Protein AF-0000000076442609 (afdb_homodimer)

pLDDT: mean 80.7, std 19.87, range [17.97, 98.06]

Solvent-accessible surface area (backbone atoms only — not comparable to full-atom values): 60441 Å² total; per-residue (Å²): 126,84,71,72,67,62,61,36,45,34,57,37,45,46,62,43,42,41,55,43,63,84,84,41,71,43,62,28,36,29,29,40,38,42,53,43,73,61,51,76,53,79,68,56,67,40,39,35,32,39,33,22,69,48,81,76,56,69,68,57,41,53,60,49,30,73,36,70,34,61,45,47,63,36,40,37,35,34,33,55,40,86,48,75,62,46,78,38,47,57,67,54,48,35,31,44,32,47,31,43,36,40,53,46,40,51,53,55,66,61,44,71,90,69,52,76,51,92,79,59,75,47,71,65,49,82,57,42,30,59,40,58,44,69,41,51,33,41,52,82,93,65,42,58,95,83,46,66,58,42,56,62,44,32,69,26,47,73,53,56,70,83,55,86,70,94,53,89,81,77,46,63,76,37,55,31,56,88,46,49,28,37,66,76,56,59,39,23,16,30,31,35,29,75,91,76,66,43,55,34,40,23,43,76,64,92,83,64,78,82,41,32,26,76,35,80,35,79,54,69,90,79,39,82,44,30,44,42,54,46,37,33,72,77,69,67,41,79,72,86,60,42,82,45,60,40,41,43,25,24,68,66,69,80,56,58,64,40,55,47,49,71,77,59,75,63,56,82,68,54,78,72,78,69,45,76,37,58,43,49,58,29,42,76,55,41,38,49,44,51,62,27,51,56,54,34,55,43,50,39,63,41,52,50,51,49,51,51,45,49,44,39,19,41,45,48,49,49,47,53,48,72,73,41,88,45,80,89,70,59,50,69,44,46,33,22,16,33,20,34,69,62,31,45,36,50,62,36,17,62,54,29,21,48,37,12,45,23,42,52,48,22,56,49,34,50,41,47,48,52,74,42,69,83,56,73,71,78,55,56,60,58,58,43,45,72,67,66,26,58,69,48,37,25,54,34,33,64,76,41,81,52,59,24,66,49,42,52,66,52,76,50,56,76,72,54,82,58,40,50,42,64,91,71,61,62,70,42,43,82,43,83,48,99,37,95,85,39,59,34,26,29,61,47,71,37,72,63,60,58,67,55,44,20,41,30,54,24,2,47,36,12,40,32,43,73,70,70,31,60,66,38,24,50,48,48,41,43,70,52,65,49,85,75,64,85,76,63,69,67,66,72,70,78,71,73,72,60,79,73,52,75,62,58,56,49,49,50,52,51,45,40,67,69,44,84,61,82,62,85,60,60,71,61,50,57,58,59,58,64,67,51,64,70,69,70,70,78,73,79,77,78,73,78,76,90,119,126,83,71,72,66,62,61,36,46,33,57,38,44,46,63,45,42,40,55,44,64,86,83,41,71,44,62,26,36,30,30,39,39,42,54,43,74,62,51,76,52,79,67,55,67,41,39,34,31,41,32,22,68,46,83,76,55,67,68,56,42,53,60,51,32,73,39,69,34,60,46,48,62,35,40,38,35,34,35,55,40,87,48,76,63,44,78,39,47,56,67,54,48,35,30,45,33,49,30,43,36,39,53,46,39,52,52,55,64,63,42,72,90,68,54,75,52,92,78,58,75,47,72,64,49,82,58,43,30,59,40,57,43,67,42,52,32,41,53,80,93,66,42,57,95,85,46,67,58,39,56,64,44,32,69,27,47,74,51,55,69,81,55,87,70,93,53,89,79,76,46,62,74,35,54,31,56,87,48,50,28,38,66,75,54,59,39,24,14,32,33,36,29,74,92,76,68,42,55,35,40,23,44,76,64,91,83,62,76,83,41,30,26,75,34,80,36,79,52,71,91,82,40,79,43,29,45,41,54,45,38,33,71,76,68,65,40,80,71,85,62,43,82,46,60,38,42,42,25,25,67,67,70,80,55,58,63,40,54,46,49,71,77,58,75,64,56,82,68,56,78,74,78,68,44,75,38,58,43,49,58,30,42,76,55,40,38,50,44,51,63,27,50,55,56,34,55,44,50,39,63,42,52,49,51,50,50,50,46,48,45,40,21,43,44,48,50,50,46,54,48,73,73,40,87,46,80,89,71,57,48,68,45,46,33,21,16,33,21,35,69,62,31,45,37,49,64,35,17,61,54,31,20,48,35,12,45,24,42,52,49,24,57,49,34,51,40,47,49,53,74,42,68,82,56,73,71,78,55,54,60,58,58,45,43,72,66,65,26,58,69,48,38,24,53,33,34,64,74,40,81,50,58,26,65,50,42,52,66,54,76,48,57,76,70,55,84,57,42,50,42,64,91,71,60,63,69,43,41,83,43,83,48,99,36,93,83,39,58,35,26,30,62,46,70,38,73,66,61,58,66,56,44,17,42,30,55,24,2,47,35,12,41,32,43,73,70,72,30,61,67,36,25,48,50,47,41,42,70,52,65,49,85,75,61,85,78,64,70,65,67,72,70,78,70,71,69,59,79,72,51,74,63,56,56,49,46,49,51,50,44,40,66,70,42,83,61,82,63,86,61,60,71,59,51,58,59,61,59,64,67,53,65,70,72,72,70,80,76,78,79,78,75,77,75,88,120

Radius of gyration: 46.26 Å; Cα contacts (8 Å, |Δi|>4): 1933; chains: 2; bounding box: 93×148×93 Å

InterPro domains:
  IPR000999 Ribonuclease III domain [PF00636] (352-465)
  IPR000999 Ribonuclease III domain [PS50142] (336-469)
  IPR000999 Ribonuclease III domain [SM00535] (332-489)
  IPR000999 Ribonuclease III domain [cd00593] (332-479)
  IPR003100 PAZ domain [PF02170] (178-303)
  IPR003100 PAZ domain [PS50821] (170-286)
  IPR036085 PAZ domain superfamily [SSF101690] (185-284)
  IPR036389 Ribonuclease III, endonuclease domain superfamily [G3DSA:1.10.1520.10] (327-478)
  IPR036389 Ribonuclease III, endonuclease domain superfamily [G3DSA:1.10.1520.10] (505-547)
  IPR036389 Ribonuclease III, endonuclease domain superfamily [SSF69065] (320-488)
  IPR036389 Ribonuclease III, endonuclease domain superfamily [SSF69065] (504-546)

Structure (mmCIF, N/CA/C/O backbone):
data_AF-0000000076442609-model_v1
#
loop_
_entity.id
_entity.type
_entity.pdbx_description
1 polymer 'Endoribonuclease Dicer-like 2 isoform E'
#
loop_
_atom_site.group_PDB
_atom_site.id
_atom_site.type_symbol
_atom_site.label_atom_id
_atom_site.label_alt_id
_atom_site.label_comp_id
_atom_site.label_asym_id
_atom_site.label_entity_id
_atom_site.label_seq_id
_atom_site.pdbx_PDB_ins_code
_atom_site.Cartn_x
_atom_site.Cartn_y
_atom_site.Cartn_z
_atom_site.occupancy
_atom_site.B_iso_or_equiv
_atom_site.auth_seq_id
_atom_site.auth_comp_id
_atom_site.auth_asym_id
_atom_site.auth_atom_id
_atom_site.pdbx_PDB_model_num
ATOM 1 N N . MET A 1 1 ? 16.062 6.75 -22.609 1 30.36 1 MET A N 1
ATOM 2 C CA . MET A 1 1 ? 15.664 5.52 -21.938 1 30.36 1 MET A CA 1
ATOM 3 C C . MET A 1 1 ? 16.047 4.293 -22.766 1 30.36 1 MET A C 1
ATOM 5 O O . MET A 1 1 ? 15.562 4.125 -23.875 1 30.36 1 MET A O 1
ATOM 9 N N . GLU A 1 2 ? 17.141 3.941 -22.844 1 38.81 2 GLU A N 1
ATOM 10 C CA . GLU A 1 2 ? 17.625 2.877 -23.703 1 38.81 2 GLU A CA 1
ATOM 11 C C . GLU A 1 2 ? 16.688 1.681 -23.703 1 38.81 2 GLU A C 1
ATOM 13 O O . GLU A 1 2 ? 16.219 1.244 -22.656 1 38.81 2 GLU A O 1
ATOM 18 N N . GLY A 1 3 ? 15.969 1.468 -24.672 1 44.34 3 GLY A N 1
ATOM 19 C CA . GLY A 1 3 ? 14.891 0.564 -25.031 1 44.34 3 GLY A CA 1
ATOM 20 C C . GLY A 1 3 ? 15.164 -0.876 -24.656 1 44.34 3 GLY A C 1
ATOM 21 O O . GLY A 1 3 ? 16.047 -1.521 -25.219 1 44.34 3 GLY A O 1
ATOM 22 N N . PHE A 1 4 ? 15.188 -1.155 -23.359 1 52.94 4 PHE A N 1
ATOM 23 C CA . PHE A 1 4 ? 15.258 -2.592 -23.125 1 52.94 4 PHE A CA 1
ATOM 24 C C . PHE A 1 4 ? 14.438 -3.352 -24.156 1 52.94 4 PHE A C 1
ATOM 26 O O . PHE A 1 4 ? 13.328 -2.93 -24.516 1 52.94 4 PHE A O 1
ATOM 33 N N . GLY A 1 5 ? 15.023 -3.725 -25.141 1 58.72 5 GLY A N 1
ATOM 34 C CA . GLY A 1 5 ? 14.367 -4.574 -26.109 1 58.72 5 GLY A CA 1
ATOM 35 C C . GLY A 1 5 ? 13.336 -5.5 -25.5 1 58.72 5 GLY A C 1
ATOM 36 O O . GLY A 1 5 ? 13.344 -5.738 -24.297 1 58.72 5 GLY A O 1
ATOM 37 N N . ASN A 1 6 ? 12.156 -5.684 -26.109 1 68.94 6 ASN A N 1
ATOM 38 C CA . ASN A 1 6 ? 10.969 -6.41 -25.672 1 68.94 6 ASN A CA 1
ATOM 39 C C . ASN A 1 6 ? 11.195 -7.922 -25.703 1 68.94 6 ASN A C 1
ATOM 41 O O . ASN A 1 6 ? 10.266 -8.695 -25.469 1 68.94 6 ASN A O 1
ATOM 45 N N . ALA A 1 7 ? 12.531 -8.312 -25.906 1 86.75 7 ALA A N 1
ATOM 46 C CA . ALA A 1 7 ? 12.711 -9.758 -25.969 1 86.75 7 ALA A CA 1
ATOM 47 C C . ALA A 1 7 ? 13.625 -10.25 -24.844 1 86.75 7 ALA A C 1
ATOM 49 O O . ALA A 1 7 ? 14.727 -9.727 -24.672 1 86.75 7 ALA A O 1
ATOM 50 N N . TYR A 1 8 ? 13.195 -11.133 -24.047 1 90.56 8 TYR A N 1
ATOM 51 C CA . TYR A 1 8 ? 13.93 -11.688 -22.906 1 90.56 8 TYR A CA 1
ATOM 52 C C . TYR A 1 8 ? 14.102 -13.188 -23.062 1 90.56 8 TYR A C 1
ATOM 54 O O . TYR A 1 8 ? 13.273 -13.859 -23.672 1 90.56 8 TYR A O 1
ATOM 62 N N . PRO A 1 9 ? 15.195 -13.688 -22.562 1 91.25 9 PRO A N 1
ATOM 63 C CA . PRO A 1 9 ? 15.445 -15.125 -22.672 1 91.25 9 PRO A CA 1
ATOM 64 C C . PRO A 1 9 ? 14.492 -15.953 -21.812 1 91.25 9 PRO A C 1
ATOM 66 O O . PRO A 1 9 ? 13.922 -15.438 -20.844 1 91.25 9 PRO A O 1
ATOM 69 N N . SER A 1 10 ? 14.258 -17.172 -22.25 1 92.31 10 SER A N 1
ATOM 70 C CA . SER A 1 10 ? 13.625 -18.203 -21.438 1 92.31 10 SER A CA 1
ATOM 71 C C . SER A 1 10 ? 14.633 -19.266 -21.016 1 92.31 10 SER A C 1
ATOM 73 O O . SER A 1 10 ? 15.148 -20.016 -21.844 1 92.31 10 SER A O 1
ATOM 75 N N . TYR A 1 11 ? 14.859 -19.359 -19.734 1 92.75 11 TYR A N 1
ATOM 76 C CA . TYR A 1 11 ? 15.945 -20.203 -19.234 1 92.75 11 TYR A CA 1
ATOM 77 C C . TYR A 1 11 ? 15.5 -21.656 -19.094 1 92.75 11 TYR A C 1
ATOM 79 O O . TYR A 1 11 ? 14.367 -21.922 -18.688 1 92.75 11 TYR A O 1
ATOM 87 N N . VAL A 1 12 ? 16.406 -22.531 -19.422 1 92.88 12 VAL A N 1
ATOM 88 C CA . VAL A 1 12 ? 16.297 -23.969 -19.188 1 92.88 12 VAL A CA 1
ATOM 89 C C . VAL A 1 12 ? 17.359 -24.406 -18.188 1 92.88 12 VAL A C 1
ATOM 91 O O . VAL A 1 12 ? 18.531 -24.031 -18.297 1 92.88 12 VAL A O 1
ATOM 94 N N . PRO A 1 13 ? 16.922 -25.141 -17.172 1 93.44 13 PRO A N 1
ATOM 95 C CA . PRO A 1 13 ? 17.906 -25.578 -16.172 1 93.44 13 PRO A CA 1
ATOM 96 C C . PRO A 1 13 ? 18.984 -26.484 -16.766 1 93.44 13 PRO A C 1
ATOM 98 O O . PRO A 1 13 ? 18.688 -27.328 -17.609 1 93.44 13 PRO A O 1
ATOM 101 N N . SER A 1 14 ? 20.141 -26.422 -16.344 1 90.94 14 SER A N 1
ATOM 102 C CA . SER A 1 14 ? 21.281 -27.172 -16.859 1 90.94 14 SER A CA 1
ATOM 103 C C . SER A 1 14 ? 21.156 -28.656 -16.516 1 90.94 14 SER A C 1
ATOM 105 O O . SER A 1 14 ? 21.719 -29.5 -17.203 1 90.94 14 SER A O 1
ATOM 107 N N . GLU A 1 15 ? 20.406 -28.953 -15.461 1 92.38 15 GLU A N 1
ATOM 108 C CA . GLU A 1 15 ? 20.234 -30.328 -15.023 1 92.38 15 GLU A CA 1
ATOM 109 C C . GLU A 1 15 ? 19.547 -31.172 -16.094 1 92.38 15 GLU A C 1
ATOM 111 O O . GLU A 1 15 ? 19.703 -32.406 -16.125 1 92.38 15 GLU A O 1
ATOM 116 N N . LEU A 1 16 ? 18.812 -30.5 -17.016 1 93.38 16 LEU A N 1
ATOM 117 C CA . LEU A 1 16 ? 18.047 -31.234 -18.016 1 93.38 16 LEU A CA 1
ATOM 118 C C . LEU A 1 16 ? 18.688 -31.094 -19.391 1 93.38 16 LEU A C 1
ATOM 120 O O . LEU A 1 16 ? 18.062 -31.422 -20.406 1 93.38 16 LEU A O 1
ATOM 124 N N . VAL A 1 17 ? 19.859 -30.578 -19.438 1 90.56 17 VAL A N 1
ATOM 125 C CA . VAL A 1 17 ? 20.516 -30.344 -20.719 1 90.56 17 VAL A CA 1
ATOM 126 C C . VAL A 1 17 ? 21.844 -31.109 -20.75 1 90.56 17 VAL A C 1
ATOM 128 O O . VAL A 1 17 ? 22.562 -31.172 -19.75 1 90.56 17 VAL A O 1
ATOM 131 N N . SER A 1 18 ? 22.078 -31.734 -21.844 1 88 18 SER A N 1
ATOM 132 C CA . SER A 1 18 ? 23.359 -32.406 -22.047 1 88 18 SER A CA 1
ATOM 133 C C . SER A 1 18 ? 23.812 -32.312 -23.5 1 88 18 SER A C 1
ATOM 135 O O . SER A 1 18 ? 23.109 -31.781 -24.344 1 88 18 SER A O 1
ATOM 137 N N . CYS A 1 19 ? 25.062 -32.75 -23.703 1 84.31 19 CYS A N 1
ATOM 138 C CA . CYS A 1 19 ? 25.656 -32.812 -25.031 1 84.31 19 CYS A CA 1
ATOM 139 C C . CYS A 1 19 ? 26.125 -34.25 -25.359 1 84.31 19 CYS A C 1
ATOM 141 O O . CYS A 1 19 ? 25.969 -35.156 -24.531 1 84.31 19 CYS A O 1
ATOM 143 N N . SER A 1 20 ? 26.594 -34.375 -26.578 1 81.69 20 SER A N 1
ATOM 144 C CA . SER A 1 20 ? 27.016 -35.688 -27.062 1 81.69 20 SER A CA 1
ATOM 145 C C . SER A 1 20 ? 28.109 -36.281 -26.188 1 81.69 20 SER A C 1
ATOM 147 O O . SER A 1 20 ? 28.953 -35.531 -25.656 1 81.69 20 SER A O 1
ATOM 149 N N . SER A 1 21 ? 28.031 -37.562 -25.969 1 76.06 21 SER A N 1
ATOM 150 C CA . SER A 1 21 ? 29.047 -38.281 -25.188 1 76.06 21 SER A CA 1
ATOM 151 C C . SER A 1 21 ? 30.172 -38.781 -26.078 1 76.06 21 SER A C 1
ATOM 153 O O . SER A 1 21 ? 31.094 -39.469 -25.609 1 76.06 21 SER A O 1
ATOM 155 N N . LYS A 1 22 ? 30.219 -38.5 -27.25 1 79 22 LYS A N 1
ATOM 156 C CA . LYS A 1 22 ? 31.25 -38.906 -28.203 1 79 22 LYS A CA 1
ATOM 157 C C . LYS A 1 22 ? 31.484 -40.438 -28.141 1 79 22 LYS A C 1
ATOM 159 O O . LYS A 1 22 ? 32.625 -40.875 -28.078 1 79 22 LYS A O 1
ATOM 164 N N . GLY A 1 23 ? 30.422 -41.219 -28.016 1 75.62 23 GLY A N 1
ATOM 165 C CA . GLY A 1 23 ? 30.484 -42.656 -28.156 1 75.62 23 GLY A CA 1
ATOM 166 C C . GLY A 1 23 ? 30.875 -43.375 -26.875 1 75.62 23 GLY A C 1
ATOM 167 O O . GLY A 1 23 ? 31.094 -44.594 -26.859 1 75.62 23 GLY A O 1
ATOM 168 N N . ARG A 1 24 ? 30.922 -42.719 -25.781 1 85.44 24 ARG A N 1
ATOM 169 C CA . ARG A 1 24 ? 31.312 -43.312 -24.5 1 85.44 24 ARG A CA 1
ATOM 170 C C . ARG A 1 24 ? 30.094 -43.656 -23.672 1 85.44 24 ARG A C 1
ATOM 172 O O . ARG A 1 24 ? 29 -43.156 -23.938 1 85.44 24 ARG A O 1
ATOM 179 N N . ASN A 1 25 ? 30.359 -44.625 -22.844 1 90.62 25 ASN A N 1
ATOM 180 C CA . ASN A 1 25 ? 29.328 -44.938 -21.875 1 90.62 25 ASN A CA 1
ATOM 181 C C . ASN A 1 25 ? 28.969 -43.719 -21.016 1 90.62 25 ASN A C 1
ATOM 183 O O . ASN A 1 25 ? 29.844 -42.938 -20.641 1 90.62 25 ASN A O 1
ATOM 187 N N . VAL A 1 26 ? 27.734 -43.594 -20.828 1 91.75 26 VAL A N 1
ATOM 188 C CA . VAL A 1 26 ? 27.25 -42.438 -20.078 1 91.75 26 VAL A CA 1
ATOM 189 C C . VAL A 1 26 ? 26.672 -42.906 -18.734 1 91.75 26 VAL A C 1
ATOM 191 O O . VAL A 1 26 ? 25.984 -43.906 -18.672 1 91.75 26 VAL A O 1
ATOM 194 N N . THR A 1 27 ? 26.969 -42.219 -17.719 1 94.38 27 THR A N 1
ATOM 195 C CA . THR A 1 27 ? 26.391 -42.469 -16.391 1 94.38 27 THR A CA 1
ATOM 196 C C . THR A 1 27 ? 25.125 -41.656 -16.188 1 94.38 27 THR A C 1
ATOM 198 O O . THR A 1 27 ? 25.125 -40.438 -16.375 1 94.38 27 THR A O 1
ATOM 201 N N . TYR A 1 28 ? 24.078 -42.344 -15.844 1 96.12 28 TYR A N 1
ATOM 202 C CA . TYR A 1 28 ? 22.797 -41.719 -15.539 1 96.12 28 TYR A CA 1
ATOM 203 C C . TYR A 1 28 ? 22.453 -41.844 -14.062 1 96.12 28 TYR A C 1
ATOM 205 O O . TYR A 1 28 ? 22.562 -42.938 -13.492 1 96.12 28 TYR A O 1
ATOM 213 N N . HIS A 1 29 ? 22.125 -40.719 -13.469 1 96.69 29 HIS A N 1
ATOM 214 C CA . HIS A 1 29 ? 21.5 -40.75 -12.148 1 96.69 29 HIS A CA 1
ATOM 215 C C . HIS A 1 29 ? 20.016 -41.031 -12.242 1 96.69 29 HIS A C 1
ATOM 217 O O . HIS A 1 29 ? 19.297 -40.375 -12.992 1 96.69 29 HIS A O 1
ATOM 223 N N . CYS A 1 30 ? 19.562 -42.062 -11.453 1 96.56 30 CYS A N 1
ATOM 224 C CA . CYS A 1 30 ? 18.203 -42.531 -11.633 1 96.56 30 CYS A CA 1
ATOM 225 C C . CYS A 1 30 ? 17.328 -42.188 -10.43 1 96.56 30 CYS A C 1
ATOM 227 O O . CYS A 1 30 ? 17.812 -42.156 -9.297 1 96.56 30 CYS A O 1
ATOM 229 N N . TYR A 1 31 ? 16.125 -41.844 -10.719 1 96.94 31 TYR A N 1
ATOM 230 C CA . TYR A 1 31 ? 15.102 -41.531 -9.727 1 96.94 31 TYR A CA 1
ATOM 231 C C . TYR A 1 31 ? 13.812 -42.281 -10.031 1 96.94 31 TYR A C 1
ATOM 233 O O . TYR A 1 31 ? 13.344 -42.281 -11.172 1 96.94 31 TYR A O 1
ATOM 241 N N . LEU A 1 32 ? 13.289 -42.969 -9.039 1 96.06 32 LEU A N 1
ATOM 242 C CA . LEU A 1 32 ? 12 -43.656 -9.195 1 96.06 32 LEU A CA 1
ATOM 243 C C . LEU A 1 32 ? 10.852 -42.688 -8.914 1 96.06 32 LEU A C 1
ATOM 245 O O . LEU A 1 32 ? 10.734 -42.156 -7.805 1 96.06 32 LEU A O 1
ATOM 249 N N . MET A 1 33 ? 10.094 -42.406 -9.93 1 96.75 33 MET A N 1
ATOM 250 C CA . MET A 1 33 ? 8.859 -41.625 -9.766 1 96.75 33 MET A CA 1
ATOM 251 C C . MET A 1 33 ? 7.703 -42.531 -9.367 1 96.75 33 MET A C 1
ATOM 253 O O . MET A 1 33 ? 7.074 -43.156 -10.227 1 96.75 33 MET A O 1
ATOM 257 N N . GLU A 1 34 ? 7.387 -42.531 -8.133 1 96.06 34 GLU A N 1
ATOM 258 C CA . GLU A 1 34 ? 6.281 -43.344 -7.621 1 96.06 34 GLU A CA 1
ATOM 259 C C . GLU A 1 34 ? 4.949 -42.594 -7.773 1 96.06 34 GLU A C 1
ATOM 261 O O . GLU A 1 34 ? 4.742 -41.531 -7.176 1 96.06 34 GLU A O 1
ATOM 266 N N . LEU A 1 35 ? 4.094 -43.188 -8.586 1 96.38 35 LEU A N 1
ATOM 267 C CA . LEU A 1 35 ? 2.783 -42.594 -8.82 1 96.38 35 LEU A CA 1
ATOM 268 C C . LEU A 1 35 ? 1.712 -43.281 -7.988 1 96.38 35 LEU A C 1
ATOM 270 O O . LEU A 1 35 ? 1.674 -44.5 -7.922 1 96.38 35 LEU A O 1
ATOM 274 N N . GLU A 1 36 ? 0.977 -42.5 -7.32 1 94.5 36 GLU A N 1
ATOM 275 C CA . GLU A 1 36 ? -0.134 -43.031 -6.523 1 94.5 36 GLU A CA 1
ATOM 276 C C . GLU A 1 36 ? -1.449 -42.344 -6.914 1 94.5 36 GLU A C 1
ATOM 278 O O . GLU A 1 36 ? -1.566 -41.125 -6.859 1 94.5 36 GLU A O 1
ATOM 283 N N . GLN A 1 37 ? -2.365 -43.188 -7.312 1 92.94 37 GLN A N 1
ATOM 284 C CA . GLN A 1 37 ? -3.652 -42.625 -7.707 1 92.94 37 GLN A CA 1
ATOM 285 C C . GLN A 1 37 ? -4.637 -42.625 -6.539 1 92.94 37 GLN A C 1
ATOM 287 O O . GLN A 1 37 ? -4.801 -43.656 -5.871 1 92.94 37 GLN A O 1
ATOM 292 N N . HIS A 1 38 ? -5.203 -41.531 -6.227 1 90.62 38 HIS A N 1
ATOM 293 C CA . HIS A 1 38 ? -6.246 -41.375 -5.219 1 90.62 38 HIS A CA 1
ATOM 294 C C . HIS A 1 38 ? -7.617 -41.219 -5.871 1 90.62 38 HIS A C 1
ATOM 296 O O . HIS A 1 38 ? -8.297 -40.219 -5.648 1 90.62 38 HIS A O 1
ATOM 302 N N . TYR A 1 39 ? -7.957 -42.156 -6.66 1 89 39 TYR A N 1
ATOM 303 C CA . TYR A 1 39 ? -9.234 -42.281 -7.352 1 89 39 TYR A CA 1
ATOM 304 C C . TYR A 1 39 ? -9.406 -43.719 -7.875 1 89 39 TYR A C 1
ATOM 306 O O . TYR A 1 39 ? -8.438 -44.469 -7.992 1 89 39 TYR A O 1
ATOM 314 N N . GLU A 1 40 ? -10.602 -44.094 -8.148 1 87.31 40 GLU A N 1
ATOM 315 C CA . GLU A 1 40 ? -10.891 -45.406 -8.664 1 87.31 40 GLU A CA 1
ATOM 316 C C . GLU A 1 40 ? -10.938 -45.438 -10.188 1 87.31 40 GLU A C 1
ATOM 318 O O . GLU A 1 40 ? -11.555 -44.562 -10.797 1 87.31 40 GLU A O 1
ATOM 323 N N . TYR A 1 41 ? -10.172 -46.312 -10.695 1 88.69 41 TYR A N 1
ATOM 324 C CA . TYR A 1 41 ? -10.117 -46.5 -12.141 1 88.69 41 TYR A CA 1
ATOM 325 C C . TYR A 1 41 ? -9.711 -47.906 -12.5 1 88.69 41 TYR A C 1
ATOM 327 O O . TYR A 1 41 ? -9.031 -48.594 -11.719 1 88.69 41 TYR A O 1
ATOM 335 N N . GLN A 1 42 ? -10.148 -48.344 -13.594 1 87.56 42 GLN A N 1
ATOM 336 C CA . GLN A 1 42 ? -9.852 -49.719 -14.039 1 87.56 42 GLN A CA 1
ATOM 337 C C . GLN A 1 42 ? -8.359 -49.875 -14.328 1 87.56 42 GLN A C 1
ATOM 339 O O . GLN A 1 42 ? -7.836 -51 -14.258 1 87.56 42 GLN A O 1
ATOM 344 N N . VAL A 1 43 ? -7.793 -48.812 -14.688 1 91.31 43 VAL A N 1
ATOM 345 C CA . VAL A 1 43 ? -6.371 -48.844 -15.008 1 91.31 43 VAL A CA 1
ATOM 346 C C . VAL A 1 43 ? -5.559 -48.281 -13.844 1 91.31 43 VAL A C 1
ATOM 348 O O . VAL A 1 43 ? -5.895 -47.25 -13.289 1 91.31 43 VAL A O 1
ATOM 351 N N . SER A 1 44 ? -4.547 -49 -13.461 1 91.94 44 SER A N 1
ATOM 352 C CA . SER A 1 44 ? -3.66 -48.531 -12.398 1 91.94 44 SER A CA 1
ATOM 353 C C . SER A 1 44 ? -2.381 -47.938 -12.969 1 91.94 44 SER A C 1
ATOM 355 O O . SER A 1 44 ? -1.871 -48.406 -13.992 1 91.94 44 SER A O 1
ATOM 357 N N . VAL A 1 45 ? -1.918 -47 -12.281 1 95.19 45 VAL A N 1
ATOM 358 C CA . VAL A 1 45 ? -0.681 -46.344 -12.703 1 95.19 45 VAL A CA 1
ATOM 359 C C . VAL A 1 45 ? 0.516 -47.219 -12.32 1 95.19 45 VAL A C 1
ATOM 361 O O . VAL A 1 45 ? 0.452 -47.969 -11.352 1 95.19 45 VAL A O 1
ATOM 364 N N . ASN A 1 46 ? 1.557 -47.125 -13.164 1 95.31 46 ASN A N 1
ATOM 365 C CA . ASN A 1 46 ? 2.844 -47.75 -12.891 1 95.31 46 ASN A CA 1
ATOM 366 C C . ASN A 1 46 ? 3.938 -46.719 -12.656 1 95.31 46 ASN A C 1
ATOM 368 O O . ASN A 1 46 ? 3.857 -45.594 -13.156 1 95.31 46 ASN A O 1
ATOM 372 N N . ASP A 1 47 ? 4.887 -47.125 -11.898 1 96.5 47 ASP A N 1
ATOM 373 C CA . ASP A 1 47 ? 5.988 -46.219 -11.609 1 96.5 47 ASP A CA 1
ATOM 374 C C . ASP A 1 47 ? 6.863 -46 -12.844 1 96.5 47 ASP A C 1
ATOM 376 O O . ASP A 1 47 ? 6.824 -46.812 -13.781 1 96.5 47 ASP A O 1
ATOM 380 N N . ILE A 1 48 ? 7.551 -44.906 -12.828 1 97.44 48 ILE A N 1
ATOM 381 C CA . ILE A 1 48 ? 8.414 -44.531 -13.938 1 97.44 48 ILE A CA 1
ATOM 382 C C . ILE A 1 48 ? 9.805 -44.188 -13.414 1 97.44 48 ILE A C 1
ATOM 384 O O . ILE A 1 48 ? 9.953 -43.656 -12.32 1 97.44 48 ILE A O 1
ATOM 388 N N . VAL A 1 49 ? 10.828 -44.5 -14.172 1 97.56 49 VAL A N 1
ATOM 389 C CA . VAL A 1 49 ? 12.203 -44.188 -13.797 1 97.56 49 VAL A CA 1
ATOM 390 C C . VAL A 1 49 ? 12.688 -43 -14.609 1 97.56 49 VAL A C 1
ATOM 392 O O . VAL A 1 49 ? 12.648 -43 -15.836 1 97.56 49 VAL A O 1
ATOM 395 N N . LEU A 1 50 ? 13.062 -42 -13.875 1 97.94 50 LEU A N 1
ATOM 396 C CA . LEU A 1 50 ? 13.703 -40.812 -14.469 1 97.94 50 LEU A CA 1
ATOM 397 C C . LEU A 1 50 ? 15.227 -40.938 -14.406 1 97.94 50 LEU A C 1
ATOM 399 O O . LEU A 1 50 ? 15.789 -41.125 -13.328 1 97.94 50 LEU A O 1
ATOM 403 N N . ALA A 1 51 ? 15.883 -40.906 -15.547 1 97.31 51 ALA A N 1
ATOM 404 C CA . ALA A 1 51 ? 17.344 -40.969 -15.617 1 97.31 51 ALA A CA 1
ATOM 405 C C . ALA A 1 51 ? 17.922 -39.688 -16.172 1 97.31 51 ALA A C 1
ATOM 407 O O . ALA A 1 51 ? 17.609 -39.281 -17.297 1 97.31 51 ALA A O 1
ATOM 408 N N . ILE A 1 52 ? 18.719 -39 -15.383 1 96.06 52 ILE A N 1
ATOM 409 C CA . ILE A 1 52 ? 19.328 -37.75 -15.758 1 96.06 52 ILE A CA 1
ATOM 410 C C . ILE A 1 52 ? 20.844 -37.812 -15.555 1 96.06 52 ILE A C 1
ATOM 412 O O . ILE A 1 52 ? 21.328 -38.656 -14.781 1 96.06 52 ILE A O 1
ATOM 416 N N . ARG A 1 53 ? 21.562 -37 -16.266 1 93 53 ARG A N 1
ATOM 417 C CA . ARG A 1 53 ? 23.016 -37.094 -16.234 1 93 53 ARG A CA 1
ATOM 418 C C . ARG A 1 53 ? 23.594 -36.344 -15.031 1 93 53 ARG A C 1
ATOM 420 O O . ARG A 1 53 ? 24.734 -36.594 -14.648 1 93 53 ARG A O 1
ATOM 427 N N . SER A 1 54 ? 22.812 -35.438 -14.453 1 91.62 54 SER A N 1
ATOM 428 C CA . SER A 1 54 ? 23.25 -34.688 -13.266 1 91.62 54 SER A CA 1
ATOM 429 C C . SER A 1 54 ? 22.422 -35.094 -12.047 1 91.62 54 SER A C 1
ATOM 431 O O . SER A 1 54 ? 21.219 -35.344 -12.164 1 91.62 54 SER A O 1
ATOM 433 N N . GLU A 1 55 ? 23.094 -35.094 -10.945 1 94.12 55 GLU A N 1
ATOM 434 C CA . GLU A 1 55 ? 22.391 -35.438 -9.703 1 94.12 55 GLU A CA 1
ATOM 435 C C . GLU A 1 55 ? 21.5 -34.281 -9.242 1 94.12 55 GLU A C 1
ATOM 437 O O . GLU A 1 55 ? 21.938 -33.125 -9.219 1 94.12 55 GLU A O 1
ATOM 442 N N . LEU A 1 56 ? 20.312 -34.594 -8.891 1 94.88 56 LEU A N 1
ATOM 443 C CA . LEU A 1 56 ? 19.391 -33.594 -8.398 1 94.88 56 LEU A CA 1
ATOM 444 C C . LEU A 1 56 ? 19.672 -33.25 -6.938 1 94.88 56 LEU A C 1
ATOM 446 O O . LEU A 1 56 ? 19.984 -34.156 -6.148 1 94.88 56 LEU A O 1
ATOM 450 N N . ASP A 1 57 ? 19.562 -31.953 -6.609 1 93.06 57 ASP A N 1
ATOM 451 C CA . ASP A 1 57 ? 19.688 -31.547 -5.215 1 93.06 57 ASP A CA 1
ATOM 452 C C . ASP A 1 57 ? 18.578 -32.156 -4.359 1 93.06 57 ASP A C 1
ATOM 454 O O . ASP A 1 57 ? 17.469 -32.375 -4.828 1 93.06 57 ASP A O 1
ATOM 458 N N . SER A 1 58 ? 18.891 -32.438 -3.088 1 93.5 58 SER A N 1
ATOM 459 C CA . SER A 1 58 ? 17.938 -33.062 -2.176 1 93.5 58 SER A CA 1
ATOM 460 C C . SER A 1 58 ? 16.688 -32.188 -1.99 1 93.5 58 SER A C 1
ATOM 462 O O . SER A 1 58 ? 15.594 -32.719 -1.805 1 93.5 58 SER A O 1
ATOM 464 N N . GLU A 1 59 ? 16.859 -30.938 -2.064 1 91.81 59 GLU A N 1
ATOM 465 C CA . GLU A 1 59 ? 15.727 -30.031 -1.889 1 91.81 59 GLU A CA 1
ATOM 466 C C . GLU A 1 59 ? 14.703 -30.219 -3.01 1 91.81 59 GLU A C 1
ATOM 468 O O . GLU A 1 59 ? 13.5 -30.094 -2.783 1 91.81 59 GLU A O 1
ATOM 473 N N . ILE A 1 60 ? 15.234 -30.469 -4.211 1 94.25 60 ILE A N 1
ATOM 474 C CA . ILE A 1 60 ? 14.359 -30.672 -5.359 1 94.25 60 ILE A CA 1
ATOM 475 C C . ILE A 1 60 ? 13.57 -31.969 -5.18 1 94.25 60 ILE A C 1
ATOM 477 O O . ILE A 1 60 ? 12.359 -32 -5.398 1 94.25 60 ILE A O 1
ATOM 481 N N . VAL A 1 61 ? 14.266 -33 -4.746 1 94.88 61 VAL A N 1
ATOM 482 C CA . VAL A 1 61 ? 13.648 -34.312 -4.547 1 94.88 61 VAL A CA 1
ATOM 483 C C . VAL A 1 61 ? 12.578 -34.219 -3.463 1 94.88 61 VAL A C 1
ATOM 485 O O . VAL A 1 61 ? 11.477 -34.75 -3.631 1 94.88 61 VAL A O 1
ATOM 488 N N . ASP A 1 62 ? 12.898 -33.531 -2.445 1 92.38 62 ASP A N 1
ATOM 489 C CA . ASP A 1 62 ? 11.977 -33.375 -1.323 1 92.38 62 ASP A CA 1
ATOM 490 C C . ASP A 1 62 ? 10.742 -32.562 -1.727 1 92.38 62 ASP A C 1
ATOM 492 O O . ASP A 1 62 ? 9.625 -32.875 -1.32 1 92.38 62 ASP A O 1
ATOM 496 N N . THR A 1 63 ? 10.961 -31.547 -2.492 1 90.69 63 THR A N 1
ATOM 497 C CA . THR A 1 63 ? 9.859 -30.672 -2.883 1 90.69 63 THR A CA 1
ATOM 498 C C . THR A 1 63 ? 8.922 -31.391 -3.848 1 90.69 63 THR A C 1
ATOM 500 O O . THR A 1 63 ? 7.699 -31.234 -3.77 1 90.69 63 THR A O 1
ATOM 503 N N . LEU A 1 64 ? 9.469 -32.125 -4.758 1 90.5 64 LEU A N 1
ATOM 504 C CA . LEU A 1 64 ? 8.641 -32.844 -5.707 1 90.5 64 LEU A CA 1
ATOM 505 C C . LEU A 1 64 ? 7.902 -34 -5.016 1 90.5 64 LEU A C 1
ATOM 507 O O . LEU A 1 64 ? 6.773 -34.312 -5.383 1 90.5 64 LEU A O 1
ATOM 511 N N . SER A 1 65 ? 8.641 -34.5 -3.982 1 89.5 65 SER A N 1
ATOM 512 C CA . SER A 1 65 ? 8.016 -35.594 -3.252 1 89.5 65 SER A CA 1
ATOM 513 C C . SER A 1 65 ? 6.812 -35.125 -2.449 1 89.5 65 SER A C 1
ATOM 515 O O . SER A 1 65 ? 6.934 -34.219 -1.623 1 89.5 65 SER A O 1
ATOM 517 N N . GLY A 1 66 ? 5.73 -35.531 -2.732 1 83.44 66 GLY A N 1
ATOM 518 C CA . GLY A 1 66 ? 4.512 -35.156 -2.033 1 83.44 66 GLY A CA 1
ATOM 519 C C . GLY A 1 66 ? 3.629 -34.188 -2.832 1 83.44 66 GLY A C 1
ATOM 520 O O . GLY A 1 66 ? 2.582 -33.75 -2.35 1 83.44 66 GLY A O 1
ATOM 521 N N . THR A 1 67 ? 4.078 -33.938 -4.02 1 89.31 67 THR A N 1
ATOM 522 C CA . THR A 1 67 ? 3.26 -33.062 -4.883 1 89.31 67 THR A CA 1
ATOM 523 C C . THR A 1 67 ? 2.039 -33.844 -5.391 1 89.31 67 THR A C 1
ATOM 525 O O . THR A 1 67 ? 2.133 -35.031 -5.715 1 89.31 67 THR A O 1
ATOM 528 N N . SER A 1 68 ? 0.928 -33.156 -5.422 1 90.12 68 SER A N 1
ATOM 529 C CA . SER A 1 68 ? -0.323 -33.719 -5.895 1 90.12 68 SER A CA 1
ATOM 530 C C . SER A 1 68 ? -0.845 -33 -7.125 1 90.12 68 SER A C 1
ATOM 532 O O . SER A 1 68 ? -0.853 -31.766 -7.156 1 90.12 68 SER A O 1
ATOM 534 N N . PHE A 1 69 ? -1.197 -33.75 -8.133 1 90.94 69 PHE A N 1
ATOM 535 C CA . PHE A 1 69 ? -1.79 -33.188 -9.344 1 90.94 69 PHE A CA 1
ATOM 536 C C . PHE A 1 69 ? -3.283 -33.469 -9.398 1 90.94 69 PHE A C 1
ATOM 538 O O . PHE A 1 69 ? -3.717 -34.594 -9.086 1 90.94 69 PHE A O 1
ATOM 545 N N . ASP A 1 70 ? -4.047 -32.5 -9.711 1 88.44 70 ASP A N 1
ATOM 546 C CA . ASP A 1 70 ? -5.477 -32.688 -9.93 1 88.44 70 ASP A CA 1
ATOM 547 C C . ASP A 1 70 ? -5.746 -33.25 -11.328 1 88.44 70 ASP A C 1
ATOM 549 O O . ASP A 1 70 ? -5.637 -32.5 -12.32 1 88.44 70 ASP A O 1
ATOM 553 N N . VAL A 1 71 ? -6.121 -34.438 -11.383 1 90 71 VAL A N 1
ATOM 554 C CA . VAL A 1 71 ? -6.418 -35.062 -12.664 1 90 71 VAL A CA 1
ATOM 555 C C . VAL A 1 71 ? -7.926 -35.25 -12.805 1 90 71 VAL A C 1
ATOM 557 O O . VAL A 1 71 ? -8.688 -34.906 -11.906 1 90 71 VAL A O 1
ATOM 560 N N . LYS A 1 72 ? -8.383 -35.688 -13.922 1 83 72 LYS A N 1
ATOM 561 C CA . LYS A 1 72 ? -9.805 -35.75 -14.242 1 83 72 LYS A CA 1
ATOM 562 C C . LYS A 1 72 ? -10.555 -36.625 -13.234 1 83 72 LYS A C 1
ATOM 564 O O . LYS A 1 72 ? -11.727 -36.375 -12.945 1 83 72 LYS A O 1
ATOM 569 N N . ARG A 1 73 ? -9.914 -37.594 -12.625 1 85 73 ARG A N 1
ATOM 570 C CA . ARG A 1 73 ? -10.617 -38.562 -11.789 1 85 73 ARG A CA 1
ATOM 571 C C . ARG A 1 73 ? -10.297 -38.344 -10.312 1 85 73 ARG A C 1
ATOM 573 O O . ARG A 1 73 ? -10.922 -38.969 -9.445 1 85 73 ARG A O 1
ATOM 580 N N . GLY A 1 74 ? -9.398 -37.531 -10.055 1 89 74 GLY A N 1
ATOM 581 C CA . GLY A 1 74 ? -8.992 -37.312 -8.68 1 89 74 GLY A CA 1
ATOM 582 C C . GLY A 1 74 ? -7.621 -36.688 -8.562 1 89 74 GLY A C 1
ATOM 583 O O . GLY A 1 74 ? -7.266 -35.781 -9.344 1 89 74 GLY A O 1
ATOM 584 N N . LYS A 1 75 ? -6.949 -37.25 -7.477 1 91.06 75 LYS A N 1
ATOM 585 C CA . LYS A 1 75 ? -5.613 -36.719 -7.215 1 91.06 75 LYS A CA 1
ATOM 586 C C . LYS A 1 75 ? -4.539 -37.75 -7.504 1 91.06 75 LYS A C 1
ATOM 588 O O . LYS A 1 75 ? -4.723 -38.938 -7.215 1 91.06 75 LYS A O 1
ATOM 593 N N . LEU A 1 76 ? -3.537 -37.281 -8.188 1 94.06 76 LEU A N 1
ATOM 594 C CA . LEU A 1 76 ? -2.373 -38.094 -8.445 1 94.06 76 LEU A CA 1
ATOM 595 C C . LEU A 1 76 ? -1.168 -37.625 -7.645 1 94.06 76 LEU A C 1
ATOM 597 O O . LEU A 1 76 ? -0.697 -36.5 -7.828 1 94.06 76 LEU A O 1
ATOM 601 N N . LEU A 1 77 ? -0.697 -38.469 -6.805 1 95.56 77 LEU A N 1
ATOM 602 C CA . LEU A 1 77 ? 0.462 -38.156 -5.984 1 95.56 77 LEU A CA 1
ATOM 603 C C . LEU A 1 77 ? 1.748 -38.656 -6.629 1 95.56 77 LEU A C 1
ATOM 605 O O . LEU A 1 77 ? 1.778 -39.75 -7.188 1 95.56 77 LEU A O 1
ATOM 609 N N . VAL A 1 78 ? 2.77 -37.844 -6.523 1 96.38 78 VAL A N 1
ATOM 610 C CA . VAL A 1 78 ? 4.066 -38.188 -7.086 1 96.38 78 VAL A CA 1
ATOM 611 C C . VAL A 1 78 ? 5.137 -38.125 -5.996 1 96.38 78 VAL A C 1
ATOM 613 O O . VAL A 1 78 ? 5.234 -37.156 -5.266 1 96.38 78 VAL A O 1
ATOM 616 N N . ASN A 1 79 ? 5.883 -39.188 -5.852 1 95.62 79 ASN A N 1
ATOM 617 C CA . ASN A 1 79 ? 7.043 -39.25 -4.973 1 95.62 79 ASN A CA 1
ATOM 618 C C . ASN A 1 79 ? 8.305 -39.625 -5.738 1 95.62 79 ASN A C 1
ATOM 620 O O . ASN A 1 79 ? 8.258 -40.469 -6.637 1 95.62 79 ASN A O 1
ATOM 624 N N . LEU A 1 80 ? 9.375 -38.969 -5.438 1 95.81 80 LEU A N 1
ATOM 625 C CA . LEU A 1 80 ? 10.648 -39.25 -6.098 1 95.81 80 LEU A CA 1
ATOM 626 C C . LEU A 1 80 ? 11.625 -39.906 -5.133 1 95.81 80 LEU A C 1
ATOM 628 O O . LEU A 1 80 ? 11.891 -39.375 -4.047 1 95.81 80 LEU A O 1
ATOM 632 N N . ARG A 1 81 ? 12.109 -41.031 -5.527 1 94.38 81 ARG A N 1
ATOM 633 C CA . ARG A 1 81 ? 13.078 -41.75 -4.707 1 94.38 81 ARG A CA 1
ATOM 634 C C . ARG A 1 81 ? 14.383 -41.969 -5.465 1 94.38 81 ARG A C 1
ATOM 636 O O . ARG A 1 81 ? 14.375 -42.344 -6.641 1 94.38 81 ARG A O 1
ATOM 643 N N . HIS A 1 82 ? 15.453 -41.844 -4.773 1 94.62 82 HIS A N 1
ATOM 644 C CA . HIS A 1 82 ? 16.766 -42.031 -5.367 1 94.62 82 HIS A CA 1
ATOM 645 C C . HIS A 1 82 ? 17.062 -43.5 -5.617 1 94.62 82 HIS A C 1
ATOM 647 O O . HIS A 1 82 ? 16.734 -44.344 -4.785 1 94.62 82 HIS A O 1
ATOM 653 N N . LEU A 1 83 ? 17.625 -43.719 -6.859 1 94.31 83 LEU A N 1
ATOM 654 C CA . LEU A 1 83 ? 18.109 -45.062 -7.223 1 94.31 83 LEU A CA 1
ATOM 655 C C . LEU A 1 83 ? 19.609 -45.031 -7.5 1 94.31 83 LEU A C 1
ATOM 657 O O . LEU A 1 83 ? 20.219 -43.938 -7.598 1 94.31 83 LEU A O 1
ATOM 661 N N . GLU A 1 84 ? 20.172 -46.156 -7.566 1 93.12 84 GLU A N 1
ATOM 662 C CA . GLU A 1 84 ? 21.578 -46.25 -7.949 1 93.12 84 GLU A CA 1
ATOM 663 C C . GLU A 1 84 ? 21.781 -45.844 -9.406 1 93.12 84 GLU A C 1
ATOM 665 O O . GLU A 1 84 ? 20.953 -46.156 -10.266 1 93.12 84 GLU A O 1
ATOM 670 N N . PRO A 1 85 ? 22.828 -45.094 -9.594 1 95.38 85 PRO A N 1
ATOM 671 C CA . PRO A 1 85 ? 23.125 -44.719 -10.984 1 95.38 85 PRO A CA 1
ATOM 672 C C . PRO A 1 85 ? 23.375 -45.938 -11.875 1 95.38 85 PRO A C 1
ATOM 674 O O . PRO A 1 85 ? 23.797 -47 -11.391 1 95.38 85 PRO A O 1
ATOM 677 N N . ILE A 1 86 ? 23.109 -45.75 -13.094 1 94.62 86 ILE A N 1
ATOM 678 C CA . ILE A 1 86 ? 23.328 -46.812 -14.062 1 94.62 86 ILE A CA 1
ATOM 679 C C . ILE A 1 86 ? 24.234 -46.312 -15.18 1 94.62 86 ILE A C 1
ATOM 681 O O . ILE A 1 86 ? 24.25 -45.125 -15.508 1 94.62 86 ILE A O 1
ATOM 685 N N . GLN A 1 87 ? 24.938 -47.219 -15.695 1 95.12 87 GLN A N 1
ATOM 686 C CA . GLN A 1 87 ? 25.766 -46.938 -16.875 1 95.12 87 GLN A CA 1
ATOM 687 C C . GLN A 1 87 ? 25.141 -47.562 -18.125 1 95.12 87 GLN A C 1
ATOM 689 O O . GLN A 1 87 ? 24.812 -48.75 -18.172 1 95.12 87 GLN A O 1
ATOM 694 N N . LEU A 1 88 ? 24.953 -46.719 -19.094 1 94.38 88 LEU A N 1
ATOM 695 C CA . LEU A 1 88 ? 24.328 -47.188 -20.328 1 94.38 88 LEU A CA 1
ATOM 696 C C . LEU A 1 88 ? 25.281 -47.031 -21.516 1 94.38 88 LEU A C 1
ATOM 698 O O . LEU A 1 88 ? 26 -46.031 -21.594 1 94.38 88 LEU A O 1
ATOM 702 N N . SER A 1 89 ? 25.281 -48 -22.359 1 93.62 89 SER A N 1
ATOM 703 C CA . SER A 1 89 ? 26.016 -47.875 -23.625 1 93.62 89 SER A CA 1
ATOM 704 C C . SER A 1 89 ? 25.297 -46.969 -24.594 1 93.62 89 SER A C 1
ATOM 706 O O . SER A 1 89 ? 24.094 -46.719 -24.453 1 93.62 89 SER A O 1
ATOM 708 N N . PRO A 1 90 ? 25.969 -46.469 -25.547 1 91 90 PRO A N 1
ATOM 709 C CA . PRO A 1 90 ? 25.328 -45.594 -26.547 1 91 90 PRO A CA 1
ATOM 710 C C . PRO A 1 90 ? 24.172 -46.281 -27.25 1 91 90 PRO A C 1
ATOM 712 O O . PRO A 1 90 ? 23.172 -45.625 -27.578 1 91 90 PRO A O 1
ATOM 715 N N . GLU A 1 91 ? 24.266 -47.562 -27.469 1 89.88 91 GLU A N 1
ATOM 716 C CA . GLU A 1 91 ? 23.188 -48.281 -28.125 1 89.88 91 GLU A CA 1
ATOM 717 C C . GLU A 1 91 ? 21.953 -48.344 -27.25 1 89.88 91 GLU A C 1
ATOM 719 O O . GLU A 1 91 ? 20.828 -48.219 -27.734 1 89.88 91 GLU A O 1
ATOM 724 N N . LYS A 1 92 ? 22.203 -48.594 -26.016 1 92.75 92 LYS A N 1
ATOM 725 C CA . LYS A 1 92 ? 21.078 -48.656 -25.078 1 92.75 92 LYS A CA 1
ATOM 726 C C . LYS A 1 92 ? 20.406 -47.281 -24.922 1 92.75 92 LYS A C 1
ATOM 728 O O . LYS A 1 92 ? 19.188 -47.188 -24.797 1 92.75 92 LYS A O 1
ATOM 733 N N . VAL A 1 93 ? 21.266 -46.281 -24.953 1 93.31 93 VAL A N 1
ATOM 734 C CA . VAL A 1 93 ? 20.719 -44.938 -24.859 1 93.31 93 VAL A CA 1
ATOM 735 C C . VAL A 1 93 ? 19.828 -44.656 -26.062 1 93.31 93 VAL A C 1
ATOM 737 O O . VAL A 1 93 ? 18.766 -44.062 -25.922 1 93.31 93 VAL A O 1
ATOM 740 N N . GLN A 1 94 ? 20.234 -45.062 -27.172 1 90.62 94 GLN A N 1
ATOM 741 C CA . GLN A 1 94 ? 19.453 -44.875 -28.391 1 90.62 94 GLN A CA 1
ATOM 742 C C . GLN A 1 94 ? 18.125 -45.625 -28.297 1 90.62 94 GLN A C 1
ATOM 744 O O . GLN A 1 94 ? 17.094 -45.125 -28.75 1 90.62 94 GLN A O 1
ATOM 749 N N . SER A 1 95 ? 18.203 -46.812 -27.75 1 92.31 95 SER A N 1
ATOM 750 C CA . SER A 1 95 ? 16.984 -47.594 -27.578 1 92.31 95 SER A CA 1
ATOM 751 C C . SER A 1 95 ? 16 -46.906 -26.625 1 92.31 95 SER A C 1
ATOM 753 O O . SER A 1 95 ? 14.797 -46.906 -26.859 1 92.31 95 SER A O 1
ATOM 755 N N . CYS A 1 96 ? 16.594 -46.344 -25.609 1 95 96 CYS A N 1
ATOM 756 C CA . CYS A 1 96 ? 15.766 -45.625 -24.656 1 95 96 CYS A CA 1
ATOM 757 C C . CYS A 1 96 ? 15.102 -44.438 -25.297 1 95 96 CYS A C 1
ATOM 759 O O . CYS A 1 96 ? 13.898 -44.188 -25.109 1 95 96 CYS A O 1
ATOM 761 N N . ARG A 1 97 ? 15.828 -43.656 -26.031 1 92.94 97 ARG A N 1
ATOM 762 C CA . ARG A 1 97 ? 15.305 -42.469 -26.688 1 92.94 97 ARG A CA 1
ATOM 763 C C . ARG A 1 97 ? 14.25 -42.844 -27.734 1 92.94 97 ARG A C 1
ATOM 765 O O . ARG A 1 97 ? 13.25 -42.156 -27.891 1 92.94 97 ARG A O 1
ATOM 772 N N . ARG A 1 98 ? 14.477 -43.906 -28.406 1 91.31 98 ARG A N 1
ATOM 773 C CA . ARG A 1 98 ? 13.508 -44.375 -29.391 1 91.31 98 ARG A CA 1
ATOM 774 C C . ARG A 1 98 ? 12.188 -44.75 -28.719 1 91.31 98 ARG A C 1
ATOM 776 O O . ARG A 1 98 ? 11.117 -44.438 -29.234 1 91.31 98 ARG A O 1
ATOM 783 N N . PHE A 1 99 ? 12.328 -45.438 -27.656 1 93.62 99 PHE A N 1
ATOM 784 C CA . PHE A 1 99 ? 11.148 -45.844 -26.906 1 93.62 99 PHE A CA 1
ATOM 785 C C . PHE A 1 99 ? 10.312 -44.625 -26.5 1 93.62 99 PHE A C 1
ATOM 787 O O . PHE A 1 99 ? 9.117 -44.562 -26.797 1 93.62 99 PHE A O 1
ATOM 794 N N . GLN A 1 100 ? 10.969 -43.719 -25.75 1 93.94 100 GLN A N 1
ATOM 795 C CA . GLN A 1 100 ? 10.211 -42.625 -25.203 1 93.94 100 GLN A CA 1
ATOM 796 C C . GLN A 1 100 ? 9.68 -41.719 -26.312 1 93.94 100 GLN A C 1
ATOM 798 O O . GLN A 1 100 ? 8.578 -41.156 -26.203 1 93.94 100 GLN A O 1
ATOM 803 N N . THR A 1 101 ? 10.453 -41.438 -27.406 1 90.56 101 THR A N 1
ATOM 804 C CA . THR A 1 101 ? 10 -40.625 -28.5 1 90.56 101 THR A CA 1
ATOM 805 C C . THR A 1 101 ? 8.781 -41.219 -29.188 1 90.56 101 THR A C 1
ATOM 807 O O . THR A 1 101 ? 7.812 -40.531 -29.484 1 90.56 101 THR A O 1
ATOM 810 N N . THR A 1 102 ? 8.836 -42.5 -29.422 1 90.44 102 THR A N 1
ATOM 811 C CA . THR A 1 102 ? 7.715 -43.188 -30.047 1 90.44 102 THR A CA 1
ATOM 812 C C . THR A 1 102 ? 6.465 -43.094 -29.172 1 90.44 102 THR A C 1
ATOM 814 O O . THR A 1 102 ? 5.383 -42.781 -29.672 1 90.44 102 THR A O 1
ATOM 817 N N . LEU A 1 103 ? 6.66 -43.406 -27.969 1 93.12 103 LEU A N 1
ATOM 818 C CA . LEU A 1 103 ? 5.531 -43.406 -27.047 1 93.12 103 LEU A CA 1
ATOM 819 C C . LEU A 1 103 ? 4.898 -42 -26.969 1 93.12 103 LEU A C 1
ATOM 821 O O . LEU A 1 103 ? 3.678 -41.875 -27.047 1 93.12 103 LEU A O 1
ATOM 825 N N . PHE A 1 104 ? 5.699 -40.969 -26.844 1 92.94 104 PHE A N 1
ATOM 826 C CA . PHE A 1 104 ? 5.164 -39.625 -26.688 1 92.94 104 PHE A CA 1
ATOM 827 C C . PHE A 1 104 ? 4.605 -39.125 -28 1 92.94 104 PHE A C 1
ATOM 829 O O . PHE A 1 104 ? 3.654 -38.312 -28 1 92.94 104 PHE A O 1
ATOM 836 N N . ARG A 1 105 ? 5.176 -39.531 -29.062 1 88.31 105 ARG A N 1
ATOM 837 C CA . ARG A 1 105 ? 4.578 -39.125 -30.344 1 88.31 105 ARG A CA 1
ATOM 838 C C . ARG A 1 105 ? 3.164 -39.688 -30.484 1 88.31 105 ARG A C 1
ATOM 840 O O . ARG A 1 105 ? 2.275 -39 -31 1 88.31 105 ARG A O 1
ATOM 847 N N . ILE A 1 106 ? 3.002 -40.875 -30 1 89.38 106 ILE A N 1
ATOM 848 C CA . ILE A 1 106 ? 1.689 -41.531 -30.031 1 89.38 106 ILE A CA 1
ATOM 849 C C . ILE A 1 106 ? 0.739 -40.781 -29.078 1 89.38 106 ILE A C 1
ATOM 851 O O . ILE A 1 106 ? -0.414 -40.531 -29.438 1 89.38 106 ILE A O 1
ATOM 855 N N . LEU A 1 107 ? 1.212 -40.469 -27.984 1 92.44 107 LEU A N 1
ATOM 856 C CA . LEU A 1 107 ? 0.371 -39.875 -26.938 1 92.44 107 LEU A CA 1
ATOM 857 C C . LEU A 1 107 ? 0.054 -38.406 -27.266 1 92.44 107 LEU A C 1
ATOM 859 O O . LEU A 1 107 ? -1.06 -37.938 -27.016 1 92.44 107 LEU A O 1
ATOM 863 N N . LEU A 1 108 ? 1.003 -37.656 -27.812 1 90.12 108 LEU A N 1
ATOM 864 C CA . LEU A 1 108 ? 0.849 -36.219 -27.969 1 90.12 108 LEU A CA 1
ATOM 865 C C . LEU A 1 108 ? 0.312 -35.875 -29.359 1 90.12 108 LEU A C 1
ATOM 867 O O . LEU A 1 108 ? -0.54 -35 -29.5 1 90.12 108 LEU A O 1
ATOM 871 N N . ASN A 1 109 ? 0.784 -36.344 -30.484 1 78.69 109 ASN A N 1
ATOM 872 C CA . ASN A 1 109 ? 0.425 -35.938 -31.844 1 78.69 109 ASN A CA 1
ATOM 873 C C . ASN A 1 109 ? -0.552 -36.938 -32.469 1 78.69 109 ASN A C 1
ATOM 875 O O . ASN A 1 109 ? -1.345 -36.562 -33.344 1 78.69 109 ASN A O 1
ATOM 879 N N . ARG A 1 110 ? -0.726 -38 -31.969 1 72.56 110 ARG A N 1
ATOM 880 C CA . ARG A 1 110 ? -1.594 -39.062 -32.469 1 72.56 110 ARG A CA 1
ATOM 881 C C . ARG A 1 110 ? -1.396 -39.25 -33.969 1 72.56 110 ARG A C 1
ATOM 883 O O . ARG A 1 110 ? -2.352 -39.531 -34.688 1 72.56 110 ARG A O 1
ATOM 890 N N . ASP A 1 111 ? -0.242 -38.781 -34.438 1 69 111 ASP A N 1
ATOM 891 C CA . ASP A 1 111 ? 0.012 -38.906 -35.875 1 69 111 ASP A CA 1
ATOM 892 C C . ASP A 1 111 ? 0.944 -40.062 -36.156 1 69 111 ASP A C 1
ATOM 894 O O . ASP A 1 111 ? 2.123 -40.031 -35.812 1 69 111 ASP A O 1
ATOM 898 N N . VAL A 1 112 ? 0.406 -41 -36.844 1 67.38 112 VAL A N 1
ATOM 899 C CA . VAL A 1 112 ? 1.093 -42.25 -37.188 1 67.38 112 VAL A CA 1
ATOM 900 C C . VAL A 1 112 ? 2.154 -41.969 -38.25 1 67.38 112 VAL A C 1
ATOM 902 O O . VAL A 1 112 ? 3.156 -42.688 -38.312 1 67.38 112 VAL A O 1
ATOM 905 N N . THR A 1 113 ? 1.864 -40.938 -39 1 63.41 113 THR A N 1
ATOM 906 C CA . THR A 1 113 ? 2.807 -40.688 -40.094 1 63.41 113 THR A CA 1
ATOM 907 C C . THR A 1 113 ? 4.156 -40.219 -39.531 1 63.41 113 THR A C 1
ATOM 909 O O . THR A 1 113 ? 5.176 -40.312 -40.219 1 63.41 113 THR A O 1
ATOM 912 N N . LYS A 1 114 ? 4.145 -39.938 -38.312 1 64.38 114 LYS A N 1
ATOM 913 C CA . LYS A 1 114 ? 5.359 -39.406 -37.688 1 64.38 114 LYS A CA 1
ATOM 914 C C . LYS A 1 114 ? 6.016 -40.469 -36.781 1 64.38 114 LYS A C 1
ATOM 916 O O . LYS A 1 114 ? 6.844 -40.125 -35.938 1 64.38 114 LYS A O 1
ATOM 921 N N . LEU A 1 115 ? 5.527 -41.625 -36.938 1 65.38 115 LEU A N 1
ATOM 922 C CA . LEU A 1 115 ? 6.094 -42.656 -36.094 1 65.38 115 LEU A CA 1
ATOM 923 C C . LEU A 1 115 ? 7.547 -42.938 -36.438 1 65.38 115 LEU A C 1
ATOM 925 O O . LEU A 1 115 ? 7.961 -42.688 -37.594 1 65.38 115 LEU A O 1
ATOM 929 N N . THR A 1 116 ? 8.367 -43.25 -35.438 1 61.47 116 THR A N 1
ATOM 930 C CA . THR A 1 116 ? 9.805 -43.406 -35.562 1 61.47 116 THR A CA 1
ATOM 931 C C . THR A 1 116 ? 10.133 -44.625 -36.438 1 61.47 116 THR A C 1
ATOM 933 O O . THR A 1 116 ? 9.406 -45.625 -36.438 1 61.47 116 THR A O 1
ATOM 936 N N . SER A 1 117 ? 10.914 -44.25 -37.406 1 61.78 117 SER A N 1
ATOM 937 C CA . SER A 1 117 ? 11.461 -45.312 -38.219 1 61.78 117 SER A CA 1
ATOM 938 C C . SER A 1 117 ? 12.797 -45.812 -37.688 1 61.78 117 SER A C 1
ATOM 940 O O . SER A 1 117 ? 13.422 -45.125 -36.844 1 61.78 117 SER A O 1
ATOM 942 N N . VAL A 1 118 ? 13.086 -46.969 -37.969 1 56.31 118 VAL A N 1
ATOM 943 C CA . VAL A 1 118 ? 14.352 -47.562 -37.562 1 56.31 118 VAL A CA 1
ATOM 944 C C . VAL A 1 118 ? 15.508 -46.656 -38 1 56.31 118 VAL A C 1
ATOM 946 O O . VAL A 1 118 ? 16.547 -46.625 -37.312 1 56.31 118 VAL A O 1
ATOM 949 N N . SER A 1 119 ? 15.227 -45.875 -38.875 1 57.94 119 SER A N 1
ATOM 950 C CA . SER A 1 119 ? 16.312 -45.094 -39.438 1 57.94 119 SER A CA 1
ATOM 951 C 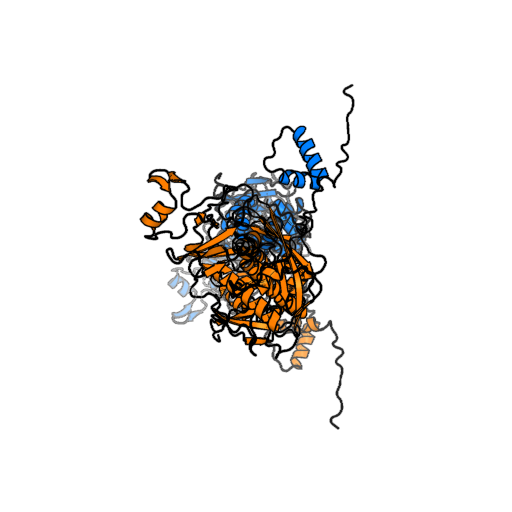C . SER A 1 119 ? 16.469 -43.75 -38.688 1 57.94 119 SER A C 1
ATOM 953 O O . SER A 1 119 ? 17.406 -43 -38.938 1 57.94 119 SER A O 1
ATOM 955 N N . ASP A 1 120 ? 15.68 -43.594 -37.781 1 71.44 120 ASP A N 1
ATOM 956 C CA . ASP A 1 120 ? 15.758 -42.312 -37.094 1 71.44 120 ASP A CA 1
ATOM 957 C C . ASP A 1 120 ? 16.984 -42.25 -36.188 1 71.44 120 ASP A C 1
ATOM 959 O O . ASP A 1 120 ? 17.328 -43.25 -35.531 1 71.44 120 ASP A O 1
ATOM 963 N N . ASP A 1 121 ? 17.719 -41.25 -36.312 1 72.56 121 ASP A N 1
ATOM 964 C CA . ASP A 1 121 ? 18.875 -41 -35.469 1 72.56 121 ASP A CA 1
ATOM 965 C C . ASP A 1 121 ? 18.484 -40.312 -34.156 1 72.56 121 ASP A C 1
ATOM 967 O O . ASP A 1 121 ? 17.938 -39.219 -34.188 1 72.56 121 ASP A O 1
ATOM 971 N N . PHE A 1 122 ? 18.781 -41.031 -33.125 1 78.81 122 PHE A N 1
ATOM 972 C CA . PHE A 1 122 ? 18.422 -40.5 -31.812 1 78.81 122 PHE A CA 1
ATOM 973 C C . PHE A 1 122 ? 19.672 -40.094 -31.031 1 78.81 122 PHE A C 1
ATOM 975 O O . PHE A 1 122 ? 19.609 -39.906 -29.812 1 78.81 122 PHE A O 1
ATOM 982 N N . SER A 1 123 ? 20.75 -39.938 -31.75 1 76.31 123 SER A N 1
ATOM 983 C CA . SER A 1 123 ? 21.969 -39.5 -31.094 1 76.31 123 SER A CA 1
ATOM 984 C C . SER A 1 123 ? 21.984 -38 -30.828 1 76.31 123 SER A C 1
ATOM 986 O O . SER A 1 123 ? 21.422 -37.25 -31.609 1 76.31 123 SER A O 1
ATOM 988 N N . LEU A 1 124 ? 22.594 -37.688 -29.672 1 76.38 124 LEU A N 1
ATOM 989 C CA . LEU A 1 124 ? 22.719 -36.281 -29.359 1 76.38 124 LEU A CA 1
ATOM 990 C C . LEU A 1 124 ? 23.828 -35.625 -30.188 1 76.38 124 LEU A C 1
ATOM 992 O O . LEU A 1 124 ? 24.875 -36.25 -30.422 1 76.38 124 LEU A O 1
ATOM 996 N N . GLY A 1 125 ? 23.562 -34.469 -30.594 1 76.5 125 GLY A N 1
ATOM 997 C CA . GLY A 1 125 ? 24.609 -33.719 -31.266 1 76.5 125 GLY A CA 1
ATOM 998 C C . GLY A 1 125 ? 25.562 -33.031 -30.312 1 76.5 125 GLY A C 1
ATOM 999 O O . GLY A 1 125 ? 25.5 -33.219 -29.109 1 76.5 125 GLY A O 1
ATOM 1000 N N . ASP A 1 126 ? 26.438 -32.219 -30.828 1 79.25 126 ASP A N 1
ATOM 1001 C CA . ASP A 1 126 ? 27.453 -31.5 -30.047 1 79.25 126 ASP A CA 1
ATOM 1002 C C . ASP A 1 126 ? 26.828 -30.281 -29.359 1 79.25 126 ASP A C 1
ATOM 1004 O O . ASP A 1 126 ? 27.375 -29.781 -28.375 1 79.25 126 ASP A O 1
ATOM 1008 N N . ASN A 1 127 ? 25.781 -29.891 -29.875 1 82.5 127 ASN A N 1
ATOM 1009 C CA . ASN A 1 127 ? 25.109 -28.75 -29.266 1 82.5 127 ASN A CA 1
ATOM 1010 C C . ASN A 1 127 ? 24.234 -29.188 -28.094 1 82.5 127 ASN A C 1
ATOM 1012 O O . ASN A 1 127 ? 23.719 -30.297 -28.078 1 82.5 127 ASN A O 1
ATOM 1016 N N . PRO A 1 128 ? 24.156 -28.328 -27.109 1 87.19 128 PRO A N 1
ATOM 1017 C CA . PRO A 1 128 ? 23.328 -28.672 -25.969 1 87.19 128 PRO A CA 1
ATOM 1018 C C . PRO A 1 128 ? 21.859 -28.844 -26.328 1 87.19 128 PRO A C 1
ATOM 1020 O O . PRO A 1 128 ? 21.297 -28.031 -27.078 1 87.19 128 PRO A O 1
ATOM 1023 N N . GLU A 1 129 ? 21.281 -29.938 -25.812 1 87.56 129 GLU A N 1
ATOM 1024 C CA . GLU A 1 129 ? 19.859 -30.266 -26.016 1 87.56 129 GLU A CA 1
ATOM 1025 C C . GLU A 1 129 ? 19.234 -30.828 -24.75 1 87.56 129 GLU A C 1
ATOM 1027 O O . GLU A 1 129 ? 19.953 -31.234 -23.828 1 87.56 129 GLU A O 1
ATOM 1032 N N . ILE A 1 130 ? 18 -30.75 -24.719 1 89.62 130 ILE A N 1
ATOM 1033 C CA . ILE A 1 130 ? 17.297 -31.375 -23.609 1 89.62 130 ILE A CA 1
ATOM 1034 C C . ILE A 1 130 ? 17.531 -32.875 -23.609 1 89.62 130 ILE A C 1
ATOM 1036 O O . ILE A 1 130 ? 17.359 -33.531 -24.656 1 89.62 130 ILE A O 1
ATOM 1040 N N . ASP A 1 131 ? 17.984 -33.375 -22.438 1 90 131 ASP A N 1
ATOM 1041 C CA . ASP A 1 131 ? 18.359 -34.781 -22.391 1 90 131 ASP A CA 1
ATOM 1042 C C . ASP A 1 131 ? 18.016 -35.406 -21.031 1 90 131 ASP A C 1
ATOM 1044 O O . ASP A 1 131 ? 18.625 -35.062 -20.016 1 90 131 ASP A O 1
ATOM 1048 N N . PHE A 1 132 ? 17.125 -36.281 -21.031 1 95.56 132 PHE A N 1
ATOM 1049 C CA . PHE A 1 132 ? 16.797 -37.156 -19.922 1 95.56 132 PHE A CA 1
ATOM 1050 C C . PHE A 1 132 ? 15.984 -38.344 -20.406 1 95.56 132 PHE A C 1
ATOM 1052 O O . PHE A 1 132 ? 15.406 -38.312 -21.5 1 95.56 132 PHE A O 1
ATOM 1059 N N . LEU A 1 133 ? 16 -39.375 -19.672 1 96.94 133 LEU A N 1
ATOM 1060 C CA . LEU A 1 133 ? 15.32 -40.594 -20.078 1 96.94 133 LEU A CA 1
ATOM 1061 C C . LEU A 1 133 ? 14.156 -40.906 -19.141 1 96.94 133 LEU A C 1
ATOM 1063 O O . LEU A 1 133 ? 14.266 -40.719 -17.922 1 96.94 133 LEU A O 1
ATOM 1067 N N . LEU A 1 134 ? 13.094 -41.25 -19.719 1 98 134 LEU A N 1
ATOM 1068 C CA . LEU A 1 134 ? 11.914 -41.719 -19 1 98 134 LEU A CA 1
ATOM 1069 C C . LEU A 1 134 ? 11.617 -43.188 -19.344 1 98 134 LEU A C 1
ATOM 1071 O O . LEU A 1 134 ? 11.234 -43.5 -20.469 1 98 134 LEU A O 1
ATOM 1075 N N . LEU A 1 135 ? 11.727 -44.031 -18.344 1 97.62 135 LEU A N 1
ATOM 1076 C CA . LEU A 1 135 ? 11.648 -45.469 -18.594 1 97.62 135 LEU A CA 1
ATOM 1077 C C . LEU A 1 135 ? 10.617 -46.125 -17.672 1 97.62 135 LEU A C 1
ATOM 1079 O O . LEU A 1 135 ? 10.43 -45.688 -16.531 1 97.62 135 LEU A O 1
ATOM 1083 N N . PRO A 1 136 ? 9.922 -47.156 -18.172 1 97 136 PRO A N 1
ATOM 1084 C CA . PRO A 1 136 ? 8.953 -47.844 -17.328 1 97 136 PRO A CA 1
ATOM 1085 C C . PRO A 1 136 ? 9.617 -48.656 -16.219 1 97 136 PRO A C 1
ATOM 1087 O O . PRO A 1 136 ? 10.672 -49.281 -16.438 1 97 136 PRO A O 1
ATOM 1090 N N . ALA A 1 137 ? 9.047 -48.625 -15.094 1 95.25 137 ALA A N 1
ATOM 1091 C CA . ALA A 1 137 ? 9.523 -49.438 -13.977 1 95.25 137 ALA A CA 1
ATOM 1092 C C . ALA A 1 137 ? 8.805 -50.781 -13.906 1 95.25 137 ALA A C 1
ATOM 1094 O O . ALA A 1 137 ? 7.672 -50.906 -14.383 1 95.25 137 ALA A O 1
ATOM 1095 N N . THR A 1 138 ? 9.492 -51.688 -13.32 1 89.75 138 THR A N 1
ATOM 1096 C CA . THR A 1 138 ? 8.859 -52.969 -13.102 1 89.75 138 THR A CA 1
ATOM 1097 C C . THR A 1 138 ? 7.867 -52.906 -11.945 1 89.75 138 THR A C 1
ATOM 1099 O O . THR A 1 138 ? 8.031 -52.094 -11.031 1 89.75 138 THR A O 1
ATOM 1102 N N . VAL A 1 139 ? 6.762 -53.656 -12.18 1 73.38 139 VAL A N 1
ATOM 1103 C CA . VAL A 1 139 ? 5.742 -53.688 -11.133 1 73.38 139 VAL A CA 1
ATOM 1104 C C . VAL A 1 139 ? 6.32 -54.281 -9.852 1 73.38 139 VAL A C 1
ATOM 1106 O O . VAL A 1 139 ? 7.145 -55.188 -9.906 1 73.38 139 VAL A O 1
ATOM 1109 N N . LYS A 1 140 ? 6.051 -53.594 -8.68 1 66.31 140 LYS A N 1
ATOM 1110 C CA . LYS A 1 140 ? 6.629 -53.906 -7.383 1 66.31 140 LYS A CA 1
ATOM 1111 C C . LYS A 1 140 ? 6.609 -55.438 -7.145 1 66.31 140 LYS A C 1
ATOM 1113 O O . LYS A 1 140 ? 7.605 -56 -6.707 1 66.31 140 LYS A O 1
ATOM 1118 N N . HIS A 1 141 ? 5.398 -56.094 -7.426 1 57.69 141 HIS A N 1
ATOM 1119 C CA . HIS A 1 141 ? 5.27 -57.5 -7.078 1 57.69 141 HIS A CA 1
ATOM 1120 C C . HIS A 1 141 ? 5.988 -58.375 -8.094 1 57.69 141 HIS A C 1
ATOM 1122 O O . HIS A 1 141 ? 6.238 -59.562 -7.824 1 57.69 141 HIS A O 1
ATOM 1128 N N . GLN A 1 142 ? 6.293 -57.844 -9.25 1 57.5 142 GLN A N 1
ATOM 1129 C CA . GLN A 1 142 ? 6.902 -58.656 -10.305 1 57.5 142 GLN A CA 1
ATOM 1130 C C . GLN A 1 142 ? 8.359 -58.281 -10.516 1 57.5 142 GLN A C 1
ATOM 1132 O O . GLN A 1 142 ? 8.953 -58.594 -11.539 1 57.5 142 GLN A O 1
ATOM 1137 N N . ARG A 1 143 ? 8.891 -57.469 -9.609 1 59.03 143 ARG A N 1
ATOM 1138 C CA . ARG A 1 143 ? 10.234 -56.938 -9.805 1 59.03 143 ARG A CA 1
ATOM 1139 C C . ARG A 1 143 ? 11.266 -58.062 -9.836 1 59.03 143 ARG A C 1
ATOM 1141 O O . ARG A 1 143 ? 11.383 -58.844 -8.883 1 59.03 143 ARG A O 1
ATOM 1148 N N . PRO A 1 144 ? 11.539 -58.5 -11.102 1 54.06 144 PRO A N 1
ATOM 1149 C CA . PRO A 1 144 ? 12.672 -59.438 -11.016 1 54.06 144 PRO A CA 1
ATOM 1150 C C . PRO A 1 144 ? 13.812 -58.906 -10.156 1 54.06 144 PRO A C 1
ATOM 1152 O O . PRO A 1 144 ? 13.891 -57.688 -9.922 1 54.06 144 PRO A O 1
ATOM 1155 N N . SER A 1 145 ? 14.508 -59.781 -9.445 1 54.5 145 SER A N 1
ATOM 1156 C CA . SER A 1 145 ? 15.578 -59.531 -8.484 1 54.5 145 SER A CA 1
ATOM 1157 C C . SER A 1 145 ? 16.531 -58.438 -8.984 1 54.5 145 SER A C 1
ATOM 1159 O O . SER A 1 145 ? 17.141 -57.75 -8.18 1 54.5 145 SER A O 1
ATOM 1161 N N . ASN A 1 146 ? 16.672 -58.094 -10.414 1 62.91 146 ASN A N 1
ATOM 1162 C CA . ASN A 1 146 ? 17.922 -57.438 -10.688 1 62.91 146 ASN A CA 1
ATOM 1163 C C . ASN A 1 146 ? 17.703 -56.062 -11.297 1 62.91 146 ASN A C 1
ATOM 1165 O O . ASN A 1 146 ? 18.641 -55.25 -11.406 1 62.91 146 ASN A O 1
ATOM 1169 N N . SER A 1 147 ? 16.375 -55.688 -11.922 1 82.12 147 SER A N 1
ATOM 1170 C CA . SER A 1 147 ? 16.391 -54.344 -12.523 1 82.12 147 SER A CA 1
ATOM 1171 C C . SER A 1 147 ? 15.078 -53.625 -12.25 1 82.12 147 SER A C 1
ATOM 1173 O O . SER A 1 147 ? 14 -54.188 -12.406 1 82.12 147 SER A O 1
ATOM 1175 N N . ILE A 1 148 ? 15.18 -52.531 -11.742 1 90 148 ILE A N 1
ATOM 1176 C CA . ILE A 1 148 ? 14.031 -51.656 -11.469 1 90 148 ILE A CA 1
ATOM 1177 C C . ILE A 1 148 ? 13.414 -51.188 -12.789 1 90 148 ILE A C 1
ATOM 1179 O O . ILE A 1 148 ? 12.219 -50.906 -12.859 1 90 148 ILE A O 1
ATOM 1183 N N . ILE A 1 149 ? 14.156 -51.219 -13.875 1 94.38 149 ILE A N 1
ATOM 1184 C CA . ILE A 1 149 ? 13.695 -50.75 -15.188 1 94.38 149 ILE A CA 1
ATOM 1185 C C . ILE A 1 149 ? 13.133 -51.969 -15.961 1 94.38 149 ILE A C 1
ATOM 1187 O O . ILE A 1 149 ? 13.727 -53.031 -15.984 1 94.38 149 ILE A O 1
ATOM 1191 N N . ASP A 1 150 ? 11.945 -51.812 -16.469 1 93.56 150 ASP A N 1
ATOM 1192 C CA . ASP A 1 150 ? 11.375 -52.812 -17.375 1 93.56 150 ASP A CA 1
ATOM 1193 C C . ASP A 1 150 ? 11.961 -52.656 -18.781 1 93.56 150 ASP A C 1
ATOM 1195 O O . ASP A 1 150 ? 11.422 -51.938 -19.609 1 93.56 150 ASP A O 1
ATOM 1199 N N . TRP A 1 151 ? 12.953 -53.469 -19.109 1 93.44 151 TRP A N 1
ATOM 1200 C CA . TRP A 1 151 ? 13.703 -53.312 -20.344 1 93.44 151 TRP A CA 1
ATOM 1201 C C . TRP A 1 151 ? 12.938 -53.938 -21.516 1 93.44 151 TRP A C 1
ATOM 1203 O O . TRP A 1 151 ? 13.227 -53.625 -22.688 1 93.44 151 TRP A O 1
ATOM 1213 N N . LYS A 1 152 ? 11.984 -54.781 -21.25 1 90.44 152 LYS A N 1
ATOM 1214 C CA . LYS A 1 152 ? 11.297 -55.5 -22.312 1 90.44 152 LYS A CA 1
ATOM 1215 C C . LYS A 1 152 ? 10.602 -54.562 -23.281 1 90.44 152 LYS A C 1
ATOM 1217 O O . LYS A 1 152 ? 10.859 -54.594 -24.484 1 90.44 152 LYS A O 1
ATOM 1222 N N . PRO A 1 153 ? 9.758 -53.719 -22.75 1 93.94 153 PRO A N 1
ATOM 1223 C CA . PRO A 1 153 ? 9.141 -52.781 -23.703 1 93.94 153 PRO A CA 1
ATOM 1224 C C . PRO A 1 153 ? 10.148 -51.812 -24.328 1 93.94 153 PRO A C 1
ATOM 1226 O O . PRO A 1 153 ? 9.969 -51.406 -25.469 1 93.94 153 PRO A O 1
ATOM 1229 N N . VAL A 1 154 ? 11.172 -51.469 -23.672 1 95.25 154 VAL A N 1
ATOM 1230 C CA . VAL A 1 154 ? 12.148 -50.469 -24.125 1 95.25 154 VAL A CA 1
ATOM 1231 C C . VAL A 1 154 ? 12.93 -51.031 -25.312 1 95.25 154 VAL A C 1
ATOM 1233 O O . VAL A 1 154 ? 13.133 -50.344 -26.312 1 95.25 154 VAL A O 1
ATOM 1236 N N . LEU A 1 155 ? 13.289 -52.219 -25.234 1 91.94 155 LEU A N 1
ATOM 1237 C CA . LEU A 1 155 ? 14.156 -52.844 -26.25 1 91.94 155 LEU A CA 1
ATOM 1238 C C . LEU A 1 155 ? 13.336 -53.406 -27.406 1 91.94 155 LEU A C 1
ATOM 1240 O O . LEU A 1 155 ? 13.891 -53.781 -28.422 1 91.94 155 LEU A O 1
ATOM 1244 N N . SER A 1 156 ? 12 -53.344 -27.297 1 91.12 156 SER A N 1
ATOM 1245 C CA . SER A 1 156 ? 11.141 -53.938 -28.312 1 91.12 156 SER A CA 1
ATOM 1246 C C . SER A 1 156 ? 10.719 -52.906 -29.359 1 91.12 156 SER A C 1
ATOM 1248 O O . SER A 1 156 ? 9.984 -53.25 -30.297 1 91.12 156 SER A O 1
ATOM 1250 N N . VAL A 1 157 ? 11.172 -51.719 -29.219 1 89.56 157 VAL A N 1
ATOM 1251 C CA . VAL A 1 157 ? 10.828 -50.656 -30.172 1 89.56 157 VAL A CA 1
ATOM 1252 C C . VAL A 1 157 ? 11.977 -50.469 -31.156 1 89.56 157 VAL A C 1
ATOM 1254 O O . VAL A 1 157 ? 13.125 -50.25 -30.734 1 89.56 157 VAL A O 1
ATOM 1257 N N . PRO A 1 158 ? 11.883 -50.469 -32.375 1 88.12 158 PRO A N 1
ATOM 1258 C CA . PRO A 1 158 ? 10.594 -50.594 -33.062 1 88.12 158 PRO A CA 1
ATOM 1259 C C . PRO A 1 158 ? 10.07 -52 -33.094 1 88.12 158 PRO A C 1
ATOM 1261 O O . PRO A 1 158 ? 10.852 -52.969 -32.969 1 88.12 158 PRO A O 1
ATOM 1264 N N . PHE A 1 159 ? 8.82 -52.125 -33.281 1 89 159 PHE A N 1
ATOM 1265 C CA . PHE A 1 159 ? 8.18 -53.438 -33.281 1 89 159 PHE A CA 1
ATOM 1266 C C . PHE A 1 159 ? 8.641 -54.281 -34.469 1 89 159 PHE A C 1
ATOM 1268 O O . PHE A 1 159 ? 8.766 -53.75 -35.594 1 89 159 PHE A O 1
ATOM 1275 N N . SER A 1 160 ? 8.961 -55.5 -34.156 1 84.31 160 SER A N 1
ATOM 1276 C CA . SER A 1 160 ? 9.273 -56.469 -35.188 1 84.31 160 SER A CA 1
ATOM 1277 C C . SER A 1 160 ? 8.477 -57.75 -35 1 84.31 160 SER A C 1
ATOM 1279 O O . SER A 1 160 ? 8.5 -58.344 -33.938 1 84.31 160 SER A O 1
ATOM 1281 N N . SER A 1 161 ? 7.836 -58.156 -36.062 1 79.75 161 SER A N 1
ATOM 1282 C CA . SER A 1 161 ? 7.039 -59.375 -36.031 1 79.75 161 SER A CA 1
ATOM 1283 C C . SER A 1 161 ? 7.922 -60.594 -35.812 1 79.75 161 SER A C 1
ATOM 1285 O O . SER A 1 161 ? 7.469 -61.625 -35.281 1 79.75 161 SER A O 1
ATOM 1287 N N . GLU A 1 162 ? 9.141 -60.438 -36.25 1 76.31 162 GLU A N 1
ATOM 1288 C CA . GLU A 1 162 ? 10.047 -61.594 -36.25 1 76.31 162 GLU A CA 1
ATOM 1289 C C . GLU A 1 162 ? 10.75 -61.719 -34.906 1 76.31 162 GLU A C 1
ATOM 1291 O O . GLU A 1 162 ? 11.414 -62.75 -34.656 1 76.31 162 GLU A O 1
ATOM 1296 N N . SER A 1 163 ? 10.422 -60.781 -34.094 1 76.44 163 SER A N 1
ATOM 1297 C CA . SER A 1 163 ? 11.141 -60.844 -32.812 1 76.44 163 SER A CA 1
ATOM 1298 C C . SER A 1 163 ? 10.711 -62.031 -31.969 1 76.44 163 SER A C 1
ATOM 1300 O O . SER A 1 163 ? 9.586 -62.5 -32.125 1 76.44 163 SER A O 1
ATOM 1302 N N . THR A 1 164 ? 11.578 -62.5 -31.156 1 69.69 164 THR A N 1
ATOM 1303 C CA . THR A 1 164 ? 11.344 -63.688 -30.344 1 69.69 164 THR A CA 1
ATOM 1304 C C . THR A 1 164 ? 10.422 -63.375 -29.172 1 69.69 164 THR A C 1
ATOM 1306 O O . THR A 1 164 ? 10.391 -62.25 -28.703 1 69.69 164 THR A O 1
ATOM 1309 N N . CYS A 1 165 ? 9.469 -64.312 -28.969 1 76.5 165 CYS A N 1
ATOM 1310 C CA . CYS A 1 165 ? 8.586 -64.125 -27.812 1 76.5 165 CYS A CA 1
ATOM 1311 C C . CYS A 1 165 ? 8.852 -65.25 -26.766 1 76.5 165 CYS A C 1
ATOM 1313 O O . CYS A 1 165 ? 9.453 -66.25 -27.078 1 76.5 165 CYS A O 1
ATOM 1315 N N . ASP A 1 166 ? 8.703 -64.938 -25.484 1 71.12 166 ASP A N 1
ATOM 1316 C CA . ASP A 1 166 ? 8.969 -65.875 -24.375 1 71.12 166 ASP A CA 1
ATOM 1317 C C . ASP A 1 166 ? 7.82 -66.875 -24.188 1 71.12 166 ASP A C 1
ATOM 1319 O O . ASP A 1 166 ? 7.734 -67.5 -23.156 1 71.12 166 ASP A O 1
ATOM 1323 N N . CYS A 1 167 ? 7.055 -67 -25.188 1 75.25 167 CYS A N 1
ATOM 1324 C CA . CYS A 1 167 ? 5.922 -67.875 -24.969 1 75.25 167 CYS A CA 1
ATOM 1325 C C . CYS A 1 167 ? 6.27 -69.312 -25.359 1 75.25 167 CYS A C 1
ATOM 1327 O O . CYS A 1 167 ? 7.195 -69.5 -26.141 1 75.25 167 CYS A O 1
ATOM 1329 N N . LYS A 1 168 ? 5.793 -70.25 -24.594 1 67 168 LYS A N 1
ATOM 1330 C CA . LYS A 1 168 ? 6.082 -71.625 -24.797 1 67 168 LYS A CA 1
ATOM 1331 C C . LYS A 1 168 ? 5.738 -72.062 -26.234 1 67 168 LYS A C 1
ATOM 1333 O O . LYS A 1 168 ? 6.512 -72.812 -26.875 1 67 168 LYS A O 1
ATOM 1338 N N . ASP A 1 169 ? 4.516 -71.812 -26.625 1 65.56 169 ASP A N 1
ATOM 1339 C CA . ASP A 1 169 ? 4.066 -72.188 -27.953 1 65.56 169 ASP A CA 1
ATOM 1340 C C . ASP A 1 169 ? 4.137 -71.062 -28.953 1 65.56 169 ASP A C 1
ATOM 1342 O O . ASP A 1 169 ? 3.117 -70.438 -29.281 1 65.56 169 ASP A O 1
ATOM 1346 N N . HIS A 1 170 ? 5.363 -70.562 -29.312 1 63.56 170 HIS A N 1
ATOM 1347 C CA . HIS A 1 170 ? 5.559 -69.5 -30.234 1 63.56 170 HIS A CA 1
ATOM 1348 C C . HIS A 1 170 ? 5.086 -69.812 -31.641 1 63.56 170 HIS A C 1
ATOM 1350 O O . HIS A 1 170 ? 5.82 -70.438 -32.406 1 63.56 170 HIS A O 1
ATOM 1356 N N . ALA A 1 171 ? 3.705 -69.75 -31.859 1 72.69 171 ALA A N 1
ATOM 1357 C CA . ALA A 1 171 ? 3.191 -69.938 -33.219 1 72.69 171 ALA A CA 1
ATOM 1358 C C . ALA A 1 171 ? 2.637 -68.625 -33.781 1 72.69 171 ALA A C 1
ATOM 1360 O O . ALA A 1 171 ? 1.831 -67.938 -33.125 1 72.69 171 ALA A O 1
ATOM 1361 N N . CYS A 1 172 ? 3.324 -68.125 -34.844 1 76.5 172 CYS A N 1
ATOM 1362 C CA . CYS A 1 172 ? 2.803 -67 -35.562 1 76.5 172 CYS A CA 1
ATOM 1363 C C . CYS A 1 172 ? 1.479 -67.312 -36.25 1 76.5 172 CYS A C 1
ATOM 1365 O O . CYS A 1 172 ? 1.403 -67.312 -37.469 1 76.5 172 CYS A O 1
ATOM 1367 N N . ASN A 1 173 ? 0.407 -67.375 -35.312 1 82.81 173 ASN A N 1
ATOM 1368 C CA . ASN A 1 173 ? -0.847 -67.938 -35.812 1 82.81 173 ASN A CA 1
ATOM 1369 C C . ASN A 1 173 ? -1.913 -66.812 -35.969 1 82.81 173 ASN A C 1
ATOM 1371 O O . ASN A 1 173 ? -3.037 -67.125 -36.375 1 82.81 173 ASN A O 1
ATOM 1375 N N . VAL A 1 174 ? -1.536 -65.625 -35.688 1 91.31 174 VAL A N 1
ATOM 1376 C CA . VAL A 1 174 ? -2.541 -64.625 -35.781 1 91.31 174 VAL A CA 1
ATOM 1377 C C . VAL A 1 174 ? -2.174 -63.656 -36.938 1 91.31 174 VAL A C 1
ATOM 1379 O O . VAL A 1 174 ? -1.063 -63.125 -36.969 1 91.31 174 VAL A O 1
ATOM 1382 N N . ARG A 1 175 ? -3.107 -63.469 -37.875 1 93.12 175 ARG A N 1
ATOM 1383 C CA . ARG A 1 175 ? -2.885 -62.594 -39 1 93.12 175 ARG A CA 1
ATOM 1384 C C . ARG A 1 175 ? -3.236 -61.156 -38.688 1 93.12 175 ARG A C 1
ATOM 1386 O O . ARG A 1 175 ? -4.363 -60.844 -38.281 1 93.12 175 ARG A O 1
ATOM 1393 N N . ILE A 1 176 ? -2.254 -60.344 -38.906 1 93 176 ILE A N 1
ATOM 1394 C CA . ILE A 1 176 ? -2.473 -58.906 -38.781 1 93 176 ILE A CA 1
ATOM 1395 C C . ILE A 1 176 ? -2.381 -58.25 -40.156 1 93 176 ILE A C 1
ATOM 1397 O O . ILE A 1 176 ? -2.312 -58.938 -41.156 1 93 176 ILE A O 1
ATOM 1401 N N . ARG A 1 177 ? -2.689 -56.906 -40.312 1 88.94 177 ARG A N 1
ATOM 1402 C CA . ARG A 1 177 ? -2.801 -56.219 -41.594 1 88.94 177 ARG A CA 1
ATOM 1403 C C . ARG A 1 177 ? -1.629 -56.562 -42.5 1 88.94 177 ARG A C 1
ATOM 1405 O O . ARG A 1 177 ? -1.817 -56.812 -43.688 1 88.94 177 ARG A O 1
ATOM 1412 N N . ASN A 1 178 ? -0.383 -56.875 -42.094 1 78.88 178 ASN A N 1
ATOM 1413 C CA . ASN A 1 178 ? 0.714 -57.125 -43.031 1 78.88 178 ASN A CA 1
ATOM 1414 C C . ASN A 1 178 ? 1.661 -58.188 -42.5 1 78.88 178 ASN A C 1
ATOM 1416 O O . ASN A 1 178 ? 2.816 -58.281 -42.938 1 78.88 178 ASN A O 1
ATOM 1420 N N . ASP A 1 179 ? 1.093 -58.969 -41.75 1 88.56 179 ASP A N 1
ATOM 1421 C CA . ASP A 1 179 ? 2.012 -59.969 -41.188 1 88.56 179 ASP A CA 1
ATOM 1422 C C . ASP A 1 179 ? 1.274 -60.969 -40.312 1 88.56 179 ASP A C 1
ATOM 1424 O O . ASP A 1 179 ? 0.043 -60.969 -40.25 1 88.56 179 ASP A O 1
ATOM 1428 N N . SER A 1 180 ? 2.008 -61.906 -39.812 1 90.19 180 SER A N 1
ATOM 1429 C CA . SER A 1 180 ? 1.52 -62.844 -38.812 1 90.19 180 SER A CA 1
ATOM 1430 C C . SER A 1 180 ? 2.363 -62.781 -37.562 1 90.19 180 SER A C 1
ATOM 1432 O O . SER A 1 180 ? 3.59 -62.656 -37.625 1 90.19 180 SER A O 1
ATOM 1434 N N . VAL A 1 181 ? 1.664 -62.688 -36.5 1 90.94 181 VAL A N 1
ATOM 1435 C CA . VAL A 1 181 ? 2.391 -62.594 -35.25 1 90.94 181 VAL A CA 1
ATOM 1436 C C . VAL A 1 181 ? 1.856 -63.594 -34.219 1 90.94 181 VAL A C 1
ATOM 1438 O O . VAL A 1 181 ? 0.787 -64.188 -34.438 1 90.94 181 VAL A O 1
ATOM 1441 N N . CYS A 1 182 ? 2.754 -63.781 -33.25 1 89.75 182 CYS A N 1
ATOM 1442 C CA . CYS A 1 182 ? 2.312 -64.625 -32.125 1 89.75 182 CYS A CA 1
ATOM 1443 C C . CYS A 1 182 ? 1.221 -63.938 -31.328 1 89.75 182 CYS A C 1
ATOM 1445 O O . CYS A 1 182 ? 1.248 -62.719 -31.156 1 89.75 182 CYS A O 1
ATOM 1447 N N . SER A 1 183 ? 0.238 -64.688 -30.781 1 86.69 183 SER A N 1
ATOM 1448 C CA . SER A 1 183 ? -0.872 -64.188 -30 1 86.69 183 SER A CA 1
ATOM 1449 C C . SER A 1 183 ? -0.372 -63.438 -28.766 1 86.69 183 SER A C 1
ATOM 1451 O O . SER A 1 183 ? -1.009 -62.469 -28.312 1 86.69 183 SER A O 1
ATOM 1453 N N . CYS A 1 184 ? 0.751 -63.75 -28.297 1 87.31 184 CYS A N 1
ATOM 1454 C CA . CYS A 1 184 ? 1.291 -63.125 -27.094 1 87.31 184 CYS A CA 1
ATOM 1455 C C . CYS A 1 184 ? 1.7 -61.688 -27.359 1 87.31 184 CYS A C 1
ATOM 1457 O O . CYS A 1 184 ? 1.716 -60.875 -26.438 1 87.31 184 CYS A O 1
ATOM 1459 N N . LYS A 1 185 ? 2 -61.344 -28.578 1 90.12 185 LYS A N 1
ATOM 1460 C CA . LYS A 1 185 ? 2.428 -60 -28.953 1 90.12 185 LYS A CA 1
ATOM 1461 C C . LYS A 1 185 ? 1.238 -59.062 -29.031 1 90.12 185 LYS A C 1
ATOM 1463 O O . LYS A 1 185 ? 1.414 -57.844 -29.094 1 90.12 185 LYS A O 1
ATOM 1468 N N . LEU A 1 186 ? 0.035 -59.625 -28.938 1 91.19 186 LEU A N 1
ATOM 1469 C CA . LEU A 1 186 ? -1.16 -58.812 -29.094 1 91.19 186 LEU A CA 1
ATOM 1470 C C . LEU A 1 186 ? -1.91 -58.656 -27.781 1 91.19 186 LEU A C 1
ATOM 1472 O O . LEU A 1 186 ? -2.994 -58.094 -27.734 1 91.19 186 LEU A O 1
ATOM 1476 N N . GLU A 1 187 ? -1.399 -59.188 -26.734 1 89.06 187 GLU A N 1
ATOM 1477 C CA . GLU A 1 187 ? -2.051 -59.094 -25.438 1 89.06 187 GLU A CA 1
ATOM 1478 C C . GLU A 1 187 ? -1.914 -57.688 -24.844 1 89.06 187 GLU A C 1
ATOM 1480 O O . GLU A 1 187 ? -2.867 -57.156 -24.266 1 89.06 187 GLU A O 1
ATOM 1485 N N . ASN A 1 188 ? -0.79 -57.094 -24.875 1 93.38 188 ASN A N 1
ATOM 1486 C CA . ASN A 1 188 ? -0.46 -55.75 -24.406 1 93.38 188 ASN A CA 1
ATOM 1487 C C . ASN A 1 188 ? 0.345 -54.969 -25.453 1 93.38 188 ASN A C 1
ATOM 1489 O O . ASN A 1 188 ? 1.574 -55.062 -25.484 1 93.38 188 ASN A O 1
ATOM 1493 N N . CYS A 1 189 ? -0.41 -54.25 -26.25 1 95.06 189 CYS A N 1
ATOM 1494 C CA . CYS A 1 189 ? 0.273 -53.562 -27.328 1 95.06 189 CYS A CA 1
ATOM 1495 C C . CYS A 1 189 ? -0.519 -52.344 -27.781 1 95.06 189 CYS A C 1
ATOM 1497 O O . CYS A 1 189 ? -1.603 -52.062 -27.266 1 95.06 189 CYS A O 1
ATOM 1499 N N . VAL A 1 190 ? 0.105 -51.625 -28.594 1 95.12 190 VAL A N 1
ATOM 1500 C CA . VAL A 1 190 ? -0.521 -50.469 -29.25 1 95.12 190 VAL A CA 1
ATOM 1501 C C . VAL A 1 190 ? -0.641 -50.75 -30.75 1 95.12 190 VAL A C 1
ATOM 1503 O O . VAL A 1 190 ? 0.33 -51.156 -31.391 1 95.12 190 VAL A O 1
ATOM 1506 N N . VAL A 1 191 ? -1.863 -50.469 -31.266 1 94.31 191 VAL A N 1
ATOM 1507 C CA . VAL A 1 191 ? -2.08 -50.781 -32.656 1 94.31 191 VAL A CA 1
ATOM 1508 C C . VAL A 1 191 ? -2.643 -49.562 -33.375 1 94.31 191 VAL A C 1
ATOM 1510 O O . VAL A 1 191 ? -3.205 -48.656 -32.75 1 94.31 191 VAL A O 1
ATOM 1513 N N . TYR A 1 192 ? -2.398 -49.5 -34.625 1 92.56 192 TYR A N 1
ATOM 1514 C CA . TYR A 1 192 ? -2.932 -48.5 -35.531 1 92.56 192 TYR A CA 1
ATOM 1515 C C . TYR A 1 192 ? -3.879 -49.125 -36.562 1 92.56 192 TYR A C 1
ATOM 1517 O O . TYR A 1 192 ? -3.598 -50.219 -37.094 1 92.56 192 TYR A O 1
ATOM 1525 N N . THR A 1 193 ? -5.023 -48.5 -36.688 1 92.75 193 THR A N 1
ATOM 1526 C CA . THR A 1 193 ? -5.977 -48.938 -37.719 1 92.75 193 THR A CA 1
ATOM 1527 C C . THR A 1 193 ? -6.012 -47.969 -38.875 1 92.75 193 THR A C 1
ATOM 1529 O O . THR A 1 193 ? -6.598 -46.875 -38.781 1 92.75 193 THR A O 1
ATOM 1532 N N . PRO A 1 194 ? -5.57 -48.312 -40 1 88.75 194 PRO A N 1
ATOM 1533 C CA . PRO A 1 194 ? -5.477 -47.406 -41.125 1 88.75 194 PRO A CA 1
ATOM 1534 C C . PRO A 1 194 ? -6.848 -46.969 -41.656 1 88.75 194 PRO A C 1
ATOM 1536 O O . PRO A 1 194 ? -6.984 -45.875 -42.188 1 88.75 194 PRO A O 1
ATOM 1539 N N . HIS A 1 195 ? -7.844 -47.875 -41.531 1 89 195 HIS A N 1
ATOM 1540 C CA . HIS A 1 195 ? -9.148 -47.562 -42.125 1 89 195 HIS A CA 1
ATOM 1541 C C . HIS A 1 195 ? -9.812 -46.406 -41.438 1 89 195 HIS A C 1
ATOM 1543 O O . HIS A 1 195 ? -10.609 -45.688 -42.031 1 89 195 HIS A O 1
ATOM 1549 N N . ASN A 1 196 ? -9.555 -46.125 -40.219 1 88.25 196 ASN A N 1
ATOM 1550 C CA . ASN A 1 196 ? -10.141 -45 -39.531 1 88.25 196 ASN A CA 1
ATOM 1551 C C . ASN A 1 196 ? -9.062 -44.062 -38.969 1 88.25 196 ASN A C 1
ATOM 1553 O O . ASN A 1 196 ? -9.375 -43.031 -38.344 1 88.25 196 ASN A O 1
ATOM 1557 N N . GLY A 1 197 ? -7.848 -44.375 -39.125 1 86.81 197 GLY A N 1
ATOM 1558 C CA . GLY A 1 197 ? -6.754 -43.5 -38.75 1 86.81 197 GLY A CA 1
ATOM 1559 C C . GLY A 1 197 ? -6.625 -43.312 -37.25 1 86.81 197 GLY A C 1
ATOM 1560 O O . GLY A 1 197 ? -6.297 -42.219 -36.781 1 86.81 197 GLY A O 1
ATOM 1561 N N . SER A 1 198 ? -6.93 -44.375 -36.5 1 90.19 198 SER A N 1
ATOM 1562 C CA . SER A 1 198 ? -6.945 -44.281 -35.062 1 90.19 198 SER A CA 1
ATOM 1563 C C . SER A 1 198 ? -5.922 -45.219 -34.438 1 90.19 198 SER A C 1
ATOM 1565 O O . SER A 1 198 ? -5.492 -46.188 -35.031 1 90.19 198 SER A O 1
ATOM 1567 N N . ILE A 1 199 ? -5.496 -44.812 -33.281 1 93 199 ILE A N 1
ATOM 1568 C CA . ILE A 1 199 ? -4.586 -45.625 -32.5 1 93 199 ILE A CA 1
ATOM 1569 C C . ILE A 1 199 ? -5.309 -46.156 -31.266 1 93 199 ILE A C 1
ATOM 1571 O O . ILE A 1 199 ? -6.082 -45.406 -30.641 1 93 199 ILE A O 1
ATOM 1575 N N . TYR A 1 200 ? -5.055 -47.469 -30.984 1 93.94 200 TYR A N 1
ATOM 1576 C CA . TYR A 1 200 ? -5.742 -48.094 -29.875 1 93.94 200 TYR A CA 1
ATOM 1577 C C . TYR A 1 200 ? -4.754 -48.812 -28.953 1 93.94 200 TYR A C 1
ATOM 1579 O O . TYR A 1 200 ? -3.699 -49.281 -29.406 1 93.94 200 TYR A O 1
ATOM 1587 N N . ILE A 1 201 ? -5.09 -48.844 -27.688 1 95.88 201 ILE A N 1
ATOM 1588 C CA . ILE A 1 201 ? -4.363 -49.625 -26.703 1 95.88 201 ILE A CA 1
ATOM 1589 C C . ILE A 1 201 ? -5.062 -50.969 -26.5 1 95.88 201 ILE A C 1
ATOM 1591 O O . ILE A 1 201 ? -6.242 -51 -26.125 1 95.88 201 ILE A O 1
ATOM 1595 N N . ILE A 1 202 ? -4.336 -52 -26.766 1 95.5 202 ILE A N 1
ATOM 1596 C CA . ILE A 1 202 ? -4.883 -53.344 -26.578 1 95.5 202 ILE A CA 1
ATOM 1597 C C . ILE A 1 202 ? -4.461 -53.906 -25.219 1 95.5 202 ILE A C 1
ATOM 1599 O O . ILE A 1 202 ? -3.289 -53.812 -24.844 1 95.5 202 ILE A O 1
ATOM 1603 N N . TYR A 1 203 ? -5.375 -54.375 -24.453 1 92.88 203 TYR A N 1
ATOM 1604 C CA . TYR A 1 203 ? -5.074 -54.938 -23.141 1 92.88 203 TYR A CA 1
ATOM 1605 C C . TYR A 1 203 ? -5.926 -56.156 -22.859 1 92.88 203 TYR A C 1
ATOM 1607 O O . TYR A 1 203 ? -6.945 -56.375 -23.516 1 92.88 203 TYR A O 1
ATOM 1615 N N . THR A 1 204 ? -5.445 -56.969 -21.984 1 84.69 204 THR A N 1
ATOM 1616 C CA . THR A 1 204 ? -6.16 -58.188 -21.672 1 84.69 204 THR A CA 1
ATOM 1617 C C . THR A 1 204 ? -6.988 -58.031 -20.406 1 84.69 204 THR A C 1
ATOM 1619 O O . THR A 1 204 ? -6.559 -57.375 -19.453 1 84.69 204 THR A O 1
ATOM 1622 N N . THR A 1 205 ? -8.219 -58.219 -20.547 1 74.88 205 THR A N 1
ATOM 1623 C CA . THR A 1 205 ? -9.078 -58.25 -19.359 1 74.88 205 THR A CA 1
ATOM 1624 C C . THR A 1 205 ? -9.398 -59.688 -18.953 1 74.88 205 THR A C 1
ATOM 1626 O O . THR A 1 205 ? -9.508 -60.562 -19.812 1 74.88 205 THR A O 1
ATOM 1629 N N . ASP A 1 206 ? -9.273 -59.969 -17.625 1 64.75 206 ASP A N 1
ATOM 1630 C CA . ASP A 1 206 ? -9.672 -61.312 -17.125 1 64.75 206 ASP A CA 1
ATOM 1631 C C . ASP A 1 206 ? -11.156 -61.562 -17.391 1 64.75 206 ASP A C 1
ATOM 1633 O O . ASP A 1 206 ? -12.008 -60.719 -17.062 1 64.75 206 ASP A O 1
ATOM 1637 N N . GLY A 1 207 ? -11.594 -62.562 -18.031 1 58.59 207 GLY A N 1
ATOM 1638 C CA . GLY A 1 207 ? -12.969 -63.031 -18.094 1 58.59 207 GLY A CA 1
ATOM 1639 C C . GLY A 1 207 ? -13.656 -62.625 -19.391 1 58.59 207 GLY A C 1
ATOM 1640 O O . GLY A 1 207 ? -14.852 -62.906 -19.578 1 58.59 207 GLY A O 1
ATOM 1641 N N . THR A 1 208 ? -13.047 -61.719 -20.109 1 59.03 208 THR A N 1
ATOM 1642 C CA . THR A 1 208 ? -13.82 -61.281 -21.266 1 59.03 208 THR A CA 1
ATOM 1643 C C . THR A 1 208 ? -13.875 -62.406 -22.312 1 59.03 208 THR A C 1
ATOM 1645 O O . THR A 1 208 ? -12.883 -63.094 -22.547 1 59.03 208 THR A O 1
ATOM 1648 N N . LYS A 1 209 ? -15.102 -62.75 -22.672 1 62.66 209 LYS A N 1
ATOM 1649 C CA . LYS A 1 209 ? -15.43 -63.719 -23.719 1 62.66 209 LYS A CA 1
ATOM 1650 C C . LYS A 1 209 ? -14.664 -63.406 -25 1 62.66 209 LYS A C 1
ATOM 1652 O O . LYS A 1 209 ? -14.586 -62.219 -25.422 1 62.66 209 LYS A O 1
ATOM 1657 N N . LYS A 1 210 ? -13.891 -64.312 -25.484 1 77.94 210 LYS A N 1
ATOM 1658 C CA . LYS A 1 210 ? -13.172 -64.188 -26.75 1 77.94 210 LYS A CA 1
ATOM 1659 C C . LYS A 1 210 ? -14.141 -64 -27.922 1 77.94 210 LYS A C 1
ATOM 1661 O O . LYS A 1 210 ? -14.914 -64.938 -28.234 1 77.94 210 LYS A O 1
ATOM 1666 N N . LEU A 1 211 ? -14.297 -62.844 -28.328 1 88.12 211 LEU A N 1
ATOM 1667 C CA . LEU A 1 211 ? -15.133 -62.531 -29.484 1 88.12 211 LEU A CA 1
ATOM 1668 C C . LEU A 1 211 ? -14.375 -62.75 -30.781 1 88.12 211 LEU A C 1
ATOM 1670 O O . LEU A 1 211 ? -13.141 -62.812 -30.797 1 88.12 211 LEU A O 1
ATOM 1674 N N . ASN A 1 212 ? -15.133 -63.094 -31.766 1 91.56 212 ASN A N 1
ATOM 1675 C CA . ASN A 1 212 ? -14.555 -63.219 -33.094 1 91.56 212 ASN A CA 1
ATOM 1676 C C . ASN A 1 212 ? -15.406 -62.5 -34.125 1 91.56 212 ASN A C 1
ATOM 1678 O O . ASN A 1 212 ? -16.328 -61.75 -33.781 1 91.56 212 ASN A O 1
ATOM 1682 N N . GLY A 1 213 ? -15.07 -62.625 -35.375 1 91.19 213 GLY A N 1
ATOM 1683 C CA . GLY A 1 213 ? -15.75 -61.906 -36.438 1 91.19 213 GL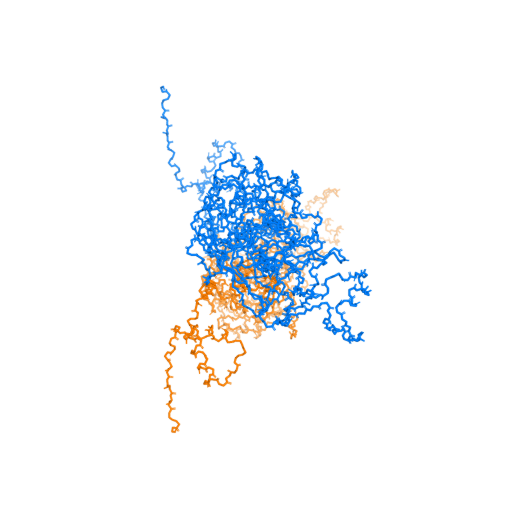Y A CA 1
ATOM 1684 C C . GLY A 1 213 ? -17.219 -62.281 -36.562 1 91.19 213 GLY A C 1
ATOM 1685 O O . GLY A 1 213 ? -18.031 -61.469 -37.062 1 91.19 213 GLY A O 1
ATOM 1686 N N . ASN A 1 214 ? -17.5 -63.469 -36.094 1 92.44 214 ASN A N 1
ATOM 1687 C CA . ASN A 1 214 ? -18.875 -63.969 -36.219 1 92.44 214 ASN A CA 1
ATOM 1688 C C . ASN A 1 214 ? -19.688 -63.688 -34.969 1 92.44 214 ASN A C 1
ATOM 1690 O O . ASN A 1 214 ? -20.906 -63.938 -34.938 1 92.44 214 ASN A O 1
ATOM 1694 N N . SER A 1 215 ? -19.109 -63.125 -34.031 1 92 215 SER A N 1
ATOM 1695 C CA . SER A 1 215 ? -19.828 -62.781 -32.812 1 92 215 SER A CA 1
ATOM 1696 C C . SER A 1 215 ? -20.797 -61.625 -33.031 1 92 215 SER A C 1
ATOM 1698 O O . SER A 1 215 ? -20.625 -60.844 -33.969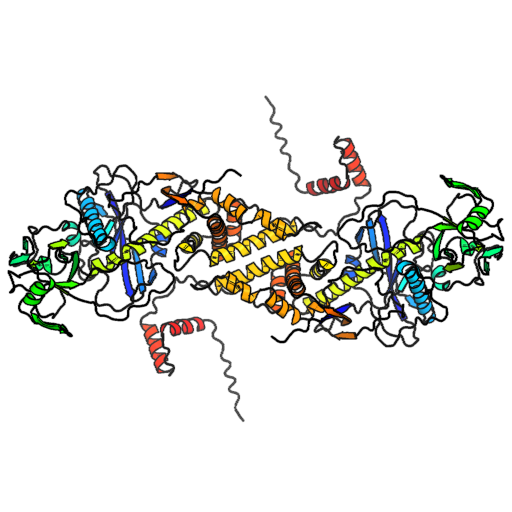 1 92 215 SER A O 1
ATOM 1700 N N . THR A 1 216 ? -21.734 -61.469 -32.156 1 89.31 216 THR A N 1
ATOM 1701 C CA . THR A 1 216 ? -22.797 -60.5 -32.281 1 89.31 216 THR A CA 1
ATOM 1702 C C . THR A 1 216 ? -22.359 -59.156 -31.703 1 89.31 216 THR A C 1
ATOM 1704 O O . THR A 1 216 ? -21.672 -59.094 -30.672 1 89.31 216 THR A O 1
ATOM 1707 N N . LEU A 1 217 ? -22.688 -58.125 -32.469 1 87.25 217 LEU A N 1
ATOM 1708 C CA . LEU A 1 217 ? -22.453 -56.75 -32.062 1 87.25 217 LEU A CA 1
ATOM 1709 C C . LEU A 1 217 ? -23.766 -56 -31.844 1 87.25 217 LEU A C 1
ATOM 1711 O O . LEU A 1 217 ? -24.594 -55.938 -32.75 1 87.25 217 LEU A O 1
ATOM 1715 N N . ASN A 1 218 ? -23.922 -55.562 -30.672 1 82.44 218 ASN A N 1
ATOM 1716 C CA . ASN A 1 218 ? -25.125 -54.812 -30.344 1 82.44 218 ASN A CA 1
ATOM 1717 C C . ASN A 1 218 ? -24.953 -53.312 -30.625 1 82.44 218 ASN A C 1
ATOM 1719 O O . ASN A 1 218 ? -24.141 -52.656 -29.969 1 82.44 218 ASN A O 1
ATOM 1723 N N . GLN A 1 219 ? -25.578 -52.812 -31.656 1 76.56 219 GLN A N 1
ATOM 1724 C CA . GLN A 1 219 ? -25.469 -51.406 -32 1 76.56 219 GLN A CA 1
ATOM 1725 C C . GLN A 1 219 ? -26.672 -50.625 -31.5 1 76.56 219 GLN A C 1
ATOM 1727 O O . GLN A 1 219 ? -27.094 -49.656 -32.156 1 76.56 219 GLN A O 1
ATOM 1732 N N . GLY A 1 220 ? -27.188 -51 -30.469 1 69.94 220 GLY A N 1
ATOM 1733 C CA . GLY A 1 220 ? -28.328 -50.281 -29.922 1 69.94 220 GLY A CA 1
ATOM 1734 C C . GLY A 1 220 ? -29.516 -50.219 -30.859 1 69.94 220 GLY A C 1
ATOM 1735 O O . GLY A 1 220 ? -30.109 -51.25 -31.188 1 69.94 220 GLY A O 1
ATOM 1736 N N . LEU A 1 221 ? -29.719 -48.938 -31.406 1 70.56 221 LEU A N 1
ATOM 1737 C CA . LEU A 1 221 ? -30.891 -48.656 -32.219 1 70.56 221 LEU A CA 1
ATOM 1738 C C . LEU A 1 221 ? -30.766 -49.25 -33.594 1 70.56 221 LEU A C 1
ATOM 1740 O O . LEU A 1 221 ? -31.766 -49.406 -34.312 1 70.56 221 LEU A O 1
ATOM 1744 N N . LYS A 1 222 ? -29.438 -49.594 -33.938 1 67.06 222 LYS A N 1
ATOM 1745 C CA . LYS A 1 222 ? -29.25 -50.031 -35.312 1 67.06 222 LYS A CA 1
ATOM 1746 C C . LYS A 1 222 ? -29.375 -51.562 -35.406 1 67.06 222 LYS A C 1
ATOM 1748 O O . LYS A 1 222 ? -29.203 -52.125 -36.5 1 67.06 222 LYS A O 1
ATOM 1753 N N . GLY A 1 223 ? -29.766 -52.156 -34.312 1 76.06 223 GLY A N 1
ATOM 1754 C CA . GLY A 1 223 ? -30.047 -53.594 -34.312 1 76.06 223 GLY A CA 1
ATOM 1755 C C . GLY A 1 223 ? -28.828 -54.438 -34 1 76.06 223 GLY A C 1
ATOM 1756 O O . GLY A 1 223 ? -27.781 -53.906 -33.625 1 76.06 223 GLY A O 1
ATOM 1757 N N . ILE A 1 224 ? -29 -55.812 -34.125 1 81.5 224 ILE A N 1
ATOM 1758 C CA . ILE A 1 224 ? -27.969 -56.844 -33.812 1 81.5 224 ILE A CA 1
ATOM 1759 C C . ILE A 1 224 ? -27.312 -57.281 -35.125 1 81.5 224 ILE A C 1
ATOM 1761 O O . ILE A 1 224 ? -28 -57.625 -36.094 1 81.5 224 ILE A O 1
ATOM 1765 N N . THR A 1 225 ? -26.078 -57.031 -35.25 1 89.62 225 THR A N 1
ATOM 1766 C CA . THR A 1 225 ? -25.297 -57.5 -36.375 1 89.62 225 THR A CA 1
ATOM 1767 C C . THR A 1 225 ? -24.062 -58.25 -35.906 1 89.62 225 THR A C 1
ATOM 1769 O O . THR A 1 225 ? -23.891 -58.5 -34.719 1 89.62 225 THR A O 1
ATOM 1772 N N . THR A 1 226 ? -23.297 -58.781 -36.875 1 91.19 226 THR A N 1
ATOM 1773 C CA . THR A 1 226 ? -22.031 -59.406 -36.531 1 91.19 226 THR A CA 1
ATOM 1774 C C . THR A 1 226 ? -20.859 -58.438 -36.75 1 91.19 226 THR A C 1
ATOM 1776 O O . THR A 1 226 ? -21 -57.438 -37.438 1 91.19 226 THR A O 1
ATOM 1779 N N . TYR A 1 227 ? -19.766 -58.75 -36.156 1 92.31 227 TYR A N 1
ATOM 1780 C CA . TYR A 1 227 ? -18.594 -57.906 -36.344 1 92.31 227 TYR A CA 1
ATOM 1781 C C . TYR A 1 227 ? -18.156 -57.906 -37.781 1 92.31 227 TYR A C 1
ATOM 1783 O O . TYR A 1 227 ? -17.766 -56.844 -38.312 1 92.31 227 TYR A O 1
ATOM 1791 N N . LYS A 1 228 ? -18.281 -59 -38.406 1 92.69 228 LYS A N 1
ATOM 1792 C CA . LYS A 1 228 ? -17.938 -59.125 -39.812 1 92.69 228 LYS A CA 1
ATOM 1793 C C . LYS A 1 228 ? -18.812 -58.188 -40.688 1 92.69 228 LYS A C 1
ATOM 1795 O O . LYS A 1 228 ? -18.312 -57.469 -41.531 1 92.69 228 LYS A O 1
ATOM 1800 N N . GLU A 1 229 ? -20.062 -58.188 -40.438 1 92.19 229 GLU A N 1
ATOM 1801 C CA . GLU A 1 229 ? -21.016 -57.375 -41.188 1 92.19 229 GLU A CA 1
ATOM 1802 C C . GLU A 1 229 ? -20.812 -55.875 -40.875 1 92.19 229 GLU A C 1
ATOM 1804 O O . GLU A 1 229 ? -20.953 -55.031 -41.75 1 92.19 229 GLU A O 1
ATOM 1809 N N . HIS A 1 230 ? -20.547 -55.719 -39.719 1 90.81 230 HIS A N 1
ATOM 1810 C CA . HIS A 1 230 ? -20.328 -54.344 -39.312 1 90.81 230 HIS A CA 1
ATOM 1811 C C . HIS A 1 230 ? -19.125 -53.719 -40.031 1 90.81 230 HIS A C 1
ATOM 1813 O O . HIS A 1 230 ? -19.203 -52.594 -40.531 1 90.81 230 HIS A O 1
ATOM 1819 N N . PHE A 1 231 ? -18 -54.375 -40.062 1 92.62 231 PHE A N 1
ATOM 1820 C CA . PHE A 1 231 ? -16.797 -53.844 -40.719 1 92.62 231 PHE A CA 1
ATOM 1821 C C . PHE A 1 231 ? -16.984 -53.75 -42.219 1 92.62 231 PHE A C 1
ATOM 1823 O O . PHE A 1 231 ? -16.438 -52.844 -42.844 1 92.62 231 PHE A O 1
ATOM 1830 N N . LYS A 1 232 ? -17.797 -54.562 -42.719 1 93.38 232 LYS A N 1
ATOM 1831 C CA . LYS A 1 232 ? -18.141 -54.469 -44.156 1 93.38 232 LYS A CA 1
ATOM 1832 C C . LYS A 1 232 ? -18.984 -53.25 -44.438 1 93.38 232 LYS A C 1
ATOM 1834 O O . LYS A 1 232 ? -18.703 -52.469 -45.375 1 93.38 232 LYS A O 1
ATOM 1839 N N . LYS A 1 233 ? -19.922 -53.062 -43.656 1 91.06 233 LYS A N 1
ATOM 1840 C CA . LYS A 1 233 ? -20.875 -51.969 -43.875 1 91.06 233 LYS A CA 1
ATOM 1841 C C . LYS A 1 233 ? -20.25 -50.625 -43.562 1 91.06 233 LYS A C 1
ATOM 1843 O O . LYS A 1 233 ? -20.406 -49.656 -44.312 1 91.06 233 LYS A O 1
ATOM 1848 N N . ARG A 1 234 ? -19.578 -50.531 -42.469 1 89.62 234 ARG A N 1
ATOM 1849 C CA . ARG A 1 234 ? -19.109 -49.25 -41.969 1 89.62 234 ARG A CA 1
ATOM 1850 C C . ARG A 1 234 ? -17.797 -48.844 -42.625 1 89.62 234 ARG A C 1
ATOM 1852 O O . ARG A 1 234 ? -17.547 -47.656 -42.844 1 89.62 234 ARG A O 1
ATOM 1859 N N . HIS A 1 235 ? -16.953 -49.875 -42.844 1 91.5 235 HIS A N 1
ATOM 1860 C CA . HIS A 1 235 ? -15.609 -49.531 -43.312 1 91.5 235 HIS A CA 1
ATOM 1861 C C . HIS A 1 235 ? -15.32 -50.125 -44.688 1 91.5 235 HIS A C 1
ATOM 1863 O O . HIS A 1 235 ? -14.266 -49.844 -45.25 1 91.5 235 HIS A O 1
ATOM 1869 N N . GLY A 1 236 ? -16.172 -50.906 -45.188 1 91.31 236 GLY A N 1
ATOM 1870 C CA . GLY A 1 236 ? -15.969 -51.531 -46.469 1 91.31 236 GLY A CA 1
ATOM 1871 C C . GLY A 1 236 ? -14.898 -52.594 -46.469 1 91.31 236 GLY A C 1
ATOM 1872 O O . GLY A 1 236 ? -14.258 -52.875 -47.469 1 91.31 236 GLY A O 1
ATOM 1873 N N . ILE A 1 237 ? -14.688 -53.156 -45.281 1 92.88 237 ILE A N 1
ATOM 1874 C CA . ILE A 1 237 ? -13.633 -54.156 -45.125 1 92.88 237 ILE A CA 1
ATOM 1875 C C . ILE A 1 237 ? -14.242 -55.531 -45.031 1 92.88 237 ILE A C 1
ATOM 1877 O O . ILE A 1 237 ? -15.07 -55.781 -44.125 1 92.88 237 ILE A O 1
ATOM 1881 N N . GLU A 1 238 ? -13.867 -56.469 -45.938 1 93.06 238 GLU A N 1
ATOM 1882 C CA . GLU A 1 238 ? -14.25 -57.875 -45.844 1 93.06 238 GLU A CA 1
ATOM 1883 C C . GLU A 1 238 ? -13.219 -58.656 -45.062 1 93.06 238 GLU A C 1
ATOM 1885 O O . GLU A 1 238 ? -12.078 -58.812 -45.5 1 93.06 238 GLU A O 1
ATOM 1890 N N . LEU A 1 239 ? -13.617 -59.219 -44 1 92.94 239 LEU A N 1
ATOM 1891 C CA . LEU A 1 239 ? -12.688 -59.938 -43.125 1 92.94 239 LEU A CA 1
ATOM 1892 C C . LEU A 1 239 ? -12.289 -61.281 -43.75 1 92.94 239 LEU A C 1
ATOM 1894 O O . LEU A 1 239 ? -13.148 -62.031 -44.219 1 92.94 239 LEU A O 1
ATOM 1898 N N . GLY A 1 240 ? -11.047 -61.5 -43.812 1 91.94 240 GLY A N 1
ATOM 1899 C CA . GLY A 1 240 ? -10.539 -62.75 -44.344 1 91.94 240 GLY A CA 1
ATOM 1900 C C . GLY A 1 240 ? -10.336 -63.812 -43.281 1 91.94 240 GLY A C 1
ATOM 1901 O O . GLY A 1 240 ? -10.289 -65 -43.562 1 91.94 240 GLY A O 1
ATOM 1902 N N . PHE A 1 241 ? -10.234 -63.406 -42.125 1 93 241 PHE A N 1
ATOM 1903 C CA . PHE A 1 241 ? -9.969 -64.312 -41 1 93 241 PHE A CA 1
ATOM 1904 C C . PHE A 1 241 ? -10.992 -64.125 -39.906 1 93 241 PHE A C 1
ATOM 1906 O O . PHE A 1 241 ? -10.625 -63.75 -38.781 1 93 241 PHE A O 1
ATOM 1913 N N . GLU A 1 242 ? -12.203 -64.438 -40.125 1 89.94 242 GLU A N 1
ATOM 1914 C CA . GLU A 1 242 ? -13.328 -64.188 -39.219 1 89.94 242 GLU A CA 1
ATOM 1915 C C . GLU A 1 242 ? -13.297 -65 -37.969 1 89.94 242 GLU A C 1
ATOM 1917 O O . GLU A 1 242 ? -13.953 -64.688 -36.969 1 89.94 242 GLU A O 1
ATOM 1922 N N . HIS A 1 243 ? -12.477 -66.062 -37.906 1 90.25 243 HIS A N 1
ATOM 1923 C CA . HIS A 1 243 ? -12.469 -67 -36.781 1 90.25 243 HIS A CA 1
ATOM 1924 C C . HIS A 1 243 ? -11.453 -66.562 -35.75 1 90.25 243 HIS A C 1
ATOM 1926 O O . HIS A 1 243 ? -11.445 -67.125 -34.625 1 90.25 243 HIS A O 1
ATOM 1932 N N . GLN A 1 244 ? -10.688 -65.562 -36.156 1 91.19 244 GLN A N 1
ATOM 1933 C CA . GLN A 1 244 ? -9.695 -65.062 -35.188 1 91.19 244 GLN A CA 1
ATOM 1934 C C . GLN A 1 244 ? -10.359 -64.25 -34.062 1 91.19 244 GLN A C 1
ATOM 1936 O O . GLN A 1 244 ? -11.352 -63.562 -34.281 1 91.19 244 GLN A O 1
ATOM 1941 N N . SER A 1 245 ? -9.75 -64.438 -32.875 1 91 245 SER A N 1
ATOM 1942 C CA . SER A 1 245 ? -10.25 -63.656 -31.734 1 91 245 SER A CA 1
ATOM 1943 C C . SER A 1 245 ? -10.031 -62.156 -31.922 1 91 245 SER A C 1
ATOM 1945 O O . SER A 1 245 ? -8.977 -61.75 -32.406 1 91 245 SER A O 1
ATOM 1947 N N . LEU A 1 246 ? -11.016 -61.375 -31.562 1 93 246 LEU A N 1
ATOM 1948 C CA . LEU A 1 246 ? -10.906 -59.938 -31.641 1 93 246 LEU A CA 1
ATOM 1949 C C . LEU A 1 246 ? -10 -59.375 -30.547 1 93 246 LEU A C 1
ATOM 1951 O O . LEU A 1 246 ? -9.844 -60 -29.5 1 93 246 LEU A O 1
ATOM 1955 N N . LEU A 1 247 ? -9.422 -58.281 -30.859 1 92.94 247 LEU A N 1
ATOM 1956 C CA . LEU A 1 247 ? -8.586 -57.594 -29.875 1 92.94 247 LEU A CA 1
ATOM 1957 C C . LEU A 1 247 ? -9.398 -56.594 -29.078 1 92.94 247 LEU A C 1
ATOM 1959 O O . LEU A 1 247 ? -10.031 -55.688 -29.641 1 92.94 247 LEU A O 1
ATOM 1963 N N . HIS A 1 248 ? -9.352 -56.781 -27.812 1 92.81 248 HIS A N 1
ATOM 1964 C CA . HIS A 1 248 ? -10.023 -55.844 -26.922 1 92.81 248 HIS A CA 1
ATOM 1965 C C . HIS A 1 248 ? -9.117 -54.656 -26.547 1 92.81 248 HIS A C 1
ATOM 1967 O O . HIS A 1 248 ? -7.988 -54.875 -26.109 1 92.81 248 HIS A O 1
ATOM 1973 N N . GLY A 1 249 ? -9.633 -53.469 -26.75 1 93.25 249 GLY A N 1
ATOM 1974 C CA . GLY A 1 249 ? -8.781 -52.312 -26.484 1 93.25 249 GLY A CA 1
ATOM 1975 C C . GLY A 1 249 ? -9.555 -51.031 -26.25 1 93.25 249 GLY A C 1
ATOM 1976 O O . GLY A 1 249 ? -10.758 -51.062 -25.969 1 93.25 249 GLY A O 1
ATOM 1977 N N . ARG A 1 250 ? -8.812 -49.938 -26.203 1 93.44 250 ARG A N 1
ATOM 1978 C CA . ARG A 1 250 ? -9.398 -48.625 -26.031 1 93.44 250 ARG A CA 1
ATOM 1979 C C . ARG A 1 250 ? -8.602 -47.562 -26.781 1 93.44 250 ARG A C 1
ATOM 1981 O O . ARG A 1 250 ? -7.473 -47.812 -27.219 1 93.44 250 ARG A O 1
ATOM 1988 N N . ASN A 1 251 ? -9.273 -46.375 -26.891 1 92.75 251 ASN A N 1
ATOM 1989 C CA . ASN A 1 251 ? -8.562 -45.219 -27.453 1 92.75 251 ASN A CA 1
ATOM 1990 C C . ASN A 1 251 ? -7.453 -44.75 -26.531 1 92.75 251 ASN A C 1
ATOM 1992 O O . ASN A 1 251 ? -7.441 -45.062 -25.344 1 92.75 251 ASN A O 1
ATOM 1996 N N . LEU A 1 252 ? -6.594 -43.969 -27.125 1 92.31 252 LEU A N 1
ATOM 1997 C CA . LEU A 1 252 ? -5.461 -43.438 -26.375 1 92.31 252 LEU A CA 1
ATOM 1998 C C . LEU A 1 252 ? -5.934 -42.5 -25.281 1 92.31 252 LEU A C 1
ATOM 2000 O O . LEU A 1 252 ? -6.961 -41.812 -25.438 1 92.31 252 LEU A O 1
ATOM 2004 N N . PHE A 1 253 ? -5.164 -42.469 -24.234 1 92.5 253 PHE A N 1
ATOM 2005 C CA . PHE A 1 253 ? -5.434 -41.531 -23.172 1 92.5 253 PHE A CA 1
ATOM 2006 C C . PHE A 1 253 ? -5.172 -40.094 -23.641 1 92.5 253 PHE A C 1
ATOM 2008 O O . PHE A 1 253 ? -4.223 -39.844 -24.391 1 92.5 253 PHE A O 1
ATOM 2015 N N . LYS A 1 254 ? -5.973 -39.188 -23.188 1 89.31 254 LYS A N 1
ATOM 2016 C CA . LYS A 1 254 ? -5.738 -37.781 -23.484 1 89.31 254 LYS A CA 1
ATOM 2017 C C . LYS A 1 254 ? -4.695 -37.156 -22.547 1 89.31 254 LYS A C 1
ATOM 2019 O O . LYS A 1 254 ? -4.758 -37.375 -21.344 1 89.31 254 LYS A O 1
ATOM 2024 N N . VAL A 1 255 ? -3.707 -36.562 -23.141 1 93.5 255 VAL A N 1
ATOM 2025 C CA . VAL A 1 255 ? -2.697 -35.875 -22.359 1 93.5 255 VAL A CA 1
ATOM 2026 C C . VAL A 1 255 ? -3.148 -34.438 -22.109 1 93.5 255 VAL A C 1
ATOM 2028 O O . VAL A 1 255 ? -3.389 -33.656 -23.062 1 93.5 255 VAL A O 1
ATOM 2031 N N . GLU A 1 256 ? -3.24 -34.062 -20.844 1 92.44 256 GLU A N 1
ATOM 2032 C CA . GLU A 1 256 ? -3.732 -32.719 -20.5 1 92.44 256 GLU A CA 1
ATOM 2033 C C . GLU A 1 256 ? -2.77 -32 -19.562 1 92.44 256 GLU A C 1
ATOM 2035 O O . GLU A 1 256 ? -1.767 -32.594 -19.125 1 92.44 256 GLU A O 1
ATOM 2040 N N . ASN A 1 257 ? -3.031 -30.703 -19.422 1 93.44 257 ASN A N 1
ATOM 2041 C CA . ASN A 1 257 ? -2.311 -29.906 -18.453 1 93.44 257 ASN A CA 1
ATOM 2042 C C . ASN A 1 257 ? -2.904 -30.047 -17.047 1 93.44 257 ASN A C 1
ATOM 2044 O O . ASN A 1 257 ? -3.973 -29.516 -16.766 1 93.44 257 ASN A O 1
ATOM 2048 N N . TYR A 1 258 ? -2.17 -30.703 -16.172 1 92.44 258 TYR A N 1
ATOM 2049 C CA . TYR A 1 258 ? -2.705 -31.031 -14.859 1 92.44 258 TYR A CA 1
ATOM 2050 C C . TYR A 1 258 ? -2.213 -30.047 -13.812 1 92.44 258 TYR A C 1
ATOM 2052 O O . TYR A 1 258 ? -2.324 -30.297 -12.609 1 92.44 258 TYR A O 1
ATOM 2060 N N . LEU A 1 259 ? -1.655 -28.953 -14.289 1 91.06 259 LEU A N 1
ATOM 2061 C CA . LEU A 1 259 ? -1.151 -27.938 -13.367 1 91.06 259 LEU A CA 1
ATOM 2062 C C . LEU A 1 259 ? -2.174 -26.828 -13.172 1 91.06 259 LEU A C 1
ATOM 2064 O O . LEU A 1 259 ? -1.974 -25.922 -12.352 1 91.06 259 LEU A O 1
ATOM 2068 N N . LEU A 1 260 ? -3.295 -26.859 -13.805 1 87.12 260 LEU A N 1
ATOM 2069 C CA . LEU A 1 260 ? -4.258 -25.766 -13.859 1 87.12 260 LEU A CA 1
ATOM 2070 C C . LEU A 1 260 ? -4.973 -25.594 -12.523 1 87.12 260 LEU A C 1
ATOM 2072 O O . LEU A 1 260 ? -5.117 -26.562 -11.766 1 87.12 260 LEU A O 1
ATOM 2076 N N . LYS A 1 261 ? -5.355 -24.344 -12.281 1 77.12 261 LYS A N 1
ATOM 2077 C CA . LYS A 1 261 ? -6.074 -23.938 -11.078 1 77.12 261 LYS A CA 1
ATOM 2078 C C . LYS A 1 261 ? -7.48 -24.531 -11.055 1 77.12 261 LYS A C 1
ATOM 2080 O O . LYS A 1 261 ? -7.938 -25.016 -10.016 1 77.12 261 LYS A O 1
ATOM 2085 N N . THR A 1 262 ? -8.195 -24.312 -12.109 1 67.88 262 THR A N 1
ATOM 2086 C CA . THR A 1 262 ? -9.594 -24.734 -12.188 1 67.88 262 THR A CA 1
ATOM 2087 C C . THR A 1 262 ? -9.695 -26.25 -12.32 1 67.88 262 THR A C 1
ATOM 2089 O O . THR A 1 262 ? -8.969 -26.859 -13.109 1 67.88 262 THR A O 1
ATOM 2092 N N . ARG A 1 263 ? -10.375 -26.766 -11.242 1 60.56 263 ARG A N 1
ATOM 2093 C CA . ARG A 1 263 ? -10.602 -28.203 -11.195 1 60.56 263 ARG A CA 1
ATOM 2094 C C . ARG A 1 263 ? -11.305 -28.688 -12.461 1 60.56 263 ARG A C 1
ATOM 2096 O O . ARG A 1 263 ? -12.258 -28.062 -12.922 1 60.56 263 ARG A O 1
ATOM 2103 N N . GLN A 1 264 ? -10.57 -29.453 -13.148 1 60.69 264 GLN A N 1
ATOM 2104 C CA . GLN A 1 264 ? -11.203 -30.125 -14.289 1 60.69 264 GLN A CA 1
ATOM 2105 C C . GLN A 1 264 ? -12.43 -30.922 -13.852 1 60.69 264 GLN A C 1
ATOM 2107 O O . GLN A 1 264 ? -12.484 -31.406 -12.719 1 60.69 264 GLN A O 1
ATOM 2112 N N . LYS A 1 265 ? -13.609 -30.656 -14.508 1 60.66 265 LYS A N 1
ATOM 2113 C CA . LYS A 1 265 ? -14.805 -31.438 -14.227 1 60.66 265 LYS A CA 1
ATOM 2114 C C . LYS A 1 265 ? -14.461 -32.906 -14.047 1 60.66 265 LYS A C 1
ATOM 2116 O O . LYS A 1 265 ? -13.734 -33.5 -14.852 1 60.66 265 LYS A O 1
ATOM 2121 N N . THR A 1 266 ? -14.594 -33.344 -12.805 1 63.56 266 THR A N 1
ATOM 2122 C CA . THR A 1 266 ? -14.289 -34.719 -12.453 1 63.56 266 THR A CA 1
ATOM 2123 C C . THR A 1 266 ? -15.141 -35.688 -13.266 1 63.56 266 THR A C 1
ATOM 2125 O O . THR A 1 266 ? -16.359 -35.531 -13.352 1 63.56 266 THR A O 1
ATOM 2128 N N . GLU A 1 267 ? -14.602 -36.344 -14.234 1 67.38 267 GLU A N 1
ATOM 2129 C CA . GLU A 1 267 ? -15.289 -37.469 -14.859 1 67.38 267 GLU A CA 1
ATOM 2130 C C . GLU A 1 267 ? -15.555 -38.594 -13.844 1 67.38 267 GLU A C 1
ATOM 2132 O O . GLU A 1 267 ? -14.648 -39.031 -13.133 1 67.38 267 GLU A O 1
ATOM 2137 N N . LYS A 1 268 ? -16.781 -38.688 -13.672 1 61 268 LYS A N 1
ATOM 2138 C CA . LYS A 1 268 ? -17.234 -39.719 -12.75 1 61 268 LYS A CA 1
ATOM 2139 C C . LYS A 1 268 ? -17.328 -41.062 -13.453 1 61 268 LYS A C 1
ATOM 2141 O O . LYS A 1 268 ? -17.578 -41.125 -14.664 1 61 268 LYS A O 1
ATOM 2146 N N . GLY A 1 269 ? -16.75 -42.219 -12.883 1 64.12 269 GLY A N 1
ATOM 2147 C CA . GLY A 1 269 ? -17 -43.594 -13.312 1 64.12 269 GLY A CA 1
ATOM 2148 C C . GLY A 1 269 ? -15.742 -44.406 -13.5 1 64.12 269 GLY A C 1
ATOM 2149 O O . GLY A 1 269 ? -14.68 -43.844 -13.797 1 64.12 269 GLY A O 1
ATOM 2150 N N . LYS A 1 270 ? -15.883 -45.719 -13.211 1 63.06 270 LYS A N 1
ATOM 2151 C CA . LYS A 1 270 ? -14.805 -46.688 -13.227 1 63.06 270 LYS A CA 1
ATOM 2152 C C . LYS A 1 270 ? -14.547 -47.188 -14.648 1 63.06 270 LYS A C 1
ATOM 2154 O O . LYS A 1 270 ? -13.422 -47.594 -14.977 1 63.06 270 LYS A O 1
ATOM 2159 N N . ASN A 1 271 ? -15.594 -47 -15.523 1 65.06 271 ASN A N 1
ATOM 2160 C CA . ASN A 1 271 ? -15.508 -47.781 -16.75 1 65.06 271 ASN A CA 1
ATOM 2161 C C . ASN A 1 271 ? -14.977 -46.969 -17.922 1 65.06 271 ASN A C 1
ATOM 2163 O O . ASN A 1 271 ? -15.172 -45.75 -17.969 1 65.06 271 ASN A O 1
ATOM 2167 N N . MET A 1 272 ? -14.109 -47.719 -18.734 1 67.25 272 MET A N 1
ATOM 2168 C CA . MET A 1 272 ? -13.539 -47.156 -19.953 1 67.25 272 MET A CA 1
ATOM 2169 C C . MET A 1 272 ? -14.336 -47.562 -21.172 1 67.25 272 MET A C 1
ATOM 2171 O O . MET A 1 272 ? -14.914 -48.656 -21.203 1 67.25 272 MET A O 1
ATOM 2175 N N . SER A 1 273 ? -14.516 -46.656 -22.078 1 79.81 273 SER A N 1
ATOM 2176 C CA . SER A 1 273 ? -15.039 -47.094 -23.391 1 79.81 273 SER A CA 1
ATOM 2177 C C . SER A 1 273 ? -14.07 -48.031 -24.094 1 79.81 273 SER A C 1
ATOM 2179 O O . SER A 1 273 ? -12.859 -47.812 -24.078 1 79.81 273 SER A O 1
ATOM 2181 N N . SER A 1 274 ? -14.562 -49.219 -24.391 1 87.31 274 SER A N 1
ATOM 2182 C CA . SER A 1 274 ? -13.695 -50.219 -25.016 1 87.31 274 SER A CA 1
ATOM 2183 C C . SER A 1 274 ? -14.125 -50.5 -26.453 1 87.31 274 SER A C 1
ATOM 2185 O O . SER A 1 274 ? -15.219 -50.125 -26.859 1 87.31 274 SER A O 1
ATOM 2187 N N . VAL A 1 275 ? -13.164 -51 -27.188 1 90.25 275 VAL A N 1
ATOM 2188 C CA . VAL A 1 275 ? -13.398 -51.406 -28.578 1 90.25 275 VAL A CA 1
ATOM 2189 C C . VAL A 1 275 ? -12.883 -52.812 -28.797 1 90.25 275 VAL A C 1
ATOM 2191 O O . VAL A 1 275 ? -12.008 -53.281 -28.062 1 90.25 275 VAL A O 1
ATOM 2194 N N . ASP A 1 276 ? -13.523 -53.5 -29.75 1 92.38 276 ASP A N 1
ATOM 2195 C CA . ASP A 1 276 ? -13.062 -54.812 -30.188 1 92.38 276 ASP A CA 1
ATOM 2196 C C . ASP A 1 276 ? -12.68 -54.781 -31.672 1 92.38 276 ASP A C 1
ATOM 2198 O O . ASP A 1 276 ? -13.516 -54.5 -32.531 1 92.38 276 ASP A O 1
ATOM 2202 N N . LEU A 1 277 ? -11.422 -55.188 -31.922 1 93.81 277 LEU A N 1
ATOM 2203 C CA . LEU A 1 277 ? -10.891 -55 -33.25 1 93.81 277 LEU A CA 1
ATOM 2204 C C . LEU A 1 277 ? -10.422 -56.344 -33.844 1 93.81 277 LEU A C 1
ATOM 2206 O O . LEU A 1 277 ? -9.789 -57.156 -33.125 1 93.81 277 LEU A O 1
ATOM 2210 N N . PRO A 1 278 ? -10.781 -56.562 -35.094 1 94.56 278 PRO A N 1
ATOM 2211 C CA . PRO A 1 278 ? -10.141 -57.688 -35.75 1 94.56 278 PRO A CA 1
ATOM 2212 C C . PRO A 1 278 ? -8.641 -57.5 -35.938 1 94.56 278 PRO A C 1
ATOM 2214 O O . PRO A 1 278 ? -8.211 -56.469 -36.438 1 94.56 278 PRO A O 1
ATOM 2217 N N . PRO A 1 279 ? -7.84 -58.438 -35.594 1 94.94 279 PRO A N 1
ATOM 2218 C CA . PRO A 1 279 ? -6.387 -58.312 -35.719 1 94.94 279 PRO A CA 1
ATOM 2219 C C . PRO A 1 279 ? -5.957 -58.031 -37.156 1 94.94 279 PRO A C 1
ATOM 2221 O O . PRO A 1 279 ? -4.977 -57.312 -37.406 1 94.94 279 PRO A O 1
ATOM 2224 N N . GLU A 1 280 ? -6.66 -58.469 -38.156 1 94.69 280 GLU A N 1
ATOM 2225 C CA . GLU A 1 280 ? -6.262 -58.375 -39.531 1 94.69 280 GLU A CA 1
ATOM 2226 C C . GLU A 1 280 ? -6.324 -56.906 -40.031 1 94.69 280 GLU A C 1
ATOM 2228 O O . GLU A 1 280 ? -5.773 -56.594 -41.094 1 94.69 280 GLU A O 1
ATOM 2233 N N . VAL A 1 281 ? -6.977 -56.062 -39.281 1 94.62 281 VAL A N 1
ATOM 2234 C CA . VAL A 1 281 ? -7.078 -54.656 -39.719 1 94.62 281 VAL A CA 1
ATOM 2235 C C . VAL A 1 281 ? -6.121 -53.812 -38.875 1 94.62 281 VAL A C 1
ATOM 2237 O O . VAL A 1 281 ? -6.07 -52.594 -39.062 1 94.62 281 VAL A O 1
ATOM 2240 N N . CYS A 1 282 ? -5.348 -54.438 -38.031 1 94.56 282 CYS A N 1
ATOM 2241 C CA . CYS A 1 282 ? -4.508 -53.719 -37.094 1 94.56 282 CYS A CA 1
ATOM 2242 C C . CYS A 1 282 ? -3.037 -53.812 -37.5 1 94.56 282 CYS A C 1
ATOM 2244 O O . CYS A 1 282 ? -2.58 -54.875 -37.938 1 94.56 282 CYS A O 1
ATOM 2246 N N . SER A 1 283 ? -2.367 -52.688 -37.406 1 92 283 SER A N 1
ATOM 2247 C CA . SER A 1 283 ? -0.91 -52.656 -37.469 1 92 283 SER A CA 1
ATOM 2248 C C . SER A 1 283 ? -0.293 -52.375 -36.125 1 92 283 SER A C 1
ATOM 2250 O O . SER A 1 283 ? -0.617 -51.375 -35.469 1 92 283 SER A O 1
ATOM 2252 N N . VAL A 1 284 ? 0.636 -53.25 -35.719 1 92.56 284 VAL A N 1
ATOM 2253 C CA . VAL A 1 284 ? 1.206 -53.125 -34.375 1 92.56 284 VAL A CA 1
ATOM 2254 C C . VAL A 1 284 ? 2.293 -52.062 -34.375 1 92.56 284 VAL A C 1
ATOM 2256 O O . VAL A 1 284 ? 3.168 -52.031 -35.25 1 92.56 284 VAL A O 1
ATOM 2259 N N . ILE A 1 285 ? 2.227 -51.156 -33.438 1 91.5 285 ILE A N 1
ATOM 2260 C CA . ILE A 1 285 ? 3.207 -50.094 -33.312 1 91.5 285 ILE A CA 1
ATOM 2261 C C . ILE A 1 285 ? 4.215 -50.438 -32.219 1 91.5 285 ILE A C 1
ATOM 2263 O O . ILE A 1 285 ? 5.426 -50.344 -32.438 1 91.5 285 ILE A O 1
ATOM 2267 N N . MET A 1 286 ? 3.686 -50.719 -31.031 1 93.19 286 MET A N 1
ATOM 2268 C CA . MET A 1 286 ? 4.523 -51.062 -29.891 1 93.19 286 MET A CA 1
ATOM 2269 C C . MET A 1 286 ? 4.023 -52.344 -29.219 1 93.19 286 MET A C 1
ATOM 2271 O O . MET A 1 286 ? 2.828 -52.469 -28.938 1 93.19 286 MET A O 1
ATOM 2275 N N . SER A 1 287 ? 4.828 -53.312 -28.938 1 93.5 287 SER A N 1
ATOM 2276 C CA . SER A 1 287 ? 4.539 -54.531 -28.219 1 93.5 287 SER A CA 1
ATOM 2277 C C . SER A 1 287 ? 5.812 -55.188 -27.672 1 93.5 287 SER A C 1
ATOM 2279 O O . SER A 1 287 ? 6.816 -55.281 -28.375 1 93.5 287 SER A O 1
ATOM 2281 N N . PRO A 1 288 ? 5.859 -55.469 -26.391 1 93.38 288 PRO A N 1
ATOM 2282 C CA . PRO A 1 288 ? 4.797 -55.375 -25.391 1 93.38 288 PRO A CA 1
ATOM 2283 C C . PRO A 1 288 ? 4.812 -54.062 -24.625 1 93.38 288 PRO A C 1
ATOM 2285 O O . PRO A 1 288 ? 5.883 -53.5 -24.406 1 93.38 288 PRO A O 1
ATOM 2288 N N . ILE A 1 289 ? 3.746 -53.562 -24.25 1 94.81 289 ILE A N 1
ATOM 2289 C CA . ILE A 1 289 ? 3.607 -52.406 -23.359 1 94.81 289 ILE A CA 1
ATOM 2290 C C . ILE A 1 289 ? 2.252 -52.438 -22.656 1 94.81 289 ILE A C 1
ATOM 2292 O O . ILE A 1 289 ? 1.216 -52.625 -23.312 1 94.81 289 ILE A O 1
ATOM 2296 N N . SER A 1 290 ? 2.246 -52.375 -21.406 1 93.81 290 SER A N 1
ATOM 2297 C CA . SER A 1 290 ? 1.011 -52.469 -20.641 1 93.81 290 SER A CA 1
ATOM 2298 C C . SER A 1 290 ? 0.203 -51.188 -20.703 1 93.81 290 SER A C 1
ATOM 2300 O O . SER A 1 290 ? 0.763 -50.094 -20.891 1 93.81 290 SER A O 1
ATOM 2302 N N . ILE A 1 291 ? -1.108 -51.312 -20.516 1 94.88 291 ILE A N 1
ATOM 2303 C CA . ILE A 1 291 ? -2.002 -50.156 -20.5 1 94.88 291 ILE A CA 1
ATOM 2304 C C . ILE A 1 291 ? -1.657 -49.25 -19.312 1 94.88 291 ILE A C 1
ATOM 2306 O O . ILE A 1 291 ? -1.769 -48.031 -19.422 1 94.88 291 ILE A O 1
ATOM 2310 N N . GLY A 1 292 ? -1.208 -49.844 -18.219 1 94.5 292 GLY A N 1
ATOM 2311 C CA . GLY A 1 292 ? -0.81 -49.062 -17.062 1 94.5 292 GLY A CA 1
ATOM 2312 C C . GLY A 1 292 ? 0.38 -48.156 -17.328 1 94.5 292 GLY A C 1
ATOM 2313 O O . GLY A 1 292 ? 0.43 -47.031 -16.844 1 94.5 292 GLY A O 1
ATOM 2314 N N . THR A 1 293 ? 1.328 -48.688 -18.062 1 95.94 293 THR A N 1
ATOM 2315 C CA . THR A 1 293 ? 2.5 -47.906 -18.422 1 95.94 293 THR A CA 1
ATOM 2316 C C . THR A 1 293 ? 2.107 -46.719 -19.312 1 95.94 293 THR A C 1
ATOM 2318 O O . THR A 1 293 ? 2.555 -45.594 -19.078 1 95.94 293 THR A O 1
ATOM 2321 N N . ILE A 1 294 ? 1.318 -46.969 -20.281 1 96.75 294 ILE A N 1
ATOM 2322 C CA . ILE A 1 294 ? 0.881 -45.906 -21.188 1 96.75 294 ILE A CA 1
ATOM 2323 C C . ILE A 1 294 ? 0.088 -44.875 -20.406 1 96.75 294 ILE A C 1
ATOM 2325 O O . ILE A 1 294 ? 0.258 -43.656 -20.625 1 96.75 294 ILE A O 1
ATOM 2329 N N . TYR A 1 295 ? -0.74 -45.344 -19.516 1 96.25 295 TYR A N 1
ATOM 2330 C CA . TYR A 1 295 ? -1.528 -44.469 -18.656 1 96.25 295 TYR A CA 1
ATOM 2331 C C . TYR A 1 295 ? -0.625 -43.562 -17.812 1 96.25 295 TYR A C 1
ATOM 2333 O O . TYR A 1 295 ? -0.838 -42.375 -17.734 1 96.25 295 TYR A O 1
ATOM 2341 N N . SER A 1 296 ? 0.341 -44.125 -17.234 1 97.31 296 SER A N 1
ATOM 2342 C CA . SER A 1 296 ? 1.284 -43.375 -16.406 1 97.31 296 SER A CA 1
ATOM 2343 C C . SER A 1 296 ? 2.02 -42.312 -17.234 1 97.31 296 SER A C 1
ATOM 2345 O O . SER A 1 296 ? 2.203 -41.188 -16.781 1 97.31 296 SER A O 1
ATOM 2347 N N . PHE A 1 297 ? 2.42 -42.688 -18.391 1 97.62 297 PHE A N 1
ATOM 2348 C CA . PHE A 1 297 ? 3.203 -41.781 -19.234 1 97.62 297 PHE A CA 1
ATOM 2349 C C . PHE A 1 297 ? 2.354 -40.625 -19.719 1 97.62 297 PHE A C 1
ATOM 2351 O O . PHE A 1 297 ? 2.885 -39.594 -20.156 1 97.62 297 PHE A O 1
ATOM 2358 N N . SER A 1 298 ? 1.057 -40.75 -19.703 1 96.44 298 SER A N 1
ATOM 2359 C CA . SER A 1 298 ? 0.172 -39.656 -20.109 1 96.44 298 SER A CA 1
ATOM 2360 C C . SER A 1 298 ? 0.259 -38.469 -19.125 1 96.44 298 SER A C 1
ATOM 2362 O O . SER A 1 298 ? -0.142 -37.375 -19.469 1 96.44 298 SER A O 1
ATOM 2364 N N . PHE A 1 299 ? 0.805 -38.656 -17.938 1 96.62 299 PHE A N 1
ATOM 2365 C CA . PHE A 1 299 ? 0.91 -37.594 -16.922 1 96.62 299 PHE A CA 1
ATOM 2366 C C . PHE A 1 299 ? 2.285 -36.938 -16.969 1 96.62 299 PHE A C 1
ATOM 2368 O O . PHE A 1 299 ? 2.492 -35.906 -16.375 1 96.62 299 PHE A O 1
ATOM 2375 N N . ILE A 1 300 ? 3.193 -37.5 -17.688 1 97.19 300 ILE A N 1
ATOM 2376 C CA . ILE A 1 300 ? 4.613 -37.188 -17.578 1 97.19 300 ILE A CA 1
ATOM 2377 C C . ILE A 1 300 ? 4.867 -35.75 -18.078 1 97.19 300 ILE A C 1
ATOM 2379 O O . ILE A 1 300 ? 5.637 -35 -17.484 1 97.19 300 ILE A O 1
ATOM 2383 N N . PRO A 1 301 ? 4.258 -35.375 -19.203 1 96.44 301 PRO A N 1
ATOM 2384 C CA . PRO A 1 301 ? 4.543 -34 -19.672 1 96.44 301 PRO A CA 1
ATOM 2385 C C . PRO A 1 301 ? 4.254 -32.938 -18.625 1 96.44 301 PRO A C 1
ATOM 2387 O O . PRO A 1 301 ? 5.059 -32.031 -18.422 1 96.44 301 PRO A O 1
ATOM 2390 N N . SER A 1 302 ? 3.191 -33.062 -17.875 1 96.06 302 SER A N 1
ATOM 2391 C CA . SER A 1 302 ? 2.859 -32.125 -16.828 1 96.06 302 SER A CA 1
ATOM 2392 C C . SER A 1 302 ? 3.828 -32.219 -15.648 1 96.06 302 SER A C 1
ATOM 2394 O O . SER A 1 302 ? 4.258 -31.219 -15.094 1 96.06 302 SER A O 1
ATOM 2396 N N . ILE A 1 303 ? 4.176 -33.469 -15.281 1 96.38 303 ILE A N 1
ATOM 2397 C CA . ILE A 1 303 ? 5.074 -33.688 -14.164 1 96.38 303 ILE A CA 1
ATOM 2398 C C . ILE A 1 303 ? 6.457 -33.125 -14.469 1 96.38 303 ILE A C 1
ATOM 2400 O O . ILE A 1 303 ? 7.062 -32.469 -13.633 1 96.38 303 ILE A O 1
ATOM 2404 N N . MET A 1 304 ? 6.895 -33.375 -15.664 1 96.69 304 MET A N 1
ATOM 2405 C CA . MET A 1 304 ? 8.227 -32.906 -16.047 1 96.69 304 MET A CA 1
ATOM 2406 C C . MET A 1 304 ? 8.242 -31.391 -16.203 1 96.69 304 MET A C 1
ATOM 2408 O O . MET A 1 304 ? 9.25 -30.734 -15.93 1 96.69 304 MET A O 1
ATOM 2412 N N . HIS A 1 305 ? 7.133 -30.859 -16.703 1 95.62 305 HIS A N 1
ATOM 2413 C CA . HIS A 1 305 ? 7.02 -29.406 -16.75 1 95.62 305 HIS A CA 1
ATOM 2414 C C . HIS A 1 305 ? 7.141 -28.812 -15.352 1 95.62 305 HIS A C 1
ATOM 2416 O O . HIS A 1 305 ? 7.793 -27.781 -15.164 1 95.62 305 HIS A O 1
ATOM 2422 N N . TRP A 1 306 ? 6.535 -29.406 -14.398 1 95.12 306 TRP A N 1
ATOM 2423 C CA . TRP A 1 306 ? 6.625 -28.984 -13.008 1 95.12 306 TRP A CA 1
ATOM 2424 C C . TRP A 1 306 ? 8.062 -29.094 -12.5 1 95.12 306 TRP A C 1
ATOM 2426 O O . TRP A 1 306 ? 8.57 -28.172 -11.859 1 95.12 306 TRP A O 1
ATOM 2436 N N . LEU A 1 307 ? 8.664 -30.234 -12.766 1 96.12 307 LEU A N 1
ATOM 2437 C CA . LEU A 1 307 ? 10.047 -30.438 -12.344 1 96.12 307 LEU A CA 1
ATOM 2438 C C . LEU A 1 307 ? 10.961 -29.375 -12.953 1 96.12 307 LEU A C 1
ATOM 2440 O O . LEU A 1 307 ? 11.852 -28.859 -12.273 1 96.12 307 LEU A O 1
ATOM 2444 N N . GLU A 1 308 ? 10.773 -29.141 -14.234 1 95.56 308 GLU A N 1
ATOM 2445 C CA . GLU A 1 308 ? 11.562 -28.094 -14.883 1 95.56 308 GLU A CA 1
ATOM 2446 C C . GLU A 1 308 ? 11.391 -26.75 -14.164 1 95.56 308 GLU A C 1
ATOM 2448 O O . GLU A 1 308 ? 12.367 -26.031 -13.945 1 95.56 308 GLU A O 1
ATOM 2453 N N . GLY A 1 309 ? 10.141 -26.422 -13.82 1 95.94 309 GLY A N 1
ATOM 2454 C CA . GLY A 1 309 ? 9.875 -25.203 -13.062 1 95.94 309 GLY A CA 1
ATOM 2455 C C . GLY A 1 309 ? 10.602 -25.156 -11.727 1 95.94 309 GLY A C 1
ATOM 2456 O O . GLY A 1 309 ? 11.148 -24.125 -11.352 1 95.94 309 GLY A O 1
ATOM 2457 N N . LEU A 1 310 ? 10.625 -26.234 -11.016 1 96.31 310 LEU A N 1
ATOM 2458 C CA . LEU A 1 310 ? 11.312 -26.328 -9.727 1 96.31 310 LEU A CA 1
ATOM 2459 C C . LEU A 1 310 ? 12.812 -26.094 -9.891 1 96.31 310 LEU A C 1
ATOM 2461 O O . LEU A 1 310 ? 13.43 -25.406 -9.07 1 96.31 310 LEU A O 1
ATOM 2465 N N . LEU A 1 311 ? 13.336 -26.641 -10.93 1 96.12 311 LEU A N 1
ATOM 2466 C CA . LEU A 1 311 ? 14.766 -26.5 -11.172 1 96.12 311 LEU A CA 1
ATOM 2467 C C . LEU A 1 311 ? 15.117 -25.062 -11.523 1 96.12 311 LEU A C 1
ATOM 2469 O O . LEU A 1 311 ? 16.156 -24.547 -11.102 1 96.12 311 LEU A O 1
ATOM 2473 N N . VAL A 1 312 ? 14.273 -24.438 -12.305 1 95.81 312 VAL A N 1
ATOM 2474 C CA . VAL A 1 312 ? 14.477 -23.031 -12.633 1 95.81 312 VAL A CA 1
ATOM 2475 C C . VAL A 1 312 ? 14.438 -22.203 -11.352 1 95.81 312 VAL A C 1
ATOM 2477 O O . VAL A 1 312 ? 15.297 -21.344 -11.133 1 95.81 312 VAL A O 1
ATOM 2480 N N . ALA A 1 313 ? 13.453 -22.406 -10.523 1 96.19 313 ALA A N 1
ATOM 2481 C CA . ALA A 1 313 ? 13.32 -21.703 -9.25 1 96.19 313 ALA A CA 1
ATOM 2482 C C . ALA A 1 313 ? 14.531 -21.969 -8.352 1 96.19 313 ALA A C 1
ATOM 2484 O O . ALA A 1 313 ? 14.992 -21.062 -7.656 1 96.19 313 ALA A O 1
ATOM 2485 N N . PHE A 1 314 ? 14.984 -23.203 -8.367 1 94.44 314 PHE A N 1
ATOM 2486 C CA . PHE A 1 314 ? 16.141 -23.578 -7.566 1 94.44 314 PHE A CA 1
ATOM 2487 C C . PHE A 1 314 ? 17.375 -22.797 -8.008 1 94.44 314 PHE A C 1
ATOM 2489 O O . PHE A 1 314 ? 18.141 -22.312 -7.176 1 94.44 314 PHE A O 1
ATOM 2496 N N . ASN A 1 315 ? 17.578 -22.719 -9.289 1 92.81 315 ASN A N 1
ATOM 2497 C CA . ASN A 1 315 ? 18.719 -21.969 -9.828 1 92.81 315 ASN A CA 1
ATOM 2498 C C . ASN A 1 315 ? 18.625 -20.484 -9.5 1 92.81 315 ASN A C 1
ATOM 2500 O O . ASN A 1 315 ? 19.641 -19.844 -9.203 1 92.81 315 ASN A O 1
ATOM 2504 N N . LEU A 1 316 ? 17.453 -19.969 -9.562 1 93 316 LEU A N 1
ATOM 2505 C CA . LEU A 1 316 ? 17.25 -18.578 -9.164 1 93 316 LEU A CA 1
ATOM 2506 C C . LEU A 1 316 ? 17.562 -18.375 -7.684 1 93 316 LEU A C 1
ATOM 2508 O O . LEU A 1 316 ? 18.25 -17.438 -7.305 1 93 316 LEU A O 1
ATOM 2512 N N . LYS A 1 317 ? 16.969 -19.266 -6.852 1 91.75 317 LYS A N 1
ATOM 2513 C CA . LYS A 1 317 ? 17.234 -19.219 -5.414 1 91.75 317 LYS A CA 1
ATOM 2514 C C . LYS A 1 317 ? 18.719 -19.219 -5.121 1 91.75 317 LYS A C 1
ATOM 2516 O O . LYS A 1 317 ? 19.203 -18.422 -4.309 1 91.75 317 LYS A O 1
ATOM 2521 N N . ARG A 1 318 ? 19.391 -20.078 -5.816 1 88.81 318 ARG A N 1
ATOM 2522 C CA . ARG A 1 318 ? 20.828 -20.188 -5.617 1 88.81 318 ARG A CA 1
ATOM 2523 C C . ARG A 1 318 ? 21.531 -18.891 -6.027 1 88.81 318 ARG A C 1
ATOM 2525 O O . ARG A 1 318 ? 22.453 -18.438 -5.355 1 88.81 318 ARG A O 1
ATOM 2532 N N . MET A 1 319 ? 21.156 -18.375 -7.105 1 87.44 319 MET A N 1
ATOM 2533 C CA . MET A 1 319 ? 21.734 -17.109 -7.57 1 87.44 319 MET A CA 1
ATOM 2534 C C . MET A 1 319 ? 21.5 -16 -6.547 1 87.44 319 MET A C 1
ATOM 2536 O O . MET A 1 319 ? 22.406 -15.219 -6.266 1 87.44 319 MET A O 1
ATOM 2540 N N . LEU A 1 320 ? 20.297 -15.945 -5.984 1 86.44 320 LEU A N 1
ATOM 2541 C CA . LEU A 1 320 ? 19.938 -14.93 -5 1 86.44 320 LEU A CA 1
ATOM 2542 C C . LEU A 1 320 ? 20.719 -15.125 -3.709 1 86.44 320 LEU A C 1
ATOM 2544 O O . LEU A 1 320 ? 21.203 -14.156 -3.117 1 86.44 320 LEU A O 1
ATOM 2548 N N . LEU A 1 321 ? 20.844 -16.344 -3.277 1 81.12 321 LEU A N 1
ATOM 2549 C CA . LEU A 1 321 ? 21.484 -16.656 -2.006 1 81.12 321 LEU A CA 1
ATOM 2550 C C . LEU A 1 321 ? 23 -16.422 -2.088 1 81.12 321 LEU A C 1
ATOM 2552 O O . LEU A 1 321 ? 23.656 -16.25 -1.063 1 81.12 321 LEU A O 1
ATOM 2556 N N . ASP A 1 322 ? 23.516 -16.531 -3.238 1 81.12 322 ASP A N 1
ATOM 2557 C CA . ASP A 1 322 ? 24.922 -16.25 -3.43 1 81.12 322 ASP A CA 1
ATOM 2558 C C . ASP A 1 322 ? 25.234 -14.781 -3.133 1 81.12 322 ASP A C 1
ATOM 2560 O O . ASP A 1 322 ? 26.375 -14.43 -2.799 1 81.12 322 ASP A O 1
ATOM 2564 N N . HIS A 1 323 ? 24.328 -13.961 -3.209 1 77.31 323 HIS A N 1
ATOM 2565 C CA . HIS A 1 323 ? 24.562 -12.531 -3.055 1 77.31 323 HIS A CA 1
ATOM 2566 C C . HIS A 1 323 ? 24.234 -12.062 -1.643 1 77.31 323 HIS A C 1
ATOM 2568 O O . HIS A 1 323 ? 24.844 -11.117 -1.136 1 77.31 323 HIS A O 1
ATOM 2574 N N . PHE A 1 324 ? 23.266 -12.602 -1.066 1 71.62 324 PHE A N 1
ATOM 2575 C CA . PHE A 1 324 ? 22.969 -12.242 0.316 1 71.62 324 PHE A CA 1
ATOM 2576 C C . PHE A 1 324 ? 22.516 -13.461 1.105 1 71.62 324 PHE A C 1
ATOM 2578 O O . PHE A 1 324 ? 22.156 -14.484 0.521 1 71.62 324 PHE A O 1
ATOM 2585 N N . THR A 1 325 ? 22.906 -13.492 2.426 1 60.78 325 THR A N 1
ATOM 2586 C CA . THR A 1 325 ? 22.734 -14.664 3.268 1 60.78 325 THR A CA 1
ATOM 2587 C C . THR A 1 325 ? 21.375 -14.641 3.955 1 60.78 325 THR A C 1
ATOM 2589 O O . THR A 1 325 ? 21.266 -14.297 5.133 1 60.78 325 THR A O 1
ATOM 2592 N N . PRO A 1 326 ? 20.359 -14.758 3.223 1 62.62 326 PRO A N 1
ATOM 2593 C CA . PRO A 1 326 ? 19.078 -14.781 3.934 1 62.62 326 PRO A CA 1
ATOM 2594 C C . PRO A 1 326 ? 18.781 -16.141 4.566 1 62.62 326 PRO A C 1
ATOM 2596 O O . PRO A 1 326 ? 19.531 -17.094 4.363 1 62.62 326 PRO A O 1
ATOM 2599 N N . ASN A 1 327 ? 17.906 -16.188 5.559 1 65.38 327 ASN A N 1
ATOM 2600 C CA . ASN A 1 327 ? 17.266 -17.453 5.914 1 65.38 327 ASN A CA 1
ATOM 2601 C C . ASN A 1 327 ? 16.75 -18.188 4.684 1 65.38 327 ASN A C 1
ATOM 2603 O O . ASN A 1 327 ? 16.469 -17.578 3.652 1 65.38 327 ASN A O 1
ATOM 2607 N N . ASP A 1 328 ? 16.875 -19.438 4.633 1 76.62 328 ASP A N 1
ATOM 2608 C CA . ASP A 1 328 ? 16.547 -20.312 3.518 1 76.62 328 ASP A CA 1
ATOM 2609 C C . ASP A 1 328 ? 15.094 -20.141 3.096 1 76.62 328 ASP A C 1
ATOM 2611 O O . ASP A 1 328 ? 14.195 -20.125 3.938 1 76.62 328 ASP A O 1
ATOM 2615 N N . ILE A 1 329 ? 14.789 -19.656 1.845 1 87.38 329 ILE A N 1
ATOM 2616 C CA . ILE A 1 329 ? 13.461 -19.562 1.245 1 87.38 329 ILE A CA 1
ATOM 2617 C C . ILE A 1 329 ? 13.141 -20.875 0.513 1 87.38 329 ILE A C 1
ATOM 2619 O O . ILE A 1 329 ? 13.984 -21.406 -0.212 1 87.38 329 ILE A O 1
ATOM 2623 N N . PRO A 1 330 ? 11.984 -21.391 0.765 1 90.12 330 PRO A N 1
ATOM 2624 C CA . PRO A 1 330 ? 11.617 -22.625 0.062 1 90.12 330 PRO A CA 1
ATOM 2625 C C . PRO A 1 330 ? 11.555 -22.438 -1.453 1 90.12 330 PRO A C 1
ATOM 2627 O O . PRO A 1 330 ? 11.109 -21.391 -1.935 1 90.12 330 PRO A O 1
ATOM 2630 N N . ILE A 1 331 ? 11.93 -23.484 -2.154 1 93.44 331 ILE A N 1
ATOM 2631 C CA . ILE A 1 331 ? 11.93 -23.469 -3.613 1 93.44 331 ILE A CA 1
ATOM 2632 C C . ILE A 1 331 ? 10.508 -23.25 -4.125 1 93.44 331 ILE A C 1
ATOM 2634 O O . ILE A 1 331 ? 10.305 -22.594 -5.145 1 93.44 331 ILE A O 1
ATOM 2638 N N . SER A 1 332 ? 9.57 -23.797 -3.412 1 91.44 332 SER A N 1
ATOM 2639 C CA . SER A 1 332 ? 8.172 -23.688 -3.828 1 91.44 332 SER A CA 1
ATOM 2640 C C . SER A 1 332 ? 7.711 -22.234 -3.844 1 91.44 332 SER A C 1
ATOM 2642 O O . SER A 1 332 ? 6.93 -21.844 -4.711 1 91.44 332 SER A O 1
ATOM 2644 N N . LYS A 1 333 ? 8.234 -21.484 -2.928 1 92.31 333 LYS A N 1
ATOM 2645 C CA . LYS A 1 333 ? 7.859 -20.062 -2.863 1 92.31 333 LYS A CA 1
ATOM 2646 C C . LYS A 1 333 ? 8.516 -19.266 -3.99 1 92.31 333 LYS A C 1
ATOM 2648 O O . LYS A 1 333 ? 7.91 -18.344 -4.531 1 92.31 333 LYS A O 1
ATOM 2653 N N . VAL A 1 334 ? 9.727 -19.625 -4.242 1 95.44 334 VAL A N 1
ATOM 2654 C CA . VAL A 1 334 ? 10.414 -18.984 -5.355 1 95.44 334 VAL A CA 1
ATOM 2655 C C . VAL A 1 334 ? 9.695 -19.297 -6.664 1 95.44 334 VAL A C 1
ATOM 2657 O O . VAL A 1 334 ? 9.5 -18.422 -7.504 1 95.44 334 VAL A O 1
ATOM 2660 N N . LEU A 1 335 ? 9.305 -20.578 -6.805 1 96.44 335 LEU A N 1
ATOM 2661 C CA . LEU A 1 335 ? 8.562 -20.984 -7.996 1 96.44 335 LEU A CA 1
ATOM 2662 C C . LEU A 1 335 ? 7.258 -20.203 -8.117 1 96.44 335 LEU A C 1
ATOM 2664 O O . LEU A 1 335 ? 6.91 -19.734 -9.195 1 96.44 335 LEU A O 1
ATOM 2668 N N . GLN A 1 336 ? 6.598 -20.094 -7.039 1 93.62 336 GLN A N 1
ATOM 2669 C CA . GLN A 1 336 ? 5.359 -19.328 -7.016 1 93.62 336 GLN A CA 1
ATOM 2670 C C . GLN A 1 336 ? 5.594 -17.891 -7.441 1 93.62 336 GLN A C 1
ATOM 2672 O O . GLN A 1 336 ? 4.801 -17.312 -8.188 1 93.62 336 GLN A O 1
ATOM 2677 N N . ALA A 1 337 ? 6.641 -17.312 -6.977 1 96.44 337 ALA A N 1
ATOM 2678 C CA . ALA A 1 337 ? 6.949 -15.906 -7.211 1 96.44 337 ALA A CA 1
ATOM 2679 C C . ALA A 1 337 ? 7.246 -15.648 -8.688 1 96.44 337 ALA A C 1
ATOM 2681 O O . ALA A 1 337 ? 6.988 -14.555 -9.195 1 96.44 337 ALA A O 1
ATOM 2682 N N . ILE A 1 338 ? 7.77 -16.625 -9.406 1 98 338 ILE A N 1
ATOM 2683 C CA . ILE A 1 338 ? 8.188 -16.375 -10.781 1 98 338 ILE A CA 1
ATOM 2684 C C . ILE A 1 338 ? 7.117 -16.891 -11.742 1 98 338 ILE A C 1
ATOM 2686 O O . ILE A 1 338 ? 7.297 -16.844 -12.961 1 98 338 ILE A O 1
ATOM 2690 N N . THR A 1 339 ? 6 -17.422 -11.25 1 96.94 339 THR A N 1
ATOM 2691 C CA . THR A 1 339 ? 4.922 -17.953 -12.086 1 96.94 339 THR A CA 1
ATOM 2692 C C . THR A 1 339 ? 3.834 -16.891 -12.289 1 96.94 339 THR A C 1
ATOM 2694 O O . THR A 1 339 ? 3.105 -16.562 -11.352 1 96.94 339 THR A O 1
ATOM 2697 N N . ALA A 1 340 ? 3.711 -16.406 -13.484 1 96.44 340 ALA A N 1
ATOM 2698 C CA . ALA A 1 340 ? 2.738 -15.359 -13.797 1 96.44 340 ALA A CA 1
ATOM 2699 C C . ALA A 1 340 ? 1.318 -15.922 -13.812 1 96.44 340 ALA A C 1
ATOM 2701 O O . ALA A 1 340 ? 1.124 -17.141 -13.891 1 96.44 340 ALA A O 1
ATOM 2702 N N . LYS A 1 341 ? 0.337 -15.047 -13.805 1 91.62 341 LYS A N 1
ATOM 2703 C CA . LYS A 1 341 ? -1.075 -15.414 -13.82 1 91.62 341 LYS A CA 1
ATOM 2704 C C . LYS A 1 341 ? -1.458 -16.062 -15.148 1 91.62 341 LYS A C 1
ATOM 2706 O O . LYS A 1 341 ? -2.338 -16.938 -15.188 1 91.62 341 LYS A O 1
ATOM 2711 N N . GLY A 1 342 ? -0.729 -15.695 -16.172 1 92.38 342 GLY A N 1
ATOM 2712 C CA . GLY A 1 342 ? -1.006 -16.234 -17.484 1 92.38 342 GLY A CA 1
ATOM 2713 C C . GLY A 1 342 ? -0.769 -17.734 -17.578 1 92.38 342 GLY A C 1
ATOM 2714 O O . GLY A 1 342 ? -1.277 -18.391 -18.5 1 92.38 342 GLY A O 1
ATOM 2715 N N . CYS A 1 343 ? -0.016 -18.297 -16.656 1 94 343 CYS A N 1
ATOM 2716 C CA . CYS A 1 343 ? 0.23 -19.734 -16.625 1 94 343 CYS A CA 1
ATOM 2717 C C . CYS A 1 343 ? -1.025 -20.5 -16.219 1 94 343 CYS A C 1
ATOM 2719 O O . CYS A 1 343 ? -1.156 -21.688 -16.516 1 94 343 CYS A O 1
ATOM 2721 N N . GLU A 1 344 ? -1.944 -19.781 -15.445 1 91.5 344 GLU A N 1
ATOM 2722 C CA . GLU A 1 344 ? -3.205 -20.344 -14.969 1 91.5 344 GLU A CA 1
ATOM 2723 C C . GLU A 1 344 ? -2.967 -21.562 -14.07 1 91.5 344 GLU A C 1
ATOM 2725 O O . GLU A 1 344 ? -3.754 -22.5 -14.07 1 91.5 344 GLU A O 1
ATOM 2730 N N . GLU A 1 345 ? -1.796 -21.578 -13.477 1 90.81 345 GLU A N 1
ATOM 2731 C CA . GLU A 1 345 ? -1.477 -22.672 -12.555 1 90.81 345 GLU A CA 1
ATOM 2732 C C . GLU A 1 345 ? -2.094 -22.422 -11.18 1 90.81 345 GLU A C 1
ATOM 2734 O O . GLU A 1 345 ? -2.568 -21.328 -10.898 1 90.81 345 GLU A O 1
ATOM 2739 N N . ALA A 1 346 ? -2.164 -23.453 -10.367 1 81.94 346 ALA A N 1
ATOM 2740 C CA . ALA A 1 346 ? -2.801 -23.391 -9.055 1 81.94 346 ALA A CA 1
ATOM 2741 C C . ALA A 1 346 ? -2.141 -22.328 -8.172 1 81.94 346 ALA A C 1
ATOM 2743 O O . ALA A 1 346 ? -2.811 -21.656 -7.383 1 81.94 346 ALA A O 1
ATOM 2744 N N . TYR A 1 347 ? -0.835 -22.25 -8.328 1 83.5 347 TYR A N 1
ATOM 2745 C CA . TYR A 1 347 ? -0.104 -21.25 -7.547 1 83.5 347 TYR A CA 1
ATOM 2746 C C . TYR A 1 347 ? 0.64 -20.281 -8.453 1 83.5 347 TYR A C 1
ATOM 2748 O O . TYR A 1 347 ? 1.468 -20.703 -9.273 1 83.5 347 TYR A O 1
ATOM 2756 N N . ASP A 1 348 ? 0.241 -19.078 -8.438 1 91.62 348 ASP A N 1
ATOM 2757 C CA . ASP A 1 348 ? 0.931 -18.016 -9.172 1 91.62 348 ASP A CA 1
ATOM 2758 C C . ASP A 1 348 ? 1.422 -16.922 -8.227 1 91.62 348 ASP A C 1
ATOM 2760 O O . ASP A 1 348 ? 1.333 -17.062 -7.004 1 91.62 348 ASP A O 1
ATOM 2764 N N . TYR A 1 349 ? 1.939 -15.906 -8.797 1 93.81 349 TYR A N 1
ATOM 2765 C CA . TYR A 1 349 ? 2.645 -14.953 -7.945 1 93.81 349 TYR A CA 1
ATOM 2766 C C . TYR A 1 349 ? 1.677 -13.945 -7.344 1 93.81 349 TYR A C 1
ATOM 2768 O O . TYR A 1 349 ? 2.088 -13.047 -6.602 1 93.81 349 TYR A O 1
ATOM 2776 N N . ASP A 1 350 ? 0.354 -14.039 -7.469 1 92.12 350 ASP A N 1
ATOM 2777 C CA . ASP A 1 350 ? -0.624 -13.008 -7.117 1 92.12 350 ASP A CA 1
ATOM 2778 C C . ASP A 1 350 ? -0.567 -12.688 -5.629 1 92.12 350 ASP A C 1
ATOM 2780 O O . ASP A 1 350 ? -0.451 -11.516 -5.246 1 92.12 350 ASP A O 1
ATOM 2784 N N . TYR A 1 351 ? -0.593 -13.695 -4.762 1 90.69 351 TYR A N 1
ATOM 2785 C CA . TYR A 1 351 ? -0.59 -13.484 -3.318 1 90.69 351 TYR A CA 1
ATOM 2786 C C . TYR A 1 351 ? 0.749 -12.922 -2.855 1 90.69 351 TYR A C 1
ATOM 2788 O O . TYR A 1 351 ? 0.791 -11.984 -2.047 1 90.69 351 TYR A O 1
ATOM 2796 N N . LEU A 1 352 ? 1.809 -13.469 -3.391 1 93.62 352 LEU A N 1
ATOM 2797 C CA . LEU A 1 352 ? 3.139 -13 -3.018 1 93.62 352 LEU A CA 1
ATOM 2798 C C . LEU A 1 352 ? 3.375 -11.578 -3.512 1 93.62 352 LEU A C 1
ATOM 2800 O O . LEU A 1 352 ? 4.012 -10.773 -2.824 1 93.62 352 LEU A O 1
ATOM 2804 N N . GLU A 1 353 ? 2.889 -11.289 -4.75 1 95.5 353 GLU A N 1
ATOM 2805 C CA . GLU A 1 353 ? 2.984 -9.953 -5.324 1 95.5 353 GLU A CA 1
ATOM 2806 C C . GLU A 1 353 ? 2.322 -8.914 -4.422 1 95.5 353 GLU A C 1
ATOM 2808 O O . GLU A 1 353 ? 2.893 -7.855 -4.164 1 95.5 353 GLU A O 1
ATOM 2813 N N . THR A 1 354 ? 1.105 -9.234 -3.947 1 94.38 354 THR A N 1
ATOM 2814 C CA . THR A 1 354 ? 0.352 -8.328 -3.09 1 94.38 354 THR A CA 1
ATOM 2815 C C . THR A 1 354 ? 1.085 -8.094 -1.772 1 94.38 354 THR A C 1
ATOM 2817 O O . THR A 1 354 ? 1.168 -6.961 -1.295 1 94.38 354 THR A O 1
ATOM 2820 N N . LEU A 1 355 ? 1.568 -9.141 -1.161 1 94.12 355 LEU A N 1
ATOM 2821 C CA . LEU A 1 355 ? 2.32 -9.047 0.085 1 94.12 355 LEU A CA 1
ATOM 2822 C C . LEU A 1 355 ? 3.594 -8.234 -0.109 1 94.12 355 LEU A C 1
ATOM 2824 O O . LEU A 1 355 ? 3.893 -7.34 0.691 1 94.12 355 LEU A O 1
ATOM 2828 N N . GLY A 1 356 ? 4.316 -8.562 -1.18 1 96.38 356 GLY A N 1
ATOM 2829 C CA . GLY A 1 356 ? 5.555 -7.852 -1.465 1 96.38 356 GLY A CA 1
ATOM 2830 C C . GLY A 1 356 ? 5.344 -6.379 -1.761 1 96.38 356 GLY A C 1
ATOM 2831 O O . GLY A 1 356 ? 6.105 -5.531 -1.292 1 96.38 356 GLY A O 1
ATOM 2832 N N . ASP A 1 357 ? 4.34 -6.012 -2.564 1 96.25 357 ASP A N 1
ATOM 2833 C CA . ASP A 1 357 ? 3.992 -4.633 -2.895 1 96.25 357 ASP A CA 1
ATOM 2834 C C . ASP A 1 357 ? 3.689 -3.826 -1.634 1 96.25 357 ASP A C 1
ATOM 2836 O O . ASP A 1 357 ? 4.133 -2.684 -1.501 1 96.25 357 ASP A O 1
ATOM 2840 N N . SER A 1 358 ? 2.863 -4.438 -0.747 1 95.94 358 SER A N 1
ATOM 2841 C CA . SER A 1 358 ? 2.492 -3.748 0.485 1 95.94 358 SER A CA 1
ATOM 2842 C C . SER A 1 358 ? 3.711 -3.496 1.366 1 95.94 358 SER A C 1
ATOM 2844 O O . SER A 1 358 ? 3.846 -2.422 1.955 1 95.94 358 SER A O 1
ATOM 2846 N N . TYR A 1 359 ? 4.594 -4.441 1.49 1 96.19 359 TYR A N 1
ATOM 2847 C CA . TYR A 1 359 ? 5.805 -4.273 2.287 1 96.19 359 TYR A CA 1
ATOM 2848 C C . TYR A 1 359 ? 6.715 -3.217 1.677 1 96.19 359 TYR A C 1
ATOM 2850 O O . TYR A 1 359 ? 7.246 -2.361 2.389 1 96.19 359 TYR A O 1
ATOM 2858 N N . LEU A 1 360 ? 6.918 -3.357 0.376 1 96 360 LEU A N 1
ATOM 2859 C CA . LEU A 1 360 ? 7.781 -2.406 -0.317 1 96 360 LEU A CA 1
ATOM 2860 C C . LEU A 1 360 ? 7.277 -0.979 -0.128 1 96 360 LEU A C 1
ATOM 2862 O O . LEU A 1 360 ? 8.062 -0.072 0.163 1 96 360 LEU A O 1
ATOM 2866 N N . LYS A 1 361 ? 5.992 -0.733 -0.307 1 95.5 361 LYS A N 1
ATOM 2867 C CA . LYS A 1 361 ? 5.391 0.584 -0.115 1 95.5 361 LYS A CA 1
ATOM 2868 C C . LYS A 1 361 ? 5.59 1.075 1.316 1 95.5 361 LYS A C 1
ATOM 2870 O O . LYS A 1 361 ? 5.848 2.258 1.542 1 95.5 361 LYS A O 1
ATOM 2875 N N . TYR A 1 362 ? 5.504 0.209 2.287 1 95 362 TYR A N 1
ATOM 2876 C CA . TYR A 1 362 ? 5.645 0.562 3.695 1 95 362 TYR A CA 1
ATOM 2877 C C . TYR A 1 362 ? 7.074 0.979 4.012 1 95 362 TYR A C 1
ATOM 2879 O O . TYR A 1 362 ? 7.309 2.053 4.574 1 95 362 TYR A O 1
ATOM 2887 N N . ILE A 1 363 ? 7.996 0.148 3.621 1 93.31 363 ILE A N 1
ATOM 2888 C CA . ILE A 1 363 ? 9.383 0.394 4 1 93.31 363 ILE A CA 1
ATOM 2889 C C . ILE A 1 363 ? 9.898 1.647 3.297 1 93.31 363 ILE A C 1
ATOM 2891 O O . ILE A 1 363 ? 10.672 2.418 3.873 1 93.31 363 ILE A O 1
ATOM 2895 N N . VAL A 1 364 ? 9.523 1.854 2.066 1 93.38 364 VAL A N 1
ATOM 2896 C CA . VAL A 1 364 ? 9.938 3.049 1.338 1 93.38 364 VAL A CA 1
ATOM 2897 C C . VAL A 1 364 ? 9.273 4.281 1.947 1 93.38 364 VAL A C 1
ATOM 2899 O O . VAL A 1 364 ? 9.898 5.34 2.061 1 93.38 364 VAL A O 1
ATOM 2902 N N . SER A 1 365 ? 7.949 4.172 2.293 1 92.88 365 SER A N 1
ATOM 2903 C CA . SER A 1 365 ? 7.25 5.27 2.951 1 92.88 365 SER A CA 1
ATOM 2904 C C . SER A 1 365 ? 7.922 5.645 4.266 1 92.88 365 SER A C 1
ATOM 2906 O O . SER A 1 365 ? 8.031 6.824 4.602 1 92.88 365 SER A O 1
ATOM 2908 N N . GLN A 1 366 ? 8.289 4.652 4.996 1 90.75 366 GLN A N 1
ATOM 2909 C CA . GLN A 1 366 ? 8.984 4.883 6.258 1 90.75 366 GLN A CA 1
ATOM 2910 C C . GLN A 1 366 ? 10.289 5.648 6.035 1 90.75 366 GLN A C 1
ATOM 2912 O O . GLN A 1 366 ? 10.594 6.594 6.77 1 90.75 366 GLN A O 1
ATOM 2917 N N . GLN A 1 367 ? 11.023 5.242 5.082 1 89.19 367 GLN A N 1
ATOM 2918 C CA . GLN A 1 367 ? 12.273 5.918 4.758 1 89.19 367 GLN A CA 1
ATOM 2919 C C . GLN A 1 367 ? 12.023 7.359 4.324 1 89.19 367 GLN A C 1
ATOM 2921 O O . GLN A 1 367 ? 12.727 8.273 4.758 1 89.19 367 GLN A O 1
ATOM 2926 N N . LEU A 1 368 ? 11.055 7.512 3.467 1 88.25 368 LEU A N 1
ATOM 2927 C CA . LEU A 1 368 ? 10.727 8.844 2.959 1 88.25 368 LEU A CA 1
ATOM 2928 C C . LEU A 1 368 ? 10.242 9.75 4.086 1 88.25 368 LEU A C 1
ATOM 2930 O O . LEU A 1 368 ? 10.531 10.945 4.09 1 88.25 368 LEU A O 1
ATOM 2934 N N . PHE A 1 369 ? 9.438 9.211 4.965 1 87.94 369 PHE A N 1
ATOM 2935 C CA . PHE A 1 369 ? 8.945 9.984 6.098 1 87.94 369 PHE A CA 1
ATOM 2936 C C . PHE A 1 369 ? 10.102 10.477 6.957 1 87.94 369 PHE A C 1
ATOM 2938 O O . PHE A 1 369 ? 10.102 11.625 7.41 1 87.94 369 PHE A O 1
ATOM 2945 N N . LYS A 1 370 ? 11.047 9.648 7.148 1 83.81 370 LYS A N 1
ATOM 2946 C CA . LYS A 1 370 ? 12.195 9.977 7.98 1 83.81 370 LYS A CA 1
ATOM 2947 C C . LYS A 1 370 ? 13.086 11.023 7.309 1 83.81 370 LYS A C 1
ATOM 2949 O O . LYS A 1 370 ? 13.68 11.859 7.98 1 83.81 370 LYS A O 1
ATOM 2954 N N . THR A 1 371 ? 13.141 10.984 6.059 1 82.38 371 THR A N 1
ATOM 2955 C CA . THR A 1 371 ? 14.047 11.875 5.344 1 82.38 371 THR A CA 1
ATOM 2956 C C . THR A 1 371 ? 13.344 13.164 4.945 1 82.38 371 THR A C 1
ATOM 2958 O O . THR A 1 371 ? 13.992 14.164 4.641 1 82.38 371 THR A O 1
ATOM 2961 N N . ASN A 1 372 ? 11.992 13.18 4.957 1 76.38 372 ASN A N 1
ATOM 2962 C CA . ASN A 1 372 ? 11.258 14.344 4.457 1 76.38 372 ASN A CA 1
ATOM 2963 C C . ASN A 1 372 ? 10.32 14.906 5.52 1 76.38 372 ASN A C 1
ATOM 2965 O O . ASN A 1 372 ? 9.289 15.508 5.191 1 76.38 372 ASN A O 1
ATOM 2969 N N . GLN A 1 373 ? 10.555 14.75 6.672 1 65.38 373 GLN A N 1
ATOM 2970 C CA . GLN A 1 373 ? 9.648 15.148 7.738 1 65.38 373 GLN A CA 1
ATOM 2971 C C . GLN A 1 373 ? 9.352 16.641 7.676 1 65.38 373 GLN A C 1
ATOM 2973 O O . GLN A 1 373 ? 8.258 17.094 8.039 1 65.38 373 GLN A O 1
ATOM 2978 N N . ASN A 1 374 ? 10.266 17.344 7.215 1 60.16 374 ASN A N 1
ATOM 2979 C CA . ASN A 1 374 ? 10.125 18.797 7.254 1 60.16 374 ASN A CA 1
ATOM 2980 C C . ASN A 1 374 ? 9.672 19.359 5.906 1 60.16 374 ASN A C 1
ATOM 2982 O O . ASN A 1 374 ? 9.578 20.562 5.734 1 60.16 374 ASN A O 1
ATOM 2986 N N . ASP A 1 375 ? 9.383 18.375 5.109 1 62.31 375 ASP A N 1
ATOM 2987 C CA . ASP A 1 375 ? 9 18.844 3.777 1 62.31 375 ASP A CA 1
ATOM 2988 C C . ASP A 1 375 ? 7.566 19.359 3.77 1 62.31 375 ASP A C 1
ATOM 2990 O O . ASP A 1 375 ? 6.68 18.75 4.379 1 62.31 375 ASP A O 1
ATOM 2994 N N . ARG A 1 376 ? 7.406 20.562 3.256 1 59.5 376 ARG A N 1
ATOM 2995 C CA . ARG A 1 376 ? 6.105 21.203 3.152 1 59.5 376 ARG A CA 1
ATOM 2996 C C . ARG A 1 376 ? 5.461 20.938 1.796 1 59.5 376 ARG A C 1
ATOM 2998 O O . ARG A 1 376 ? 4.273 21.188 1.603 1 59.5 376 ARG A O 1
ATOM 3005 N N . GLU A 1 377 ? 6.371 20.484 0.839 1 59.47 377 GLU A N 1
ATOM 3006 C CA . GLU A 1 377 ? 5.855 20.375 -0.522 1 59.47 377 GLU A CA 1
ATOM 3007 C C . GLU A 1 377 ? 5.793 18.922 -0.973 1 59.47 377 GLU A C 1
ATOM 3009 O O . GLU A 1 377 ? 6.637 18.109 -0.586 1 59.47 377 GLU A O 1
ATOM 3014 N N . GLY A 1 378 ? 4.676 18.656 -1.603 1 65.12 378 GLY A N 1
ATOM 3015 C CA . GLY A 1 378 ? 4.531 17.406 -2.33 1 65.12 378 GLY A CA 1
ATOM 3016 C C . GLY A 1 378 ? 4.008 16.281 -1.469 1 65.12 378 GLY A C 1
ATOM 3017 O O . GLY A 1 378 ? 4.184 16.281 -0.249 1 65.12 378 GLY A O 1
ATOM 3018 N N . ALA A 1 379 ? 3.391 15.422 -2.107 1 79.06 379 ALA A N 1
ATOM 3019 C CA . ALA A 1 379 ? 2.793 14.289 -1.411 1 79.06 379 ALA A CA 1
ATOM 3020 C C . ALA A 1 379 ? 3.787 13.141 -1.282 1 79.06 379 ALA A C 1
ATOM 3022 O O . ALA A 1 379 ? 4.551 12.859 -2.211 1 79.06 379 ALA A O 1
ATOM 3023 N N . LEU A 1 380 ? 4.062 12.719 -0.066 1 83.75 380 LEU A N 1
ATOM 3024 C CA . LEU A 1 380 ? 4.891 11.539 0.183 1 83.75 380 LEU A CA 1
ATOM 3025 C C . LEU A 1 380 ? 4.578 10.43 -0.816 1 83.75 380 LEU A C 1
ATOM 3027 O O . LEU A 1 380 ? 5.477 9.695 -1.232 1 83.75 380 LEU A O 1
ATOM 3031 N N . SER A 1 381 ? 3.379 10.32 -1.29 1 87.31 381 SER A N 1
ATOM 3032 C CA . SER A 1 381 ? 2.938 9.312 -2.25 1 87.31 381 SER A CA 1
ATOM 3033 C C . SER A 1 381 ? 3.627 9.5 -3.598 1 87.31 381 SER A C 1
ATOM 3035 O O . SER A 1 381 ? 3.98 8.516 -4.258 1 87.31 381 SER A O 1
ATOM 3037 N N . ASP A 1 382 ? 3.814 10.727 -3.998 1 89.25 382 ASP A N 1
ATOM 3038 C CA . ASP A 1 382 ? 4.492 11.016 -5.258 1 89.25 382 ASP A CA 1
ATOM 3039 C C . ASP A 1 382 ? 5.973 10.641 -5.184 1 89.25 382 ASP A C 1
ATOM 3041 O O . ASP A 1 382 ? 6.523 10.078 -6.129 1 89.25 382 ASP A O 1
ATOM 3045 N N . LYS A 1 383 ? 6.527 10.977 -4.07 1 88.5 383 LYS A N 1
ATOM 3046 C CA . LYS A 1 383 ? 7.93 10.617 -3.871 1 88.5 383 LYS A CA 1
ATOM 3047 C C . LYS A 1 383 ? 8.117 9.109 -3.859 1 88.5 383 LYS A C 1
ATOM 3049 O O . LYS A 1 383 ? 9.102 8.594 -4.391 1 88.5 383 LYS A O 1
ATOM 3054 N N . ARG A 1 384 ? 7.219 8.461 -3.244 1 90.69 384 ARG A N 1
ATOM 3055 C CA . ARG A 1 384 ? 7.242 7.004 -3.209 1 90.69 384 ARG A CA 1
ATOM 3056 C C . ARG A 1 384 ? 7.133 6.418 -4.613 1 90.69 384 ARG A C 1
ATOM 3058 O O . ARG A 1 384 ? 7.859 5.484 -4.961 1 90.69 384 ARG A O 1
ATOM 3065 N N . LYS A 1 385 ? 6.203 6.922 -5.434 1 90.56 385 LYS A N 1
ATOM 3066 C CA . LYS A 1 385 ? 5.984 6.449 -6.797 1 90.56 385 LYS A CA 1
ATOM 3067 C C . LYS A 1 385 ? 7.246 6.594 -7.637 1 90.56 385 LYS A C 1
ATOM 3069 O O . LYS A 1 385 ? 7.531 5.754 -8.492 1 90.56 385 LYS A O 1
ATOM 3074 N N . ASN A 1 386 ? 7.977 7.586 -7.359 1 89.38 386 ASN A N 1
ATOM 3075 C CA . ASN A 1 386 ? 9.211 7.824 -8.094 1 89.38 386 ASN A CA 1
ATOM 3076 C C . ASN A 1 386 ? 10.266 6.77 -7.777 1 89.38 386 ASN A C 1
ATOM 3078 O O . ASN A 1 386 ? 11.164 6.52 -8.586 1 89.38 386 ASN A O 1
ATOM 3082 N N . ILE A 1 387 ? 10.086 6.148 -6.66 1 89.12 387 ILE A N 1
ATOM 3083 C CA . ILE A 1 387 ? 11.102 5.207 -6.199 1 89.12 387 ILE A CA 1
ATOM 3084 C C . ILE A 1 387 ? 10.672 3.779 -6.535 1 89.12 387 ILE A C 1
ATOM 3086 O O . ILE A 1 387 ? 11.516 2.924 -6.824 1 89.12 387 ILE A O 1
ATOM 3090 N N . ILE A 1 388 ? 9.32 3.516 -6.504 1 92.75 388 ILE A N 1
ATOM 3091 C CA . ILE A 1 388 ? 8.93 2.113 -6.613 1 92.75 388 ILE A CA 1
ATOM 3092 C C . ILE A 1 388 ? 7.754 1.979 -7.574 1 92.75 388 ILE A C 1
ATOM 3094 O O . ILE A 1 388 ? 6.863 1.151 -7.359 1 92.75 388 ILE A O 1
ATOM 3098 N N . SER A 1 389 ? 7.641 2.754 -8.578 1 93.25 389 SER A N 1
ATOM 3099 C CA . SER A 1 389 ? 6.617 2.561 -9.602 1 93.25 389 SER A CA 1
ATOM 3100 C C . SER A 1 389 ? 6.902 1.318 -10.438 1 93.25 389 SER A C 1
ATOM 3102 O O . SER A 1 389 ? 8.016 0.795 -10.43 1 93.25 389 SER A O 1
ATOM 3104 N N . ASN A 1 390 ? 5.883 0.847 -11.141 1 92.19 390 ASN A N 1
ATOM 3105 C CA . ASN A 1 390 ? 6.051 -0.319 -12 1 92.19 390 ASN A CA 1
ATOM 3106 C C . ASN A 1 390 ? 7.168 -0.106 -13.016 1 92.19 390 ASN A C 1
ATOM 3108 O O . ASN A 1 390 ? 7.922 -1.031 -13.32 1 92.19 390 ASN A O 1
ATOM 3112 N N . ASP A 1 391 ? 7.223 1.069 -13.508 1 93.12 391 ASP A N 1
ATOM 3113 C CA . ASP A 1 391 ? 8.258 1.392 -14.484 1 93.12 391 ASP A CA 1
ATOM 3114 C C . ASP A 1 391 ? 9.648 1.259 -13.867 1 93.12 391 ASP A C 1
ATOM 3116 O O . ASP A 1 391 ? 10.57 0.736 -14.5 1 93.12 391 ASP A O 1
ATOM 3120 N N . VAL A 1 392 ? 9.797 1.754 -12.656 1 93.31 392 VAL A N 1
ATOM 3121 C CA . VAL A 1 392 ? 11.086 1.711 -11.961 1 93.31 392 VAL A CA 1
ATOM 3122 C C . VAL A 1 392 ? 11.43 0.267 -11.609 1 93.31 392 VAL A C 1
ATOM 3124 O O . VAL A 1 392 ? 12.57 -0.17 -11.805 1 93.31 392 VAL A O 1
ATOM 3127 N N . LEU A 1 393 ? 10.484 -0.48 -11.133 1 95.25 393 LEU A N 1
ATOM 3128 C CA . LEU A 1 393 ? 10.711 -1.878 -10.781 1 95.25 393 LEU A CA 1
ATOM 3129 C C . LEU A 1 393 ? 11.078 -2.695 -12.016 1 95.25 393 LEU A C 1
ATOM 3131 O O . LEU A 1 393 ? 11.914 -3.602 -11.938 1 95.25 393 LEU A O 1
ATOM 3135 N N . PHE A 1 394 ? 10.414 -2.379 -13.133 1 94.44 394 PHE A N 1
ATOM 3136 C CA . PHE A 1 394 ? 10.742 -3.008 -14.406 1 94.44 394 PHE A CA 1
ATOM 3137 C C . PHE A 1 394 ? 12.203 -2.777 -14.766 1 94.44 394 PHE A C 1
ATOM 3139 O O . PHE A 1 394 ? 12.914 -3.715 -15.133 1 94.44 394 PHE A O 1
ATOM 3146 N N . LYS A 1 395 ? 12.648 -1.556 -14.625 1 93 395 LYS A N 1
ATOM 3147 C CA . LYS A 1 395 ? 14.031 -1.215 -14.953 1 93 395 LYS A CA 1
ATOM 3148 C C . LYS A 1 395 ? 15.008 -1.984 -14.07 1 93 395 LYS A C 1
ATOM 3150 O O . LYS A 1 395 ? 16 -2.537 -14.57 1 93 395 LYS A O 1
ATOM 3155 N N . TYR A 1 396 ? 14.719 -2.086 -12.789 1 92.69 396 TYR A N 1
ATOM 3156 C CA . TYR A 1 396 ? 15.578 -2.812 -11.867 1 92.69 396 TYR A CA 1
ATOM 3157 C C . TYR A 1 396 ? 15.57 -4.309 -12.164 1 92.69 396 TYR A C 1
ATOM 3159 O O . TYR A 1 396 ? 16.609 -4.965 -12.102 1 92.69 396 TYR A O 1
ATOM 3167 N N . GLY A 1 397 ? 14.367 -4.855 -12.492 1 92.31 397 GLY A N 1
ATOM 3168 C CA . GLY A 1 397 ? 14.266 -6.258 -12.852 1 92.31 397 GLY A CA 1
ATOM 3169 C C . GLY A 1 397 ? 15.078 -6.617 -14.078 1 92.31 397 GLY A C 1
ATOM 3170 O O . GLY A 1 397 ? 15.664 -7.699 -14.148 1 92.31 397 GLY A O 1
ATOM 3171 N N . CYS A 1 398 ? 15.172 -5.691 -14.977 1 91.62 398 CYS A N 1
ATOM 3172 C CA . CYS A 1 398 ? 15.859 -5.926 -16.25 1 91.62 398 CYS A CA 1
ATOM 3173 C C . CYS A 1 398 ? 17.359 -5.754 -16.094 1 91.62 398 CYS A C 1
ATOM 3175 O O . CYS A 1 398 ? 18.141 -6.223 -16.922 1 91.62 398 CYS A O 1
ATOM 3177 N N . THR A 1 399 ? 17.781 -5.035 -15.039 1 89.44 399 THR A N 1
ATOM 3178 C CA . THR A 1 399 ? 19.203 -4.906 -14.781 1 89.44 399 THR A CA 1
ATOM 3179 C C . THR A 1 399 ? 19.781 -6.223 -14.266 1 89.44 399 THR A C 1
ATOM 3181 O O . THR A 1 399 ? 21 -6.43 -14.305 1 89.44 399 THR A O 1
ATOM 3184 N N . ARG A 1 400 ? 18.953 -7.117 -13.805 1 88.12 400 ARG A N 1
ATOM 3185 C CA . ARG A 1 400 ? 19.297 -8.469 -13.383 1 88.12 400 ARG A CA 1
ATOM 3186 C C . ARG A 1 400 ? 18.703 -9.508 -14.32 1 88.12 400 ARG A C 1
ATOM 3188 O O . ARG A 1 400 ? 17.766 -9.203 -15.078 1 88.12 400 ARG A O 1
ATOM 3195 N N . PRO A 1 401 ? 19.25 -10.633 -14.383 1 89.81 401 PRO A N 1
ATOM 3196 C CA . PRO A 1 401 ? 18.734 -11.625 -15.32 1 89.81 401 PRO A CA 1
ATOM 3197 C C . PRO A 1 401 ? 17.406 -12.242 -14.859 1 89.81 401 PRO A C 1
ATOM 3199 O O . PRO A 1 401 ? 17.172 -13.438 -15.07 1 89.81 401 PRO A O 1
ATOM 3202 N N . LEU A 1 402 ? 16.547 -11.5 -14.242 1 92.69 402 LEU A N 1
ATOM 3203 C CA . LEU A 1 402 ? 15.305 -11.992 -13.648 1 92.69 402 LEU A CA 1
ATOM 3204 C C . LEU A 1 402 ? 14.305 -12.398 -14.727 1 92.69 402 LEU A C 1
ATOM 3206 O O . LEU A 1 402 ? 13.602 -13.398 -14.586 1 92.69 402 LEU A O 1
ATOM 3210 N N . PRO A 1 403 ? 14.219 -11.672 -15.867 1 94.56 403 PRO A N 1
ATOM 3211 C CA . PRO A 1 403 ? 13.203 -12.008 -16.875 1 94.56 403 PRO A CA 1
ATOM 3212 C C . PRO A 1 403 ? 13.359 -13.43 -17.422 1 94.56 403 PRO A C 1
ATOM 3214 O O . PRO A 1 403 ? 12.367 -14.078 -17.75 1 94.56 403 PRO A O 1
ATOM 3217 N N . GLY A 1 404 ? 14.586 -13.914 -17.438 1 94.44 404 GLY A N 1
ATOM 3218 C CA . GLY A 1 404 ? 14.836 -15.242 -17.984 1 94.44 404 GLY A CA 1
ATOM 3219 C C . GLY A 1 404 ? 14.242 -16.359 -17.141 1 94.44 404 GLY A C 1
ATOM 3220 O O . GLY A 1 404 ? 13.984 -17.453 -17.641 1 94.44 404 GLY A O 1
ATOM 3221 N N . PHE A 1 405 ? 13.977 -16.094 -15.883 1 96.31 405 PHE A N 1
ATOM 3222 C CA . PHE A 1 405 ? 13.484 -17.094 -14.945 1 96.31 405 PHE A CA 1
ATOM 3223 C C . PHE A 1 405 ? 11.961 -17.094 -14.914 1 96.31 405 PHE A C 1
ATOM 3225 O O . PHE A 1 405 ? 11.352 -18.031 -14.375 1 96.31 405 PHE A O 1
ATOM 3232 N N . ILE A 1 406 ? 11.266 -16.141 -15.531 1 97.19 406 ILE A N 1
ATOM 3233 C CA . ILE A 1 406 ? 9.836 -15.922 -15.383 1 97.19 406 ILE A CA 1
ATOM 3234 C C . ILE A 1 406 ? 9.07 -16.953 -1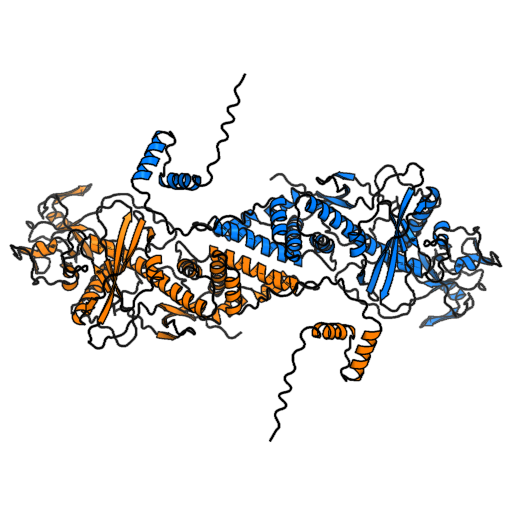6.219 1 97.19 406 ILE A C 1
ATOM 3236 O O . ILE A 1 406 ? 9.422 -17.203 -17.375 1 97.19 406 ILE A O 1
ATOM 3240 N N . ARG A 1 407 ? 8.148 -17.578 -15.578 1 96.38 407 ARG A N 1
ATOM 3241 C CA . ARG A 1 407 ? 7.176 -18.422 -16.266 1 96.38 407 ARG A CA 1
ATOM 3242 C C . ARG A 1 407 ? 5.914 -17.641 -16.625 1 96.38 407 ARG A C 1
ATOM 3244 O O . ARG A 1 407 ? 5.195 -17.188 -15.727 1 96.38 407 ARG A O 1
ATOM 3251 N N . LYS A 1 408 ? 5.633 -17.438 -17.859 1 93.94 408 LYS A N 1
ATOM 3252 C CA . LYS A 1 408 ? 4.535 -16.531 -18.188 1 93.94 408 LYS A CA 1
ATOM 3253 C C . LYS A 1 408 ? 3.467 -17.25 -19.016 1 93.94 408 LYS A C 1
ATOM 3255 O O . LYS A 1 408 ? 2.299 -16.859 -19 1 93.94 408 LYS A O 1
ATOM 3260 N N . ASP A 1 409 ? 3.793 -18.422 -19.656 1 92.81 409 ASP A N 1
ATOM 3261 C CA . ASP A 1 409 ? 2.861 -19.016 -20.609 1 92.81 409 ASP A CA 1
ATOM 3262 C C . ASP A 1 409 ? 2.189 -20.25 -20 1 92.81 409 ASP A C 1
ATOM 3264 O O . ASP A 1 409 ? 2.809 -20.984 -19.234 1 92.81 409 ASP A O 1
ATOM 3268 N N . LYS A 1 410 ? 0.978 -20.406 -20.469 1 94.88 410 LYS A N 1
ATOM 3269 C CA . LYS A 1 410 ? 0.249 -21.625 -20.109 1 94.88 410 LYS A CA 1
ATOM 3270 C C . LYS A 1 410 ? 0.884 -22.844 -20.75 1 94.88 410 LYS A C 1
ATOM 3272 O O . LYS A 1 410 ? 1.199 -22.844 -21.953 1 94.88 410 LYS A O 1
ATOM 3277 N N . PHE A 1 411 ? 1.086 -23.875 -19.953 1 95.44 411 PHE A N 1
ATOM 3278 C CA . PHE A 1 411 ? 1.683 -25.109 -20.469 1 95.44 411 PHE A CA 1
ATOM 3279 C C . PHE A 1 411 ? 0.742 -25.797 -21.453 1 95.44 411 PHE A C 1
ATOM 3281 O O . PHE A 1 411 ? -0.439 -25.984 -21.156 1 95.44 411 PHE A O 1
ATOM 3288 N N . ASP A 1 412 ? 1.228 -26.078 -22.609 1 94.12 412 ASP A N 1
ATOM 3289 C CA . ASP A 1 412 ? 0.521 -26.875 -23.609 1 94.12 412 ASP A CA 1
ATOM 3290 C C . ASP A 1 412 ? 1.228 -28.203 -23.859 1 94.12 412 ASP A C 1
ATOM 3292 O O . ASP A 1 412 ? 2.275 -28.234 -24.516 1 94.12 412 ASP A O 1
ATOM 3296 N N . PRO A 1 413 ? 0.608 -29.266 -23.406 1 92.81 413 PRO A N 1
ATOM 3297 C CA . PRO A 1 413 ? 1.254 -30.562 -23.578 1 92.81 413 PRO A CA 1
ATOM 3298 C C . PRO A 1 413 ? 1.582 -30.875 -25.031 1 92.81 413 PRO A C 1
ATOM 3300 O O . PRO A 1 413 ? 2.568 -31.562 -25.312 1 92.81 413 PRO A O 1
ATOM 3303 N N . LYS A 1 414 ? 0.864 -30.375 -25.969 1 88.19 414 LYS A N 1
ATOM 3304 C CA . LYS A 1 414 ? 1.092 -30.656 -27.391 1 88.19 414 LYS A CA 1
ATOM 3305 C C . LYS A 1 414 ? 2.393 -30.016 -27.859 1 88.19 414 LYS A C 1
ATOM 3307 O O . LYS A 1 414 ? 2.977 -30.453 -28.859 1 88.19 414 LYS A O 1
ATOM 3312 N N . GLN A 1 415 ? 2.789 -29.062 -27.109 1 88 415 GLN A N 1
ATOM 3313 C CA . GLN A 1 415 ? 4.004 -28.344 -27.484 1 88 415 GLN A CA 1
ATOM 3314 C C . GLN A 1 415 ? 5.176 -28.734 -26.594 1 88 415 GLN A C 1
ATOM 3316 O O . GLN A 1 415 ? 6.219 -28.078 -26.609 1 88 415 GLN A O 1
ATOM 3321 N N . TRP A 1 416 ? 4.969 -29.766 -25.828 1 91.31 416 TRP A N 1
ATOM 3322 C CA . TRP A 1 416 ? 6.027 -30.203 -24.938 1 91.31 416 TRP A CA 1
ATOM 3323 C C . TRP A 1 416 ? 7.223 -30.734 -25.719 1 91.31 416 TRP A C 1
ATOM 3325 O O . TRP A 1 416 ? 7.059 -31.469 -26.688 1 91.31 416 TRP A O 1
ATOM 3335 N N . ASP A 1 417 ? 8.398 -30.281 -25.344 1 86.62 417 ASP A N 1
ATOM 3336 C CA . ASP A 1 417 ? 9.625 -30.75 -25.984 1 86.62 417 ASP A CA 1
ATOM 3337 C C . ASP A 1 417 ? 9.992 -32.156 -25.5 1 86.62 417 ASP A C 1
ATOM 3339 O O . ASP A 1 417 ? 10.57 -32.312 -24.438 1 86.62 417 ASP A O 1
ATOM 3343 N N . VAL A 1 418 ? 9.75 -33.156 -26.359 1 88.12 418 VAL A N 1
ATOM 3344 C CA . VAL A 1 418 ? 10.102 -34.531 -26.016 1 88.12 418 VAL A CA 1
ATOM 3345 C C . VAL A 1 418 ? 11.609 -34.719 -26.125 1 88.12 418 VAL A C 1
ATOM 3347 O O . VAL A 1 418 ? 12.195 -34.5 -27.188 1 88.12 418 VAL A O 1
ATOM 3350 N N . PRO A 1 419 ? 12.211 -35.094 -25.016 1 88.38 419 PRO A N 1
ATOM 3351 C CA . PRO A 1 419 ? 13.656 -35.312 -25.109 1 88.38 419 PRO A CA 1
ATOM 3352 C C . PRO A 1 419 ? 14.039 -36.375 -26.141 1 88.38 419 PRO A C 1
ATOM 3354 O O . PRO A 1 419 ? 13.438 -37.438 -26.172 1 88.38 419 PRO A O 1
ATOM 3357 N N . GLY A 1 420 ? 14.938 -36.062 -26.984 1 79.81 420 GLY A N 1
ATOM 3358 C CA . GLY A 1 420 ? 15.422 -37 -27.984 1 79.81 420 GLY A CA 1
ATOM 3359 C C . GLY A 1 420 ? 14.734 -36.844 -29.328 1 79.81 420 GLY A C 1
ATOM 3360 O O . GLY A 1 420 ? 15.195 -37.406 -30.328 1 79.81 420 GLY A O 1
ATOM 3361 N N . ASP A 1 421 ? 13.625 -36.156 -29.281 1 79.44 421 ASP A N 1
ATOM 3362 C CA . ASP A 1 421 ? 12.922 -35.938 -30.547 1 79.44 421 ASP A CA 1
ATOM 3363 C C . ASP A 1 421 ? 13.602 -34.875 -31.375 1 79.44 421 ASP A C 1
ATOM 3365 O O . ASP A 1 421 ? 13.562 -33.688 -31.016 1 79.44 421 ASP A O 1
ATOM 3369 N N . LYS A 1 422 ? 14.172 -35.156 -32.406 1 73.69 422 LYS A N 1
ATOM 3370 C CA . LYS A 1 422 ? 14.953 -34.219 -33.219 1 73.69 422 LYS A CA 1
ATOM 3371 C C . LYS A 1 422 ? 14.055 -33.469 -34.219 1 73.69 422 LYS A C 1
ATOM 3373 O O . LYS A 1 422 ? 14.492 -32.5 -34.844 1 73.69 422 LYS A O 1
ATOM 3378 N N . SER A 1 423 ? 12.891 -33.906 -34.406 1 69 423 SER A N 1
ATOM 3379 C CA . SER A 1 423 ? 12.008 -33.281 -35.375 1 69 423 SER A CA 1
ATOM 3380 C C . SER A 1 423 ? 11.727 -31.812 -34.969 1 69 423 SER A C 1
ATOM 3382 O O . SER A 1 423 ? 11.531 -30.969 -35.844 1 69 423 SER A O 1
ATOM 3384 N N . ASN A 1 424 ? 11.82 -31.547 -33.75 1 64.56 424 ASN A N 1
ATOM 3385 C CA . ASN A 1 424 ? 11.547 -30.203 -33.25 1 64.56 424 ASN A CA 1
ATOM 3386 C C . ASN A 1 424 ? 12.664 -29.703 -32.344 1 64.56 424 ASN A C 1
ATOM 3388 O O . ASN A 1 424 ? 12.414 -28.984 -31.375 1 64.56 424 ASN A O 1
ATOM 3392 N N . SER A 1 425 ? 13.781 -30.125 -32.812 1 63.5 425 SER A N 1
ATOM 3393 C CA . SER A 1 425 ? 14.875 -29.875 -31.875 1 63.5 425 SER A CA 1
ATOM 3394 C C . SER A 1 425 ? 15.172 -28.375 -31.766 1 63.5 425 SER A C 1
ATOM 3396 O O . SER A 1 425 ? 15.234 -27.688 -32.781 1 63.5 425 SER A O 1
ATOM 3398 N N . ILE A 1 426 ? 15.078 -27.859 -30.531 1 66 426 ILE A N 1
ATOM 3399 C CA . ILE A 1 426 ? 15.414 -26.484 -30.219 1 66 426 ILE A CA 1
ATOM 3400 C C . ILE A 1 426 ? 16.859 -26.391 -29.734 1 66 426 ILE A C 1
ATOM 3402 O O . ILE A 1 426 ? 17.281 -27.172 -28.875 1 66 426 ILE A O 1
ATOM 3406 N N . LEU A 1 427 ? 17.625 -25.641 -30.484 1 67.5 427 LEU A N 1
ATOM 3407 C CA . LEU A 1 427 ? 19 -25.391 -30.062 1 67.5 427 LEU A CA 1
ATOM 3408 C C . LEU A 1 427 ? 19.047 -24.438 -28.875 1 67.5 427 LEU A C 1
ATOM 3410 O O . LEU A 1 427 ? 18.391 -23.391 -28.906 1 67.5 427 LEU A O 1
ATOM 3414 N N . LEU A 1 428 ? 19.719 -25.016 -27.859 1 77.88 428 LEU A N 1
ATOM 3415 C CA . LEU A 1 428 ? 19.844 -24.219 -26.656 1 77.88 428 LEU A CA 1
ATOM 3416 C C . LEU A 1 428 ? 21.141 -23.422 -26.656 1 77.88 428 LEU A C 1
ATOM 3418 O O . LEU A 1 428 ? 22.172 -23.906 -27.156 1 77.88 428 LEU A O 1
ATOM 3422 N N . LEU A 1 429 ? 21.094 -22.125 -26.266 1 78.25 429 LEU A N 1
ATOM 3423 C CA . LEU A 1 429 ? 22.297 -21.297 -26.109 1 78.25 429 LEU A CA 1
ATOM 3424 C C . LEU A 1 429 ? 22.688 -21.188 -24.641 1 78.25 429 LEU A C 1
ATOM 3426 O O . LEU A 1 429 ? 21.828 -20.938 -23.797 1 78.25 429 LEU A O 1
ATOM 3430 N N . LYS A 1 430 ? 23.922 -21.469 -24.5 1 74.75 430 LYS A N 1
ATOM 3431 C CA . LYS A 1 430 ? 24.422 -21.391 -23.125 1 74.75 430 LYS A CA 1
ATOM 3432 C C . LYS A 1 430 ? 24.547 -19.938 -22.672 1 74.75 430 LYS A C 1
ATOM 3434 O O . LYS A 1 430 ? 25 -19.078 -23.438 1 74.75 430 LYS A O 1
ATOM 3439 N N . GLN A 1 431 ? 23.984 -19.672 -21.562 1 76.62 431 GLN A N 1
ATOM 3440 C CA . GLN A 1 431 ? 24.141 -18.344 -20.953 1 76.62 431 GLN A CA 1
ATOM 3441 C C . GLN A 1 431 ? 24.656 -18.453 -19.531 1 76.62 431 GLN A C 1
ATOM 3443 O O . GLN A 1 431 ? 24.125 -19.219 -18.719 1 76.62 431 GLN A O 1
ATOM 3448 N N . LYS A 1 432 ? 25.828 -17.828 -19.234 1 71 432 LYS A N 1
ATOM 3449 C CA . LYS A 1 432 ? 26.391 -17.781 -17.891 1 71 432 LYS A CA 1
ATOM 3450 C C . LYS A 1 432 ? 25.766 -16.656 -17.078 1 71 432 LYS A C 1
ATOM 3452 O O . LYS A 1 432 ? 25.594 -15.539 -17.578 1 71 432 LYS A O 1
ATOM 3457 N N . LEU A 1 433 ? 25.281 -17.125 -15.969 1 72.06 433 LEU A N 1
ATOM 3458 C CA . LEU A 1 433 ? 24.75 -16.109 -15.047 1 72.06 433 LEU A CA 1
ATOM 3459 C C . LEU A 1 433 ? 25.812 -15.688 -14.047 1 72.06 433 LEU A C 1
ATOM 3461 O O . LEU A 1 433 ? 26.875 -16.312 -13.953 1 72.06 433 LEU A O 1
ATOM 3465 N N . ASP A 1 434 ? 25.75 -14.469 -13.422 1 59.5 434 ASP A N 1
ATOM 3466 C CA . ASP A 1 434 ? 26.734 -13.859 -12.539 1 59.5 434 ASP A CA 1
ATOM 3467 C C . ASP A 1 434 ? 27.062 -14.766 -11.359 1 59.5 434 ASP A C 1
ATOM 3469 O O . ASP A 1 434 ? 28.047 -14.547 -10.641 1 59.5 434 ASP A O 1
ATOM 3473 N N . SER A 1 435 ? 26.312 -15.805 -11.156 1 62.09 435 SER A N 1
ATOM 3474 C CA . SER A 1 435 ? 26.672 -16.734 -10.086 1 62.09 435 SER A CA 1
ATOM 3475 C C . SER A 1 435 ? 27.5 -17.891 -10.625 1 62.09 435 SER A C 1
ATOM 3477 O O . SER A 1 435 ? 27.297 -18.359 -11.742 1 62.09 435 SER A O 1
ATOM 3479 N N . SER A 1 436 ? 28.75 -18.188 -10.109 1 57.88 436 SER A N 1
ATOM 3480 C CA . SER A 1 436 ? 29.672 -19.234 -10.516 1 57.88 436 SER A CA 1
ATOM 3481 C C . SER A 1 436 ? 29 -20.609 -10.477 1 57.88 436 SER A C 1
ATOM 3483 O O . SER A 1 436 ? 29.453 -21.531 -11.148 1 57.88 436 SER A O 1
ATOM 3485 N N . ARG A 1 437 ? 27.891 -20.594 -9.75 1 62.59 437 ARG A N 1
ATOM 3486 C CA . ARG A 1 437 ? 27.391 -21.938 -9.461 1 62.59 437 ARG A CA 1
ATOM 3487 C C . ARG A 1 437 ? 26.156 -22.25 -10.297 1 62.59 437 ARG A C 1
ATOM 3489 O O . ARG A 1 437 ? 25.656 -23.375 -10.297 1 62.59 437 ARG A O 1
ATOM 3496 N N . THR A 1 438 ? 25.703 -21.156 -11.109 1 71.5 438 THR A N 1
ATOM 3497 C CA . THR A 1 438 ? 24.422 -21.391 -11.773 1 71.5 438 THR A CA 1
ATOM 3498 C C . THR A 1 438 ? 24.562 -21.266 -13.289 1 71.5 438 THR A C 1
ATOM 3500 O O . THR A 1 438 ? 25.016 -20.25 -13.797 1 71.5 438 THR A O 1
ATOM 3503 N N . ARG A 1 439 ? 24.359 -22.375 -13.914 1 80.06 439 ARG A N 1
ATOM 3504 C CA . ARG A 1 439 ? 24.359 -22.406 -15.375 1 80.06 439 ARG A CA 1
ATOM 3505 C C . ARG A 1 439 ? 22.953 -22.625 -15.93 1 80.06 439 ARG A C 1
ATOM 3507 O O . ARG A 1 439 ? 22.188 -23.422 -15.375 1 80.06 439 ARG A O 1
ATOM 3514 N N . VAL A 1 440 ? 22.594 -21.703 -16.828 1 85.75 440 VAL A N 1
ATOM 3515 C CA . VAL A 1 440 ? 21.297 -21.859 -17.5 1 85.75 440 VAL A CA 1
ATOM 3516 C C . VAL A 1 440 ? 21.484 -21.812 -19.016 1 85.75 440 VAL A C 1
ATOM 3518 O O . VAL A 1 440 ? 22.531 -21.391 -19.5 1 85.75 440 VAL A O 1
ATOM 3521 N N . TYR A 1 441 ? 20.594 -22.422 -19.641 1 89.38 441 TYR A N 1
ATOM 3522 C CA . TYR A 1 441 ? 20.531 -22.359 -21.094 1 89.38 441 TYR A CA 1
ATOM 3523 C C . TYR A 1 441 ? 19.328 -21.562 -21.562 1 89.38 441 TYR A C 1
ATOM 3525 O O . TYR A 1 441 ? 18.344 -21.422 -20.828 1 89.38 441 TYR A O 1
ATOM 3533 N N . VAL A 1 442 ? 19.438 -20.984 -22.75 1 89.81 442 VAL A N 1
ATOM 3534 C CA . VAL A 1 442 ? 18.359 -20.188 -23.312 1 89.81 442 VAL A CA 1
ATOM 3535 C C . VAL A 1 442 ? 17.641 -20.984 -24.391 1 89.81 442 VAL A C 1
ATOM 3537 O O . VAL A 1 442 ? 18.25 -21.422 -25.359 1 89.81 442 VAL A O 1
ATOM 3540 N N . ARG A 1 443 ? 16.375 -21.203 -24.188 1 86.88 443 ARG A N 1
ATOM 3541 C CA . ARG A 1 443 ? 15.531 -21.906 -25.156 1 86.88 443 ARG A CA 1
ATOM 3542 C C . ARG A 1 443 ? 15.133 -20.984 -26.297 1 86.88 443 ARG A C 1
ATOM 3544 O O . ARG A 1 443 ? 15.195 -21.375 -27.469 1 86.88 443 ARG A O 1
ATOM 3551 N N . LYS A 1 444 ? 14.672 -19.844 -25.984 1 85.75 444 LYS A N 1
ATOM 3552 C CA . LYS A 1 444 ? 14.188 -18.844 -26.938 1 85.75 444 LYS A CA 1
ATOM 3553 C C . LYS A 1 444 ? 14.102 -17.469 -26.281 1 85.75 444 LYS A C 1
ATOM 3555 O O . LYS A 1 444 ? 14.273 -17.344 -25.062 1 85.75 444 LYS A O 1
ATOM 3560 N N . THR A 1 445 ? 13.961 -16.547 -27.125 1 88.44 445 THR A N 1
ATOM 3561 C CA . THR A 1 445 ? 13.656 -15.211 -26.625 1 88.44 445 THR A CA 1
ATOM 3562 C C . THR A 1 445 ? 12.156 -14.93 -26.75 1 88.44 445 THR A C 1
ATOM 3564 O O . THR A 1 445 ? 11.484 -15.469 -27.625 1 88.44 445 THR A O 1
ATOM 3567 N N . ARG A 1 446 ? 11.703 -14.188 -25.859 1 90.56 446 ARG A N 1
ATOM 3568 C CA . ARG A 1 446 ? 10.273 -13.883 -25.859 1 90.56 446 ARG A CA 1
ATOM 3569 C C . ARG A 1 446 ? 10.016 -12.484 -25.328 1 90.56 446 ARG A C 1
ATOM 3571 O O . ARG A 1 446 ? 10.859 -11.906 -24.641 1 90.56 446 ARG A O 1
ATOM 3578 N N . GLU A 1 447 ? 8.805 -12.078 -25.688 1 92 447 GLU A N 1
ATOM 3579 C CA . GLU A 1 447 ? 8.352 -10.789 -25.172 1 92 447 GLU A CA 1
ATOM 3580 C C . GLU A 1 447 ? 7.668 -10.953 -23.828 1 92 447 GLU A C 1
ATOM 3582 O O . GLU A 1 447 ? 6.863 -11.867 -23.625 1 92 447 GLU A O 1
ATOM 3587 N N . ILE A 1 448 ? 8.086 -10.125 -22.891 1 92.62 448 ILE A N 1
ATOM 3588 C CA . ILE A 1 448 ? 7.445 -10.117 -21.578 1 92.62 448 ILE A CA 1
ATOM 3589 C C . ILE A 1 448 ? 6.941 -8.703 -21.266 1 92.62 448 ILE A C 1
ATOM 3591 O O . ILE A 1 448 ? 7.676 -7.73 -21.422 1 92.62 448 ILE A O 1
ATOM 3595 N N . ASP A 1 449 ? 5.66 -8.602 -20.828 1 91.5 449 ASP A N 1
ATOM 3596 C CA . ASP A 1 449 ? 5.07 -7.324 -20.438 1 91.5 449 ASP A CA 1
ATOM 3597 C C . ASP A 1 449 ? 5.82 -6.711 -19.25 1 91.5 449 ASP A C 1
ATOM 3599 O O . ASP A 1 449 ? 6.199 -7.422 -18.328 1 91.5 449 ASP A O 1
ATOM 3603 N N . LEU A 1 450 ? 5.969 -5.426 -19.359 1 91.06 450 LEU A N 1
ATOM 3604 C CA . LEU A 1 450 ? 6.648 -4.676 -18.312 1 91.06 450 LEU A CA 1
ATOM 3605 C C . LEU A 1 450 ? 6.023 -4.953 -16.953 1 91.06 450 LEU A C 1
ATOM 3607 O O . LEU A 1 450 ? 6.734 -5.113 -15.953 1 91.06 450 LEU A O 1
ATOM 3611 N N . GLY A 1 451 ? 4.715 -5.051 -16.891 1 94.06 451 GLY A N 1
ATOM 3612 C CA . GLY A 1 451 ? 3.996 -5.27 -15.648 1 94.06 451 GLY A CA 1
ATOM 3613 C C . GLY A 1 451 ? 4.324 -6.598 -15 1 94.06 451 GLY A C 1
ATOM 3614 O O . GLY A 1 451 ? 4.336 -6.707 -13.773 1 94.06 451 GLY A O 1
ATOM 3615 N N . ILE A 1 452 ? 4.629 -7.555 -15.797 1 96 452 ILE A N 1
ATOM 3616 C CA . ILE A 1 452 ? 4.902 -8.891 -15.281 1 96 452 ILE A CA 1
ATOM 3617 C C . ILE A 1 452 ? 6.254 -8.898 -14.57 1 96 452 ILE A C 1
ATOM 3619 O O . ILE A 1 452 ? 6.395 -9.484 -13.492 1 96 452 ILE A O 1
ATOM 3623 N N . ILE A 1 453 ? 7.223 -8.266 -15.148 1 96.38 453 ILE A N 1
ATOM 3624 C CA . ILE A 1 453 ? 8.555 -8.234 -14.555 1 96.38 453 ILE A CA 1
ATOM 3625 C C . ILE A 1 453 ? 8.508 -7.492 -13.219 1 96.38 453 ILE A C 1
ATOM 3627 O O . ILE A 1 453 ? 9.094 -7.941 -12.234 1 96.38 453 ILE A O 1
ATOM 3631 N N . ALA A 1 454 ? 7.82 -6.371 -13.211 1 96.94 454 ALA A N 1
ATOM 3632 C CA . ALA A 1 454 ? 7.648 -5.621 -11.969 1 96.94 454 ALA A CA 1
ATOM 3633 C C . ALA A 1 454 ? 6.945 -6.465 -10.914 1 96.94 454 ALA A C 1
ATOM 3635 O O . ALA A 1 454 ? 7.336 -6.461 -9.742 1 96.94 454 ALA A O 1
ATOM 3636 N N . ASP A 1 455 ? 5.934 -7.199 -11.312 1 96.88 455 ASP A N 1
ATOM 3637 C CA . ASP A 1 455 ? 5.18 -8.07 -10.406 1 96.88 455 ASP A CA 1
ATOM 3638 C C . ASP A 1 455 ? 6.074 -9.148 -9.805 1 96.88 455 ASP A C 1
ATOM 3640 O O . ASP A 1 455 ? 5.934 -9.492 -8.633 1 96.88 455 ASP A O 1
ATOM 3644 N N . VAL A 1 456 ? 6.945 -9.672 -10.602 1 97.56 456 VAL A N 1
ATOM 3645 C CA . VAL A 1 456 ? 7.832 -10.727 -10.133 1 97.56 456 VAL A CA 1
ATOM 3646 C C . VAL A 1 456 ? 8.797 -10.172 -9.086 1 97.56 456 VAL A C 1
ATOM 3648 O O . VAL A 1 456 ? 9.094 -10.836 -8.094 1 97.56 456 VAL A O 1
ATOM 3651 N N . VAL A 1 457 ? 9.289 -8.93 -9.32 1 97.12 457 VAL A N 1
ATOM 3652 C CA . VAL A 1 457 ? 10.141 -8.297 -8.32 1 97.12 457 VAL A CA 1
ATOM 3653 C C . VAL A 1 457 ? 9.391 -8.188 -6.992 1 97.12 457 VAL A C 1
ATOM 3655 O O . VAL A 1 457 ? 9.914 -8.578 -5.945 1 97.12 457 VAL A O 1
ATOM 3658 N N . GLU A 1 458 ? 8.188 -7.691 -7.066 1 97.56 458 GLU A N 1
ATOM 3659 C CA . GLU A 1 458 ? 7.359 -7.562 -5.871 1 97.56 458 GLU A CA 1
ATOM 3660 C C . GLU A 1 458 ? 7.09 -8.922 -5.242 1 97.56 458 GLU A C 1
ATOM 3662 O O . GLU A 1 458 ? 7.137 -9.07 -4.016 1 97.56 458 GLU A O 1
ATOM 3667 N N . ALA A 1 459 ? 6.816 -9.898 -6.062 1 96.56 459 ALA A N 1
ATOM 3668 C CA . ALA A 1 459 ? 6.504 -11.242 -5.582 1 96.56 459 ALA A CA 1
ATOM 3669 C C . ALA A 1 459 ? 7.707 -11.867 -4.875 1 96.56 459 ALA A C 1
ATOM 3671 O O . ALA A 1 459 ? 7.547 -12.586 -3.887 1 96.56 459 ALA A O 1
ATOM 3672 N N . LEU A 1 460 ? 8.875 -11.656 -5.41 1 96.06 460 LEU A N 1
ATOM 3673 C CA . LEU A 1 460 ? 10.078 -12.18 -4.762 1 96.06 460 LEU A CA 1
ATOM 3674 C C . LEU A 1 460 ? 10.273 -11.531 -3.395 1 96.06 460 LEU A C 1
ATOM 3676 O O . LEU A 1 460 ? 10.672 -12.203 -2.438 1 96.06 460 LEU A O 1
ATOM 3680 N N . ILE A 1 461 ? 10.008 -10.219 -3.309 1 95.81 461 ILE A N 1
ATOM 3681 C CA . ILE A 1 461 ? 10.023 -9.57 -2.002 1 95.81 461 ILE A CA 1
ATOM 3682 C C . ILE A 1 461 ? 9.023 -10.258 -1.073 1 95.81 461 ILE A C 1
ATOM 3684 O O . ILE A 1 461 ? 9.344 -10.562 0.077 1 95.81 461 ILE A O 1
ATOM 3688 N N . GLY A 1 462 ? 7.809 -10.492 -1.604 1 95.25 462 GLY A N 1
ATOM 3689 C CA . GLY A 1 462 ? 6.781 -11.188 -0.845 1 95.25 462 GLY A CA 1
ATOM 3690 C C . GLY A 1 462 ? 7.207 -12.562 -0.379 1 95.25 462 GLY A C 1
ATOM 3691 O O . GLY A 1 462 ? 6.852 -12.992 0.72 1 95.25 462 GLY A O 1
ATOM 3692 N N . ALA A 1 463 ? 7.938 -13.273 -1.218 1 93.94 463 ALA A N 1
ATOM 3693 C CA . ALA A 1 463 ? 8.43 -14.602 -0.862 1 93.94 463 ALA A CA 1
ATOM 3694 C C . ALA A 1 463 ? 9.344 -14.547 0.358 1 93.94 463 ALA A C 1
ATOM 3696 O O . ALA A 1 463 ? 9.234 -15.383 1.26 1 93.94 463 ALA A O 1
ATOM 3697 N N . PHE A 1 464 ? 10.211 -13.562 0.441 1 92.62 464 PHE A N 1
ATOM 3698 C CA . PHE A 1 464 ? 11.094 -13.398 1.59 1 92.62 464 PHE A CA 1
ATOM 3699 C C . PHE A 1 464 ? 10.297 -13.031 2.836 1 92.62 464 PHE A C 1
ATOM 3701 O O . PHE A 1 464 ? 10.539 -13.562 3.918 1 92.62 464 PHE A O 1
ATOM 3708 N N . ILE A 1 465 ? 9.344 -12.125 2.652 1 92.19 465 ILE A N 1
ATOM 3709 C CA . ILE A 1 465 ? 8.539 -11.641 3.771 1 92.19 465 ILE A CA 1
ATOM 3710 C C . ILE A 1 465 ? 7.68 -12.781 4.312 1 92.19 465 ILE A C 1
ATOM 3712 O O . ILE A 1 465 ? 7.445 -12.867 5.52 1 92.19 465 ILE A O 1
ATOM 3716 N N . SER A 1 466 ? 7.219 -13.633 3.418 1 89.31 466 SER A N 1
ATOM 3717 C CA . SER A 1 466 ? 6.34 -14.734 3.799 1 89.31 466 SER A CA 1
ATOM 3718 C C . SER A 1 466 ? 7.035 -15.688 4.762 1 89.31 466 SER A C 1
ATOM 3720 O O . SER A 1 466 ? 6.379 -16.406 5.516 1 89.31 466 SER A O 1
ATOM 3722 N N . THR A 1 467 ? 8.367 -15.734 4.734 1 85.31 467 THR A N 1
ATOM 3723 C CA . THR A 1 467 ? 9.133 -16.562 5.652 1 85.31 467 THR A CA 1
ATOM 3724 C C . THR A 1 467 ? 9.508 -15.789 6.91 1 85.31 467 THR A C 1
ATOM 3726 O O . THR A 1 467 ? 10.352 -16.234 7.695 1 85.31 467 THR A O 1
ATOM 3729 N N . GLU A 1 468 ? 8.961 -14.586 7.09 1 80 468 GLU A N 1
ATOM 3730 C CA . GLU A 1 468 ? 9.172 -13.695 8.227 1 80 468 GLU A CA 1
ATOM 3731 C C . GLU A 1 468 ? 10.633 -13.281 8.344 1 80 468 GLU A C 1
ATOM 3733 O O . GLU A 1 468 ? 11.172 -13.164 9.445 1 80 468 GLU A O 1
ATOM 3738 N N . ASP A 1 469 ? 11.227 -13.195 7.273 1 82.38 469 ASP A N 1
ATOM 3739 C CA . ASP A 1 469 ? 12.609 -12.734 7.211 1 82.38 469 ASP A CA 1
ATOM 3740 C C . ASP A 1 469 ? 12.703 -11.344 6.578 1 82.38 469 ASP A C 1
ATOM 3742 O O . ASP A 1 469 ? 13.039 -11.211 5.402 1 82.38 469 ASP A O 1
ATOM 3746 N N . GLU A 1 470 ? 12.539 -10.359 7.398 1 86.38 470 GLU A N 1
ATOM 3747 C CA . GLU A 1 470 ? 12.547 -8.984 6.91 1 86.38 470 GLU A CA 1
ATOM 3748 C C . GLU A 1 470 ? 13.945 -8.578 6.441 1 86.38 470 GLU A C 1
ATOM 3750 O O . GLU A 1 470 ? 14.086 -7.797 5.496 1 86.38 470 GLU A O 1
ATOM 3755 N N . LYS A 1 471 ? 14.922 -9.078 7.086 1 87.25 471 LYS A N 1
ATOM 3756 C CA . LYS A 1 471 ? 16.297 -8.758 6.715 1 87.25 471 LYS A CA 1
ATOM 3757 C C . LYS A 1 471 ? 16.609 -9.242 5.301 1 87.25 471 LYS A C 1
ATOM 3759 O O . LYS A 1 471 ? 17.266 -8.539 4.527 1 87.25 471 LYS A O 1
ATOM 3764 N N . ALA A 1 472 ? 16.125 -10.422 5.047 1 88.94 472 ALA A N 1
ATOM 3765 C CA . ALA A 1 472 ? 16.359 -10.984 3.715 1 88.94 472 ALA A CA 1
ATOM 3766 C C . ALA A 1 472 ? 15.625 -10.172 2.648 1 88.94 472 ALA A C 1
ATOM 3768 O O . ALA A 1 472 ? 16.156 -9.969 1.55 1 88.94 472 ALA A O 1
ATOM 3769 N N . ALA A 1 473 ? 14.398 -9.789 3.004 1 91.62 473 ALA A N 1
ATOM 3770 C CA . ALA A 1 473 ? 13.633 -8.969 2.068 1 91.62 473 ALA A CA 1
ATOM 3771 C C . ALA A 1 473 ? 14.359 -7.656 1.776 1 91.62 473 ALA A C 1
ATOM 3773 O O . ALA A 1 473 ? 14.445 -7.23 0.622 1 91.62 473 ALA A O 1
ATOM 3774 N N . LEU A 1 474 ? 14.961 -7.062 2.826 1 91.38 474 LEU A N 1
ATOM 3775 C CA . LEU A 1 474 ? 15.688 -5.805 2.67 1 91.38 474 LEU A CA 1
ATOM 3776 C C . LEU A 1 474 ? 16.953 -6 1.836 1 91.38 474 LEU A C 1
ATOM 3778 O O . LEU A 1 474 ? 17.297 -5.145 1.023 1 91.38 474 LEU A O 1
ATOM 3782 N N . SER A 1 475 ? 17.609 -7.078 2.08 1 90.06 475 SER A N 1
ATOM 3783 C CA . SER A 1 475 ? 18.797 -7.395 1.302 1 90.06 475 SER A CA 1
ATOM 3784 C C . SER A 1 475 ? 18.469 -7.547 -0.179 1 90.06 475 SER A C 1
ATOM 3786 O O . SER A 1 475 ? 19.219 -7.098 -1.039 1 90.06 475 SER A O 1
ATOM 3788 N N . PHE A 1 476 ? 17.406 -8.219 -0.473 1 92.31 476 PHE A N 1
ATOM 3789 C CA . PHE A 1 476 ? 16.969 -8.383 -1.857 1 92.31 476 PHE A CA 1
ATOM 3790 C C . PHE A 1 476 ? 16.641 -7.031 -2.484 1 92.31 476 PHE A C 1
ATOM 3792 O O . PHE A 1 476 ? 17.016 -6.766 -3.629 1 92.31 476 PHE A O 1
ATOM 3799 N N . ILE A 1 477 ? 15.867 -6.215 -1.721 1 93.25 477 ILE A N 1
ATOM 3800 C CA . ILE A 1 477 ? 15.477 -4.895 -2.195 1 93.25 477 ILE A CA 1
ATOM 3801 C C . ILE A 1 477 ? 16.719 -4.078 -2.537 1 93.25 477 ILE A C 1
ATOM 3803 O O . ILE A 1 477 ? 16.781 -3.432 -3.584 1 93.25 477 ILE A O 1
ATOM 3807 N N . ASN A 1 478 ? 17.703 -4.184 -1.751 1 90 478 ASN A N 1
ATOM 3808 C CA . ASN A 1 478 ? 18.953 -3.482 -2.012 1 90 478 ASN A CA 1
ATOM 3809 C C . ASN A 1 478 ? 19.703 -4.082 -3.203 1 90 478 ASN A C 1
ATOM 3811 O O . ASN A 1 478 ? 20.266 -3.355 -4.02 1 90 478 ASN A O 1
ATOM 3815 N N . TRP A 1 479 ? 19.688 -5.391 -3.262 1 88.81 479 TRP A N 1
ATOM 3816 C CA . TRP A 1 479 ? 20.375 -6.102 -4.336 1 88.81 479 TRP A CA 1
ATOM 3817 C C . TRP A 1 479 ? 19.781 -5.742 -5.691 1 88.81 479 TRP A C 1
ATOM 3819 O O . TRP A 1 479 ? 20.5 -5.617 -6.684 1 88.81 479 TRP A O 1
ATOM 3829 N N . ILE A 1 480 ? 18.453 -5.652 -5.727 1 90.62 480 ILE A N 1
ATOM 3830 C CA . ILE A 1 480 ? 17.781 -5.391 -6.996 1 90.62 480 ILE A CA 1
ATOM 3831 C C . ILE A 1 480 ? 18.047 -3.949 -7.43 1 90.62 480 ILE A C 1
ATOM 3833 O O . ILE A 1 480 ? 17.922 -3.615 -8.609 1 90.62 480 ILE A O 1
ATOM 3837 N N . GLY A 1 481 ? 18.328 -3.006 -6.445 1 88.88 481 GLY A N 1
ATOM 3838 C CA . GLY A 1 481 ? 18.734 -1.658 -6.82 1 88.88 481 GLY A CA 1
ATOM 3839 C C . GLY A 1 481 ? 17.969 -0.582 -6.07 1 88.88 481 GLY A C 1
ATOM 3840 O O . GLY A 1 481 ? 18.203 0.61 -6.273 1 88.88 481 GLY A O 1
ATOM 3841 N N . ILE A 1 482 ? 17.016 -0.981 -5.242 1 88.44 482 ILE A N 1
ATOM 3842 C CA . ILE A 1 482 ? 16.25 -0.01 -4.469 1 88.44 482 ILE A CA 1
ATOM 3843 C C . ILE A 1 482 ? 16.969 0.277 -3.15 1 88.44 482 ILE A C 1
ATOM 3845 O O . ILE A 1 482 ? 17.109 -0.608 -2.303 1 88.44 482 ILE A O 1
ATOM 3849 N N . ASN A 1 483 ? 17.438 1.401 -3.014 1 84.69 483 ASN A N 1
ATOM 3850 C CA . ASN A 1 483 ? 18.188 1.755 -1.818 1 84.69 483 ASN A CA 1
ATOM 3851 C C . ASN A 1 483 ? 17.266 2.166 -0.672 1 84.69 483 ASN A C 1
ATOM 3853 O O . ASN A 1 483 ? 16.656 3.229 -0.72 1 84.69 483 ASN A O 1
ATOM 3857 N N . VAL A 1 484 ? 17.031 1.312 0.239 1 81.44 484 VAL A N 1
ATOM 3858 C CA . VAL A 1 484 ? 16.25 1.595 1.431 1 81.44 484 VAL A CA 1
ATOM 3859 C C . VAL A 1 484 ? 17.141 1.539 2.67 1 81.44 484 VAL A C 1
ATOM 3861 O O . VAL A 1 484 ? 17.859 0.559 2.883 1 81.44 484 VAL A O 1
ATOM 3864 N N . ASP A 1 485 ? 17.422 2.709 3.289 1 68.25 485 ASP A N 1
ATOM 3865 C CA . ASP A 1 485 ? 18.188 2.775 4.535 1 68.25 485 ASP A CA 1
ATOM 3866 C C . ASP A 1 485 ? 17.266 2.707 5.746 1 68.25 485 ASP A C 1
ATOM 3868 O O . ASP A 1 485 ? 16.484 3.637 6 1 68.25 485 ASP A O 1
ATOM 3872 N N . THR A 1 486 ? 17.109 1.564 6.34 1 61.41 486 THR A N 1
ATOM 3873 C CA . THR A 1 486 ? 16.219 1.432 7.477 1 61.41 486 THR A CA 1
ATOM 3874 C C . THR A 1 486 ? 16.859 1.957 8.75 1 61.41 486 THR A C 1
ATOM 3876 O O . THR A 1 486 ? 16.203 2.088 9.789 1 61.41 486 THR A O 1
ATOM 3879 N N . ASN A 1 487 ? 18.188 2.184 8.781 1 55.28 487 ASN A N 1
ATOM 3880 C CA . ASN A 1 487 ? 18.891 2.646 9.969 1 55.28 487 ASN A CA 1
ATOM 3881 C C . ASN A 1 487 ? 18.906 4.172 10.062 1 55.28 487 ASN A C 1
ATOM 3883 O O . ASN A 1 487 ? 19.656 4.746 10.836 1 55.28 487 ASN A O 1
ATOM 3887 N N . ILE A 1 488 ? 18.203 4.77 9.164 1 49.81 488 ILE A N 1
ATOM 3888 C CA . ILE A 1 488 ? 18.25 6.223 9.258 1 49.81 488 ILE A CA 1
ATOM 3889 C C . ILE A 1 488 ? 17.609 6.68 10.57 1 49.81 488 ILE A C 1
ATOM 3891 O O . ILE A 1 488 ? 16.516 6.25 10.914 1 49.81 488 ILE A O 1
ATOM 3895 N N . MET A 1 489 ? 18.422 7.066 11.5 1 45.59 489 MET A N 1
ATOM 3896 C CA . MET A 1 489 ? 18.062 7.613 12.805 1 45.59 489 MET A CA 1
ATOM 3897 C C . MET A 1 489 ? 16.922 8.617 12.672 1 45.59 489 MET A C 1
ATOM 3899 O O . MET A 1 489 ? 16.906 9.43 11.75 1 45.59 489 MET A O 1
ATOM 3903 N N . PRO A 1 490 ? 15.852 8.297 13.273 1 45.38 490 PRO A N 1
ATOM 3904 C CA . PRO A 1 490 ? 14.719 9.227 13.336 1 45.38 490 PRO A CA 1
ATOM 3905 C C . PRO A 1 490 ? 15.156 10.68 13.469 1 45.38 490 PRO A C 1
ATOM 3907 O O . PRO A 1 490 ? 16.219 10.961 14.023 1 45.38 490 PRO A O 1
ATOM 3910 N N . TYR A 1 491 ? 14.75 11.492 12.68 1 38.41 491 TYR A N 1
ATOM 3911 C CA . TYR A 1 491 ? 14.969 12.922 12.867 1 38.41 491 TYR A CA 1
ATOM 3912 C C . TYR A 1 491 ? 14.867 13.297 14.344 1 38.41 491 TYR A C 1
ATOM 3914 O O . TYR A 1 491 ? 13.922 12.891 15.031 1 38.41 491 TYR A O 1
ATOM 3922 N N . GLU A 1 492 ? 15.914 13.438 15.125 1 35.5 492 GLU A N 1
ATOM 3923 C CA . GLU A 1 492 ? 15.914 14.125 16.422 1 35.5 492 GLU A CA 1
ATOM 3924 C C . GLU A 1 492 ? 14.828 15.195 16.484 1 35.5 492 GLU A C 1
ATOM 3926 O O . GLU A 1 492 ? 14.508 15.82 15.469 1 35.5 492 GLU A O 1
ATOM 3931 N N . ASN A 1 493 ? 13.875 15.164 17.391 1 34.28 493 ASN A N 1
ATOM 3932 C CA . ASN A 1 493 ? 13.031 16.25 17.875 1 34.28 493 ASN A CA 1
ATOM 3933 C C . ASN A 1 493 ? 13.648 17.609 17.578 1 34.28 493 ASN A C 1
ATOM 3935 O O . ASN A 1 493 ? 14.812 17.859 17.922 1 34.28 493 ASN A O 1
ATOM 3939 N N . GLU A 1 494 ? 13.273 18.266 16.656 1 35.16 494 GLU A N 1
ATOM 3940 C CA . GLU A 1 494 ? 13.555 19.688 16.578 1 35.16 494 GLU A CA 1
ATOM 3941 C C . GLU A 1 494 ? 13.578 20.328 17.953 1 35.16 494 GLU A C 1
ATOM 3943 O O . GLU A 1 494 ? 13.539 21.562 18.078 1 35.16 494 GLU A O 1
ATOM 3948 N N . ARG A 1 495 ? 13.523 19.703 19.094 1 34.16 495 ARG A N 1
ATOM 3949 C CA . ARG A 1 495 ? 13.773 20.5 20.297 1 34.16 495 ARG A CA 1
ATOM 3950 C C . ARG A 1 495 ? 14.984 21.406 20.109 1 34.16 495 ARG A C 1
ATOM 3952 O O . ARG A 1 495 ? 14.953 22.578 20.484 1 34.16 495 ARG A O 1
ATOM 3959 N N . HIS A 1 496 ? 16.297 20.766 20.047 1 29.16 496 HIS A N 1
ATOM 3960 C CA . HIS A 1 496 ? 17.469 21.562 20.359 1 29.16 496 HIS A CA 1
ATOM 3961 C C . HIS A 1 496 ? 17.875 22.438 19.172 1 29.16 496 HIS A C 1
ATOM 3963 O O . HIS A 1 496 ? 18.688 22.031 18.344 1 29.16 496 HIS A O 1
ATOM 3969 N N . ILE A 1 497 ? 17.141 22.859 18.375 1 30.55 497 ILE A N 1
ATOM 3970 C CA . ILE A 1 497 ? 17.734 24.125 17.953 1 30.55 497 ILE A CA 1
ATOM 3971 C C . ILE A 1 497 ? 18.266 24.875 19.172 1 30.55 497 ILE A C 1
ATOM 3973 O O . ILE A 1 497 ? 17.5 25.406 19.969 1 30.55 497 ILE A O 1
ATOM 3977 N N . SER A 1 498 ? 19.109 24.297 19.969 1 29.67 498 SER A N 1
ATOM 3978 C CA . SER A 1 498 ? 20.078 25 20.812 1 29.67 498 SER A CA 1
ATOM 3979 C C . SER A 1 498 ? 20.438 26.359 20.234 1 29.67 498 SER A C 1
ATOM 3981 O O . SER A 1 498 ? 20.422 26.547 19.016 1 29.67 498 SER A O 1
ATOM 3983 N N . ILE A 1 499 ? 20.422 27.391 21.078 1 29.78 499 ILE A N 1
ATOM 3984 C CA . ILE A 1 499 ? 21.141 28.656 21.109 1 29.78 499 ILE A CA 1
ATOM 3985 C C . ILE A 1 499 ? 22.531 28.484 20.5 1 29.78 499 ILE A C 1
ATOM 3987 O O . ILE A 1 499 ? 23.375 27.766 21.047 1 29.78 499 ILE A O 1
ATOM 3991 N N . ILE A 1 500 ? 22.734 28.25 19.312 1 30.8 500 ILE A N 1
ATOM 3992 C CA . ILE A 1 500 ? 24.062 28.625 18.844 1 30.8 500 ILE A CA 1
ATOM 3993 C C . ILE A 1 500 ? 24.594 29.797 19.656 1 30.8 500 ILE A C 1
ATOM 3995 O O . ILE A 1 500 ? 24 30.875 19.641 1 30.8 500 ILE A O 1
ATOM 3999 N N . ALA A 1 501 ? 25.328 29.547 20.734 1 33.25 501 ALA A N 1
ATOM 4000 C CA . ALA A 1 501 ? 26.109 30.547 21.438 1 33.25 501 ALA A CA 1
ATOM 4001 C C . ALA A 1 501 ? 26.75 31.531 20.453 1 33.25 501 ALA A C 1
ATOM 4003 O O . ALA A 1 501 ? 27.188 31.141 19.359 1 33.25 501 ALA A O 1
ATOM 4004 N N . PRO A 1 502 ? 26.672 32.781 20.625 1 33.66 502 PRO A N 1
ATOM 4005 C CA . PRO A 1 502 ? 27.375 33.844 19.875 1 33.66 502 PRO A CA 1
ATOM 4006 C C . PRO A 1 502 ? 28.781 33.438 19.438 1 33.66 502 PRO A C 1
ATOM 4008 O O . PRO A 1 502 ? 29.234 33.844 18.375 1 33.66 502 PRO A O 1
ATOM 4011 N N . GLU A 1 503 ? 29.281 32.5 20.266 1 35.16 503 GLU A N 1
ATOM 4012 C CA . GLU A 1 503 ? 30.703 32.25 20.047 1 35.16 503 GLU A CA 1
ATOM 4013 C C . GLU A 1 503 ? 30.906 31.344 18.812 1 35.16 503 GLU A C 1
ATOM 4015 O O . GLU A 1 503 ? 31.906 31.484 18.109 1 35.16 503 GLU A O 1
ATOM 4020 N N . GLU A 1 504 ? 29.953 30.438 18.672 1 36.78 504 GLU A N 1
ATOM 4021 C CA . GLU A 1 504 ? 30.234 29.5 17.609 1 36.78 504 GLU A CA 1
ATOM 4022 C C . GLU A 1 504 ? 29.844 30.062 16.25 1 36.78 504 GLU A C 1
ATOM 4024 O O . GLU A 1 504 ? 30.391 29.656 15.211 1 36.78 504 GLU A O 1
ATOM 4029 N N . LEU A 1 505 ? 28.969 31.031 16.156 1 34 505 LEU A N 1
ATOM 4030 C CA . LEU A 1 505 ? 28.797 31.906 15.008 1 34 505 LEU A CA 1
ATOM 4031 C C . LEU A 1 505 ? 30.078 32.656 14.68 1 34 505 LEU A C 1
ATOM 4033 O O . LEU A 1 505 ? 30.406 32.844 13.508 1 34 505 LEU A O 1
ATOM 4037 N N . VAL A 1 506 ? 30.75 33 15.75 1 39.44 506 VAL A N 1
ATOM 4038 C CA . VAL A 1 506 ? 32.062 33.625 15.562 1 39.44 506 VAL A CA 1
ATOM 4039 C C . VAL A 1 506 ? 33 32.656 14.859 1 39.44 506 VAL A C 1
ATOM 4041 O O . VAL A 1 506 ? 33.75 33.031 13.969 1 39.44 506 VAL A O 1
ATOM 4044 N N . LYS A 1 507 ? 32.906 31.391 15.266 1 40.12 507 LYS A N 1
ATOM 4045 C CA . LYS A 1 507 ? 33.844 30.422 14.703 1 40.12 507 LYS A CA 1
ATOM 4046 C C . LYS A 1 507 ? 33.469 30.078 13.258 1 40.12 507 LYS A C 1
ATOM 4048 O O . LYS A 1 507 ? 34.344 29.891 12.422 1 40.12 507 LYS A O 1
ATOM 4053 N N . ALA A 1 508 ? 32.25 30.078 12.953 1 38.53 508 ALA A N 1
ATOM 4054 C CA . ALA A 1 508 ? 31.812 29.859 11.578 1 38.53 508 ALA A CA 1
ATOM 4055 C C . ALA A 1 508 ? 32.156 31.047 10.695 1 38.53 508 ALA A C 1
ATOM 4057 O O . ALA A 1 508 ? 32.531 30.875 9.523 1 38.53 508 ALA A O 1
ATOM 4058 N N . LYS A 1 509 ? 32.062 32.188 11.266 1 42.38 509 LYS A N 1
ATOM 4059 C CA . LYS A 1 509 ? 32.562 33.375 10.562 1 42.38 509 LYS A CA 1
ATOM 4060 C C . LYS A 1 509 ? 34.062 33.281 10.312 1 42.38 509 LYS A C 1
ATOM 4062 O O . LYS A 1 509 ? 34.562 33.688 9.25 1 42.38 509 LYS A O 1
ATOM 4067 N N . LEU A 1 510 ? 34.688 32.688 11.344 1 42.03 510 LEU A N 1
ATOM 4068 C CA . LEU A 1 510 ? 36.125 32.531 11.195 1 42.03 510 LEU A CA 1
ATOM 4069 C C . LEU A 1 510 ? 36.438 31.484 10.133 1 42.03 510 LEU A C 1
ATOM 4071 O O . LEU A 1 510 ? 37.375 31.672 9.352 1 42.03 510 LEU A O 1
ATOM 4075 N N . LEU A 1 511 ? 35.656 30.484 10.156 1 37.72 511 LEU A N 1
ATOM 4076 C CA . LEU A 1 511 ? 35.906 29.469 9.148 1 37.72 511 LEU A CA 1
ATOM 4077 C C . LEU A 1 511 ? 35.5 29.969 7.762 1 37.72 511 LEU A C 1
ATOM 4079 O O . LEU A 1 511 ? 36.156 29.625 6.766 1 37.72 511 LEU A O 1
ATOM 4083 N N . LYS A 1 512 ? 34.5 30.797 7.629 1 39.62 512 LYS A N 1
ATOM 4084 C CA . LYS A 1 512 ? 34.188 31.469 6.367 1 39.62 512 LYS A CA 1
ATOM 4085 C C . LYS A 1 512 ? 35.438 32.188 5.828 1 39.62 512 LYS A C 1
ATOM 4087 O O . LYS A 1 512 ? 35.688 32.188 4.617 1 39.62 512 LYS A O 1
ATOM 4092 N N . SER A 1 513 ? 35.938 32.844 6.793 1 42.44 513 SER A N 1
ATOM 4093 C CA . SER A 1 513 ? 37.125 33.562 6.309 1 42.44 513 SER A CA 1
ATOM 4094 C C . SER A 1 513 ? 38.125 32.625 5.676 1 42.44 513 SER A C 1
ATOM 4096 O O . SER A 1 513 ? 38.844 33 4.746 1 42.44 513 SER A O 1
ATOM 4098 N N . ARG A 1 514 ? 38.281 31.531 6.359 1 40.16 514 ARG A N 1
ATOM 4099 C CA . ARG A 1 514 ? 39.312 30.672 5.816 1 40.16 514 ARG A CA 1
ATOM 4100 C C . ARG A 1 514 ? 38.844 29.922 4.59 1 40.16 514 ARG A C 1
ATOM 4102 O O . ARG A 1 514 ? 39.625 29.547 3.723 1 40.16 514 ARG A O 1
ATOM 4109 N N . LEU A 1 515 ? 37.562 29.422 4.777 1 37.41 515 LEU A N 1
ATOM 4110 C CA . LEU A 1 515 ? 37.156 28.703 3.576 1 37.41 515 LEU A CA 1
ATOM 4111 C C . LEU A 1 515 ? 36.469 29.656 2.598 1 37.41 515 LEU A C 1
ATOM 4113 O O . LEU A 1 515 ? 35.719 30.562 3.01 1 37.41 515 LEU A O 1
ATOM 4117 N N . ASN A 1 516 ? 37.062 30.234 1.635 1 36.66 516 ASN A N 1
ATOM 4118 C CA . ASN A 1 516 ? 36.719 31.172 0.567 1 36.66 516 ASN A CA 1
ATOM 4119 C C . ASN A 1 516 ? 35.312 30.906 0.058 1 36.66 516 ASN A C 1
ATOM 4121 O O . ASN A 1 516 ? 35 31.172 -1.108 1 36.66 516 ASN A O 1
ATOM 4125 N N . TYR A 1 517 ? 34.625 29.953 0.646 1 35.31 517 TYR A N 1
ATOM 4126 C CA . TYR A 1 517 ? 33.344 29.656 0.004 1 35.31 517 TYR A CA 1
ATOM 4127 C C . TYR A 1 517 ? 32.219 30.422 0.661 1 35.31 517 TYR A C 1
ATOM 4129 O O . TYR A 1 517 ? 32.188 30.594 1.884 1 35.31 517 TYR A O 1
ATOM 4137 N N . SER A 1 518 ? 31.656 31.438 0.073 1 37.69 518 SER A N 1
ATOM 4138 C CA . SER A 1 518 ? 30.578 32.344 0.454 1 37.69 518 SER A CA 1
ATOM 4139 C C . SER A 1 518 ? 29.266 31.594 0.656 1 37.69 518 SER A C 1
ATOM 4141 O O . SER A 1 518 ? 28.75 30.953 -0.274 1 37.69 518 SER A O 1
ATOM 4143 N N . PHE A 1 519 ? 29.156 30.969 1.725 1 36.25 519 PHE A N 1
ATOM 4144 C CA . PHE A 1 519 ? 27.891 30.281 1.908 1 36.25 519 PHE A CA 1
ATOM 4145 C C . PHE A 1 519 ? 26.75 31.281 2.082 1 36.25 519 PHE A C 1
ATOM 4147 O O . PHE A 1 519 ? 26.875 32.25 2.809 1 36.25 519 PHE A O 1
ATOM 4154 N N . LYS A 1 520 ? 25.859 31.438 1.201 1 40.59 520 LYS A N 1
ATOM 4155 C CA . LYS A 1 520 ? 24.797 32.438 1.259 1 40.59 520 LYS A CA 1
ATOM 4156 C C . LYS A 1 520 ? 24.047 32.375 2.592 1 40.59 520 LYS A C 1
ATOM 4158 O O . LYS A 1 520 ? 23.656 33.406 3.137 1 40.59 520 LYS A O 1
ATOM 4163 N N . ASP A 1 521 ? 23.531 31.172 2.943 1 36.75 521 ASP A N 1
ATOM 4164 C CA . ASP A 1 521 ? 22.797 31.141 4.207 1 36.75 521 ASP A CA 1
ATOM 4165 C C . ASP A 1 521 ? 23.625 30.484 5.305 1 36.75 521 ASP A C 1
ATOM 4167 O O . ASP A 1 521 ? 23.953 29.297 5.219 1 36.75 521 ASP A O 1
ATOM 4171 N N . PRO A 1 522 ? 24.25 31.188 6.074 1 40.41 522 PRO A N 1
ATOM 4172 C CA . PRO A 1 522 ? 25.156 30.734 7.125 1 40.41 522 PRO A CA 1
ATOM 4173 C C . PRO A 1 522 ? 24.547 29.672 8.031 1 40.41 522 PRO A C 1
ATOM 4175 O O . PRO A 1 522 ? 25.266 28.859 8.617 1 40.41 522 PRO A O 1
ATOM 4178 N N . TYR A 1 523 ? 23.344 29.688 8.203 1 38.06 523 TYR A N 1
ATOM 4179 C CA . TYR A 1 523 ? 22.719 28.734 9.109 1 38.06 523 TYR A CA 1
ATOM 4180 C C . TYR A 1 523 ? 22.859 27.312 8.586 1 38.06 523 TYR A C 1
ATOM 4182 O O . TYR A 1 523 ? 22.984 26.359 9.359 1 38.06 523 TYR A O 1
ATOM 4190 N N . LEU A 1 524 ? 22.969 27.125 7.359 1 41.41 524 LEU A N 1
ATOM 4191 C CA . LEU A 1 524 ? 23.188 25.797 6.793 1 41.41 524 LEU A CA 1
ATOM 4192 C C . LEU A 1 524 ? 24.562 25.266 7.164 1 41.41 524 LEU A C 1
ATOM 4194 O O . LEU A 1 524 ? 24.75 24.062 7.332 1 41.41 524 LEU A O 1
ATOM 4198 N N . LEU A 1 525 ? 25.438 26.125 7.34 1 40.44 525 LEU A N 1
ATOM 4199 C CA . LEU A 1 525 ? 26.812 25.719 7.652 1 40.44 525 LEU A CA 1
ATOM 4200 C C . LEU A 1 525 ? 26.891 25.156 9.062 1 40.44 525 LEU A C 1
ATOM 4202 O O . LEU A 1 525 ? 27.547 24.125 9.273 1 40.44 525 LEU A O 1
ATOM 4206 N N . VAL A 1 526 ? 26.328 25.75 9.961 1 40.97 526 VAL A N 1
ATOM 4207 C CA . VAL A 1 526 ? 26.406 25.281 11.336 1 40.97 526 VAL A CA 1
ATOM 4208 C C . VAL A 1 526 ? 25.797 23.875 11.43 1 40.97 526 VAL A C 1
ATOM 4210 O O . VAL A 1 526 ? 26.328 23 12.117 1 40.97 526 VAL A O 1
ATOM 4213 N N . GLU A 1 527 ? 24.797 23.625 10.734 1 40.44 527 GLU A N 1
ATOM 4214 C CA . GLU A 1 527 ? 24.188 22.297 10.727 1 40.44 527 GLU A CA 1
ATOM 4215 C C . GLU A 1 527 ? 25.141 21.25 10.148 1 40.44 527 GLU A C 1
ATOM 4217 O O . GLU A 1 527 ? 25.25 20.141 10.672 1 40.44 527 GLU A O 1
ATOM 4222 N N . ALA A 1 528 ? 25.828 21.578 9.172 1 38.22 528 ALA A N 1
ATOM 4223 C CA . ALA A 1 528 ? 26.781 20.672 8.547 1 38.22 528 ALA A CA 1
ATOM 4224 C C . ALA A 1 528 ? 27.938 20.359 9.492 1 38.22 528 ALA A C 1
ATOM 4226 O O . ALA A 1 528 ? 28.453 19.234 9.516 1 38.22 528 ALA A O 1
ATOM 4227 N N . LEU A 1 529 ? 28.375 21.312 10.148 1 37.12 529 LEU A N 1
ATOM 4228 C CA . LEU A 1 529 ? 29.594 21.172 10.953 1 37.12 529 LEU A CA 1
ATOM 4229 C C . LEU A 1 529 ? 29.312 20.391 12.227 1 37.12 529 LEU A C 1
ATOM 4231 O O . LEU A 1 529 ? 30.203 19.703 12.75 1 37.12 529 LEU A O 1
ATOM 4235 N N . THR A 1 530 ? 28.156 20.516 12.773 1 35.34 530 THR A N 1
ATOM 4236 C CA . THR A 1 530 ? 27.891 19.844 14.047 1 35.34 530 THR A CA 1
ATOM 4237 C C . THR A 1 530 ? 27.688 18.344 13.836 1 35.34 530 THR A C 1
ATOM 4239 O O . THR A 1 530 ? 27.859 17.562 14.758 1 35.34 530 THR A O 1
ATOM 4242 N N . HIS A 1 531 ? 27.281 17.922 12.742 1 32.16 531 HIS A N 1
ATOM 4243 C CA . HIS A 1 531 ? 27.141 16.484 12.555 1 32.16 531 HIS A CA 1
ATOM 4244 C C . HIS A 1 531 ? 28.5 15.805 12.492 1 32.16 531 HIS A C 1
ATOM 4246 O O . HIS A 1 531 ? 28.578 14.57 12.508 1 32.16 531 HIS A O 1
ATOM 4252 N N . SER A 1 532 ? 29.484 16.531 12.195 1 29.59 532 SER A N 1
ATOM 4253 C CA . SER A 1 532 ? 30.734 15.82 11.945 1 29.59 532 SER A CA 1
ATOM 4254 C C . SER A 1 532 ? 31.359 15.336 13.25 1 29.59 532 SER A C 1
ATOM 4256 O O . SER A 1 532 ? 32.375 14.633 13.234 1 29.59 532 SER A O 1
ATOM 4258 N N . SER A 1 533 ? 30.938 15.891 14.336 1 31.09 533 SER A N 1
ATOM 4259 C CA . SER A 1 533 ? 31.891 15.664 15.414 1 31.09 533 SER A CA 1
ATOM 4260 C C . SER A 1 533 ? 31.891 14.203 15.859 1 31.09 533 SER A C 1
ATOM 4262 O O . SER A 1 533 ? 32.656 13.82 16.75 1 31.09 533 SER A O 1
ATOM 4264 N N . GLY A 1 534 ? 30.781 13.461 15.648 1 29.67 534 GLY A N 1
ATOM 4265 C CA . GLY A 1 534 ? 31.094 12.25 16.391 1 29.67 534 GLY A CA 1
ATOM 4266 C C . GLY A 1 534 ? 32.281 11.492 15.828 1 29.67 534 GLY A C 1
ATOM 4267 O O . GLY A 1 534 ? 32.844 10.625 16.5 1 29.67 534 GLY A O 1
ATOM 4268 N N . LYS A 1 535 ? 32.188 11.008 14.57 1 27.5 535 LYS A N 1
ATOM 4269 C CA . LYS A 1 535 ? 33.219 10.023 14.305 1 27.5 535 LYS A CA 1
ATOM 4270 C C . LYS A 1 535 ? 34.562 10.703 13.992 1 27.5 535 LYS A C 1
ATOM 4272 O O . LYS A 1 535 ? 34.656 11.469 13.031 1 27.5 535 LYS A O 1
ATOM 4277 N N . ARG A 1 536 ? 35.344 11 15.016 1 27.23 536 ARG A N 1
ATOM 4278 C CA . ARG A 1 536 ? 36.75 11.25 14.766 1 27.23 536 ARG A CA 1
ATOM 4279 C C . ARG A 1 536 ? 37.312 10.266 13.75 1 27.23 536 ARG A C 1
ATOM 4281 O O . ARG A 1 536 ? 37.25 9.055 13.961 1 27.23 536 ARG A O 1
ATOM 4288 N N . PRO A 1 537 ? 37.188 10.523 12.469 1 24.73 537 PRO A N 1
ATOM 4289 C CA . PRO A 1 537 ? 38.062 9.695 11.656 1 24.73 537 PRO A CA 1
ATOM 4290 C C . PRO A 1 537 ? 39.531 9.742 12.141 1 24.73 537 PRO A C 1
ATOM 4292 O O . PRO A 1 537 ? 40.031 10.812 12.492 1 24.73 537 PRO A O 1
ATOM 4295 N N . GLU A 1 538 ? 39.906 8.766 13.008 1 23.81 538 GLU A N 1
ATOM 4296 C CA . GLU A 1 538 ? 41.344 8.578 13.117 1 23.81 538 GLU A CA 1
ATOM 4297 C C . GLU A 1 538 ? 42.031 8.742 11.766 1 23.81 538 GLU A C 1
ATOM 4299 O O . GLU A 1 538 ? 41.719 8.039 10.805 1 23.81 538 GLU A O 1
ATOM 4304 N N . ILE A 1 539 ? 42.25 9.938 11.32 1 23.88 539 ILE A N 1
ATOM 4305 C CA . ILE A 1 539 ? 43.125 10.273 10.227 1 23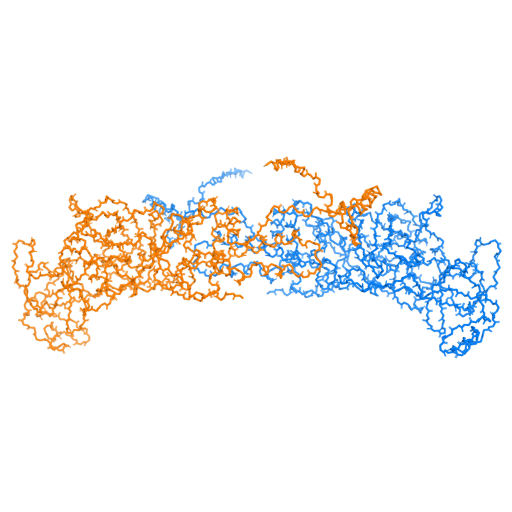.88 539 ILE A CA 1
ATOM 4306 C C . ILE A 1 539 ? 44.469 9.531 10.398 1 23.88 539 ILE A C 1
ATOM 4308 O O . ILE A 1 539 ? 45.188 9.773 11.352 1 23.88 539 ILE A O 1
ATOM 4312 N N . ARG A 1 540 ? 44.5 8.148 10.016 1 22.94 540 ARG A N 1
ATOM 4313 C CA . ARG A 1 540 ? 45.781 7.484 9.812 1 22.94 540 ARG A CA 1
ATOM 4314 C C . ARG A 1 540 ? 46.688 8.305 8.906 1 22.94 540 ARG A C 1
ATOM 4316 O O . ARG A 1 540 ? 46.281 8.68 7.797 1 22.94 540 ARG A O 1
ATOM 4323 N N . THR A 1 541 ? 47.531 9.195 9.398 1 21.64 541 THR A N 1
ATOM 4324 C CA . THR A 1 541 ? 48.688 9.906 8.891 1 21.64 541 THR A CA 1
ATOM 4325 C C . THR A 1 541 ? 49.625 8.953 8.18 1 21.64 541 THR A C 1
ATOM 4327 O O . THR A 1 541 ? 50.5 8.336 8.812 1 21.64 541 THR A O 1
ATOM 4330 N N . CYS A 1 542 ? 49.219 7.879 7.34 1 19.89 542 CYS A N 1
ATOM 4331 C CA . CYS A 1 542 ? 50.281 7.145 6.695 1 19.89 542 CYS A CA 1
ATOM 4332 C C . CYS A 1 542 ? 51.156 8.07 5.848 1 19.89 542 CYS A C 1
ATOM 4334 O O . CYS A 1 542 ? 50.75 8.477 4.758 1 19.89 542 CYS A O 1
ATOM 4336 N N . TYR A 1 543 ? 51.844 9.07 6.367 1 18.83 543 TYR A N 1
ATOM 4337 C CA . TYR A 1 543 ? 52.969 9.758 5.758 1 18.83 543 TYR A CA 1
ATOM 4338 C C . TYR A 1 543 ? 54.094 8.781 5.422 1 18.83 543 TYR A C 1
ATOM 4340 O O . TYR A 1 543 ? 54.875 8.422 6.289 1 18.83 543 TYR A O 1
ATOM 4348 N N . GLU A 1 544 ? 53.875 7.41 5.066 1 19.64 544 GLU A N 1
ATOM 4349 C CA . GLU A 1 544 ? 55.125 6.824 4.629 1 19.64 544 GLU A CA 1
ATOM 4350 C C . GLU A 1 544 ? 55.812 7.703 3.582 1 19.64 544 GLU A C 1
ATOM 4352 O O . GLU A 1 544 ? 55.156 8.312 2.744 1 19.64 544 GLU A O 1
ATOM 4357 N N . VAL A 1 545 ? 57.094 8.039 3.895 1 20.27 545 VAL A N 1
ATOM 4358 C CA . VAL A 1 545 ? 58.375 8.633 3.525 1 20.27 545 VAL A CA 1
ATOM 4359 C C . VAL A 1 545 ? 58.844 8.078 2.18 1 20.27 545 VAL A C 1
ATOM 4361 O O . VAL A 1 545 ? 58.938 6.855 2.002 1 20.27 545 VAL A O 1
ATOM 4364 N N . LEU A 1 546 ? 58.469 8.758 1.015 1 19.27 546 LEU A N 1
ATOM 4365 C CA . LEU A 1 546 ? 59.125 8.703 -0.281 1 19.27 546 LEU A CA 1
ATOM 4366 C C . LEU A 1 546 ? 60.656 8.602 -0.109 1 19.27 546 LEU A C 1
ATOM 4368 O O . LEU A 1 546 ? 61.344 9.625 0.018 1 19.27 546 LEU A O 1
ATOM 4372 N N . SER A 1 547 ? 61.25 7.609 0.734 1 17.97 547 SER A N 1
ATOM 4373 C CA . SER A 1 547 ? 62.531 7.191 0.18 1 17.97 547 SER A CA 1
ATOM 4374 C C . SER A 1 547 ? 62.344 6.301 -1.043 1 17.97 547 SER A C 1
ATOM 4376 O O . SER A 1 547 ? 61.344 5.574 -1.141 1 17.97 547 SER A O 1
ATOM 4378 N N . MET B 1 1 ? -27.469 -0.027 5.438 1 29.86 1 MET B N 1
ATOM 4379 C CA . MET B 1 1 ? -26.312 0.788 5.816 1 29.86 1 MET B CA 1
ATOM 4380 C C . MET B 1 1 ? -26.75 2.047 6.555 1 29.86 1 MET B C 1
ATOM 4382 O O . MET B 1 1 ? -27.469 2.883 5.992 1 29.86 1 MET B O 1
ATOM 4386 N N . GLU B 1 2 ? -27.156 1.984 7.641 1 38.97 2 GLU B N 1
ATOM 4387 C CA . GLU B 1 2 ? -27.719 3.102 8.391 1 38.97 2 GLU B CA 1
ATOM 4388 C C . GLU B 1 2 ? -26.922 4.383 8.156 1 38.97 2 GLU B C 1
ATOM 4390 O O . GLU B 1 2 ? -25.688 4.375 8.195 1 38.97 2 GLU B O 1
ATOM 4395 N N . GLY B 1 3 ? -27.391 5.27 7.449 1 44.66 3 GLY B N 1
ATOM 4396 C CA . GLY B 1 3 ? -26.938 6.535 6.898 1 44.66 3 GLY B CA 1
ATOM 4397 C C . GLY B 1 3 ? -26.219 7.406 7.91 1 44.66 3 GLY B C 1
ATOM 4398 O O . GLY B 1 3 ? -26.844 7.914 8.852 1 44.66 3 GLY B O 1
ATOM 4399 N N . PHE B 1 4 ? -25.047 6.984 8.336 1 52.62 4 PHE B N 1
ATOM 4400 C CA . PHE B 1 4 ? -24.375 8 9.148 1 52.62 4 PHE B CA 1
ATOM 4401 C C . PHE B 1 4 ? -24.656 9.398 8.602 1 52.62 4 PHE B C 1
ATOM 4403 O O . PHE B 1 4 ? -24.656 9.609 7.391 1 52.62 4 PHE B O 1
ATOM 4410 N N . GLY B 1 5 ? -25.594 9.961 9.086 1 58.62 5 GLY B N 1
ATOM 4411 C CA . GLY B 1 5 ? -25.875 11.352 8.742 1 58.62 5 GLY B CA 1
ATOM 4412 C C . GLY B 1 5 ? -24.609 12.141 8.445 1 58.62 5 GLY B C 1
ATOM 4413 O O . GLY B 1 5 ? -23.516 11.734 8.812 1 58.62 5 GLY B O 1
ATOM 4414 N N . ASN B 1 6 ? -24.594 13 7.422 1 69.12 6 ASN B N 1
ATOM 4415 C CA . ASN B 1 6 ? -23.484 13.773 6.859 1 69.12 6 ASN B CA 1
ATOM 4416 C C . ASN B 1 6 ? -23.062 14.914 7.785 1 69.12 6 ASN B C 1
ATOM 4418 O O . ASN B 1 6 ? -22.234 15.742 7.418 1 69.12 6 ASN B O 1
ATOM 4422 N N . ALA B 1 7 ? -23.641 14.867 9.062 1 87 7 ALA B N 1
ATOM 4423 C CA . ALA B 1 7 ? -23.266 15.992 9.914 1 87 7 ALA B CA 1
ATOM 4424 C C . ALA B 1 7 ? -22.5 15.516 11.148 1 87 7 ALA B C 1
ATOM 4426 O O . ALA B 1 7 ? -22.969 14.633 11.875 1 87 7 ALA B O 1
ATOM 4427 N N . TYR B 1 8 ? -21.359 15.969 11.383 1 90.69 8 TYR B N 1
ATOM 4428 C CA . TYR B 1 8 ? -20.5 15.602 12.508 1 90.69 8 TYR B CA 1
ATOM 4429 C C . TYR B 1 8 ? -20.172 16.828 13.359 1 90.69 8 TYR B C 1
ATOM 4431 O O . TYR B 1 8 ? -20.109 17.953 12.859 1 90.69 8 TYR B O 1
ATOM 4439 N N . PRO B 1 9 ? -20.016 16.609 14.633 1 91.44 9 PRO B N 1
ATOM 4440 C CA . PRO B 1 9 ? -19.703 17.734 15.523 1 91.44 9 PRO B CA 1
ATOM 4441 C C . PRO B 1 9 ? -18.312 18.297 15.297 1 91.44 9 PRO B C 1
ATOM 4443 O O . PRO B 1 9 ? -17.438 17.609 14.75 1 91.44 9 PRO B O 1
ATOM 4446 N N . SER B 1 10 ? -18.156 19.547 15.602 1 92.44 10 SER B N 1
ATOM 4447 C CA . SER B 1 10 ? -16.859 20.188 15.742 1 92.44 10 SER B CA 1
ATOM 4448 C C . SER B 1 10 ? -16.531 20.484 17.203 1 92.44 10 SER B C 1
ATOM 4450 O O . SER B 1 10 ? -17.188 21.297 17.844 1 92.44 10 SER B O 1
ATOM 4452 N N . TYR B 1 11 ? -15.508 19.859 17.703 1 92.94 11 TYR B N 1
ATOM 4453 C CA . TYR B 1 11 ? -15.234 19.906 19.125 1 92.94 11 TYR B CA 1
ATOM 4454 C C . TYR B 1 11 ? -14.43 21.156 19.5 1 92.94 11 TYR B C 1
ATOM 4456 O O . TYR B 1 11 ? -13.539 21.562 18.75 1 92.94 11 TYR B O 1
ATOM 4464 N N . VAL B 1 12 ? -14.758 21.703 20.625 1 92.94 12 VAL B N 1
ATOM 4465 C CA . VAL B 1 12 ? -14.016 22.781 21.281 1 92.94 12 VAL B CA 1
ATOM 4466 C C . VAL B 1 12 ? -13.445 22.281 22.594 1 92.94 12 VAL B C 1
ATOM 4468 O O . VAL B 1 12 ? -14.141 21.625 23.375 1 92.94 12 VAL B O 1
ATOM 4471 N N . PRO B 1 13 ? -12.156 22.531 22.797 1 93.62 13 PRO B N 1
ATOM 4472 C CA . PRO B 1 13 ? -11.555 22.047 24.031 1 93.62 13 PRO B CA 1
ATOM 4473 C C . PRO B 1 13 ? -12.172 22.688 25.281 1 93.62 13 PRO B C 1
ATOM 4475 O O . PRO B 1 13 ? -12.484 23.875 25.266 1 93.62 13 PRO B O 1
ATOM 4478 N N . SER B 1 14 ? -12.297 22.016 26.312 1 91.12 14 SER B N 1
ATOM 4479 C CA . SER B 1 14 ? -12.93 22.484 27.547 1 91.12 14 SER B CA 1
ATOM 4480 C C . SER B 1 14 ? -12.078 23.547 28.234 1 91.12 14 SER B C 1
ATOM 4482 O O . SER B 1 14 ? -12.602 24.375 28.984 1 91.12 14 SER B O 1
ATOM 4484 N N . GLU B 1 15 ? -10.789 23.531 27.953 1 92.56 15 GLU B N 1
ATOM 4485 C CA . GLU B 1 15 ? -9.867 24.484 28.578 1 92.56 15 GLU B CA 1
ATOM 4486 C C . GLU B 1 15 ? -10.211 25.906 28.188 1 92.56 15 GLU B C 1
ATOM 4488 O O . GLU B 1 15 ? -9.875 26.859 28.906 1 92.56 15 GLU B O 1
ATOM 4493 N N . LEU B 1 16 ? -10.922 26.078 27.047 1 93.5 16 LEU B N 1
ATOM 4494 C CA . LEU B 1 16 ? -11.211 27.422 26.547 1 93.5 16 LEU B CA 1
ATOM 4495 C C . LEU B 1 16 ? -12.688 27.766 26.75 1 93.5 16 LEU B C 1
ATOM 4497 O O . LEU B 1 16 ? -13.18 28.734 26.172 1 93.5 16 LEU B O 1
ATOM 4501 N N . VAL B 1 17 ? -13.359 26.969 27.484 1 90.81 17 VAL B N 1
ATOM 4502 C CA . VAL B 1 17 ? -14.789 27.172 27.672 1 90.81 17 VAL B CA 1
ATOM 4503 C C . VAL B 1 17 ? -15.094 27.359 29.156 1 90.81 17 VAL B C 1
ATOM 4505 O O . VAL B 1 17 ? -14.5 26.672 30 1 90.81 17 VAL B O 1
ATOM 4508 N N . SER B 1 18 ? -15.898 28.328 29.438 1 88.25 18 SER B N 1
ATOM 4509 C CA . SER B 1 18 ? -16.344 28.531 30.812 1 88.25 18 SER B CA 1
ATOM 4510 C C . SER B 1 18 ? -17.781 29.016 30.875 1 88.25 18 SER B C 1
ATOM 4512 O O . SER B 1 18 ? -18.406 29.234 29.828 1 88.25 18 SER B O 1
ATOM 4514 N N . CYS B 1 19 ? -18.297 29.031 32.094 1 84.69 19 CYS B N 1
ATOM 4515 C CA . CYS B 1 19 ? -19.641 29.531 32.375 1 84.69 19 CYS B CA 1
ATOM 4516 C C . CYS B 1 19 ? -19.609 30.672 33.375 1 84.69 19 CYS B C 1
ATOM 4518 O O . CYS B 1 19 ? -18.531 31.047 33.844 1 84.69 19 CYS B O 1
ATOM 4520 N N . SER B 1 20 ? -20.797 31.203 33.594 1 82.12 20 SER B N 1
ATOM 4521 C CA . SER B 1 20 ? -20.938 32.344 34.5 1 82.12 20 SER B CA 1
ATOM 4522 C C . SER B 1 20 ? -20.422 32 35.906 1 82.12 20 SER B C 1
ATOM 4524 O O . SER B 1 20 ? -20.562 30.891 36.375 1 82.12 20 SER B O 1
ATOM 4526 N N . SER B 1 21 ? -19.75 33 36.5 1 76.56 21 SER B N 1
ATOM 4527 C CA . SER B 1 21 ? -19.25 32.812 37.875 1 76.56 21 SER B CA 1
ATOM 4528 C C . SER B 1 21 ? -20.281 33.281 38.906 1 76.56 21 SER B C 1
ATOM 4530 O O . SER B 1 21 ? -20.016 33.25 40.094 1 76.56 21 SER B O 1
ATOM 4532 N N . LYS B 1 22 ? -21.375 33.594 38.562 1 79.5 22 LYS B N 1
ATOM 4533 C CA . LYS B 1 22 ? -22.453 34.031 39.438 1 79.5 22 LYS B CA 1
ATOM 4534 C C . LYS B 1 22 ? -21.969 35.125 40.406 1 79.5 22 LYS B C 1
ATOM 4536 O O . LYS B 1 22 ? -22.188 35.062 41.625 1 79.5 22 LYS B O 1
ATOM 4541 N N . GLY B 1 23 ? -21.172 36.094 39.906 1 75.81 23 GLY B N 1
ATOM 4542 C CA . GLY B 1 23 ? -20.812 37.281 40.656 1 75.81 23 GLY B CA 1
ATOM 4543 C C . GLY B 1 23 ? -19.641 37.062 41.594 1 75.81 23 GLY B C 1
ATOM 4544 O O . GLY B 1 23 ? -19.281 37.969 42.344 1 75.81 23 GLY B O 1
ATOM 4545 N N . ARG B 1 24 ? -18.953 36 41.531 1 85.56 24 ARG B N 1
ATOM 4546 C CA . ARG B 1 24 ? -17.828 35.719 42.406 1 85.56 24 ARG B CA 1
ATOM 4547 C C . ARG B 1 24 ? -16.5 36 41.688 1 85.56 24 ARG B C 1
ATOM 4549 O O . ARG B 1 24 ? -16.453 36.125 40.469 1 85.56 24 ARG B O 1
ATOM 4556 N N . ASN B 1 25 ? -15.57 36.25 42.562 1 90.75 25 ASN B N 1
ATOM 4557 C CA . ASN B 1 25 ? -14.219 36.375 42.031 1 90.75 25 ASN B CA 1
ATOM 4558 C C . ASN B 1 25 ? -13.773 35.125 41.312 1 90.75 25 ASN B C 1
ATOM 4560 O O . ASN B 1 25 ? -14.094 34 41.75 1 90.75 25 ASN B O 1
ATOM 4564 N N . VAL B 1 26 ? -13.164 35.344 40.25 1 91.81 26 VAL B N 1
ATOM 4565 C CA . VAL B 1 26 ? -12.742 34.219 39.406 1 91.81 26 VAL B CA 1
ATOM 4566 C C . VAL B 1 26 ? -11.219 34.125 39.406 1 91.81 26 VAL B C 1
ATOM 4568 O O . VAL B 1 26 ? -10.531 35.156 39.344 1 91.81 26 VAL B O 1
ATOM 4571 N N . THR B 1 27 ? -10.703 33 39.562 1 94.44 27 THR B N 1
ATOM 4572 C CA . THR B 1 27 ? -9.273 32.75 39.469 1 94.44 27 THR B CA 1
ATOM 4573 C C . THR B 1 27 ? -8.867 32.406 38.031 1 94.44 27 THR B C 1
ATOM 4575 O O . THR B 1 27 ? -9.445 31.531 37.406 1 94.44 27 THR B O 1
ATOM 4578 N N . TYR B 1 28 ? -7.922 33.156 37.531 1 96.19 28 TYR B N 1
ATOM 4579 C CA . TYR B 1 28 ? -7.379 32.938 36.188 1 96.19 28 TYR B CA 1
ATOM 4580 C C . TYR B 1 28 ? -5.938 32.438 36.281 1 96.19 28 TYR B C 1
ATOM 4582 O O . TYR B 1 28 ? -5.125 33 37.031 1 96.19 28 TYR B O 1
ATOM 4590 N N . HIS B 1 29 ? -5.695 31.359 35.562 1 96.69 29 HIS B N 1
ATOM 4591 C CA . HIS B 1 29 ? -4.32 30.938 35.312 1 96.69 29 HIS B CA 1
ATOM 4592 C C . HIS B 1 29 ? -3.695 31.75 34.188 1 96.69 29 HIS B C 1
ATOM 4594 O O . HIS B 1 29 ? -4.27 31.828 33.094 1 96.69 29 HIS B O 1
ATOM 4600 N N . CYS B 1 30 ? -2.492 32.312 34.438 1 96.56 30 CYS B N 1
ATOM 4601 C CA . CYS B 1 30 ? -1.92 33.281 33.5 1 96.56 30 CYS B CA 1
ATOM 4602 C C . CYS B 1 30 ? -0.681 32.688 32.844 1 96.56 30 CYS B C 1
ATOM 4604 O O . CYS B 1 30 ? 0.084 31.953 33.469 1 96.56 30 CYS B O 1
ATOM 4606 N N . TYR B 1 31 ? -0.557 32.969 31.578 1 97 31 TYR B N 1
ATOM 4607 C CA . TYR B 1 31 ? 0.596 32.594 30.766 1 97 31 TYR B CA 1
ATOM 4608 C C . TYR B 1 31 ? 1.118 33.781 29.984 1 97 31 TYR B C 1
ATOM 4610 O O . TYR B 1 31 ? 0.342 34.531 29.344 1 97 31 TYR B O 1
ATOM 4618 N N . LEU B 1 32 ? 2.396 34.031 30.078 1 96.12 32 LEU B N 1
ATOM 4619 C CA . LEU B 1 32 ? 3.021 35.094 29.281 1 96.12 32 LEU B CA 1
ATOM 4620 C C . LEU B 1 32 ? 3.381 34.594 27.891 1 96.12 32 LEU B C 1
ATOM 4622 O O . LEU B 1 32 ? 4.184 33.656 27.75 1 96.12 32 LEU B O 1
ATOM 4626 N N . MET B 1 33 ? 2.719 35.125 26.906 1 96.75 33 MET B N 1
ATOM 4627 C CA . MET B 1 33 ? 3.088 34.844 25.516 1 96.75 33 MET B CA 1
ATOM 4628 C C . MET B 1 33 ? 4.203 35.781 25.062 1 96.75 33 MET B C 1
ATOM 4630 O O . MET B 1 33 ? 3.943 36.906 24.641 1 96.75 33 MET B O 1
ATOM 4634 N N . GLU B 1 34 ? 5.387 35.25 25.031 1 96.06 34 GLU B N 1
ATOM 4635 C CA . GLU B 1 34 ? 6.539 36.031 24.578 1 96.06 34 GLU B CA 1
ATOM 4636 C C . GLU B 1 34 ? 6.691 35.969 23.062 1 96.06 34 GLU B C 1
ATOM 4638 O O . GLU B 1 34 ? 6.91 34.906 22.5 1 96.06 34 GLU B O 1
ATOM 4643 N N . LEU B 1 35 ? 6.535 37.125 22.453 1 96.44 35 LEU B N 1
ATOM 4644 C CA . LEU B 1 35 ? 6.656 37.219 21.016 1 96.44 35 LEU B CA 1
ATOM 4645 C C . LEU B 1 35 ? 8.031 37.75 20.609 1 96.44 35 LEU B C 1
ATOM 4647 O O . LEU B 1 35 ? 8.523 38.719 21.188 1 96.44 35 LEU B O 1
ATOM 4651 N N . GLU B 1 36 ? 8.641 37.062 19.75 1 94.62 36 GLU B N 1
ATOM 4652 C CA . GLU B 1 36 ? 9.945 37.469 19.234 1 94.62 36 GLU B CA 1
ATOM 4653 C C . GLU B 1 36 ? 9.922 37.562 17.703 1 94.62 36 GLU B C 1
ATOM 4655 O O . GLU B 1 36 ? 9.586 36.594 17.016 1 94.62 36 GLU B O 1
ATOM 4660 N N . GLN B 1 37 ? 10.227 38.75 17.25 1 92.94 37 GLN B N 1
ATOM 4661 C CA . GLN B 1 37 ? 10.219 38.938 15.812 1 92.94 37 GLN B CA 1
ATOM 4662 C C . GLN B 1 37 ? 11.609 38.688 15.219 1 92.94 37 GLN B C 1
ATOM 4664 O O . GLN B 1 37 ? 12.602 39.219 15.727 1 92.94 37 GLN B O 1
ATOM 4669 N N . HIS B 1 38 ? 11.711 37.875 14.258 1 90.62 38 HIS B N 1
ATOM 4670 C CA . HIS B 1 38 ? 12.93 37.594 13.492 1 90.62 38 HIS B CA 1
ATOM 4671 C C . HIS B 1 38 ? 12.867 38.25 12.117 1 90.62 38 HIS B C 1
ATOM 4673 O O . HIS B 1 38 ? 12.977 37.562 11.094 1 90.62 38 HIS B O 1
ATOM 4679 N N . TYR B 1 39 ? 12.664 39.531 12.141 1 89.25 39 TYR B N 1
ATOM 4680 C CA . TYR B 1 39 ? 12.641 40.406 10.984 1 89.25 39 TYR B CA 1
ATOM 4681 C C . TYR B 1 39 ? 12.766 41.875 11.43 1 89.25 39 TYR B C 1
ATOM 4683 O O . TYR B 1 39 ? 12.531 42.188 12.594 1 89.25 39 TYR B O 1
ATOM 4691 N N . GLU B 1 40 ? 13.133 42.719 10.539 1 87.38 40 GLU B N 1
ATOM 4692 C CA . GLU B 1 40 ? 13.273 44.125 10.844 1 87.38 40 GLU B CA 1
ATOM 4693 C C . GLU B 1 40 ? 12 44.906 10.5 1 87.38 40 GLU B C 1
ATOM 4695 O O . GLU B 1 40 ? 11.422 44.719 9.43 1 87.38 40 GLU B O 1
ATOM 4700 N N . TYR B 1 41 ? 11.57 45.594 11.484 1 88.75 41 TYR B N 1
ATOM 4701 C CA . TYR B 1 41 ? 10.391 46.438 11.328 1 88.75 41 TYR B CA 1
ATOM 4702 C C . TYR B 1 41 ? 10.422 47.594 12.297 1 88.75 41 TYR B C 1
ATOM 4704 O O . TYR B 1 41 ? 11.047 47.531 13.352 1 88.75 41 TYR B O 1
ATOM 4712 N N . GLN B 1 42 ? 9.828 48.656 11.906 1 87.56 42 GLN B N 1
ATOM 4713 C CA . GLN B 1 42 ? 9.805 49.844 12.734 1 87.56 42 GLN B CA 1
ATOM 4714 C C . GLN B 1 42 ? 9.023 49.625 14.023 1 87.56 42 GLN B C 1
ATOM 4716 O O . GLN B 1 42 ? 9.258 50.312 15.031 1 87.56 42 GLN B O 1
ATOM 4721 N N . VAL B 1 43 ? 8.109 48.719 13.906 1 91.38 43 VAL B N 1
ATOM 4722 C CA . VAL B 1 43 ? 7.277 48.438 15.07 1 91.38 43 VAL B CA 1
ATOM 4723 C C . VAL B 1 43 ? 7.742 47.125 15.727 1 91.38 43 VAL B C 1
ATOM 4725 O O . VAL B 1 43 ? 7.984 46.156 15.031 1 91.38 43 VAL B O 1
ATOM 4728 N N . SER B 1 44 ? 7.902 47.188 17 1 92 44 SER B N 1
ATOM 4729 C CA . SER B 1 44 ? 8.289 45.969 17.734 1 92 44 SER B CA 1
ATOM 4730 C C . SER B 1 44 ? 7.082 45.344 18.406 1 92 44 SER B C 1
ATOM 4732 O O . SER B 1 44 ? 6.164 46.031 18.844 1 92 44 SER B O 1
ATOM 4734 N N . VAL B 1 45 ? 7.164 44.062 18.5 1 95.25 45 VAL B N 1
ATOM 4735 C CA . VAL B 1 45 ? 6.082 43.344 19.141 1 95.25 45 VAL B CA 1
ATOM 4736 C C . VAL B 1 45 ? 6.227 43.438 20.672 1 95.25 45 VAL B C 1
ATOM 4738 O O . VAL B 1 45 ? 7.332 43.594 21.172 1 95.25 45 VAL B O 1
ATOM 4741 N N . ASN B 1 46 ? 5.059 43.406 21.328 1 95.31 46 ASN B N 1
ATOM 4742 C CA . ASN B 1 46 ? 4.984 43.344 22.781 1 95.31 46 ASN B CA 1
ATOM 4743 C C . ASN B 1 46 ? 4.387 42 23.25 1 95.31 46 ASN B C 1
ATOM 4745 O O . ASN B 1 46 ? 3.6 41.375 22.531 1 95.31 46 ASN B O 1
ATOM 4749 N N . ASP B 1 47 ? 4.789 41.656 24.406 1 96.5 47 ASP B N 1
ATOM 4750 C CA . ASP B 1 47 ? 4.277 40.406 24.953 1 96.5 47 ASP B CA 1
ATOM 4751 C C . ASP B 1 47 ? 2.807 40.531 25.344 1 96.5 47 ASP B C 1
ATOM 4753 O O . ASP B 1 47 ? 2.301 41.656 25.516 1 96.5 47 ASP B O 1
ATOM 4757 N N . ILE B 1 48 ? 2.162 39.406 25.391 1 97.44 48 ILE B N 1
ATOM 4758 C CA . ILE B 1 48 ? 0.74 39.375 25.719 1 97.44 48 ILE B CA 1
ATOM 4759 C C . ILE B 1 48 ? 0.502 38.344 26.844 1 97.44 48 ILE B C 1
ATOM 4761 O O . ILE B 1 48 ? 1.185 37.312 26.922 1 97.44 48 ILE B O 1
ATOM 4765 N N . VAL B 1 49 ? -0.423 38.625 27.703 1 97.56 49 VAL B N 1
ATOM 4766 C CA . VAL B 1 49 ? -0.776 37.719 28.797 1 97.56 49 VAL B CA 1
ATOM 4767 C C . VAL B 1 49 ? -2.07 37 28.453 1 97.56 49 VAL B C 1
ATOM 4769 O O . VAL B 1 49 ? -3.094 37.625 28.172 1 97.56 49 VAL B O 1
ATOM 4772 N N . LEU B 1 50 ? -1.955 35.688 28.422 1 97.88 50 LEU B N 1
ATOM 4773 C CA . LEU B 1 50 ? -3.125 34.844 28.281 1 97.88 50 LEU B CA 1
ATOM 4774 C C . LEU B 1 50 ? -3.639 34.375 29.641 1 97.88 50 LEU B C 1
ATOM 4776 O O . LEU B 1 50 ? -2.889 33.812 30.438 1 97.88 50 LEU B O 1
ATOM 4780 N N . ALA B 1 51 ? -4.879 34.688 29.969 1 97.31 51 ALA B N 1
ATOM 4781 C CA . ALA B 1 51 ? -5.508 34.281 31.219 1 97.31 51 ALA B CA 1
ATOM 4782 C C . ALA B 1 51 ? -6.664 33.312 30.953 1 97.31 51 ALA B C 1
ATOM 4784 O O . ALA B 1 51 ? -7.621 33.656 30.25 1 97.31 51 ALA B O 1
ATOM 4785 N N . ILE B 1 52 ? -6.547 32.094 31.453 1 96.12 52 ILE B N 1
ATOM 4786 C CA . ILE B 1 52 ? -7.547 31.062 31.281 1 96.12 52 ILE B CA 1
ATOM 4787 C C . ILE B 1 52 ? -7.961 30.516 32.656 1 96.12 52 ILE B C 1
ATOM 4789 O O . ILE B 1 52 ? -7.219 30.625 33.625 1 96.12 52 ILE B O 1
ATOM 4793 N N . ARG B 1 53 ? -9.125 29.953 32.719 1 93 53 ARG B N 1
ATOM 4794 C CA . ARG B 1 53 ? -9.664 29.516 34 1 93 53 ARG B CA 1
ATOM 4795 C C . ARG B 1 53 ? -9.125 28.141 34.375 1 93 53 ARG B C 1
ATOM 4797 O O . ARG B 1 53 ? -9.172 27.75 35.531 1 93 53 ARG B O 1
ATOM 4804 N N . SER B 1 54 ? -8.648 27.375 33.375 1 91.81 54 SER B N 1
ATOM 4805 C CA . SER B 1 54 ? -8.07 26.062 33.625 1 91.81 54 SER B CA 1
ATOM 4806 C C . SER B 1 54 ? -6.566 26.062 33.344 1 91.81 54 SER B C 1
ATOM 4808 O O . SER B 1 54 ? -6.094 26.734 32.438 1 91.81 54 SER B O 1
ATOM 4810 N N . GLU B 1 55 ? -5.902 25.281 34.156 1 94.19 55 GLU B N 1
ATOM 4811 C CA . GLU B 1 55 ? -4.457 25.188 33.969 1 94.19 55 GLU B CA 1
ATOM 4812 C C . GLU B 1 55 ? -4.109 24.344 32.75 1 94.19 55 GLU B C 1
ATOM 4814 O O . GLU B 1 55 ? -4.664 23.266 32.562 1 94.19 55 GLU B O 1
ATOM 4819 N N . LEU B 1 56 ? -3.232 24.828 31.953 1 94.94 56 LEU B N 1
ATOM 4820 C CA . LEU B 1 56 ? -2.791 24.094 30.781 1 94.94 56 LEU B CA 1
ATOM 4821 C C . LEU B 1 56 ? -1.775 23.031 31.156 1 94.94 56 LEU B C 1
ATOM 4823 O O . LEU B 1 56 ? -0.934 23.234 32.031 1 94.94 56 LEU B O 1
ATOM 4827 N N . ASP B 1 57 ? -1.907 21.875 30.5 1 93.06 57 ASP B N 1
ATOM 4828 C CA . ASP B 1 57 ? -0.919 20.828 30.688 1 93.06 57 ASP B CA 1
ATOM 4829 C C . ASP B 1 57 ? 0.465 21.281 30.234 1 93.06 57 ASP B C 1
ATOM 4831 O O . ASP B 1 57 ? 0.587 22.047 29.281 1 93.06 57 ASP B O 1
ATOM 4835 N N . SER B 1 58 ? 1.517 20.734 30.875 1 93.56 58 SER B N 1
ATOM 4836 C CA . SER B 1 58 ? 2.891 21.125 30.562 1 93.56 58 SER B CA 1
ATOM 4837 C C . SER B 1 58 ? 3.25 20.781 29.125 1 93.56 58 SER B C 1
ATOM 4839 O O . SER B 1 58 ? 4.027 21.484 28.484 1 93.56 58 SER B O 1
ATOM 4841 N N . GLU B 1 59 ? 2.68 19.75 28.625 1 91.88 59 GLU B N 1
ATOM 4842 C CA . GLU B 1 59 ? 2.971 19.328 27.266 1 91.88 59 GLU B CA 1
ATOM 4843 C C . GLU B 1 59 ? 2.49 20.375 26.25 1 91.88 59 GLU B C 1
ATOM 4845 O O . GLU B 1 59 ? 3.121 20.578 25.219 1 91.88 59 GLU B O 1
ATOM 4850 N N . ILE B 1 60 ? 1.341 20.984 26.594 1 94.19 60 ILE B N 1
ATOM 4851 C CA . ILE B 1 60 ? 0.79 22.016 25.719 1 94.19 60 ILE B CA 1
ATOM 4852 C C . ILE B 1 60 ? 1.706 23.234 25.719 1 94.19 60 ILE B C 1
ATOM 4854 O O . ILE B 1 60 ? 2.016 23.781 24.656 1 94.19 60 ILE B O 1
ATOM 4858 N N . VAL B 1 61 ? 2.16 23.609 26.891 1 94.94 61 VAL B N 1
ATOM 4859 C CA . VAL B 1 61 ? 3.029 24.766 27.047 1 94.94 61 VAL B CA 1
ATOM 4860 C C . VAL B 1 61 ? 4.344 24.531 26.312 1 94.94 61 VAL B C 1
ATOM 4862 O O . VAL B 1 61 ? 4.828 25.422 25.594 1 94.94 61 VAL B O 1
ATOM 4865 N N . ASP B 1 62 ? 4.828 23.359 26.438 1 92.44 62 ASP B N 1
ATOM 4866 C CA . ASP B 1 62 ? 6.098 23.016 25.812 1 92.44 62 ASP B CA 1
ATOM 4867 C C . ASP B 1 62 ? 5.969 22.984 24.297 1 92.44 62 ASP B C 1
ATOM 4869 O O . ASP B 1 62 ? 6.875 23.422 23.578 1 92.44 62 ASP B O 1
ATOM 4873 N N . THR B 1 63 ? 4.883 22.469 23.828 1 90.75 63 THR B N 1
ATOM 4874 C CA . THR B 1 63 ? 4.691 22.344 22.391 1 90.75 63 THR B CA 1
ATOM 4875 C C . THR B 1 63 ? 4.5 23.703 21.75 1 90.75 63 THR B C 1
ATOM 4877 O O . THR B 1 63 ? 4.996 23.953 20.641 1 90.75 63 THR B O 1
ATOM 4880 N N . LEU B 1 64 ? 3.754 24.562 22.391 1 90.62 64 LEU B N 1
ATOM 4881 C CA . LEU B 1 64 ? 3.539 25.906 21.859 1 90.62 64 LEU B CA 1
ATOM 4882 C C . LEU B 1 64 ? 4.82 26.719 21.922 1 90.62 64 LEU B C 1
ATOM 4884 O O . LEU B 1 64 ? 5.078 27.547 21.047 1 90.62 64 LEU B O 1
ATOM 4888 N N . SER B 1 65 ? 5.582 26.359 22.984 1 89.44 65 SER B N 1
ATOM 4889 C CA . SER B 1 65 ? 6.836 27.094 23.141 1 89.44 65 SER B CA 1
ATOM 4890 C C . SER B 1 65 ? 7.828 26.719 22.047 1 89.44 65 SER B C 1
ATOM 4892 O O . SER B 1 65 ? 8.156 25.547 21.859 1 89.44 65 SER B O 1
ATOM 4894 N N . GLY B 1 66 ? 8.164 27.562 21.266 1 83.38 66 GLY B N 1
ATOM 4895 C CA . GLY B 1 66 ? 9.117 27.344 20.188 1 83.38 66 GLY B CA 1
ATOM 4896 C C . GLY B 1 66 ? 8.461 27.297 18.828 1 83.38 66 GLY B C 1
ATOM 4897 O O . GLY B 1 66 ? 9.141 27.078 17.812 1 83.38 66 GLY B O 1
ATOM 4898 N N . THR B 1 67 ? 7.172 27.5 18.828 1 89.44 67 THR B N 1
ATOM 4899 C CA . THR B 1 67 ? 6.473 27.531 17.547 1 89.44 67 THR B CA 1
ATOM 4900 C C . THR B 1 67 ? 6.805 28.812 16.781 1 89.44 67 THR B C 1
ATOM 4902 O O . THR B 1 67 ? 6.914 29.891 17.375 1 89.44 67 THR B O 1
ATOM 4905 N N . SER B 1 68 ? 7 28.656 15.5 1 90.12 68 SER B N 1
ATOM 4906 C CA . SER B 1 68 ? 7.309 29.797 14.625 1 90.12 68 SER B CA 1
ATOM 4907 C C . SER B 1 68 ? 6.223 29.984 13.57 1 90.12 68 SER B C 1
ATOM 4909 O O . SER B 1 68 ? 5.77 29.016 12.953 1 90.12 68 SER B O 1
ATOM 4911 N N . PHE B 1 69 ? 5.773 31.203 13.438 1 90.94 69 PHE B N 1
ATOM 4912 C CA . PHE B 1 69 ? 4.793 31.547 12.422 1 90.94 69 PHE B CA 1
ATOM 4913 C C . PHE B 1 69 ? 5.449 32.312 11.289 1 90.94 69 PHE B C 1
ATOM 4915 O O . PHE B 1 69 ? 6.281 33.188 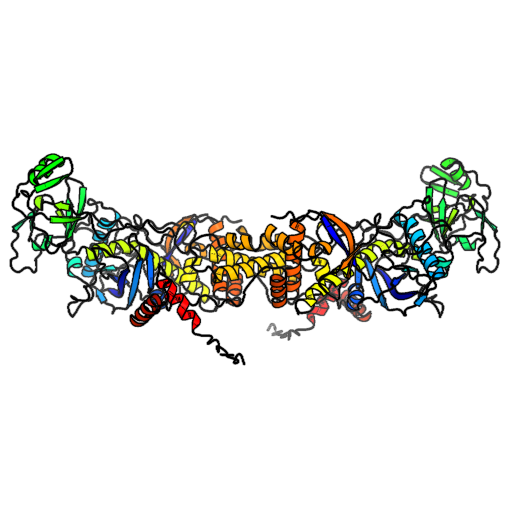11.531 1 90.94 69 PHE B O 1
ATOM 4922 N N . ASP B 1 70 ? 5.148 31.969 10.102 1 88.56 70 ASP B N 1
ATOM 4923 C CA . ASP B 1 70 ? 5.605 32.719 8.945 1 88.56 70 ASP B CA 1
ATOM 4924 C C . ASP B 1 70 ? 4.719 33.938 8.703 1 88.56 70 ASP B C 1
ATOM 4926 O O . ASP B 1 70 ? 3.584 33.812 8.242 1 88.56 70 ASP B O 1
ATOM 4930 N N . VAL B 1 71 ? 5.238 35.062 8.953 1 90.06 71 VAL B N 1
ATOM 4931 C CA . VAL B 1 71 ? 4.492 36.281 8.75 1 90.06 71 VAL B CA 1
ATOM 4932 C C . VAL B 1 71 ? 5.051 37.031 7.547 1 90.06 71 VAL B C 1
ATOM 4934 O O . VAL B 1 71 ? 5.992 36.562 6.902 1 90.06 71 VAL B O 1
ATOM 4937 N N . LYS B 1 72 ? 4.438 38.062 7.129 1 83.06 72 LYS B N 1
ATOM 4938 C CA . LYS B 1 72 ? 4.766 38.781 5.898 1 83.06 72 LYS B CA 1
ATOM 4939 C C . LYS B 1 72 ? 6.223 39.219 5.895 1 83.06 72 LYS B C 1
ATOM 4941 O O . LYS B 1 72 ? 6.852 39.312 4.84 1 83.06 72 LYS B O 1
ATOM 4946 N N . ARG B 1 73 ? 6.824 39.5 7.039 1 85 73 ARG B N 1
ATOM 4947 C CA . ARG B 1 73 ? 8.148 40.094 7.09 1 85 73 ARG B CA 1
ATOM 4948 C C . ARG B 1 73 ? 9.195 39.094 7.566 1 85 73 ARG B C 1
ATOM 4950 O O . ARG B 1 73 ? 10.391 39.375 7.512 1 85 73 ARG B O 1
ATOM 4957 N N . GLY B 1 74 ? 8.766 38 7.961 1 89.06 74 GLY B N 1
ATOM 4958 C CA . GLY B 1 74 ? 9.688 37 8.477 1 89.06 74 GLY B CA 1
ATOM 4959 C C . GLY B 1 74 ? 9.016 35.969 9.359 1 89.06 74 GLY B C 1
ATOM 4960 O O . GLY B 1 74 ? 7.902 35.531 9.07 1 89.06 74 GLY B O 1
ATOM 4961 N N . LYS B 1 75 ? 9.852 35.656 10.422 1 91.12 75 LYS B N 1
ATOM 4962 C CA . LYS B 1 75 ? 9.352 34.625 11.344 1 91.12 75 LYS B CA 1
ATOM 4963 C C . LYS B 1 75 ? 9.039 35.25 12.711 1 91.12 75 LYS B C 1
ATOM 4965 O O . LYS B 1 75 ? 9.766 36.094 13.188 1 91.12 75 LYS B O 1
ATOM 4970 N N . LEU B 1 76 ? 7.891 34.844 13.188 1 94.12 76 LEU B N 1
ATOM 4971 C CA . LEU B 1 76 ? 7.492 35.25 14.531 1 94.12 76 LEU B CA 1
ATOM 4972 C C . LEU B 1 76 ? 7.523 34.062 15.484 1 94.12 76 LEU B C 1
ATOM 4974 O O . LEU B 1 76 ? 6.781 33.094 15.297 1 94.12 76 LEU B O 1
ATOM 4978 N N . LEU B 1 77 ? 8.336 34.156 16.453 1 95.56 77 LEU B N 1
ATOM 4979 C CA . LEU B 1 77 ? 8.453 33.094 17.438 1 95.56 77 LEU B CA 1
ATOM 4980 C C . LEU B 1 77 ? 7.562 33.375 18.641 1 95.56 77 LEU B C 1
ATOM 4982 O O . LEU B 1 77 ? 7.461 34.5 19.094 1 95.56 77 LEU B O 1
ATOM 4986 N N . VAL B 1 78 ? 6.961 32.312 19.141 1 96.44 78 VAL B N 1
ATOM 4987 C CA . VAL B 1 78 ? 6.09 32.438 20.297 1 96.44 78 VAL B CA 1
ATOM 4988 C C . VAL B 1 78 ? 6.559 31.484 21.406 1 96.44 78 VAL B C 1
ATOM 4990 O O . VAL B 1 78 ? 6.801 30.297 21.141 1 96.44 78 VAL B O 1
ATOM 4993 N N . ASN B 1 79 ? 6.746 31.984 22.578 1 95.62 79 ASN B N 1
ATOM 4994 C CA . ASN B 1 79 ? 7.043 31.203 23.766 1 95.62 79 ASN B CA 1
ATOM 4995 C C . ASN B 1 79 ? 6.023 31.453 24.875 1 95.62 79 ASN B C 1
ATOM 4997 O O . ASN B 1 79 ? 5.57 32.594 25.062 1 95.62 79 ASN B O 1
ATOM 5001 N N . LEU B 1 80 ? 5.613 30.391 25.516 1 95.75 80 LEU B N 1
ATOM 5002 C CA . LEU B 1 80 ? 4.641 30.5 26.594 1 95.75 80 LEU B CA 1
ATOM 5003 C C . LEU B 1 80 ? 5.289 30.219 27.938 1 95.75 80 LEU B C 1
ATOM 5005 O O . LEU B 1 80 ? 5.926 29.172 28.125 1 95.75 80 LEU B O 1
ATOM 5009 N N . ARG B 1 81 ? 5.16 31.156 28.828 1 94.44 81 ARG B N 1
ATOM 5010 C CA . ARG B 1 81 ? 5.715 31 30.172 1 94.44 81 ARG B CA 1
ATOM 5011 C C . ARG B 1 81 ? 4.625 31.094 31.234 1 94.44 81 ARG B C 1
ATOM 5013 O O . ARG B 1 81 ? 3.766 31.969 31.172 1 94.44 81 ARG B O 1
ATOM 5020 N N . HIS B 1 82 ? 4.723 30.266 32.188 1 94.56 82 HIS B N 1
ATOM 5021 C CA . HIS B 1 82 ? 3.752 30.25 33.281 1 94.56 82 HIS B CA 1
ATOM 5022 C C . HIS B 1 82 ? 3.941 31.438 34.219 1 94.56 82 HIS B C 1
ATOM 5024 O O . HIS B 1 82 ? 5.07 31.812 34.531 1 94.56 82 HIS B O 1
ATOM 5030 N N . LEU B 1 83 ? 2.744 32.062 34.562 1 94.38 83 LEU B N 1
ATOM 5031 C CA . LEU B 1 83 ? 2.705 33.125 35.562 1 94.38 83 LEU B CA 1
ATOM 5032 C C . LEU B 1 83 ? 1.856 32.719 36.75 1 94.38 83 LEU B C 1
ATOM 5034 O O . LEU B 1 83 ? 1.157 31.703 36.719 1 94.38 83 LEU B O 1
ATOM 5038 N N . GLU B 1 84 ? 1.981 33.469 37.781 1 93.12 84 GLU B N 1
ATOM 5039 C CA . GLU B 1 84 ? 1.126 33.25 38.938 1 93.12 84 GLU B CA 1
ATOM 5040 C C . GLU B 1 84 ? -0.333 33.562 38.625 1 93.12 84 GLU B C 1
ATOM 5042 O O . GLU B 1 84 ? -0.623 34.531 37.906 1 93.12 84 GLU B O 1
ATOM 5047 N N . PRO B 1 85 ? -1.178 32.719 39.094 1 95.38 85 PRO B N 1
ATOM 5048 C CA . PRO B 1 85 ? -2.598 33 38.875 1 95.38 85 PRO B CA 1
ATOM 5049 C C . PRO B 1 85 ? -3.039 34.312 39.5 1 95.38 85 PRO B C 1
ATOM 5051 O O . PRO B 1 85 ? -2.426 34.781 40.469 1 95.38 85 PRO B O 1
ATOM 5054 N N . ILE B 1 86 ? -4.027 34.844 38.938 1 94.62 86 ILE B N 1
ATOM 5055 C CA . ILE B 1 86 ? -4.559 36.125 39.438 1 94.62 86 ILE B CA 1
ATOM 5056 C C . ILE B 1 86 ? -6.047 35.969 39.75 1 94.62 86 ILE B C 1
ATOM 5058 O O . ILE B 1 86 ? -6.738 35.156 39.125 1 94.62 86 ILE B O 1
ATOM 5062 N N . GLN B 1 87 ? -6.449 36.688 40.688 1 95.12 87 GLN B N 1
ATOM 5063 C CA . GLN B 1 87 ? -7.871 36.75 41.031 1 95.12 87 GLN B CA 1
ATOM 5064 C C . GLN B 1 87 ? -8.469 38.094 40.531 1 95.12 87 GLN B C 1
ATOM 5066 O O . GLN B 1 87 ? -7.949 39.156 40.844 1 95.12 87 GLN B O 1
ATOM 5071 N N . LEU B 1 88 ? -9.508 37.969 39.781 1 94.44 88 LEU B N 1
ATOM 5072 C CA . LEU B 1 88 ? -10.141 39.156 39.219 1 94.44 88 LEU B CA 1
ATOM 5073 C C . LEU B 1 88 ? -11.586 39.281 39.719 1 94.44 88 LEU B C 1
ATOM 5075 O O . LEU B 1 88 ? -12.289 38.281 39.812 1 94.44 88 LEU B O 1
ATOM 5079 N N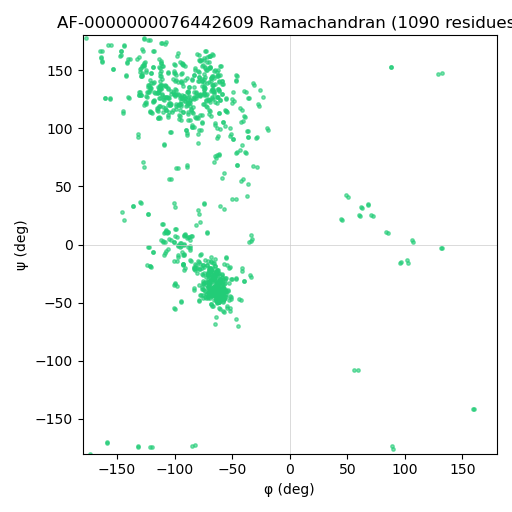 . SER B 1 89 ? -11.969 40.469 40.031 1 93.69 89 SER B N 1
ATOM 5080 C CA . SER B 1 89 ? -13.367 40.75 40.344 1 93.69 89 SER B CA 1
ATOM 5081 C C . SER B 1 89 ? -14.219 40.75 39.062 1 93.69 89 SER B C 1
ATOM 5083 O O . SER B 1 89 ? -13.703 40.875 37.969 1 93.69 89 SER B O 1
ATOM 5085 N N . PRO B 1 90 ? -15.484 40.562 39.219 1 91.12 90 PRO B N 1
ATOM 5086 C CA . PRO B 1 90 ? -16.375 40.594 38.031 1 91.12 90 PRO B CA 1
ATOM 5087 C C . PRO B 1 90 ? -16.266 41.906 37.25 1 91.12 90 PRO B C 1
ATOM 5089 O O . PRO B 1 90 ? -16.359 41.875 36 1 91.12 90 PRO B O 1
ATOM 5092 N N . GLU B 1 91 ? -16.031 43 37.906 1 89.94 91 GLU B N 1
ATOM 5093 C CA . GLU B 1 91 ? -15.898 44.281 37.219 1 89.94 91 GLU B CA 1
ATOM 5094 C C . GLU B 1 91 ? -14.625 44.312 36.375 1 89.94 91 GLU B C 1
ATOM 5096 O O . GLU B 1 91 ? -14.633 44.844 35.25 1 89.94 91 GLU B O 1
ATOM 5101 N N . LYS B 1 92 ? -13.602 43.812 36.938 1 92.81 92 LYS B N 1
ATOM 5102 C CA . LYS B 1 92 ? -12.336 43.781 36.219 1 92.81 92 LYS B CA 1
ATOM 5103 C C . LYS B 1 92 ? -12.414 42.844 35.031 1 92.81 92 LYS B C 1
ATOM 5105 O O . LYS B 1 92 ? -11.828 43.125 33.969 1 92.81 92 LYS B O 1
ATOM 5110 N N . VAL B 1 93 ? -13.125 41.75 35.25 1 93.38 93 VAL B N 1
ATOM 5111 C CA . VAL B 1 93 ? -13.305 40.812 34.156 1 93.38 93 VAL B CA 1
ATOM 5112 C C . VAL B 1 93 ? -14.062 41.5 33 1 93.38 93 VAL B C 1
ATOM 5114 O O . VAL B 1 93 ? -13.727 41.312 31.828 1 93.38 93 VAL B O 1
ATOM 5117 N N . GLN B 1 94 ? -15.023 42.219 33.312 1 90.69 94 GLN B N 1
ATOM 5118 C CA . GLN B 1 94 ? -15.797 42.938 32.312 1 90.69 94 GLN B CA 1
ATOM 5119 C C . GLN B 1 94 ? -14.93 43.969 31.578 1 90.69 94 GLN B C 1
ATOM 5121 O O . GLN B 1 94 ? -15.07 44.125 30.359 1 90.69 94 GLN B O 1
ATOM 5126 N N . SER B 1 95 ? -14.086 44.594 32.344 1 92.31 95 SER B N 1
ATOM 5127 C CA . SER B 1 95 ? -13.18 45.562 31.734 1 92.31 95 SER B CA 1
ATOM 5128 C C . SER B 1 95 ? -12.227 44.875 30.766 1 92.31 95 SER B C 1
ATOM 5130 O O . SER B 1 95 ? -11.93 45.438 29.688 1 92.31 95 SER B O 1
ATOM 5132 N N . CYS B 1 96 ? -11.797 43.75 31.188 1 95 96 CYS B N 1
ATOM 5133 C CA . CYS B 1 96 ? -10.898 42.969 30.328 1 95 96 CYS B CA 1
ATOM 5134 C C . CYS B 1 96 ? -11.594 42.562 29.047 1 95 96 CYS B C 1
ATOM 5136 O O . CYS B 1 96 ? -11.031 42.688 27.953 1 95 96 CYS B O 1
ATOM 5138 N N . ARG B 1 97 ? -12.766 42.062 29.141 1 93 97 ARG B N 1
ATOM 5139 C CA . ARG B 1 97 ? -13.531 41.625 27.984 1 93 97 ARG B CA 1
ATOM 5140 C C . ARG B 1 97 ? -13.859 42.781 27.062 1 93 97 ARG B C 1
ATOM 5142 O O . ARG B 1 97 ? -13.836 42.656 25.844 1 93 97 ARG B O 1
ATOM 5149 N N . ARG B 1 98 ? -14.164 43.875 27.625 1 91.38 98 ARG B N 1
ATOM 5150 C CA . ARG B 1 98 ? -14.438 45.094 26.828 1 91.38 98 ARG B CA 1
ATOM 5151 C C . ARG B 1 98 ? -13.211 45.5 26.031 1 91.38 98 ARG B C 1
ATOM 5153 O O . ARG B 1 98 ? -13.32 45.875 24.859 1 91.38 98 ARG B O 1
ATOM 5160 N N . PHE B 1 99 ? -12.125 45.469 26.703 1 93.69 99 PHE B N 1
ATOM 5161 C CA . PHE B 1 99 ? -10.867 45.844 26.062 1 93.69 99 PHE B CA 1
ATOM 5162 C C . PHE B 1 99 ? -10.602 44.969 24.844 1 93.69 99 PHE B C 1
ATOM 5164 O O . PHE B 1 99 ? -10.398 45.469 23.734 1 93.69 99 PHE B O 1
ATOM 5171 N N . GLN B 1 100 ? -10.562 43.656 25.094 1 93.88 100 GLN B N 1
ATOM 5172 C CA . GLN B 1 100 ? -10.18 42.75 24.016 1 93.88 100 GLN B CA 1
ATOM 5173 C C . GLN B 1 100 ? -11.219 42.75 22.906 1 93.88 100 GLN B C 1
ATOM 5175 O O . GLN B 1 100 ? -10.875 42.656 21.719 1 93.88 100 GLN B O 1
ATOM 5180 N N . THR B 1 101 ? -12.547 42.812 23.219 1 90.62 101 THR B N 1
ATOM 5181 C CA . THR B 1 101 ? -13.586 42.844 22.203 1 90.62 101 THR B CA 1
ATOM 5182 C C . THR B 1 101 ? -13.453 44.094 21.328 1 90.62 101 THR B C 1
ATOM 5184 O O . THR B 1 101 ? -13.578 44.031 20.109 1 90.62 101 THR B O 1
ATOM 5187 N N . THR B 1 102 ? -13.234 45.219 21.953 1 90.5 102 THR B N 1
ATOM 5188 C CA . THR B 1 102 ? -13.078 46.469 21.203 1 90.5 102 THR B CA 1
ATOM 5189 C C . THR B 1 102 ? -11.875 46.375 20.281 1 90.5 102 THR B C 1
ATOM 5191 O O . THR B 1 102 ? -11.969 46.75 19.094 1 90.5 102 THR B O 1
ATOM 5194 N N . LEU B 1 103 ? -10.812 45.969 20.844 1 93.12 103 LEU B N 1
ATOM 5195 C CA . LEU B 1 103 ? -9.578 45.906 20.062 1 93.12 103 LEU B CA 1
ATOM 5196 C C . LEU B 1 103 ? -9.742 44.969 18.875 1 93.12 103 LEU B C 1
ATOM 5198 O O . LEU B 1 103 ? -9.352 45.312 17.75 1 93.12 103 LEU B O 1
ATOM 5202 N N . PHE B 1 104 ? -10.328 43.812 19.062 1 92.94 104 PHE B N 1
ATOM 5203 C CA . PHE B 1 104 ? -10.445 42.844 17.984 1 92.94 104 PHE B CA 1
ATOM 5204 C C . PHE B 1 104 ? -11.516 43.25 16.984 1 92.94 104 PHE B C 1
ATOM 5206 O O . PHE B 1 104 ? -11.406 42.969 15.797 1 92.94 104 PHE B O 1
ATOM 5213 N N . ARG B 1 105 ? -12.508 43.906 17.469 1 88.38 105 ARG B N 1
ATOM 5214 C CA . ARG B 1 105 ? -13.484 44.438 16.516 1 88.38 105 ARG B CA 1
ATOM 5215 C C . ARG B 1 105 ? -12.836 45.438 15.555 1 88.38 105 ARG B C 1
ATOM 5217 O O . ARG B 1 105 ? -13.164 45.469 14.367 1 88.38 105 ARG B O 1
ATOM 5224 N N . ILE B 1 106 ? -11.953 46.219 16.094 1 89.5 106 ILE B N 1
ATOM 5225 C CA . ILE B 1 106 ? -11.219 47.188 15.289 1 89.5 106 ILE B CA 1
ATOM 5226 C C . ILE B 1 106 ? -10.297 46.469 14.312 1 89.5 106 ILE B C 1
ATOM 5228 O O . ILE B 1 106 ? -10.219 46.812 13.133 1 89.5 106 ILE B O 1
ATOM 5232 N N . LEU B 1 107 ? -9.672 45.469 14.773 1 92.44 107 LEU B N 1
ATOM 5233 C CA . LEU B 1 107 ? -8.656 44.781 13.977 1 92.44 107 LEU B CA 1
ATOM 5234 C C . LEU B 1 107 ? -9.312 43.906 12.93 1 92.44 107 LEU B C 1
ATOM 5236 O O . LEU B 1 107 ? -8.805 43.781 11.812 1 92.44 107 LEU B O 1
ATOM 5240 N N . LEU B 1 108 ? -10.422 43.25 13.258 1 90.06 108 LEU B N 1
ATOM 5241 C CA . LEU B 1 108 ? -10.992 42.219 12.391 1 90.06 108 LEU B CA 1
ATOM 5242 C C . LEU B 1 108 ? -12.07 42.812 11.484 1 90.06 108 LEU B C 1
ATOM 5244 O O . LEU B 1 108 ? -12.172 42.469 10.312 1 90.06 108 LEU B O 1
ATOM 5248 N N . ASN B 1 109 ? -13.062 43.562 11.891 1 78.56 109 ASN B N 1
ATOM 5249 C CA . ASN B 1 109 ? -14.203 44.062 11.125 1 78.56 109 ASN B CA 1
ATOM 5250 C C . ASN B 1 109 ? -13.992 45.5 10.656 1 78.56 109 ASN B C 1
ATOM 5252 O O . ASN B 1 109 ? -14.562 45.906 9.641 1 78.56 109 ASN B O 1
ATOM 5256 N N . ARG B 1 110 ? -13.117 46.156 11.125 1 72.25 110 ARG B N 1
ATOM 5257 C CA . ARG B 1 110 ? -12.844 47.531 10.805 1 72.25 110 ARG B CA 1
ATOM 5258 C C . ARG B 1 110 ? -14.125 48.375 10.766 1 72.25 110 ARG B C 1
ATOM 5260 O O . ARG B 1 110 ? -14.273 49.25 9.938 1 72.25 110 ARG B O 1
ATOM 5267 N N . ASP B 1 111 ? -15.109 47.844 11.445 1 69 111 ASP B N 1
ATOM 5268 C CA . ASP B 1 111 ? -16.391 48.531 11.422 1 69 111 ASP B CA 1
ATOM 5269 C C . ASP B 1 111 ? -16.625 49.312 12.727 1 69 111 ASP B C 1
ATOM 5271 O O . ASP B 1 111 ? -16.812 48.688 13.781 1 69 111 ASP B O 1
ATOM 5275 N N . VAL B 1 112 ? -16.656 50.562 12.594 1 67.25 112 VAL B N 1
ATOM 5276 C CA . VAL B 1 112 ? -16.781 51.5 13.711 1 67.25 112 VAL B CA 1
ATOM 5277 C C . VAL B 1 112 ? -18.203 51.406 14.266 1 67.25 112 VAL B C 1
ATOM 5279 O O . VAL B 1 112 ? -18.438 51.688 15.453 1 67.25 112 VAL B O 1
ATOM 5282 N N . THR B 1 113 ? -19.078 51.094 13.367 1 63.25 113 THR B N 1
ATOM 5283 C CA . THR B 1 113 ? -20.469 51.062 13.82 1 63.25 113 THR B CA 1
ATOM 5284 C C . THR B 1 113 ? -20.688 49.969 14.852 1 63.25 113 THR B C 1
ATOM 5286 O O . THR B 1 113 ? -21.656 50.031 15.617 1 63.25 113 THR B O 1
ATOM 5289 N N . LYS B 1 114 ? -19.75 49.156 14.953 1 64.38 114 LYS B N 1
ATOM 5290 C CA . LYS B 1 114 ? -19.891 48.031 15.852 1 64.38 114 LYS B CA 1
ATOM 5291 C C . LYS B 1 114 ? -19.031 48.188 17.094 1 64.38 114 LYS B C 1
ATOM 5293 O O . LYS B 1 114 ? -18.766 47.188 17.797 1 64.38 114 LYS B O 1
ATOM 5298 N N . LEU B 1 115 ? -18.578 49.344 17.219 1 65.44 115 LEU B N 1
ATOM 5299 C CA . LEU B 1 115 ? -17.703 49.562 18.375 1 65.44 115 LEU B CA 1
ATOM 5300 C C . LEU B 1 115 ? -18.5 49.469 19.672 1 65.44 115 LEU B C 1
ATOM 5302 O O . LEU B 1 115 ? -19.719 49.688 19.672 1 65.44 115 LEU B O 1
ATOM 5306 N N . THR B 1 116 ? -17.875 48.906 20.703 1 61.81 116 THR B N 1
ATOM 5307 C CA . THR B 1 116 ? -18.5 48.625 21.984 1 61.81 116 THR B CA 1
ATOM 5308 C C . THR B 1 116 ? -18.953 49.906 22.672 1 61.81 116 THR B C 1
ATOM 5310 O O . THR B 1 116 ? -18.312 50.969 22.531 1 61.81 116 THR B O 1
ATOM 5313 N N . SER B 1 117 ? -20.188 49.812 22.984 1 61.91 117 SER B N 1
ATOM 5314 C CA . SER B 1 117 ? -20.734 50.906 23.797 1 61.91 117 SER B CA 1
ATOM 5315 C C . SER B 1 117 ? -20.641 50.562 25.281 1 61.91 117 SER B C 1
ATOM 5317 O O . SER B 1 117 ? -20.438 49.406 25.656 1 61.91 117 SER B O 1
ATOM 5319 N N . VAL B 1 118 ? -20.609 51.531 26.016 1 55.97 118 VAL B N 1
ATOM 5320 C CA . VAL B 1 118 ? -20.578 51.375 27.469 1 55.97 118 VAL B CA 1
ATOM 5321 C C . VAL B 1 118 ? -21.719 50.469 27.922 1 55.97 118 VAL B C 1
ATOM 5323 O O . VAL B 1 118 ? -21.578 49.75 28.906 1 55.97 118 VAL B O 1
ATOM 5326 N N . SER B 1 119 ? -22.594 50.375 27.141 1 57.88 119 SER B N 1
ATOM 5327 C CA . SER B 1 119 ? -23.797 49.656 27.547 1 57.88 119 SER B CA 1
ATOM 5328 C C . SER B 1 119 ? -23.688 48.156 27.172 1 57.88 119 SER B C 1
ATOM 5330 O O . SER B 1 119 ? -24.547 47.375 27.562 1 57.88 119 SER B O 1
ATOM 5332 N N . ASP B 1 120 ? -22.672 47.875 26.625 1 71.56 120 ASP B N 1
ATOM 5333 C CA . ASP B 1 120 ? -22.562 46.469 26.203 1 71.56 120 ASP B CA 1
ATOM 5334 C C . ASP B 1 120 ? -22.312 45.562 27.406 1 71.56 120 ASP B C 1
ATOM 5336 O O . ASP B 1 120 ? -21.547 45.906 28.297 1 71.56 120 ASP B O 1
ATOM 5340 N N . ASP B 1 121 ? -23.062 44.562 27.5 1 73 121 ASP B N 1
ATOM 5341 C CA . ASP B 1 121 ? -22.906 43.562 28.547 1 73 121 ASP B CA 1
ATOM 5342 C C . ASP B 1 121 ? -21.891 42.5 28.125 1 73 121 ASP B C 1
ATOM 5344 O O . ASP B 1 121 ? -22.094 41.812 27.109 1 73 121 ASP B O 1
ATOM 5348 N N . PHE B 1 122 ? -20.875 42.438 28.922 1 79 122 PHE B N 1
ATOM 5349 C CA . PHE B 1 122 ? -19.812 41.469 28.609 1 79 122 PHE B CA 1
ATOM 5350 C C . PHE B 1 122 ? -19.797 40.344 29.625 1 79 122 PHE B C 1
ATOM 5352 O O . PHE B 1 122 ? -18.812 39.594 29.734 1 79 122 PHE B O 1
ATOM 5359 N N . SER B 1 123 ? -20.891 40.219 30.328 1 76.56 123 SER B N 1
ATOM 5360 C CA . SER B 1 123 ? -20.969 39.125 31.297 1 76.56 123 SER B CA 1
ATOM 5361 C C . SER B 1 123 ? -21.281 37.781 30.625 1 76.56 123 SER B C 1
ATOM 5363 O O . SER B 1 123 ? -21.984 37.75 29.609 1 76.56 123 SER B O 1
ATOM 5365 N N . LEU B 1 124 ? -20.656 36.75 31.203 1 76.69 124 LEU B N 1
ATOM 5366 C CA . LEU B 1 124 ? -20.953 35.406 30.688 1 76.69 124 LEU B CA 1
ATOM 5367 C C . LEU B 1 124 ? -22.328 34.938 31.141 1 76.69 124 LEU B C 1
ATOM 5369 O O . LEU B 1 124 ? -22.719 35.188 32.281 1 76.69 124 LEU B O 1
ATOM 5373 N N . GLY B 1 125 ? -22.938 34.281 30.281 1 76.75 125 GLY B N 1
ATOM 5374 C CA . GLY B 1 125 ? -24.203 33.656 30.656 1 76.75 125 GLY B CA 1
ATOM 5375 C C . GLY B 1 125 ? -24.016 32.312 31.312 1 76.75 125 GLY B C 1
ATOM 5376 O O . GLY B 1 125 ? -22.891 31.891 31.594 1 76.75 125 GLY B O 1
ATOM 5377 N N . ASP B 1 126 ? -25.078 31.625 31.562 1 79.62 126 ASP B N 1
ATOM 5378 C CA . ASP B 1 126 ? -25.078 30.328 32.219 1 79.62 126 ASP B CA 1
ATOM 5379 C C . ASP B 1 126 ? -24.672 29.219 31.234 1 79.62 126 ASP B C 1
ATOM 5381 O O . ASP B 1 126 ? -24.219 28.156 31.656 1 79.62 126 ASP B O 1
ATOM 5385 N N . ASN B 1 127 ? -24.812 29.5 30.047 1 82.94 127 ASN B N 1
ATOM 5386 C CA . ASN B 1 127 ? -24.422 28.531 29.047 1 82.94 127 ASN B CA 1
ATOM 5387 C C . ASN B 1 127 ? -22.938 28.594 28.75 1 82.94 127 ASN B C 1
ATOM 5389 O O . ASN B 1 127 ? -22.328 29.656 28.844 1 82.94 127 ASN B O 1
ATOM 5393 N N . PRO B 1 128 ? -22.375 27.469 28.469 1 87.56 128 PRO B N 1
ATOM 5394 C CA . PRO B 1 128 ? -20.938 27.453 28.156 1 87.56 128 PRO B CA 1
ATOM 5395 C C . PRO B 1 128 ? -20.594 28.281 26.922 1 87.56 128 PRO B C 1
ATOM 5397 O O . PRO B 1 128 ? -21.281 28.188 25.906 1 87.56 128 PRO B O 1
ATOM 5400 N N . GLU B 1 129 ? -19.562 29.109 27.078 1 87.88 129 GLU B N 1
ATOM 5401 C CA . GLU B 1 129 ? -19.047 29.953 26 1 87.88 129 GLU B CA 1
ATOM 5402 C C . GLU B 1 129 ? -17.516 29.984 26 1 87.88 129 GLU B C 1
ATOM 5404 O O . GLU B 1 129 ? -16.891 29.625 26.984 1 87.88 129 GLU B O 1
ATOM 5409 N N . ILE B 1 130 ? -17.031 30.344 24.906 1 89.81 130 ILE B N 1
ATOM 5410 C CA . ILE B 1 130 ? -15.578 30.531 24.828 1 89.81 130 ILE B CA 1
ATOM 5411 C C . ILE B 1 130 ? -15.156 31.672 25.766 1 89.81 130 ILE B C 1
ATOM 5413 O O . ILE B 1 130 ? -15.742 32.75 25.719 1 89.81 130 ILE B O 1
ATOM 5417 N N . ASP B 1 131 ? -14.172 31.328 26.641 1 90.19 131 ASP B N 1
ATOM 5418 C CA . ASP B 1 131 ? -13.797 32.312 27.641 1 90.19 131 ASP B CA 1
ATOM 5419 C C . ASP B 1 131 ? -12.297 32.25 27.938 1 90.19 131 ASP B C 1
ATOM 5421 O O . ASP B 1 131 ? -11.805 31.266 28.484 1 90.19 131 ASP B O 1
ATOM 5425 N N . PHE B 1 132 ? -11.633 33.25 27.625 1 95.62 132 PHE B N 1
ATOM 5426 C CA . PHE B 1 132 ? -10.25 33.531 28 1 95.62 132 PHE B CA 1
ATOM 5427 C C . PHE B 1 132 ? -9.922 35 27.797 1 95.62 132 PHE B C 1
ATOM 5429 O O . PHE B 1 132 ? -10.633 35.719 27.078 1 95.62 132 PHE B O 1
ATOM 5436 N N . LEU B 1 133 ? -8.953 35.469 28.469 1 97 133 LEU B N 1
ATOM 5437 C CA . LEU B 1 133 ? -8.594 36.875 28.406 1 97 133 LEU B CA 1
ATOM 5438 C C . LEU B 1 133 ? -7.223 37.062 27.766 1 97 133 LEU B C 1
ATOM 5440 O O . LEU B 1 133 ? -6.309 36.25 28 1 97 133 LEU B O 1
ATOM 5444 N N . LEU B 1 134 ? -7.168 37.969 26.906 1 98 134 LEU B N 1
ATOM 5445 C CA . LEU B 1 134 ? -5.922 38.406 26.281 1 98 134 LEU B CA 1
ATOM 5446 C C . LEU B 1 134 ? -5.582 39.844 26.672 1 98 134 LEU B C 1
ATOM 5448 O O . LEU B 1 134 ? -6.281 40.781 26.281 1 98 134 LEU B O 1
ATOM 5452 N N . LEU B 1 135 ? -4.48 40 27.391 1 97.62 135 LEU B N 1
ATOM 5453 C CA . LEU B 1 135 ? -4.156 41.312 27.984 1 97.62 135 LEU B CA 1
ATOM 5454 C C . LEU B 1 135 ? -2.738 41.719 27.609 1 97.62 135 LEU B C 1
ATOM 5456 O O . LEU B 1 135 ? -1.85 40.875 27.469 1 97.62 135 LEU B O 1
ATOM 5460 N N . PRO B 1 136 ? -2.527 43.031 27.406 1 96.94 136 PRO B N 1
ATOM 5461 C CA . PRO B 1 136 ? -1.176 43.5 27.109 1 96.94 136 PRO B CA 1
ATOM 5462 C C . PRO B 1 136 ? -0.226 43.375 28.297 1 96.94 136 PRO B C 1
ATOM 5464 O O . PRO B 1 136 ? -0.629 43.625 29.438 1 96.94 136 PRO B O 1
ATOM 5467 N N . ALA B 1 137 ? 0.947 43 28.031 1 95.31 137 ALA B N 1
ATOM 5468 C CA . ALA B 1 137 ? 1.979 42.938 29.062 1 95.31 137 ALA B CA 1
ATOM 5469 C C . ALA B 1 137 ? 2.795 44.219 29.125 1 95.31 137 ALA B C 1
ATOM 5471 O O . ALA B 1 137 ? 2.885 44.938 28.141 1 95.31 137 ALA B O 1
ATOM 5472 N N . THR B 1 138 ? 3.322 44.406 30.281 1 89.62 138 THR B N 1
ATOM 5473 C CA . THR B 1 138 ? 4.207 45.562 30.438 1 89.62 138 THR B CA 1
ATOM 5474 C C . THR B 1 138 ? 5.566 45.281 29.797 1 89.62 138 THR B C 1
ATOM 5476 O O . THR B 1 138 ? 6.008 44.125 29.734 1 89.62 138 THR B O 1
ATOM 5479 N N . VAL B 1 139 ? 6.062 46.375 29.156 1 72.06 139 VAL B N 1
ATOM 5480 C CA . VAL B 1 139 ? 7.367 46.219 28.516 1 72.06 139 VAL B CA 1
ATOM 5481 C C . VAL B 1 139 ? 8.43 45.906 29.578 1 72.06 139 VAL B C 1
ATOM 5483 O O . VAL B 1 139 ? 8.367 46.406 30.703 1 72.06 139 VAL B O 1
ATOM 5486 N N . LYS B 1 140 ? 9.289 44.875 29.266 1 64.75 140 LYS B N 1
ATOM 5487 C CA . LYS B 1 140 ? 10.281 44.344 30.188 1 64.75 140 LYS B CA 1
ATOM 5488 C C . LYS B 1 140 ? 10.992 45.469 30.938 1 64.75 140 LYS B C 1
ATOM 5490 O O . LYS B 1 140 ? 11.172 45.406 32.156 1 64.75 140 LYS B O 1
ATOM 5495 N N . HIS B 1 141 ? 11.453 46.531 30.156 1 55.81 141 HIS B N 1
ATOM 5496 C CA . HIS B 1 141 ? 12.281 47.562 30.797 1 55.81 141 HIS B CA 1
ATOM 5497 C C . HIS B 1 141 ? 11.43 48.5 31.625 1 55.81 141 HIS B C 1
ATOM 5499 O O . HIS B 1 141 ? 11.961 49.25 32.469 1 55.81 141 HIS B O 1
ATOM 5505 N N . GLN B 1 142 ? 10.172 48.562 31.375 1 56.41 142 GLN B N 1
ATOM 5506 C CA . GLN B 1 142 ? 9.305 49.5 32.062 1 56.41 142 GLN B CA 1
ATOM 5507 C C . GLN B 1 142 ? 8.414 48.812 33.094 1 56.41 142 GLN B C 1
ATOM 5509 O O . GLN B 1 142 ? 7.422 49.375 33.531 1 56.41 142 GLN B O 1
ATOM 5514 N N . ARG B 1 143 ? 8.711 47.562 33.344 1 58 143 ARG B N 1
ATOM 5515 C CA . ARG B 1 143 ? 7.824 46.75 34.188 1 58 143 ARG B CA 1
ATOM 5516 C C . ARG B 1 143 ? 7.766 47.344 35.594 1 58 143 ARG B C 1
ATOM 5518 O O . ARG B 1 143 ? 8.789 47.438 36.281 1 58 143 ARG B O 1
ATOM 5525 N N . PRO B 1 144 ? 6.75 48.25 35.781 1 52.62 144 PRO B N 1
ATOM 5526 C CA . PRO B 1 144 ? 6.68 48.531 37.188 1 52.62 144 PRO B CA 1
ATOM 5527 C C . PRO B 1 144 ? 6.742 47.312 38.094 1 52.62 144 PRO B C 1
ATOM 5529 O O . PRO B 1 144 ? 6.477 46.188 37.594 1 52.62 144 PRO B O 1
ATOM 5532 N N . SER B 1 145 ? 7.355 47.438 39.25 1 53.59 145 SER B N 1
ATOM 5533 C CA . SER B 1 145 ? 7.668 46.406 40.25 1 53.59 145 SER B CA 1
ATOM 5534 C C . SER B 1 145 ? 6.508 45.438 40.438 1 53.59 145 SER B C 1
ATOM 5536 O O . SER B 1 145 ? 6.711 44.281 40.812 1 53.59 145 SER B O 1
ATOM 5538 N N . ASN B 1 146 ? 5.105 45.75 40.062 1 62.91 146 ASN B N 1
ATOM 5539 C CA . ASN B 1 146 ? 4.16 44.875 40.75 1 62.91 146 ASN B CA 1
ATOM 5540 C C . ASN B 1 146 ? 3.26 44.125 39.781 1 62.91 146 ASN B C 1
ATOM 5542 O O . ASN B 1 146 ? 2.543 43.188 40.188 1 62.91 146 ASN B O 1
ATOM 5546 N N . SER B 1 147 ? 3.113 44.594 38.344 1 82.19 147 SER B N 1
ATOM 5547 C CA . SER B 1 147 ? 2.148 43.812 37.594 1 82.19 147 SER B CA 1
ATOM 5548 C C . SER B 1 147 ? 2.645 43.531 36.156 1 82.19 147 SER B C 1
ATOM 5550 O O . SER B 1 147 ? 3.154 44.406 35.5 1 82.19 147 SER B O 1
ATOM 5552 N N . ILE B 1 148 ? 2.654 42.344 35.812 1 89.81 148 ILE B N 1
ATOM 5553 C CA . ILE B 1 148 ? 3.049 41.906 34.5 1 89.81 148 ILE B CA 1
ATOM 5554 C C . ILE B 1 148 ? 2.02 42.406 33.469 1 89.81 148 ILE B C 1
ATOM 5556 O O . ILE B 1 148 ? 2.352 42.594 32.281 1 89.81 148 ILE B O 1
ATOM 5560 N N . ILE B 1 149 ? 0.801 42.688 33.875 1 94.31 149 ILE B N 1
ATOM 5561 C CA . ILE B 1 149 ? -0.273 43.125 33 1 94.31 149 ILE B CA 1
ATOM 5562 C C . ILE B 1 149 ? -0.289 44.656 32.938 1 94.31 149 ILE B C 1
ATOM 5564 O O . ILE B 1 149 ? -0.174 45.312 33.969 1 94.31 149 ILE B O 1
ATOM 5568 N N . ASP B 1 150 ? -0.28 45.219 31.75 1 93.5 150 ASP B N 1
ATOM 5569 C CA . ASP B 1 150 ? -0.478 46.656 31.578 1 93.5 150 ASP B CA 1
ATOM 5570 C C . ASP B 1 150 ? -1.952 47.031 31.719 1 93.5 150 ASP B C 1
ATOM 5572 O O . ASP B 1 150 ? -2.695 47.031 30.734 1 93.5 150 ASP B O 1
ATOM 5576 N N . TRP B 1 151 ? -2.357 47.5 32.875 1 93.5 151 TRP B N 1
ATOM 5577 C CA . TRP B 1 151 ? -3.764 47.719 33.188 1 93.5 151 TRP B CA 1
ATOM 5578 C C . TRP B 1 151 ? -4.234 49.062 32.625 1 93.5 151 TRP B C 1
ATOM 5580 O O . TRP B 1 151 ? -5.438 49.281 32.469 1 93.5 151 TRP B O 1
ATOM 5590 N N . LYS B 1 152 ? -3.328 49.938 32.281 1 90.44 152 LYS B N 1
ATOM 5591 C CA . LYS B 1 152 ? -3.693 51.281 31.844 1 90.44 152 LYS B CA 1
ATOM 5592 C C . LYS B 1 152 ? -4.562 51.219 30.578 1 90.44 152 LYS B C 1
ATOM 5594 O O . LYS B 1 152 ? -5.672 51.781 30.578 1 90.44 152 LYS B O 1
ATOM 5599 N N . PRO B 1 153 ? -4.062 50.562 29.562 1 93.88 153 PRO B N 1
ATOM 5600 C CA . PRO B 1 153 ? -4.938 50.5 28.391 1 93.88 153 PRO B CA 1
ATOM 5601 C C . PRO B 1 153 ? -6.207 49.688 28.641 1 93.88 153 PRO B C 1
ATOM 5603 O O . PRO B 1 153 ? -7.254 50 28.062 1 93.88 153 PRO B O 1
ATOM 5606 N N . VAL B 1 154 ? -6.195 48.75 29.484 1 95.25 154 VAL B N 1
ATOM 5607 C CA . VAL B 1 154 ? -7.316 47.844 29.734 1 95.25 154 VAL B CA 1
ATOM 5608 C C . VAL B 1 154 ? -8.438 48.594 30.422 1 95.25 154 VAL B C 1
ATOM 5610 O O . VAL B 1 154 ? -9.609 48.469 30.062 1 95.25 154 VAL B O 1
ATOM 5613 N N . LEU B 1 155 ? -8.102 49.406 31.344 1 91.94 155 LEU B N 1
ATOM 5614 C CA . LEU B 1 155 ? -9.094 50.062 32.156 1 91.94 155 LEU B CA 1
ATOM 5615 C C . LEU B 1 155 ? -9.547 51.375 31.516 1 91.94 155 LEU B C 1
ATOM 5617 O O . LEU B 1 155 ? -10.508 52 31.953 1 91.94 155 LEU B O 1
ATOM 5621 N N . SER B 1 156 ? -8.945 51.75 30.359 1 91.06 156 SER B N 1
ATOM 5622 C CA . SER B 1 156 ? -9.25 53.031 29.734 1 91.06 156 SER B CA 1
ATOM 5623 C C . SER B 1 156 ? -10.32 52.844 28.656 1 91.06 156 SER B C 1
ATOM 5625 O O . SER B 1 156 ? -10.711 53.844 28.016 1 91.06 156 SER B O 1
ATOM 5627 N N . VAL B 1 157 ? -10.797 51.656 28.469 1 89.5 157 VAL B N 1
ATOM 5628 C CA . VAL B 1 157 ? -11.836 51.406 27.469 1 89.5 157 VAL B CA 1
ATOM 5629 C C . VAL B 1 157 ? -13.195 51.344 28.156 1 89.5 157 VAL B C 1
ATOM 5631 O O . VAL B 1 157 ? -13.383 50.594 29.109 1 89.5 157 VAL B O 1
ATOM 5634 N N . PRO B 1 158 ? -14.203 51.969 27.828 1 88.12 158 PRO B N 1
ATOM 5635 C CA . PRO B 1 158 ? -14.234 52.844 26.656 1 88.12 158 PRO B CA 1
ATOM 5636 C C . PRO B 1 158 ? -13.539 54.188 26.906 1 88.12 158 PRO B C 1
ATOM 5638 O O . PRO B 1 158 ? -13.422 54.625 28.062 1 88.12 158 PRO B O 1
ATOM 5641 N N . PHE B 1 159 ? -13.164 54.812 25.875 1 89.06 159 PHE B N 1
ATOM 5642 C CA . PHE B 1 159 ? -12.453 56.062 25.969 1 89.06 159 PHE B CA 1
ATOM 5643 C C . PHE B 1 159 ? -13.359 57.156 26.516 1 89.06 159 PHE B C 1
ATOM 5645 O O . PHE B 1 159 ? -14.531 57.25 26.156 1 89.06 159 PHE B O 1
ATOM 5652 N N . SER B 1 160 ? -12.781 57.875 27.453 1 84.19 160 SER B N 1
ATOM 5653 C CA . SER B 1 160 ? -13.445 59.062 27.984 1 84.19 160 SER B CA 1
ATOM 5654 C C . SER B 1 160 ? -12.516 60.281 27.969 1 84.19 160 SER B C 1
ATOM 5656 O O . SER B 1 160 ? -11.406 60.219 28.5 1 84.19 160 SER B O 1
ATOM 5658 N N . SER B 1 161 ? -13.031 61.312 27.406 1 79.5 161 SER B N 1
ATOM 5659 C CA . SER B 1 161 ? -12.234 62.531 27.344 1 79.5 161 SER B CA 1
ATOM 5660 C C . SER B 1 161 ? -11.992 63.125 28.734 1 79.5 161 SER B C 1
ATOM 5662 O O . SER B 1 161 ? -11.008 63.812 28.953 1 79.5 161 SER B O 1
ATOM 5664 N N . GLU B 1 162 ? -12.883 62.781 29.594 1 76.19 162 GLU B N 1
ATOM 5665 C CA . GLU B 1 162 ? -12.852 63.375 30.922 1 76.19 162 GLU B CA 1
ATOM 5666 C C . GLU B 1 162 ? -11.945 62.594 31.859 1 76.19 162 GLU B C 1
ATOM 5668 O O . GLU B 1 162 ? -11.641 63.062 32.969 1 76.19 162 GLU B O 1
ATOM 5673 N N . SER B 1 163 ? -11.461 61.562 31.297 1 76.12 163 SER B N 1
ATOM 5674 C CA . SER B 1 163 ? -10.664 60.719 32.188 1 76.12 163 SER B CA 1
ATOM 5675 C C . SER B 1 163 ? -9.352 61.406 32.562 1 76.12 163 SER B C 1
ATOM 5677 O O . SER B 1 163 ? -8.852 62.281 31.828 1 76.12 163 SER B O 1
ATOM 5679 N N . THR B 1 164 ? -8.852 61.094 33.688 1 69 164 THR B N 1
ATOM 5680 C CA . THR B 1 164 ? -7.66 61.719 34.25 1 69 164 THR B CA 1
ATOM 5681 C C . THR B 1 164 ? -6.406 61.219 33.531 1 69 164 THR B C 1
ATOM 5683 O O . THR B 1 164 ? -6.383 60.094 33.062 1 69 164 THR B O 1
ATOM 5686 N N . CYS B 1 165 ? -5.535 62.188 33.25 1 76.12 165 CYS B N 1
ATOM 5687 C CA . CYS B 1 165 ? -4.254 61.812 32.656 1 76.12 165 CYS B CA 1
ATOM 5688 C C . CYS B 1 165 ? -3.109 62.062 33.625 1 76.12 165 CYS B C 1
ATOM 5690 O O . CYS B 1 165 ? -3.264 62.812 34.594 1 76.12 165 CYS B O 1
ATOM 5692 N N . ASP B 1 166 ? -2.055 61.312 33.594 1 70.81 166 ASP B N 1
ATOM 5693 C CA . ASP B 1 166 ? -0.907 61.406 34.5 1 70.81 166 ASP B CA 1
ATOM 5694 C C . ASP B 1 166 ? 0.047 62.5 34.062 1 70.81 166 ASP B C 1
ATOM 5696 O O . ASP B 1 166 ? 1.181 62.594 34.531 1 70.81 166 ASP B O 1
ATOM 5700 N N . CYS B 1 167 ? -0.444 63.312 33.25 1 74.88 167 CYS B N 1
ATOM 5701 C CA . CYS B 1 167 ? 0.503 64.312 32.781 1 74.88 167 CYS B CA 1
ATOM 5702 C C . CYS B 1 167 ? 0.516 65.562 33.688 1 74.88 167 CYS B C 1
ATOM 5704 O O . CYS B 1 167 ? -0.443 65.75 34.406 1 74.88 167 CYS B O 1
ATOM 5706 N N . LYS B 1 168 ? 1.67 66.125 33.875 1 66.69 168 LYS B N 1
ATOM 5707 C CA . LYS B 1 168 ? 1.856 67.25 34.75 1 66.69 168 LYS B CA 1
ATOM 5708 C C . LYS B 1 168 ? 0.927 68.375 34.375 1 66.69 168 LYS B C 1
ATOM 5710 O O . LYS B 1 168 ? 0.304 69 35.25 1 66.69 168 LYS B O 1
ATOM 5715 N N . ASP B 1 169 ? 0.975 68.75 33.125 1 65.5 169 ASP B N 1
ATOM 5716 C CA . ASP B 1 169 ? 0.173 69.875 32.656 1 65.5 169 ASP B CA 1
ATOM 5717 C C . ASP B 1 169 ? -1.105 69.438 31.984 1 65.5 169 ASP B C 1
ATOM 5719 O O . ASP B 1 169 ? -1.159 69.312 30.75 1 65.5 169 ASP B O 1
ATOM 5723 N N . HIS B 1 170 ? -2.068 68.812 32.688 1 63.5 170 HIS B N 1
ATOM 5724 C CA . HIS B 1 170 ? -3.314 68.25 32.156 1 63.5 170 HIS B CA 1
ATOM 5725 C C . HIS B 1 170 ? -4.211 69.375 31.609 1 63.5 170 HIS B C 1
ATOM 5727 O O . HIS B 1 170 ? -5.113 69.812 32.312 1 63.5 170 HIS B O 1
ATOM 5733 N N . ALA B 1 171 ? -3.768 69.938 30.469 1 72.5 171 ALA B N 1
ATOM 5734 C CA . ALA B 1 171 ? -4.645 70.938 29.844 1 72.5 171 ALA B CA 1
ATOM 5735 C C . ALA B 1 171 ? -5.344 70.375 28.625 1 72.5 171 ALA B C 1
ATOM 5737 O O . ALA B 1 171 ? -4.699 69.812 27.734 1 72.5 171 ALA B O 1
ATOM 5738 N N . CYS B 1 172 ? -6.699 70.25 28.719 1 75.94 172 CYS B N 1
ATOM 5739 C CA . CYS B 1 172 ? -7.492 69.875 27.562 1 75.94 172 CYS B CA 1
ATOM 5740 C C . CYS B 1 172 ? -7.43 70.938 26.469 1 75.94 172 CYS B C 1
ATOM 5742 O O . CYS B 1 172 ? -8.43 71.562 26.172 1 75.94 172 CYS B O 1
ATOM 5744 N N . ASN B 1 173 ? -6.211 70.875 25.781 1 82.62 173 ASN B N 1
ATOM 5745 C CA . ASN B 1 173 ? -5.949 72 24.891 1 82.62 173 ASN B CA 1
ATOM 5746 C C . ASN B 1 173 ? -6.012 71.562 23.422 1 82.62 173 ASN B C 1
ATOM 5748 O O . ASN B 1 173 ? -5.824 72.375 22.531 1 82.62 173 ASN B O 1
ATOM 5752 N N . VAL B 1 174 ? -6.332 70.375 23.219 1 91.25 174 VAL B N 1
ATOM 5753 C CA . VAL B 1 174 ? -6.391 69.938 21.828 1 91.25 174 VAL B CA 1
ATOM 5754 C C . VAL B 1 174 ? -7.832 69.625 21.453 1 91.25 174 VAL B C 1
ATOM 5756 O O . VAL B 1 174 ? -8.5 68.812 22.109 1 91.25 174 VAL B O 1
ATOM 5759 N N . ARG B 1 175 ? -8.297 70.25 20.375 1 93.12 175 ARG B N 1
ATOM 5760 C CA . ARG B 1 175 ? -9.656 70 19.891 1 93.12 175 ARG B CA 1
ATOM 5761 C C . ARG B 1 175 ? -9.742 68.812 18.953 1 93.12 175 ARG B C 1
ATOM 5763 O O . ARG B 1 175 ? -9.047 68.75 17.938 1 93.12 175 ARG B O 1
ATOM 5770 N N . ILE B 1 176 ? -10.602 67.938 19.359 1 93.06 176 ILE B N 1
ATOM 5771 C CA . ILE B 1 176 ? -10.906 66.812 18.5 1 93.06 176 ILE B CA 1
ATOM 5772 C C . ILE B 1 176 ? -12.336 66.938 17.969 1 93.06 176 ILE B C 1
ATOM 5774 O O . ILE B 1 176 ? -12.984 67.938 18.156 1 93.06 176 ILE B O 1
ATOM 5778 N N . ARG B 1 177 ? -12.812 66.062 17.016 1 88.94 177 ARG B N 1
ATOM 5779 C CA . ARG B 1 177 ? -14.086 66.188 16.328 1 88.94 177 ARG B CA 1
ATOM 5780 C C . ARG B 1 177 ? -15.219 66.5 17.297 1 88.94 177 ARG B C 1
ATOM 5782 O O . ARG B 1 177 ? -16.062 67.312 17.016 1 88.94 177 ARG B O 1
ATOM 5789 N N . ASN B 1 178 ? -15.258 66.125 18.578 1 79 178 ASN B N 1
ATOM 5790 C CA . ASN B 1 178 ? -16.406 66.375 19.438 1 79 178 ASN B CA 1
ATOM 5791 C C . ASN B 1 178 ? -15.969 66.688 20.875 1 79 178 ASN B C 1
ATOM 5793 O O . ASN B 1 178 ? -16.766 66.562 21.812 1 79 178 ASN B O 1
ATOM 5797 N N . ASP B 1 179 ? -14.852 67.062 20.938 1 88.69 179 ASP B N 1
ATOM 5798 C CA . ASP B 1 179 ? -14.414 67.312 22.312 1 88.69 179 ASP B CA 1
ATOM 5799 C C . ASP B 1 179 ? -13.023 67.938 22.359 1 88.69 179 ASP B C 1
ATOM 5801 O O . ASP B 1 179 ? -12.484 68.312 21.328 1 88.69 179 ASP B O 1
ATOM 5805 N N . SER B 1 180 ? -12.562 68.188 23.531 1 90.19 180 SER B N 1
ATOM 5806 C CA . SER B 1 180 ? -11.195 68.625 23.781 1 90.19 180 SER B CA 1
ATOM 5807 C C . SER B 1 180 ? -10.484 67.625 24.734 1 90.19 180 SER B C 1
ATOM 5809 O O . SER B 1 180 ? -11.078 67.125 25.703 1 90.19 180 SER B O 1
ATOM 5811 N N . VAL B 1 181 ? -9.336 67.312 24.328 1 91 181 VAL B N 1
ATOM 5812 C CA . VAL B 1 181 ? -8.602 66.312 25.141 1 91 181 VAL B CA 1
ATOM 5813 C C . VAL B 1 181 ? -7.184 66.812 25.375 1 91 181 VAL B C 1
ATOM 5815 O O . VAL B 1 181 ? -6.727 67.75 24.734 1 91 181 VAL B O 1
ATOM 5818 N N . CYS B 1 182 ? -6.637 66.188 26.453 1 89.75 182 CYS B N 1
ATOM 5819 C CA . CYS B 1 182 ? -5.23 66.438 26.703 1 89.75 182 CYS B CA 1
ATOM 5820 C C . CYS B 1 182 ? -4.348 65.875 25.609 1 89.75 182 CYS B C 1
ATOM 5822 O O . CYS B 1 182 ? -4.633 64.812 25.062 1 89.75 182 CYS B O 1
ATOM 5824 N N . SER B 1 183 ? -3.219 66.625 25.266 1 86.5 183 SER B N 1
ATOM 5825 C CA . SER B 1 183 ? -2.305 66.188 24.219 1 86.5 183 SER B CA 1
ATOM 5826 C C . SER B 1 183 ? -1.715 64.812 24.516 1 86.5 183 SER B C 1
ATOM 5828 O O . SER B 1 183 ? -1.396 64.062 23.609 1 86.5 183 SER B O 1
ATOM 5830 N N . CYS B 1 184 ? -1.648 64.438 25.734 1 87.12 184 CYS B N 1
ATOM 5831 C CA . CYS B 1 184 ? -1.057 63.188 26.125 1 87.12 184 CYS B CA 1
ATOM 5832 C C . CYS B 1 184 ? -1.943 62 25.703 1 87.12 184 CYS B C 1
ATOM 5834 O O . CYS B 1 184 ? -1.455 60.906 25.5 1 87.12 184 CYS B O 1
ATOM 5836 N N . LYS B 1 185 ? -3.225 62.219 25.562 1 90 185 LYS B N 1
ATOM 5837 C CA . LYS B 1 185 ? -4.18 61.188 25.188 1 90 185 LYS B CA 1
ATOM 5838 C C . LYS B 1 185 ? -4.102 60.875 23.688 1 90 185 LYS B C 1
ATOM 5840 O O . LYS B 1 185 ? -4.621 59.844 23.234 1 90 185 LYS B O 1
ATOM 5845 N N . LEU B 1 186 ? -3.334 61.688 22.969 1 91.12 186 LEU B N 1
ATOM 5846 C CA . LEU B 1 186 ? -3.283 61.531 21.516 1 91.12 186 LEU B CA 1
ATOM 5847 C C . LEU B 1 186 ? -1.914 61.031 21.078 1 91.12 186 LEU B C 1
ATOM 5849 O O . LEU B 1 186 ? -1.651 60.906 19.875 1 91.12 186 LEU B O 1
ATOM 5853 N N . GLU B 1 187 ? -1.048 60.75 21.969 1 88.81 187 GLU B N 1
ATOM 5854 C CA . GLU B 1 187 ? 0.287 60.281 21.641 1 88.81 187 GLU B CA 1
ATOM 5855 C C . GLU B 1 187 ? 0.245 58.812 21.188 1 88.81 187 GLU B C 1
ATOM 5857 O O . GLU B 1 187 ? 0.922 58.438 20.234 1 88.81 187 GLU B O 1
ATOM 5862 N N . ASN B 1 188 ? -0.438 57.969 21.859 1 93.31 188 ASN B N 1
ATOM 5863 C CA . ASN B 1 188 ? -0.652 56.562 21.578 1 93.31 188 ASN B CA 1
ATOM 5864 C C . ASN B 1 188 ? -2.129 56.188 21.672 1 93.31 188 ASN B C 1
ATOM 5866 O O . ASN B 1 188 ? -2.615 55.844 22.75 1 93.31 188 ASN B O 1
ATOM 5870 N N . CYS B 1 189 ? -2.74 56.219 20.516 1 95.06 189 CYS B N 1
ATOM 5871 C CA . CYS B 1 189 ? -4.176 55.969 20.531 1 95.06 189 CYS B CA 1
ATOM 5872 C C . CYS B 1 189 ? -4.668 55.5 19.172 1 95.06 189 CYS B C 1
ATOM 5874 O O . CYS B 1 189 ? -3.889 55.406 18.234 1 95.06 189 CYS B O 1
ATOM 5876 N N . VAL B 1 190 ? -5.863 55.125 19.188 1 95.12 190 VAL B N 1
ATOM 5877 C CA . VAL B 1 190 ? -6.559 54.719 17.969 1 95.12 190 VAL B CA 1
ATOM 5878 C C . VAL B 1 190 ? -7.691 55.719 17.688 1 95.12 190 VAL B C 1
ATOM 5880 O O . VAL B 1 190 ? -8.492 56.031 18.578 1 95.12 190 VAL B O 1
ATOM 5883 N N . VAL B 1 191 ? -7.719 56.188 16.406 1 94.25 191 VAL B N 1
ATOM 5884 C CA . VAL B 1 191 ? -8.719 57.188 16.094 1 94.25 191 VAL B CA 1
ATOM 5885 C C . VAL B 1 191 ? -9.523 56.75 14.867 1 94.25 191 VAL B C 1
ATOM 5887 O O . VAL B 1 191 ? -9.07 55.906 14.086 1 94.25 191 VAL B O 1
ATOM 5890 N N . TYR B 1 192 ? -10.688 57.219 14.789 1 92.62 192 TYR B N 1
ATOM 5891 C CA . TYR B 1 192 ? -11.594 57.062 13.664 1 92.62 192 TYR B CA 1
ATOM 5892 C C . TYR B 1 192 ? -11.859 58.375 12.969 1 92.62 192 TYR B C 1
ATOM 5894 O O . TYR B 1 192 ? -12.047 59.406 13.625 1 92.62 192 TYR B O 1
ATOM 5902 N N . THR B 1 193 ? -11.734 58.375 11.656 1 92.75 193 THR B N 1
ATOM 5903 C CA . THR B 1 193 ? -12.062 59.531 10.859 1 92.75 193 THR B CA 1
ATOM 5904 C C . THR B 1 193 ? -13.375 59.344 10.109 1 92.75 193 THR B C 1
ATOM 5906 O O . THR B 1 193 ? -13.422 58.625 9.102 1 92.75 193 THR B O 1
ATOM 5909 N N . PRO B 1 194 ? -14.359 60 10.445 1 88.75 194 PRO B N 1
ATOM 5910 C CA . PRO B 1 194 ? -15.68 59.812 9.844 1 88.75 194 PRO B CA 1
ATOM 5911 C C . PRO B 1 194 ? -15.719 60.188 8.367 1 88.75 194 PRO B C 1
ATOM 5913 O O . PRO B 1 194 ? -16.5 59.625 7.602 1 88.75 194 PRO B O 1
ATOM 5916 N N . HIS B 1 195 ? -14.93 61.188 7.977 1 88.94 195 HIS B N 1
ATOM 5917 C CA . HIS B 1 195 ? -15.016 61.688 6.609 1 88.94 195 HIS B CA 1
ATOM 5918 C C . HIS B 1 195 ? -14.555 60.656 5.609 1 88.94 195 HIS B C 1
ATOM 5920 O O . HIS B 1 195 ? -15 60.656 4.457 1 88.94 195 HIS B O 1
ATOM 5926 N N . ASN B 1 196 ? -13.719 59.75 5.949 1 88.19 196 ASN B N 1
ATOM 5927 C CA . ASN B 1 196 ? -13.289 58.688 5.039 1 88.19 196 ASN B CA 1
ATOM 5928 C C . ASN B 1 196 ? -13.586 57.312 5.598 1 88.19 196 ASN B C 1
ATOM 5930 O O . ASN B 1 196 ? -13.273 56.312 4.969 1 88.19 196 ASN B O 1
ATOM 5934 N N . GLY B 1 197 ? -14.109 57.219 6.738 1 86.81 197 GLY B N 1
ATOM 5935 C CA . GLY B 1 197 ? -14.523 55.938 7.32 1 86.81 197 GLY B CA 1
ATOM 5936 C C . GLY B 1 197 ? -13.359 55.031 7.656 1 86.81 197 GLY B C 1
ATOM 5937 O O . GLY B 1 197 ? -13.469 53.812 7.52 1 86.81 197 GLY B O 1
ATOM 5938 N N . SER B 1 198 ? -12.234 55.625 8.062 1 90.25 198 SER B N 1
ATOM 5939 C CA . SER B 1 198 ? -11.039 54.812 8.289 1 90.25 198 SER B CA 1
ATOM 5940 C C . SER B 1 198 ? -10.586 54.906 9.742 1 90.25 198 SER B C 1
ATOM 5942 O O . SER B 1 198 ? -10.945 55.844 10.453 1 90.25 198 SER B O 1
ATOM 5944 N N . ILE B 1 199 ? -9.953 53.875 10.133 1 93 199 ILE B N 1
ATOM 5945 C CA . ILE B 1 199 ? -9.367 53.812 11.469 1 93 199 ILE B CA 1
ATOM 5946 C C . ILE B 1 199 ? -7.844 53.906 11.367 1 93 199 ILE B C 1
ATOM 5948 O O . ILE B 1 199 ? -7.25 53.281 10.484 1 93 199 ILE B O 1
ATOM 5952 N N . TYR B 1 200 ? -7.25 54.719 12.266 1 93.94 200 TYR B N 1
ATOM 5953 C CA . TYR B 1 200 ? -5.805 54.938 12.227 1 93.94 200 TYR B CA 1
ATOM 5954 C C . TYR B 1 200 ? -5.18 54.688 13.594 1 93.94 200 TYR B C 1
ATOM 5956 O O . TYR B 1 200 ? -5.828 54.906 14.625 1 93.94 200 TYR B O 1
ATOM 5964 N N . ILE B 1 201 ? -3.971 54.219 13.578 1 95.88 201 ILE B N 1
ATOM 5965 C CA . ILE B 1 201 ? -3.152 54.094 14.781 1 95.88 201 ILE B CA 1
ATOM 5966 C C . ILE B 1 201 ? -2.232 55.312 14.891 1 95.88 201 ILE B C 1
ATOM 5968 O O . ILE B 1 201 ? -1.438 55.594 13.984 1 95.88 201 ILE B O 1
ATOM 5972 N N . ILE B 1 202 ? -2.391 56.031 15.969 1 95.44 202 ILE B N 1
ATOM 5973 C CA . ILE B 1 202 ? -1.546 57.219 16.188 1 95.44 202 ILE B CA 1
ATOM 5974 C C . ILE B 1 202 ? -0.374 56.844 17.094 1 95.44 202 ILE B C 1
ATOM 5976 O O . ILE B 1 202 ? -0.56 56.188 18.125 1 95.44 202 ILE B O 1
ATOM 5980 N N . TYR B 1 203 ? 0.809 57.156 16.719 1 92.88 203 TYR B N 1
ATOM 5981 C CA . TYR B 1 203 ? 1.996 56.844 17.5 1 92.88 203 TYR B CA 1
ATOM 5982 C C . TYR B 1 203 ? 3.002 58 17.438 1 92.88 203 TYR B C 1
ATOM 5984 O O . TYR B 1 203 ? 2.928 58.844 16.547 1 92.88 203 TYR B O 1
ATOM 5992 N N . THR B 1 204 ? 3.832 58.062 18.422 1 84.38 204 THR B N 1
ATOM 5993 C CA . THR B 1 204 ? 4.812 59.125 18.484 1 84.38 204 THR B CA 1
ATOM 5994 C C . THR B 1 204 ? 6.168 58.656 17.969 1 84.38 204 THR B C 1
ATOM 5996 O O . THR B 1 204 ? 6.566 57.5 18.203 1 84.38 204 THR B O 1
ATOM 5999 N N . THR B 1 205 ? 6.605 59.281 16.969 1 74.31 205 THR B N 1
ATOM 6000 C CA . THR B 1 205 ? 7.961 59.031 16.5 1 74.31 205 THR B CA 1
ATOM 6001 C C . THR B 1 205 ? 8.93 60.094 17 1 74.31 205 THR B C 1
ATOM 6003 O O . THR B 1 205 ? 8.555 61.25 17.172 1 74.31 205 THR B O 1
ATOM 6006 N N . ASP B 1 206 ? 10.109 59.625 17.531 1 64.44 206 ASP B N 1
ATOM 6007 C CA . ASP B 1 206 ? 11.141 60.562 17.938 1 64.44 206 ASP B CA 1
ATOM 6008 C C . ASP B 1 206 ? 11.609 61.406 16.75 1 64.44 206 ASP B C 1
ATOM 6010 O O . ASP B 1 206 ? 11.961 60.875 15.703 1 64.44 206 ASP B O 1
ATOM 6014 N N . GLY B 1 207 ? 11.594 62.656 16.75 1 58.41 207 GLY B N 1
ATOM 6015 C CA . GLY B 1 207 ? 12.25 63.531 15.797 1 58.41 207 GLY B CA 1
ATOM 6016 C C . GLY B 1 207 ? 11.305 64.125 14.766 1 58.41 207 GLY B C 1
ATOM 6017 O O . GLY B 1 207 ? 11.727 64.812 13.852 1 58.41 207 GLY B O 1
ATOM 6018 N N . THR B 1 208 ? 10.148 63.531 14.68 1 58.62 208 THR B N 1
ATOM 6019 C CA . THR B 1 208 ? 9.328 64 13.578 1 58.62 208 THR B CA 1
ATOM 6020 C C . THR B 1 208 ? 8.844 65.438 13.867 1 58.62 208 THR B C 1
ATOM 6022 O O . THR B 1 208 ? 8.484 65.75 15 1 58.62 208 THR B O 1
ATOM 6025 N N . LYS B 1 209 ? 9.156 66.312 12.93 1 62.5 209 LYS B N 1
ATOM 6026 C CA . LYS B 1 209 ? 8.719 67.688 12.906 1 62.5 209 LYS B CA 1
ATOM 6027 C C . LYS B 1 209 ? 7.215 67.812 13.141 1 62.5 209 LYS B C 1
ATOM 6029 O O . LYS B 1 209 ? 6.434 67.062 12.562 1 62.5 209 LYS B O 1
ATOM 6034 N N . LYS B 1 210 ? 6.812 68.562 14.148 1 77.81 210 LYS B N 1
ATOM 6035 C CA . LYS B 1 210 ? 5.41 68.812 14.445 1 77.81 210 LYS B CA 1
ATOM 6036 C C . LYS B 1 210 ? 4.754 69.562 13.305 1 77.81 210 LYS B C 1
ATOM 6038 O O . LYS B 1 210 ? 5.125 70.75 13.023 1 77.81 210 LYS B O 1
ATOM 6043 N N . LEU B 1 211 ? 4.062 68.875 12.516 1 88.06 211 LEU B N 1
ATOM 6044 C CA . LEU B 1 211 ? 3.311 69.5 11.414 1 88.06 211 LEU B CA 1
ATOM 6045 C C . LEU B 1 211 ? 1.983 70.062 11.906 1 88.06 211 LEU B C 1
ATOM 6047 O O . LEU B 1 211 ? 1.505 69.688 12.977 1 88.06 211 LEU B O 1
ATOM 6051 N N . ASN B 1 212 ? 1.567 71.062 11.227 1 91.44 212 ASN B N 1
ATOM 6052 C CA . ASN B 1 212 ? 0.244 71.625 11.508 1 91.44 212 ASN B CA 1
ATOM 6053 C C . ASN B 1 212 ? -0.546 71.812 10.219 1 91.44 212 ASN B C 1
ATOM 6055 O O . ASN B 1 212 ? -0.137 71.375 9.148 1 91.44 212 ASN B O 1
ATOM 6059 N N . GLY B 1 213 ? -1.696 72.438 10.305 1 91.06 213 GLY B N 1
ATOM 6060 C CA . GLY B 1 213 ? -2.576 72.625 9.164 1 91.06 213 GLY B CA 1
ATOM 6061 C C . GLY B 1 213 ? -1.962 73.5 8.078 1 91.06 213 GLY B C 1
ATOM 6062 O O . GLY B 1 213 ? -2.326 73.375 6.906 1 91.06 213 GLY B O 1
ATOM 6063 N N . ASN B 1 214 ? -1.028 74.312 8.523 1 92.38 214 ASN B N 1
ATOM 6064 C CA . ASN B 1 214 ? -0.416 75.25 7.582 1 92.38 214 ASN B CA 1
ATOM 6065 C C . ASN B 1 214 ? 0.876 74.688 6.996 1 92.38 214 ASN B C 1
ATOM 6067 O O . ASN B 1 214 ? 1.466 75.25 6.094 1 92.38 214 ASN B O 1
ATOM 6071 N N . SER B 1 215 ? 1.247 73.562 7.418 1 91.94 215 SER B N 1
ATOM 6072 C CA . SER B 1 215 ? 2.453 72.938 6.891 1 91.94 215 SER B CA 1
ATOM 6073 C C . SER B 1 215 ? 2.246 72.5 5.457 1 91.94 215 SER B C 1
ATOM 6075 O O . SER B 1 215 ? 1.109 72.25 5.027 1 91.94 215 SER B O 1
ATOM 6077 N N . THR B 1 216 ? 3.332 72.25 4.746 1 88.94 216 THR B N 1
ATOM 6078 C CA . THR B 1 216 ? 3.293 71.875 3.332 1 88.94 216 THR B CA 1
ATOM 6079 C C . THR B 1 216 ? 3.148 70.375 3.162 1 88.94 216 THR B C 1
ATOM 6081 O O . THR B 1 216 ? 3.734 69.562 3.922 1 88.94 216 THR B O 1
ATOM 6084 N N . LEU B 1 217 ? 2.27 70.062 2.244 1 87.12 217 LEU B N 1
ATOM 6085 C CA . LEU B 1 217 ? 2.049 68.688 1.853 1 87.12 217 LEU B CA 1
ATOM 6086 C C . LEU B 1 217 ? 2.504 68.438 0.417 1 87.12 217 LEU B C 1
ATOM 6088 O O . LEU B 1 217 ? 2.041 69.125 -0.505 1 87.12 217 LEU B O 1
ATOM 6092 N N . ASN B 1 218 ? 3.434 67.562 0.301 1 82.25 218 ASN B N 1
ATOM 6093 C CA . ASN B 1 218 ? 3.926 67.188 -1.029 1 82.25 218 ASN B CA 1
ATOM 6094 C C . ASN B 1 218 ? 3.1 66.062 -1.659 1 82.25 218 ASN B C 1
ATOM 6096 O O . ASN B 1 218 ? 3.109 64.938 -1.177 1 82.25 218 ASN B O 1
ATOM 6100 N N . GLN B 1 219 ? 2.33 66.438 -2.637 1 77.5 219 GLN B N 1
ATOM 6101 C CA . GLN B 1 219 ? 1.494 65.438 -3.307 1 77.5 219 GLN B CA 1
ATOM 6102 C C . GLN B 1 219 ? 2.133 65 -4.613 1 77.5 219 GLN B C 1
ATOM 6104 O O . GLN B 1 219 ? 1.431 64.688 -5.578 1 77.5 219 GLN B O 1
ATOM 6109 N N . GLY B 1 220 ? 3.34 64.938 -4.617 1 69.12 220 GLY B N 1
ATOM 6110 C CA . GLY B 1 220 ? 4.02 64.5 -5.82 1 69.12 220 GLY B CA 1
ATOM 6111 C C . GLY B 1 220 ? 3.676 65.312 -7.047 1 69.12 220 GLY B C 1
ATOM 6112 O O . GLY B 1 220 ? 3.984 66.5 -7.109 1 69.12 220 GLY B O 1
ATOM 6113 N N . LEU B 1 221 ? 2.877 64.625 -7.926 1 68.38 221 LEU B N 1
ATOM 6114 C CA . LEU B 1 221 ? 2.551 65.188 -9.227 1 68.38 221 LEU B CA 1
ATOM 6115 C C . LEU B 1 221 ? 1.53 66.312 -9.086 1 68.38 221 LEU B C 1
ATOM 6117 O O . LEU B 1 221 ? 1.416 67.188 -9.969 1 68.38 221 LEU B O 1
ATOM 6121 N N . LYS B 1 222 ? 0.758 66.312 -8.07 1 71.44 222 LYS B N 1
ATOM 6122 C CA . LYS B 1 222 ? -0.331 67.25 -7.941 1 71.44 222 LYS B CA 1
ATOM 6123 C C . LYS B 1 222 ? 0.154 68.562 -7.297 1 71.44 222 LYS B C 1
ATOM 6125 O O . LYS B 1 222 ? -0.637 69.5 -7.055 1 71.44 222 LYS B O 1
ATOM 6130 N N . GLY B 1 223 ? 1.521 68.625 -7.059 1 74.25 223 GLY B N 1
ATOM 6131 C CA . GLY B 1 223 ? 2.133 69.875 -6.59 1 74.25 223 GLY B CA 1
ATOM 6132 C C . GLY B 1 223 ? 2.174 70 -5.074 1 74.25 223 GLY B C 1
ATOM 6133 O O . GLY B 1 223 ? 1.896 69 -4.371 1 74.25 223 GLY B O 1
ATOM 6134 N N . ILE B 1 224 ? 2.66 71.188 -4.543 1 80.5 224 ILE B N 1
ATOM 6135 C CA . ILE B 1 224 ? 2.832 71.5 -3.129 1 80.5 224 ILE B CA 1
ATOM 6136 C C . ILE B 1 224 ? 1.614 72.25 -2.619 1 80.5 224 ILE B C 1
ATOM 6138 O O . ILE B 1 224 ? 1.2 73.25 -3.227 1 80.5 224 ILE B O 1
ATOM 6142 N N . THR B 1 225 ? 0.917 71.688 -1.742 1 89.25 225 THR B N 1
ATOM 6143 C CA . THR B 1 225 ? -0.204 72.375 -1.079 1 89.25 225 THR B CA 1
ATOM 6144 C C . THR B 1 225 ? -0.045 72.312 0.437 1 89.25 225 THR B C 1
ATOM 6146 O O . THR B 1 225 ? 0.981 71.875 0.942 1 89.25 225 THR B O 1
ATOM 6149 N N . THR B 1 226 ? -0.96 72.938 1.151 1 90.94 226 THR B N 1
ATOM 6150 C CA . THR B 1 226 ? -0.961 72.812 2.605 1 90.94 226 THR B CA 1
ATOM 6151 C C . THR B 1 226 ? -1.955 71.75 3.076 1 90.94 226 THR B C 1
ATOM 6153 O O . THR B 1 226 ? -2.842 71.375 2.322 1 90.94 226 THR B O 1
ATOM 6156 N N . TYR B 1 227 ? -1.78 71.375 4.285 1 92.19 227 TYR B N 1
ATOM 6157 C CA . TYR B 1 227 ? -2.703 70.375 4.84 1 92.19 227 TYR B CA 1
ATOM 6158 C C . TYR B 1 227 ? -4.121 70.938 4.906 1 92.19 227 TYR B C 1
ATOM 6160 O O . TYR B 1 227 ? -5.086 70.188 4.629 1 92.19 227 TYR B O 1
ATOM 6168 N N . LYS B 1 228 ? -4.211 72.125 5.215 1 92.56 228 LYS B N 1
ATOM 6169 C CA . LYS B 1 228 ? -5.512 72.812 5.273 1 92.56 228 LYS B CA 1
ATOM 6170 C C . LYS B 1 228 ? -6.195 72.812 3.908 1 92.56 228 LYS B C 1
ATOM 6172 O O . LYS B 1 228 ? -7.375 72.438 3.801 1 92.56 228 LYS B O 1
ATOM 6177 N N . GLU B 1 229 ? -5.48 73.125 2.889 1 92.06 229 GLU B N 1
ATOM 6178 C CA . GLU B 1 229 ? -6.023 73.125 1.534 1 92.06 229 GLU B CA 1
ATOM 6179 C C . GLU B 1 229 ? -6.348 71.75 1.042 1 92.06 229 GLU B C 1
ATOM 6181 O O . GLU B 1 229 ? -7.328 71.5 0.323 1 92.06 229 GLU B O 1
ATOM 6186 N N . HIS B 1 230 ? -5.555 70.938 1.412 1 90.62 230 HIS B N 1
ATOM 6187 C CA . HIS B 1 230 ? -5.766 69.562 1.012 1 90.62 230 HIS B CA 1
ATOM 6188 C C . HIS B 1 230 ? -7.07 69 1.583 1 90.62 230 HIS B C 1
ATOM 6190 O O . HIS B 1 230 ? -7.855 68.375 0.865 1 90.62 230 HIS B O 1
ATOM 6196 N N . PHE B 1 231 ? -7.34 69.125 2.84 1 92.38 231 PHE B N 1
ATOM 6197 C CA . PHE B 1 231 ? -8.547 68.625 3.484 1 92.38 231 PHE B CA 1
ATOM 6198 C C . PHE B 1 231 ? -9.781 69.375 2.959 1 92.38 231 PHE B C 1
ATOM 6200 O O . PHE B 1 231 ? -10.859 68.75 2.857 1 92.38 231 PHE B O 1
ATOM 6207 N N . LYS B 1 232 ? -9.609 70.562 2.564 1 93.12 232 LYS B N 1
ATOM 6208 C CA . LYS B 1 232 ? -10.711 71.312 1.951 1 93.12 232 LYS B CA 1
ATOM 6209 C C . LYS B 1 232 ? -11.031 70.75 0.565 1 93.12 232 LYS B C 1
ATOM 6211 O O . LYS B 1 232 ? -12.203 70.5 0.246 1 93.12 232 LYS B O 1
ATOM 6216 N N . LYS B 1 233 ? -10.047 70.5 -0.149 1 90.81 233 LYS B N 1
ATOM 6217 C CA . LYS B 1 233 ? -10.234 70.125 -1.532 1 90.81 233 LYS B CA 1
ATOM 6218 C C . LYS B 1 233 ? -10.672 68.625 -1.598 1 90.81 233 LYS B C 1
ATOM 6220 O O . LYS B 1 233 ? -11.586 68.312 -2.357 1 90.81 233 LYS B O 1
ATOM 6225 N N . ARG B 1 234 ? -10.055 67.812 -0.842 1 89.19 234 ARG B N 1
ATOM 6226 C CA . ARG B 1 234 ? -10.25 66.375 -0.957 1 89.19 234 ARG B CA 1
ATOM 6227 C C . ARG B 1 234 ? -11.484 65.938 -0.181 1 89.19 234 ARG B C 1
ATOM 6229 O O . ARG B 1 234 ? -12.188 65 -0.601 1 89.19 234 ARG B O 1
ATOM 6236 N N . HIS B 1 235 ? -11.656 66.562 0.97 1 91.31 235 HIS B N 1
ATOM 6237 C CA . HIS B 1 235 ? -12.711 66.062 1.841 1 91.31 235 HIS B CA 1
ATOM 6238 C C . HIS B 1 235 ? -13.781 67.125 2.09 1 91.31 235 HIS B C 1
ATOM 6240 O O . HIS B 1 235 ? -14.797 66.812 2.732 1 91.31 235 HIS B O 1
ATOM 6246 N N . GLY B 1 236 ? -13.578 68.25 1.654 1 91.25 236 GLY B N 1
ATOM 6247 C CA . GLY B 1 236 ? -14.547 69.312 1.866 1 91.25 236 GLY B CA 1
ATOM 6248 C C . GLY B 1 236 ? -14.586 69.812 3.301 1 91.25 236 GLY B C 1
ATOM 6249 O O . GLY B 1 236 ? -15.617 70.312 3.762 1 91.25 236 GLY B O 1
ATOM 6250 N N . ILE B 1 237 ? -13.5 69.625 3.994 1 92.81 237 ILE B N 1
ATOM 6251 C CA . ILE B 1 237 ? -13.461 69.938 5.406 1 92.81 237 ILE B CA 1
ATOM 6252 C C . ILE B 1 237 ? -12.633 71.25 5.586 1 92.81 237 ILE B C 1
ATOM 6254 O O . ILE B 1 237 ? -11.469 71.312 5.18 1 92.81 237 ILE B O 1
ATOM 6258 N N . GLU B 1 238 ? -13.258 72.312 6.16 1 93 238 GLU B N 1
ATOM 6259 C CA . GLU B 1 238 ? -12.531 73.5 6.539 1 93 238 GLU B CA 1
ATOM 6260 C C . GLU B 1 238 ? -12.008 73.375 7.973 1 93 238 GLU B C 1
ATOM 6262 O O . GLU B 1 238 ? -12.789 73.375 8.922 1 93 238 GLU B O 1
ATOM 6267 N N . LEU B 1 239 ? -10.734 73.438 8.125 1 92.88 239 LEU B N 1
ATOM 6268 C CA . LEU B 1 239 ? -10.125 73.25 9.445 1 92.88 239 LEU B CA 1
ATOM 6269 C C . LEU B 1 239 ? -10.367 74.5 10.297 1 92.88 239 LEU B C 1
ATOM 6271 O O . LEU B 1 239 ? -10.148 75.625 9.844 1 92.88 239 LEU B O 1
ATOM 6275 N N . GLY B 1 240 ? -10.828 74.312 11.453 1 91.88 240 GLY B N 1
ATOM 6276 C CA . GLY B 1 240 ? -11.047 75.375 12.391 1 91.88 240 GLY B CA 1
ATOM 6277 C C . GLY B 1 240 ? -9.859 75.625 13.305 1 91.88 240 GLY B C 1
ATOM 6278 O O . GLY B 1 240 ? -9.719 76.75 13.859 1 91.88 240 GLY B O 1
ATOM 6279 N N . PHE B 1 241 ? -9.086 74.688 13.43 1 92.94 241 PHE B N 1
ATOM 6280 C CA . PHE B 1 241 ? -7.93 74.812 14.32 1 92.94 241 PHE B CA 1
ATOM 6281 C C . PHE B 1 241 ? -6.648 74.438 13.578 1 92.94 241 PHE B C 1
ATOM 6283 O O . PHE B 1 241 ? -5.969 73.5 13.938 1 92.94 241 PHE B O 1
ATOM 6290 N N . GLU B 1 242 ? -6.219 75.25 12.688 1 89.81 242 GLU B N 1
ATOM 6291 C CA . GLU B 1 242 ? -5.125 75 11.758 1 89.81 242 GLU B CA 1
ATOM 6292 C C . GLU B 1 242 ? -3.775 75.062 12.469 1 89.81 242 GLU B C 1
ATOM 6294 O O . GLU B 1 242 ? -2.781 74.5 11.961 1 89.81 242 GLU B O 1
ATOM 6299 N N . HIS B 1 243 ? -3.68 75.562 13.688 1 90.06 243 HIS B N 1
ATOM 6300 C CA . HIS B 1 243 ? -2.406 75.75 14.375 1 90.06 243 HIS B CA 1
ATOM 6301 C C . HIS B 1 243 ? -2.072 74.562 15.234 1 90.06 243 HIS B C 1
ATOM 6303 O O . HIS B 1 243 ? -0.947 74.438 15.719 1 90.06 243 HIS B O 1
ATOM 6309 N N . GLN B 1 244 ? -3.086 73.625 15.305 1 91.06 244 GLN B N 1
ATOM 6310 C CA . GLN B 1 244 ? -2.84 72.438 16.109 1 91.06 244 GLN B CA 1
ATOM 6311 C C . GLN B 1 244 ? -1.896 71.5 15.383 1 91.06 244 GLN B C 1
ATOM 6313 O O . GLN B 1 244 ? -1.929 71.375 14.156 1 91.06 244 GLN B O 1
ATOM 6318 N N . SER B 1 245 ? -1.081 70.812 16.219 1 90.88 245 SER B N 1
ATOM 6319 C CA . SER B 1 245 ? -0.172 69.812 15.656 1 90.88 245 SER B CA 1
ATOM 6320 C C . SER B 1 245 ? -0.938 68.625 15.07 1 90.88 245 SER B C 1
ATOM 6322 O O . SER B 1 245 ? -1.912 68.188 15.664 1 90.88 245 SER B O 1
ATOM 6324 N N . LEU B 1 246 ? -0.503 68.188 13.922 1 92.94 246 LEU B N 1
ATOM 6325 C CA . LEU B 1 246 ? -1.127 67.062 13.281 1 92.94 246 LEU B CA 1
ATOM 6326 C C . LEU B 1 246 ? -0.751 65.75 14.008 1 92.94 246 LEU B C 1
ATOM 6328 O O . LEU B 1 246 ? 0.294 65.688 14.656 1 92.94 246 LEU B O 1
ATOM 6332 N N . LEU B 1 247 ? -1.631 64.812 13.898 1 92.88 247 LEU B N 1
ATOM 6333 C CA . LEU B 1 247 ? -1.388 63.5 14.469 1 92.88 247 LEU B CA 1
ATOM 6334 C C . LEU B 1 247 ? -0.72 62.594 13.453 1 92.88 247 LEU B C 1
ATOM 6336 O O . LEU B 1 247 ? -1.26 62.344 12.367 1 92.88 247 LEU B O 1
ATOM 6340 N N . HIS B 1 248 ? 0.39 62.094 13.828 1 92.75 248 HIS B N 1
ATOM 6341 C CA . HIS B 1 248 ? 1.1 61.156 12.984 1 92.75 248 HIS B CA 1
ATOM 6342 C C . HIS B 1 248 ? 0.639 59.719 13.25 1 92.75 248 HIS B C 1
ATOM 6344 O O . HIS B 1 248 ? 0.645 59.25 14.398 1 92.75 248 HIS B O 1
ATOM 6350 N N . GLY B 1 249 ? 0.247 59.031 12.195 1 93.19 249 GLY B N 1
ATOM 6351 C CA . GLY B 1 249 ? -0.262 57.688 12.406 1 93.19 249 GLY B CA 1
ATOM 6352 C C . GLY B 1 249 ? -0.195 56.812 11.164 1 93.19 249 GLY B C 1
ATOM 6353 O O . GLY B 1 249 ? 0.523 57.125 10.219 1 93.19 249 GLY B O 1
ATOM 6354 N N . ARG B 1 250 ? -0.841 55.656 11.266 1 93.44 250 ARG B N 1
ATOM 6355 C CA . ARG B 1 250 ? -0.911 54.719 10.156 1 93.44 250 ARG B CA 1
ATOM 6356 C C . ARG B 1 250 ? -2.238 53.969 10.164 1 93.44 250 ARG B C 1
ATOM 6358 O O . ARG B 1 250 ? -2.971 54 11.156 1 93.44 250 ARG B O 1
ATOM 6365 N N . ASN B 1 251 ? -2.473 53.312 8.992 1 92.75 251 ASN B N 1
ATOM 6366 C CA . ASN B 1 251 ? -3.635 52.406 8.914 1 92.75 251 ASN B CA 1
ATOM 6367 C C . ASN B 1 251 ? -3.467 51.188 9.812 1 92.75 251 ASN B C 1
ATOM 6369 O O . ASN B 1 251 ? -2.352 50.875 10.227 1 92.75 251 ASN B O 1
ATOM 6373 N N . LEU B 1 252 ? -4.578 50.562 10.039 1 92.31 252 LEU B N 1
ATOM 6374 C CA . LEU B 1 252 ? -4.582 49.375 10.891 1 92.31 252 LEU B CA 1
ATOM 6375 C C . LEU B 1 252 ? -3.801 48.25 10.242 1 92.31 252 LEU B C 1
ATOM 6377 O O . LEU B 1 252 ? -3.746 48.156 9.016 1 92.31 252 LEU B O 1
ATOM 6381 N N . PHE B 1 253 ? -3.23 47.469 11.109 1 92.5 253 PHE B N 1
ATOM 6382 C CA . PHE B 1 253 ? -2.555 46.25 10.625 1 92.5 253 PHE B CA 1
ATOM 6383 C C . PHE B 1 253 ? -3.559 45.25 10.055 1 92.5 253 PHE B C 1
ATOM 6385 O O . PHE B 1 253 ? -4.664 45.125 10.586 1 92.5 253 PHE B O 1
ATOM 6392 N N . LYS B 1 254 ? -3.158 44.562 9.023 1 89.31 254 LYS B N 1
ATOM 6393 C CA . LYS B 1 254 ? -4 43.531 8.469 1 89.31 254 LYS B CA 1
ATOM 6394 C C . LYS B 1 254 ? -3.834 42.219 9.242 1 89.31 254 LYS B C 1
ATOM 6396 O O . LYS B 1 254 ? -2.709 41.781 9.523 1 89.31 254 LYS B O 1
ATOM 6401 N N . VAL B 1 255 ? -4.941 41.688 9.68 1 93.44 255 VAL B N 1
ATOM 6402 C CA . VAL B 1 255 ? -4.93 40.406 10.344 1 93.44 255 VAL B CA 1
ATOM 6403 C C . VAL B 1 255 ? -5.035 39.281 9.312 1 93.44 255 VAL B C 1
ATOM 6405 O O . VAL B 1 255 ? -6 39.219 8.539 1 93.44 255 VAL B O 1
ATOM 6408 N N . GLU B 1 256 ? -4.059 38.406 9.312 1 92.44 256 GLU B N 1
ATOM 6409 C CA . GLU B 1 256 ? -4.023 37.344 8.312 1 92.44 256 GLU B CA 1
ATOM 6410 C C . GLU B 1 256 ? -3.863 35.969 8.969 1 92.44 256 GLU B C 1
ATOM 6412 O O . GLU B 1 256 ? -3.713 35.875 10.188 1 92.44 256 GLU B O 1
ATOM 6417 N N . ASN B 1 257 ? -4.109 34.938 8.133 1 93.31 257 ASN B N 1
ATOM 6418 C CA . ASN B 1 257 ? -3.852 33.562 8.539 1 93.31 257 ASN B CA 1
ATOM 6419 C C . ASN B 1 257 ? -2.377 33.219 8.391 1 93.31 257 ASN B C 1
ATOM 6421 O O . ASN B 1 257 ? -1.892 33 7.277 1 93.31 257 ASN B O 1
ATOM 6425 N N . TYR B 1 258 ? -1.703 33.062 9.516 1 92.31 258 TYR B N 1
ATOM 6426 C CA . TYR B 1 258 ? -0.259 32.844 9.492 1 92.31 258 TYR B CA 1
ATOM 6427 C C . TYR B 1 258 ? 0.091 31.375 9.633 1 92.31 258 TYR B C 1
ATOM 6429 O O . TYR B 1 258 ? 1.243 31.031 9.906 1 92.31 258 TYR B O 1
ATOM 6437 N N . LEU B 1 259 ? -0.918 30.547 9.477 1 91 259 LEU B N 1
ATOM 6438 C CA . LEU B 1 259 ? -0.697 29.109 9.594 1 91 259 LEU B CA 1
ATOM 6439 C C . LEU B 1 259 ? -0.514 28.469 8.219 1 91 259 LEU B C 1
ATOM 6441 O O . LEU B 1 259 ? -0.214 27.281 8.109 1 91 259 LEU B O 1
ATOM 6445 N N . LEU B 1 260 ? -0.58 29.203 7.16 1 86.94 260 LEU B N 1
ATOM 6446 C CA . LEU B 1 260 ? -0.617 28.688 5.797 1 86.94 260 LEU B CA 1
ATOM 6447 C C . LEU B 1 260 ? 0.746 28.141 5.383 1 86.94 260 LEU B C 1
ATOM 6449 O O . LEU B 1 260 ? 1.778 28.578 5.887 1 86.94 260 LEU B O 1
ATOM 6453 N N . LYS B 1 261 ? 0.658 27.141 4.484 1 77.06 261 LYS B N 1
ATOM 6454 C CA . LYS B 1 261 ? 1.829 26.484 3.918 1 77.06 261 LYS B CA 1
ATOM 6455 C C . LYS B 1 261 ? 2.623 27.438 3.029 1 77.06 261 LYS B C 1
ATOM 6457 O O . LYS B 1 261 ? 3.854 27.469 3.092 1 77.06 261 LYS B O 1
ATOM 6462 N N . THR B 1 262 ? 1.938 28.031 2.111 1 67.94 262 THR B N 1
ATOM 6463 C CA . THR B 1 262 ? 2.586 28.891 1.123 1 67.94 262 THR B CA 1
ATOM 6464 C C . THR B 1 262 ? 3.025 30.203 1.753 1 67.94 262 THR B C 1
ATOM 6466 O O . THR B 1 262 ? 2.266 30.828 2.5 1 67.94 262 THR B O 1
ATOM 6469 N N . ARG B 1 263 ? 4.391 30.344 1.656 1 60.5 263 ARG B N 1
ATOM 6470 C CA . ARG B 1 263 ? 5.016 31.547 2.182 1 60.5 263 ARG B CA 1
ATOM 6471 C C . ARG B 1 263 ? 4.387 32.812 1.57 1 60.5 263 ARG B C 1
ATOM 6473 O O . ARG B 1 263 ? 4.152 32.844 0.362 1 60.5 263 ARG B O 1
ATOM 6480 N N . GLN B 1 264 ? 3.793 33.5 2.43 1 60.91 264 GLN B N 1
ATOM 6481 C CA . GLN B 1 264 ? 3.322 34.812 1.998 1 60.91 264 GLN B CA 1
ATOM 6482 C C . GLN B 1 264 ? 4.465 35.656 1.427 1 60.91 264 GLN B C 1
ATOM 6484 O O . GLN B 1 264 ? 5.617 35.5 1.84 1 60.91 264 GLN B O 1
ATOM 6489 N N . LYS B 1 265 ? 4.285 36.156 0.177 1 60.84 265 LYS B N 1
ATOM 6490 C CA . LYS B 1 265 ? 5.273 37.062 -0.404 1 60.84 265 LYS B CA 1
ATOM 6491 C C . LYS B 1 265 ? 5.812 38.031 0.64 1 60.84 265 LYS B C 1
ATOM 6493 O O . LYS B 1 265 ? 5.035 38.656 1.366 1 60.84 265 LYS B O 1
ATOM 6498 N N . THR B 1 266 ? 7.047 37.781 0.96 1 63 266 THR B N 1
ATOM 6499 C CA . THR B 1 266 ? 7.703 38.625 1.963 1 63 266 THR B CA 1
ATOM 6500 C C . THR B 1 266 ? 7.699 40.094 1.54 1 63 266 THR B C 1
ATOM 6502 O O . THR B 1 266 ? 8.062 40.406 0.409 1 63 266 THR B O 1
ATOM 6505 N N . GLU B 1 267 ? 6.891 40.906 2.123 1 66.94 267 GLU B N 1
ATOM 6506 C CA . GLU B 1 267 ? 7.031 42.344 1.956 1 66.94 267 GLU B CA 1
ATOM 6507 C C . GLU B 1 267 ? 8.375 42.844 2.477 1 66.94 267 GLU B C 1
ATOM 6509 O O . GLU B 1 267 ? 8.773 42.5 3.598 1 66.94 267 GLU B O 1
ATOM 6514 N N . LYS B 1 268 ? 9.062 43.25 1.555 1 60.88 268 LYS B N 1
ATOM 6515 C CA . LYS B 1 268 ? 10.375 43.781 1.883 1 60.88 268 LYS B CA 1
ATOM 6516 C C . LYS B 1 268 ? 10.273 45.25 2.32 1 60.88 268 LYS B C 1
ATOM 6518 O O . LYS B 1 268 ? 9.367 45.969 1.9 1 60.88 268 LYS B O 1
ATOM 6523 N N . GLY B 1 269 ? 10.984 45.688 3.443 1 64.12 269 GLY B N 1
ATOM 6524 C CA . GLY B 1 269 ? 11.195 47.062 3.809 1 64.12 269 GLY B CA 1
ATOM 6525 C C . GLY B 1 269 ? 10.82 47.375 5.246 1 64.12 269 GLY B C 1
ATOM 6526 O O . GLY B 1 269 ? 9.984 46.688 5.836 1 64.12 269 GLY B O 1
ATOM 6527 N N . LYS B 1 270 ? 11.578 48.312 5.812 1 62.88 270 LYS B N 1
ATOM 6528 C CA . LYS B 1 270 ? 11.469 48.75 7.203 1 62.88 270 LYS B CA 1
ATOM 6529 C C . LYS B 1 270 ? 10.336 49.75 7.383 1 62.88 270 LYS B C 1
ATOM 6531 O O . LYS B 1 270 ? 9.75 49.844 8.461 1 62.88 270 LYS B O 1
ATOM 6536 N N . ASN B 1 271 ? 9.922 50.375 6.23 1 65.19 271 ASN B N 1
ATOM 6537 C CA . ASN B 1 271 ? 9.125 51.594 6.438 1 65.19 271 ASN B CA 1
ATOM 6538 C C . ASN B 1 271 ? 7.637 51.312 6.25 1 65.19 271 ASN B C 1
ATOM 6540 O O . ASN B 1 271 ? 7.254 50.438 5.48 1 65.19 271 ASN B O 1
ATOM 6544 N N . MET B 1 272 ? 6.867 52.031 7.164 1 66.81 272 MET B N 1
ATOM 6545 C CA . MET B 1 272 ? 5.406 52 7.125 1 66.81 272 MET B CA 1
ATOM 6546 C C . MET B 1 272 ? 4.848 53.219 6.406 1 66.81 272 MET B C 1
ATOM 6548 O O . MET B 1 272 ? 5.445 54.281 6.445 1 66.81 272 MET B O 1
ATOM 6552 N N . SER B 1 273 ? 3.822 53 5.648 1 79.81 273 SER B N 1
ATOM 6553 C CA . SER B 1 273 ? 3.078 54.156 5.148 1 79.81 273 SER B CA 1
ATOM 6554 C C . SER B 1 273 ? 2.414 54.906 6.293 1 79.81 273 SER B C 1
ATOM 6556 O O . SER B 1 273 ? 1.851 54.312 7.203 1 79.81 273 SER B O 1
ATOM 6558 N N . SER B 1 274 ? 2.75 56.188 6.398 1 87 274 SER B N 1
ATOM 6559 C CA . SER B 1 274 ? 2.223 56.969 7.5 1 87 274 SER B CA 1
ATOM 6560 C C . SER B 1 274 ? 1.277 58.062 6.988 1 87 274 SER B C 1
ATOM 6562 O O . SER B 1 274 ? 1.237 58.344 5.789 1 87 274 SER B O 1
ATOM 6564 N N . VAL B 1 275 ? 0.461 58.5 7.91 1 90.12 275 VAL B N 1
ATOM 6565 C CA . VAL B 1 275 ? -0.479 59.562 7.625 1 90.12 275 VAL B CA 1
ATOM 6566 C C . VAL B 1 275 ? -0.387 60.656 8.711 1 90.12 275 VAL B C 1
ATOM 6568 O O . VAL B 1 275 ? 0.044 60.375 9.836 1 90.12 275 VAL B O 1
ATOM 6571 N N . ASP B 1 276 ? -0.696 61.875 8.312 1 92.31 276 ASP B N 1
ATOM 6572 C CA . ASP B 1 276 ? -0.805 62.969 9.258 1 92.31 276 ASP B CA 1
ATOM 6573 C C . ASP B 1 276 ? -2.221 63.562 9.266 1 92.31 276 ASP B C 1
ATOM 6575 O O . ASP B 1 276 ? -2.719 64 8.242 1 92.31 276 ASP B O 1
ATOM 6579 N N . LEU B 1 277 ? -2.803 63.531 10.469 1 93.69 277 LEU B N 1
ATOM 6580 C CA . LEU B 1 277 ? -4.219 63.875 10.57 1 93.69 277 LEU B CA 1
ATOM 6581 C C . LEU B 1 277 ? -4.422 65.062 11.508 1 93.69 277 LEU B C 1
ATOM 6583 O O . LEU B 1 277 ? -3.807 65.125 12.57 1 93.69 277 LEU B O 1
ATOM 6587 N N . PRO B 1 278 ? -5.27 66 11.039 1 94.5 278 PRO B N 1
ATOM 6588 C CA . PRO B 1 278 ? -5.676 67 12.008 1 94.5 278 PRO B CA 1
ATOM 6589 C C . PRO B 1 278 ? -6.516 66.438 13.148 1 94.5 278 PRO B C 1
ATOM 6591 O O . PRO B 1 278 ? -7.469 65.688 12.906 1 94.5 278 PRO B O 1
ATOM 6594 N N . PRO B 1 279 ? -6.207 66.688 14.359 1 94.88 279 PRO B N 1
ATOM 6595 C CA . PRO B 1 279 ? -6.957 66.188 15.492 1 94.88 279 PRO B CA 1
ATOM 6596 C C . PRO B 1 279 ? -8.445 66.5 15.43 1 94.88 279 PRO B C 1
ATOM 6598 O O . PRO B 1 279 ? -9.281 65.688 15.875 1 94.88 279 PRO B O 1
ATOM 6601 N N . GLU B 1 280 ? -8.844 67.625 14.867 1 94.62 280 GLU B N 1
ATOM 6602 C CA . GLU B 1 280 ? -10.227 68.062 14.867 1 94.62 280 GLU B CA 1
ATOM 6603 C C . GLU B 1 280 ? -11.109 67.188 14.008 1 94.62 280 GLU B C 1
ATOM 6605 O O . GLU B 1 280 ? -12.336 67.25 14.109 1 94.62 280 GLU B O 1
ATOM 6610 N N . VAL B 1 281 ? -10.531 66.375 13.172 1 94.62 281 VAL B N 1
ATOM 6611 C CA . VAL B 1 281 ? -11.328 65.5 12.328 1 94.62 281 VAL B CA 1
ATOM 6612 C C . VAL B 1 281 ? -11.312 64.062 12.883 1 94.62 281 VAL B C 1
ATOM 6614 O O . VAL B 1 281 ? -11.914 63.156 12.305 1 94.62 281 VAL B O 1
ATOM 6617 N N . CYS B 1 282 ? -10.688 63.875 14.016 1 94.5 282 CYS B N 1
ATOM 6618 C CA . CYS B 1 282 ? -10.484 62.531 14.562 1 94.5 282 CYS B CA 1
ATOM 6619 C C . CYS B 1 282 ? -11.367 62.312 15.781 1 94.5 282 CYS B C 1
ATOM 6621 O O . CYS B 1 282 ? -11.555 63.219 16.594 1 94.5 282 CYS B O 1
ATOM 6623 N N . SER B 1 283 ? -11.961 61.125 15.812 1 92.06 283 SER B N 1
ATOM 6624 C CA . SER B 1 283 ? -12.617 60.625 17.016 1 92.06 283 SER B CA 1
ATOM 6625 C C . SER B 1 283 ? -11.797 59.531 17.688 1 92.06 283 SER B C 1
ATOM 6627 O O . SER B 1 283 ? -11.469 58.531 17.047 1 92.06 283 SER B O 1
ATOM 6629 N N . VAL B 1 284 ? -11.523 59.719 18.984 1 92.56 284 VAL B N 1
ATOM 6630 C CA . VAL B 1 284 ? -10.664 58.75 19.672 1 92.56 284 VAL B CA 1
ATOM 6631 C C . VAL B 1 284 ? -11.477 57.531 20.078 1 92.56 284 VAL B C 1
ATOM 6633 O O . VAL B 1 284 ? -12.562 57.625 20.641 1 92.56 284 VAL B O 1
ATOM 6636 N N . ILE B 1 285 ? -10.961 56.375 19.766 1 91.56 285 ILE B N 1
ATOM 6637 C CA . ILE B 1 285 ? -11.617 55.094 20.094 1 91.56 285 ILE B CA 1
ATOM 6638 C C . ILE B 1 285 ? -10.977 54.5 21.344 1 91.56 285 ILE B C 1
ATOM 6640 O O . ILE B 1 285 ? -11.672 54.125 22.281 1 91.56 285 ILE B O 1
ATOM 6644 N N . MET B 1 286 ? -9.68 54.344 21.281 1 93.25 286 MET B N 1
ATOM 6645 C CA . MET B 1 286 ? -8.922 53.781 22.391 1 93.25 286 MET B CA 1
ATOM 6646 C C . MET B 1 286 ? -7.711 54.625 22.734 1 93.25 286 MET B C 1
ATOM 6648 O O . MET B 1 286 ? -6.953 55 21.828 1 93.25 286 MET B O 1
ATOM 6652 N N . SER B 1 287 ? -7.469 54.969 23.938 1 93.5 287 SER B N 1
ATOM 6653 C CA . SER B 1 287 ? -6.32 55.719 24.438 1 93.5 287 SER B CA 1
ATOM 6654 C C . SER B 1 287 ? -6.148 55.531 25.938 1 93.5 287 SER B C 1
ATOM 6656 O O . SER B 1 287 ? -7.121 55.594 26.703 1 93.5 287 SER B O 1
ATOM 6658 N N . PRO B 1 288 ? -4.977 55.125 26.391 1 93.31 288 PRO B N 1
ATOM 6659 C CA . PRO B 1 288 ? -3.729 54.938 25.641 1 93.31 288 PRO B CA 1
ATOM 6660 C C . PRO B 1 288 ? -3.553 53.5 25.156 1 93.31 288 PRO B C 1
ATOM 6662 O O . PRO B 1 288 ? -3.986 52.531 25.828 1 93.31 288 PRO B O 1
ATOM 6665 N N . ILE B 1 289 ? -2.975 53.25 24.094 1 94.81 289 ILE B N 1
ATOM 6666 C CA . ILE B 1 289 ? -2.574 51.938 23.578 1 94.81 289 ILE B CA 1
ATOM 6667 C C . ILE B 1 289 ? -1.415 52.094 22.594 1 94.81 289 ILE B C 1
ATOM 6669 O O . ILE B 1 289 ? -1.483 52.938 21.672 1 94.81 289 ILE B O 1
ATOM 6673 N N . SER B 1 290 ? -0.381 51.438 22.797 1 93.81 290 SER B N 1
ATOM 6674 C CA . SER B 1 290 ? 0.807 51.562 21.953 1 93.81 290 SER B CA 1
ATOM 6675 C C . SER B 1 290 ? 0.632 50.844 20.625 1 93.81 290 SER B C 1
ATOM 6677 O O . SER B 1 290 ? -0.137 49.875 20.531 1 93.81 290 SER B O 1
ATOM 6679 N N . ILE B 1 291 ? 1.357 51.312 19.625 1 94.88 291 ILE B N 1
ATOM 6680 C CA . ILE B 1 291 ? 1.331 50.688 18.297 1 94.88 291 ILE B CA 1
ATOM 6681 C C . ILE B 1 291 ? 1.877 49.25 18.391 1 94.88 291 ILE B C 1
ATOM 6683 O O . ILE B 1 291 ? 1.42 48.375 17.672 1 94.88 291 ILE B O 1
ATOM 6687 N N . GLY B 1 292 ? 2.836 49.031 19.281 1 94.56 292 GLY B N 1
ATOM 6688 C CA . GLY B 1 292 ? 3.385 47.688 19.469 1 94.56 292 GLY B CA 1
ATOM 6689 C C . GLY B 1 292 ? 2.365 46.688 19.984 1 94.56 292 GLY B C 1
ATOM 6690 O O . GLY B 1 292 ? 2.373 45.531 19.578 1 94.56 292 GLY B O 1
ATOM 6691 N N . THR B 1 293 ? 1.539 47.156 20.906 1 95.94 293 THR B N 1
ATOM 6692 C CA . THR B 1 293 ? 0.486 46.312 21.438 1 95.94 293 THR B CA 1
ATOM 6693 C C . THR B 1 293 ? -0.512 45.938 20.344 1 95.94 293 THR B C 1
ATOM 6695 O O . THR B 1 293 ? -0.894 44.75 20.219 1 95.94 293 THR B O 1
ATOM 6698 N N . ILE B 1 294 ? -0.934 46.875 19.609 1 96.75 294 ILE B N 1
ATOM 6699 C CA . ILE B 1 294 ? -1.892 46.625 18.531 1 96.75 294 ILE B CA 1
ATOM 6700 C C . ILE B 1 294 ? -1.278 45.688 17.5 1 96.75 294 ILE B C 1
ATOM 6702 O O . ILE B 1 294 ? -1.947 44.781 17.016 1 96.75 294 ILE B O 1
ATOM 6706 N N . TYR B 1 295 ? -0.01 45.906 17.219 1 96.31 295 TYR B N 1
ATOM 6707 C CA . TYR B 1 295 ? 0.719 45.062 16.297 1 96.31 295 TYR B CA 1
ATOM 6708 C C . TYR B 1 295 ? 0.764 43.625 16.797 1 96.31 295 TYR B C 1
ATOM 6710 O O . TYR B 1 295 ? 0.498 42.688 16.047 1 96.31 295 TYR B O 1
ATOM 6718 N N . SER B 1 296 ? 1.057 43.438 18 1 97.31 296 SER B N 1
ATOM 6719 C CA . SER B 1 296 ? 1.119 42.125 18.609 1 97.31 296 SER B CA 1
ATOM 6720 C C . SER B 1 296 ? -0.237 41.438 18.562 1 97.31 296 SER B C 1
ATOM 6722 O O . SER B 1 296 ? -0.318 40.219 18.25 1 97.31 296 SER B O 1
ATOM 6724 N N . PHE B 1 297 ? -1.255 42.156 18.828 1 97.62 297 PHE B N 1
ATOM 6725 C CA . PHE B 1 297 ? -2.594 41.562 18.891 1 97.62 297 PHE B CA 1
ATOM 6726 C C . PHE B 1 297 ? -3.07 41.156 17.5 1 97.62 297 PHE B C 1
ATOM 6728 O O . PHE B 1 297 ? -3.996 40.375 17.359 1 97.62 297 PHE B O 1
ATOM 6735 N N . SER B 1 298 ? -2.494 41.719 16.469 1 96.44 298 SER B N 1
ATOM 6736 C CA . SER B 1 298 ? -2.859 41.344 15.094 1 96.44 298 SER B CA 1
ATOM 6737 C C . SER B 1 298 ? -2.479 39.906 14.789 1 96.44 298 SER B C 1
ATOM 6739 O O . SER B 1 298 ? -2.992 39.312 13.844 1 96.44 298 SER B O 1
ATOM 6741 N N . PHE B 1 299 ? -1.623 39.25 15.57 1 96.62 299 PHE B N 1
ATOM 6742 C CA . PHE B 1 299 ? -1.176 37.875 15.344 1 96.62 299 PHE B CA 1
ATOM 6743 C C . PHE B 1 299 ? -1.992 36.906 16.188 1 96.62 299 PHE B C 1
ATOM 6745 O O . PHE B 1 299 ? -1.947 35.688 15.953 1 96.62 299 PHE B O 1
ATOM 6752 N N . ILE B 1 300 ? -2.783 37.375 17.078 1 97.19 300 ILE B N 1
ATOM 6753 C CA . ILE B 1 300 ? -3.363 36.594 18.156 1 97.19 300 ILE B CA 1
ATOM 6754 C C . ILE B 1 300 ? -4.391 35.625 17.578 1 97.19 300 ILE B C 1
ATOM 6756 O O . ILE B 1 300 ? -4.465 34.469 18 1 97.19 300 ILE B O 1
ATOM 6760 N N . PRO B 1 301 ? -5.238 36.062 16.641 1 96.44 301 PRO B N 1
ATOM 6761 C CA . PRO B 1 301 ? -6.223 35.094 16.125 1 96.44 301 PRO B CA 1
ATOM 6762 C C . PRO B 1 301 ? -5.582 33.812 15.57 1 96.44 301 PRO B C 1
ATOM 6764 O O . PRO B 1 301 ? -6.062 32.719 15.836 1 96.44 301 PRO B O 1
ATOM 6767 N N . SER B 1 302 ? -4.484 33.938 14.867 1 96.12 302 SER B N 1
ATOM 6768 C CA . SER B 1 302 ? -3.785 32.75 14.336 1 96.12 302 SER B CA 1
ATOM 6769 C C . SER B 1 302 ? -3.145 31.953 15.453 1 96.12 302 SER B C 1
ATOM 6771 O O . SER B 1 302 ? -3.188 30.719 15.43 1 96.12 302 SER B O 1
ATOM 6773 N N . ILE B 1 303 ? -2.539 32.625 16.422 1 96.38 303 ILE B N 1
ATOM 6774 C CA . ILE B 1 303 ? -1.865 31.969 17.531 1 96.38 303 ILE B CA 1
ATOM 6775 C C . ILE B 1 303 ? -2.883 31.188 18.359 1 96.38 303 ILE B C 1
ATOM 6777 O O . ILE B 1 303 ? -2.641 30.031 18.734 1 96.38 303 ILE B O 1
ATOM 6781 N N . MET B 1 304 ? -3.998 31.812 18.609 1 96.69 304 MET B N 1
ATOM 6782 C CA . MET B 1 304 ? -5.012 31.156 19.438 1 96.69 304 MET B CA 1
ATOM 6783 C C . MET B 1 304 ? -5.684 30.031 18.672 1 96.69 304 MET B C 1
ATOM 6785 O O . MET B 1 304 ? -6.082 29.016 19.266 1 96.69 304 MET B O 1
ATOM 6789 N N . HIS B 1 305 ? -5.84 30.234 17.375 1 95.62 305 HIS B N 1
ATOM 6790 C CA . HIS B 1 305 ? -6.332 29.125 16.562 1 95.62 305 HIS B CA 1
ATOM 6791 C C . HIS B 1 305 ? -5.406 27.922 16.656 1 95.62 305 HIS B C 1
ATOM 6793 O O . HIS B 1 305 ? -5.871 26.781 16.75 1 95.62 305 HIS B O 1
ATOM 6799 N N . TRP B 1 306 ? -4.148 28.141 16.625 1 95.12 306 TRP B N 1
ATOM 6800 C CA . TRP B 1 306 ? -3.152 27.078 16.781 1 95.12 306 TRP B CA 1
ATOM 6801 C C . TRP B 1 306 ? -3.26 26.438 18.156 1 95.12 306 TRP B C 1
ATOM 6803 O O . TRP B 1 306 ? -3.236 25.203 18.266 1 95.12 306 TRP B O 1
ATOM 6813 N N . LEU B 1 307 ? -3.338 27.266 19.172 1 96.19 307 LEU B N 1
ATOM 6814 C CA . LEU B 1 307 ? -3.469 26.75 20.531 1 96.19 307 LEU B CA 1
ATOM 6815 C C . LEU B 1 307 ? -4.719 25.875 20.656 1 96.19 307 LEU B C 1
ATOM 6817 O O . LEU B 1 307 ? -4.684 24.828 21.297 1 96.19 307 LEU B O 1
ATOM 6821 N N . GLU B 1 308 ? -5.812 26.375 20.125 1 95.62 308 GLU B N 1
ATOM 6822 C CA . GLU B 1 308 ? -7.039 25.594 20.141 1 95.62 308 GLU B CA 1
ATOM 6823 C C . GLU B 1 308 ? -6.828 24.234 19.5 1 95.62 308 GLU B C 1
ATOM 6825 O O . GLU B 1 308 ? -7.289 23.203 20.016 1 95.62 308 GLU B O 1
ATOM 6830 N N . GLY B 1 309 ? -6.152 24.219 18.344 1 96 309 GLY B N 1
ATOM 6831 C CA . GLY B 1 309 ? -5.824 22.969 17.672 1 96 309 GLY B CA 1
ATOM 6832 C C . GLY B 1 309 ? -5.004 22.031 18.531 1 96 309 GLY B C 1
ATOM 6833 O O . GLY B 1 309 ? -5.258 20.828 18.562 1 96 309 GLY B O 1
ATOM 6834 N N . LEU B 1 310 ? -4.031 22.531 19.234 1 96.31 310 LEU B N 1
ATOM 6835 C CA . LEU B 1 310 ? -3.186 21.734 20.109 1 96.31 310 LEU B CA 1
ATOM 6836 C C . LEU B 1 310 ? -4.008 21.109 21.234 1 96.31 310 LEU B C 1
ATOM 6838 O O . LEU B 1 310 ? -3.799 19.953 21.594 1 96.31 310 LEU B O 1
ATOM 6842 N N . LEU B 1 311 ? -4.906 21.891 21.75 1 96.19 311 LEU B N 1
ATOM 6843 C CA . LEU B 1 311 ? -5.738 21.406 22.844 1 96.19 311 LEU B CA 1
ATOM 6844 C C . LEU B 1 311 ? -6.676 20.297 22.359 1 96.19 311 LEU B C 1
ATOM 6846 O O . LEU B 1 311 ? -6.91 19.312 23.078 1 96.19 311 LEU B O 1
ATOM 6850 N N . VAL B 1 312 ? -7.211 20.469 21.188 1 95.88 312 VAL B N 1
ATOM 6851 C CA . VAL B 1 312 ? -8.055 19.422 20.594 1 95.88 312 VAL B CA 1
ATOM 6852 C C . VAL B 1 312 ? -7.242 18.141 20.406 1 95.88 312 VAL B C 1
ATOM 6854 O O . VAL B 1 312 ? -7.703 17.062 20.766 1 95.88 312 VAL B O 1
ATOM 6857 N N . ALA B 1 313 ? -6.078 18.25 19.844 1 96.19 313 ALA B N 1
ATOM 6858 C CA . ALA B 1 313 ? -5.188 17.109 19.641 1 96.19 313 ALA B CA 1
ATOM 6859 C C . ALA B 1 313 ? -4.828 16.453 20.984 1 96.19 313 ALA B C 1
ATOM 6861 O O . ALA B 1 313 ? -4.734 15.234 21.062 1 96.19 313 ALA B O 1
ATOM 6862 N N . PHE B 1 314 ? -4.59 17.312 21.969 1 94.44 314 PHE B N 1
ATOM 6863 C CA . PHE B 1 314 ? -4.25 16.812 23.312 1 94.44 314 PHE B CA 1
ATOM 6864 C C . PHE B 1 314 ? -5.391 15.984 23.891 1 94.44 314 PHE B C 1
ATOM 6866 O O . PHE B 1 314 ? -5.16 14.922 24.469 1 94.44 314 PHE B O 1
ATOM 6873 N N . ASN B 1 315 ? -6.586 16.469 23.75 1 92.88 315 ASN B N 1
ATOM 6874 C CA . ASN B 1 315 ? -7.754 15.75 24.25 1 92.88 315 ASN B CA 1
ATOM 6875 C C . ASN B 1 315 ? -7.953 14.43 23.5 1 92.88 315 ASN B C 1
ATOM 6877 O O . ASN B 1 315 ? -8.336 13.43 24.109 1 92.88 315 ASN B O 1
ATOM 6881 N N . LEU B 1 316 ? -7.723 14.445 22.25 1 93.06 316 LEU B N 1
ATOM 6882 C CA . LEU B 1 316 ? -7.789 13.203 21.469 1 93.06 316 LEU B CA 1
ATOM 6883 C C . LEU B 1 316 ? -6.719 12.219 21.938 1 93.06 316 LEU B C 1
ATOM 6885 O O . LEU B 1 316 ? -7.004 11.031 22.125 1 93.06 316 LEU B O 1
ATOM 6889 N N . LYS B 1 317 ? -5.477 12.719 22.031 1 91.81 317 LYS B N 1
ATOM 6890 C CA . LYS B 1 317 ? -4.375 11.898 22.516 1 91.81 317 LYS B CA 1
ATOM 6891 C C . LYS B 1 317 ? -4.73 11.234 23.844 1 91.81 317 LYS B C 1
ATOM 6893 O O . LYS B 1 317 ? -4.512 10.031 24.031 1 91.81 317 LYS B O 1
ATOM 6898 N N . ARG B 1 318 ? -5.285 12.047 24.688 1 88.81 318 ARG B N 1
ATOM 6899 C CA . ARG B 1 318 ? -5.664 11.531 26 1 88.81 318 ARG B CA 1
ATOM 6900 C C . ARG B 1 318 ? -6.742 10.453 25.891 1 88.81 318 ARG B C 1
ATOM 6902 O O . ARG B 1 318 ? -6.707 9.453 26.594 1 88.81 318 ARG B O 1
ATOM 6909 N N . MET B 1 319 ? -7.684 10.695 25.109 1 87.38 319 MET B N 1
ATOM 6910 C CA . MET B 1 319 ? -8.742 9.711 24.875 1 87.38 319 MET B CA 1
ATOM 6911 C C . MET B 1 319 ? -8.164 8.406 24.344 1 87.38 319 MET B C 1
ATOM 6913 O O . MET B 1 319 ? -8.562 7.324 24.781 1 87.38 319 MET B O 1
ATOM 6917 N N . LEU B 1 320 ? -7.227 8.492 23.406 1 86.5 320 LEU B N 1
ATOM 6918 C CA . LEU B 1 320 ? -6.605 7.316 22.797 1 86.5 320 LEU B CA 1
ATOM 6919 C C . LEU B 1 320 ? -5.754 6.566 23.828 1 86.5 320 LEU B C 1
ATOM 6921 O O . LEU B 1 320 ? -5.781 5.336 23.875 1 86.5 320 LEU B O 1
ATOM 6925 N N . LEU B 1 321 ? -5.008 7.285 24.609 1 81 321 LEU B N 1
ATOM 6926 C CA . LEU B 1 321 ? -4.086 6.688 25.578 1 81 321 LEU B CA 1
ATOM 6927 C C . LEU B 1 321 ? -4.844 6.02 26.703 1 81 321 LEU B C 1
ATOM 6929 O O . LEU B 1 321 ? -4.305 5.137 27.391 1 81 321 LEU B O 1
ATOM 6933 N N . ASP B 1 322 ? -5.988 6.504 26.969 1 81.25 322 ASP B N 1
ATOM 6934 C CA . ASP B 1 322 ? -6.82 5.875 27.984 1 81.25 322 ASP B CA 1
ATOM 6935 C C . ASP B 1 322 ? -7.199 4.449 27.594 1 81.25 322 ASP B C 1
ATOM 6937 O O . ASP B 1 322 ? -7.484 3.615 28.453 1 81.25 322 ASP B O 1
ATOM 6941 N N . HIS B 1 323 ? -7.164 4.133 26.406 1 77.31 323 HIS B N 1
ATOM 6942 C CA . HIS B 1 323 ? -7.621 2.828 25.953 1 77.31 323 HIS B CA 1
ATOM 6943 C C . HIS B 1 323 ? -6.445 1.883 25.719 1 77.31 323 HIS B C 1
ATOM 6945 O O . HIS B 1 323 ? -6.582 0.667 25.875 1 77.31 323 HIS B O 1
ATOM 6951 N N . PHE B 1 324 ? -5.387 2.363 25.281 1 71.75 324 PHE B N 1
ATOM 6952 C CA . PHE B 1 324 ? -4.219 1.506 25.141 1 71.75 324 PHE B CA 1
ATOM 6953 C C . PHE B 1 324 ? -2.943 2.264 25.5 1 71.75 324 PHE B C 1
ATOM 6955 O O . PHE B 1 324 ? -2.945 3.494 25.562 1 71.75 324 PHE B O 1
ATOM 6962 N N . THR B 1 325 ? -2.006 1.518 26.094 1 61.41 325 THR B N 1
ATOM 6963 C CA . THR B 1 325 ? -0.81 2.119 26.672 1 61.41 325 THR B CA 1
ATOM 6964 C C . THR B 1 325 ? 0.303 2.219 25.641 1 61.41 325 THR B C 1
ATOM 6966 O O . THR B 1 325 ? 1.229 1.406 25.641 1 61.41 325 THR B O 1
ATOM 6969 N N . PRO B 1 326 ? 0.102 3.023 24.719 1 62.41 326 PRO B N 1
ATOM 6970 C CA . PRO B 1 326 ? 1.222 3.148 23.781 1 62.41 326 PRO B CA 1
ATOM 6971 C C . PRO B 1 326 ? 2.357 4.008 24.328 1 62.41 326 PRO B C 1
ATOM 6973 O O . PRO B 1 326 ? 2.213 4.625 25.391 1 62.41 326 PRO B O 1
ATOM 6976 N N . ASN B 1 327 ? 3.57 3.865 23.828 1 65.81 327 ASN B N 1
ATOM 6977 C CA . ASN B 1 327 ? 4.578 4.91 23.984 1 65.81 327 ASN B CA 1
ATOM 6978 C C . ASN B 1 327 ? 4.008 6.289 23.656 1 65.81 327 ASN B C 1
ATOM 6980 O O . ASN B 1 327 ? 3.018 6.406 22.938 1 65.81 327 ASN B O 1
ATOM 6984 N N . ASP B 1 328 ? 4.367 7.246 24.344 1 77.12 328 ASP B N 1
ATOM 6985 C CA . ASP B 1 328 ? 3.889 8.625 24.266 1 77.12 328 ASP B CA 1
ATOM 6986 C C . ASP B 1 328 ? 4.047 9.188 22.859 1 77.12 328 ASP B C 1
ATOM 6988 O O . ASP B 1 328 ? 5.113 9.062 22.25 1 77.12 328 ASP B O 1
ATOM 6992 N N . ILE B 1 329 ? 2.924 9.516 22.141 1 87.44 329 ILE B N 1
ATOM 6993 C CA . ILE B 1 329 ? 2.916 10.195 20.859 1 87.44 329 ILE B CA 1
ATOM 6994 C C . ILE B 1 329 ? 2.873 11.703 21.062 1 87.44 329 ILE B C 1
ATOM 6996 O O . ILE B 1 329 ? 2.107 12.203 21.906 1 87.44 329 ILE B O 1
ATOM 7000 N N . PRO B 1 330 ? 3.736 12.406 20.391 1 90.19 330 PRO B N 1
ATOM 7001 C CA . PRO B 1 330 ? 3.715 13.859 20.531 1 90.19 330 PRO B CA 1
ATOM 7002 C C . PRO B 1 330 ? 2.393 14.477 20.094 1 90.19 330 PRO B C 1
ATOM 7004 O O . PRO B 1 330 ? 1.805 14.039 19.094 1 90.19 330 PRO B O 1
ATOM 7007 N N . ILE B 1 331 ? 2.006 15.539 20.781 1 93.44 331 ILE B N 1
ATOM 7008 C CA . ILE B 1 331 ? 0.759 16.234 20.469 1 93.44 331 ILE B CA 1
ATOM 7009 C C . ILE B 1 331 ? 0.821 16.797 19.062 1 93.44 331 ILE B C 1
ATOM 7011 O O . ILE B 1 331 ? -0.191 16.844 18.359 1 93.44 331 ILE B O 1
ATOM 7015 N N . SER B 1 332 ? 1.989 17.203 18.672 1 91.44 332 SER B N 1
ATOM 7016 C CA . SER B 1 332 ? 2.158 17.812 17.359 1 91.44 332 SER B CA 1
ATOM 7017 C C . SER B 1 332 ? 1.828 16.812 16.25 1 91.44 332 SER B C 1
ATOM 7019 O O . SER B 1 332 ? 1.267 17.188 15.219 1 91.44 332 SER B O 1
ATOM 7021 N N . LYS B 1 333 ? 2.135 15.578 16.5 1 92.31 333 LYS B N 1
ATOM 7022 C CA . LYS B 1 333 ? 1.848 14.539 15.516 1 92.31 333 LYS B CA 1
ATOM 7023 C C . LYS B 1 333 ? 0.354 14.234 15.453 1 92.31 333 LYS B C 1
ATOM 7025 O O . LYS B 1 333 ? -0.187 13.969 14.375 1 92.31 333 LYS B O 1
ATOM 7030 N N . VAL B 1 334 ? -0.23 14.227 16.609 1 95.5 334 VAL B N 1
ATOM 7031 C CA . VAL B 1 334 ? -1.674 14.023 16.641 1 95.5 334 VAL B CA 1
ATOM 7032 C C . VAL B 1 334 ? -2.381 15.172 15.93 1 95.5 334 VAL B C 1
ATOM 7034 O O . VAL B 1 334 ? -3.318 14.945 15.164 1 95.5 334 VAL B O 1
ATOM 7037 N N . LEU B 1 335 ? -1.891 16.406 16.203 1 96.44 335 LEU B N 1
ATOM 7038 C CA . LEU B 1 335 ? -2.461 17.562 15.523 1 96.44 335 LEU B CA 1
ATOM 7039 C C . LEU B 1 335 ? -2.309 17.453 14.016 1 96.44 335 LEU B C 1
ATOM 7041 O O . LEU B 1 335 ? -3.252 17.719 13.266 1 96.44 335 LEU B O 1
ATOM 7045 N N . GLN B 1 336 ? -1.175 17.062 13.617 1 93.62 336 GLN B N 1
ATOM 7046 C CA . GLN B 1 336 ? -0.924 16.859 12.195 1 93.62 336 GLN B CA 1
ATOM 7047 C C . GLN B 1 336 ? -1.883 15.828 11.602 1 93.62 336 GLN B C 1
ATOM 7049 O O . GLN B 1 336 ? -2.396 16.016 10.5 1 93.62 336 GLN B O 1
ATOM 7054 N N . ALA B 1 337 ? -2.109 14.781 12.305 1 96.5 337 ALA B N 1
ATOM 7055 C CA . ALA B 1 337 ? -2.924 13.664 11.828 1 96.5 337 ALA B CA 1
ATOM 7056 C C . ALA B 1 337 ? -4.383 14.078 11.656 1 96.5 337 ALA B C 1
ATOM 7058 O O . ALA B 1 337 ? -5.094 13.547 10.805 1 96.5 337 ALA B O 1
ATOM 7059 N N . ILE B 1 338 ? -4.863 15.039 12.438 1 98.06 338 ILE B N 1
ATOM 7060 C CA . ILE B 1 338 ? -6.281 15.375 12.391 1 98.06 338 ILE B CA 1
ATOM 7061 C C . ILE B 1 338 ? -6.484 16.625 11.547 1 98.06 338 ILE B C 1
ATOM 7063 O O . ILE B 1 338 ? -7.605 17.141 11.43 1 98.06 338 ILE B O 1
ATOM 7067 N N . THR B 1 339 ? -5.43 17.203 10.953 1 96.94 339 THR B N 1
ATOM 7068 C CA . THR B 1 339 ? -5.52 18.391 10.125 1 96.94 339 THR B CA 1
ATOM 7069 C C . THR B 1 339 ? -5.621 18.031 8.648 1 96.94 339 THR B C 1
ATOM 7071 O O . THR B 1 339 ? -4.652 17.547 8.055 1 96.94 339 THR B O 1
ATOM 7074 N N . ALA B 1 340 ? -6.754 18.266 8.055 1 96.44 340 ALA B N 1
ATOM 7075 C CA . ALA B 1 340 ? -6.996 17.922 6.656 1 96.44 340 ALA B CA 1
ATOM 7076 C C . ALA B 1 340 ? -6.242 18.859 5.723 1 96.44 340 ALA B C 1
ATOM 7078 O O . ALA B 1 340 ? -5.812 19.938 6.133 1 96.44 340 ALA B O 1
ATOM 7079 N N . LYS B 1 341 ? -6.145 18.5 4.469 1 91.62 341 LYS B N 1
ATOM 7080 C CA . LYS B 1 341 ? -5.461 19.281 3.447 1 91.62 341 LYS B CA 1
ATOM 7081 C C . LYS B 1 341 ? -6.207 20.594 3.172 1 91.62 341 LYS B C 1
ATOM 7083 O O . LYS B 1 341 ? -5.59 21.609 2.842 1 91.62 341 LYS B O 1
ATOM 7088 N N . GLY B 1 342 ? -7.488 20.547 3.402 1 92.5 342 GLY B N 1
ATOM 7089 C CA . GLY B 1 342 ? -8.312 21.719 3.164 1 92.5 342 GLY B CA 1
ATOM 7090 C C . GLY B 1 342 ? -7.969 22.875 4.074 1 92.5 342 GLY B C 1
ATOM 7091 O O . GLY B 1 342 ? -8.305 24.031 3.783 1 92.5 342 GLY B O 1
ATOM 7092 N N . CYS B 1 343 ? -7.289 22.609 5.176 1 94 343 CYS B N 1
ATOM 7093 C CA . CYS B 1 343 ? -6.867 23.672 6.09 1 94 343 CYS B CA 1
ATOM 7094 C C . CYS B 1 343 ? -5.75 24.516 5.48 1 94 343 CYS B C 1
ATOM 7096 O O . CYS B 1 343 ? -5.527 25.656 5.891 1 94 343 CYS B O 1
ATOM 7098 N N . GLU B 1 344 ? -4.965 23.891 4.523 1 91.44 344 GLU B N 1
ATOM 7099 C CA . GLU B 1 344 ? -3.859 24.531 3.824 1 91.44 344 GLU B CA 1
ATOM 7100 C C . GLU B 1 344 ? -2.771 24.969 4.797 1 91.44 344 GLU B C 1
ATOM 7102 O O . GLU B 1 344 ? -2.127 26 4.594 1 91.44 344 GLU B O 1
ATOM 7107 N N . GLU B 1 345 ? -2.736 24.312 5.926 1 90.88 345 GLU B N 1
ATOM 7108 C CA . GLU B 1 345 ? -1.707 24.609 6.918 1 90.88 345 GLU B CA 1
ATOM 7109 C C . GLU B 1 345 ? -0.378 23.953 6.551 1 90.88 345 GLU B C 1
ATOM 7111 O O . GLU B 1 345 ? -0.324 23.094 5.668 1 90.88 345 GLU B O 1
ATOM 7116 N N . ALA B 1 346 ? 0.7 24.406 7.164 1 81.94 346 ALA B N 1
ATOM 7117 C CA . ALA B 1 346 ? 2.047 23.922 6.859 1 81.94 346 ALA B CA 1
ATOM 7118 C C . ALA B 1 346 ? 2.152 22.422 7.07 1 81.94 346 ALA B C 1
ATOM 7120 O O . ALA B 1 346 ? 2.863 21.734 6.336 1 81.94 346 ALA B O 1
ATOM 7121 N N . TYR B 1 347 ? 1.469 21.969 8.102 1 83.44 347 TYR B N 1
ATOM 7122 C CA . TYR B 1 347 ? 1.488 20.547 8.391 1 83.44 347 TYR B CA 1
ATOM 7123 C C . TYR B 1 347 ? 0.08 19.969 8.359 1 83.44 347 TYR B C 1
ATOM 7125 O O . TYR B 1 347 ? -0.804 20.422 9.086 1 83.44 347 TYR B O 1
ATOM 7133 N N . ASP B 1 348 ? -0.164 19.125 7.449 1 91.69 348 ASP B N 1
ATOM 7134 C CA . ASP B 1 348 ? -1.431 18.406 7.367 1 91.69 348 ASP B CA 1
ATOM 7135 C C . ASP B 1 348 ? -1.208 16.891 7.438 1 91.69 348 ASP B C 1
ATOM 7137 O O . ASP B 1 348 ? -0.091 16.438 7.688 1 91.69 348 ASP B O 1
ATOM 7141 N N . TYR B 1 349 ? -2.248 16.172 7.262 1 93.88 349 TYR B N 1
ATOM 7142 C CA . TYR B 1 349 ? -2.143 14.75 7.562 1 93.88 349 TYR B CA 1
ATOM 7143 C C . TYR B 1 349 ? -1.595 13.984 6.363 1 93.88 349 TYR B C 1
ATOM 7145 O O . TYR B 1 349 ? -1.442 12.758 6.422 1 93.88 349 TYR B O 1
ATOM 7153 N N . ASP B 1 350 ? -1.139 14.578 5.266 1 92.12 350 ASP B N 1
ATOM 7154 C CA . ASP B 1 350 ? -0.801 13.922 4.004 1 92.12 350 ASP B CA 1
ATOM 7155 C C . ASP B 1 350 ? 0.327 12.914 4.195 1 92.12 350 ASP B C 1
ATOM 7157 O O . ASP B 1 350 ? 0.204 11.758 3.789 1 92.12 350 ASP B O 1
ATOM 7161 N N . TYR B 1 351 ? 1.424 13.305 4.844 1 90.75 351 TYR B N 1
ATOM 7162 C CA . TYR B 1 351 ? 2.57 12.422 5.031 1 90.75 351 TYR B CA 1
ATOM 7163 C C . TYR B 1 351 ? 2.23 11.281 5.984 1 90.75 351 TYR B C 1
ATOM 7165 O O . TYR B 1 351 ? 2.574 10.125 5.723 1 90.75 351 TYR B O 1
ATOM 7173 N N . LEU B 1 352 ? 1.546 11.617 7.051 1 93.69 352 LEU B N 1
ATOM 7174 C CA . LEU B 1 352 ? 1.167 10.594 8.023 1 93.69 352 LEU B CA 1
ATOM 7175 C C . LEU B 1 352 ? 0.161 9.625 7.422 1 93.69 352 LEU B C 1
ATOM 7177 O O . LEU B 1 352 ? 0.211 8.422 7.699 1 93.69 352 LEU B O 1
ATOM 7181 N N . GLU B 1 353 ? -0.793 10.172 6.625 1 95.5 353 GLU B N 1
ATOM 7182 C CA . GLU B 1 353 ? -1.783 9.352 5.934 1 95.5 353 GLU B CA 1
ATOM 7183 C C . GLU B 1 353 ? -1.113 8.312 5.043 1 95.5 353 GLU B C 1
ATOM 7185 O O . GLU B 1 353 ? -1.491 7.137 5.055 1 95.5 353 GLU B O 1
ATOM 7190 N N . THR B 1 354 ? -0.114 8.75 4.258 1 94.38 354 THR B N 1
ATOM 7191 C CA . THR B 1 354 ? 0.598 7.863 3.346 1 94.38 354 THR B CA 1
ATOM 7192 C C . THR B 1 354 ? 1.338 6.773 4.117 1 94.38 354 THR B C 1
ATOM 7194 O O . THR B 1 354 ? 1.313 5.605 3.73 1 94.38 354 THR B O 1
ATOM 7197 N N . LEU B 1 355 ? 2.031 7.148 5.172 1 94.12 355 LEU B N 1
ATOM 7198 C CA . LEU B 1 355 ? 2.752 6.199 6.012 1 94.12 355 LEU B CA 1
ATOM 7199 C C . LEU B 1 355 ? 1.79 5.199 6.652 1 94.12 355 LEU B C 1
ATOM 7201 O O . LEU B 1 355 ? 2.037 3.992 6.629 1 94.12 355 LEU B O 1
ATOM 7205 N N . GLY B 1 356 ? 0.7 5.734 7.203 1 96.38 356 GLY B N 1
ATOM 7206 C CA . GLY B 1 356 ? -0.285 4.875 7.844 1 96.38 356 GLY B CA 1
ATOM 7207 C C . GLY B 1 356 ? -0.96 3.92 6.883 1 96.38 356 GLY B C 1
ATOM 7208 O O . GLY B 1 356 ? -1.17 2.748 7.207 1 96.38 356 GLY B O 1
ATOM 7209 N N . ASP B 1 357 ? -1.361 4.379 5.68 1 96.31 357 ASP B N 1
ATOM 7210 C CA . ASP B 1 357 ? -1.98 3.557 4.645 1 96.31 357 ASP B CA 1
ATOM 7211 C C . ASP B 1 357 ? -1.071 2.396 4.25 1 96.31 357 ASP B C 1
ATOM 7213 O O . ASP B 1 357 ? -1.534 1.265 4.09 1 96.31 357 ASP B O 1
ATOM 7217 N N . SER B 1 358 ? 0.22 2.719 4.047 1 96.06 358 SER B N 1
ATOM 7218 C CA . SER B 1 358 ? 1.17 1.687 3.643 1 96.06 358 SER B CA 1
ATOM 7219 C C . SER B 1 358 ? 1.338 0.632 4.73 1 96.06 358 SER B C 1
ATOM 7221 O O . SER B 1 358 ? 1.404 -0.563 4.438 1 96.06 358 SER B O 1
ATOM 7223 N N . TYR B 1 359 ? 1.442 1.019 5.984 1 96.25 359 TYR B N 1
ATOM 7224 C CA . TYR B 1 359 ? 1.566 0.074 7.09 1 96.25 359 TYR B CA 1
ATOM 7225 C C . TYR B 1 359 ? 0.317 -0.791 7.211 1 96.25 359 TYR B C 1
ATOM 7227 O O . TYR B 1 359 ? 0.411 -2.01 7.379 1 96.25 359 TYR B O 1
ATOM 7235 N N . LEU B 1 360 ? -0.833 -0.09 7.172 1 96.25 360 LEU B N 1
ATOM 7236 C CA . LEU B 1 360 ? -2.096 -0.809 7.289 1 96.25 360 LEU B CA 1
ATOM 7237 C C . LEU B 1 360 ? -2.227 -1.864 6.199 1 96.25 360 LEU B C 1
ATOM 7239 O O . LEU B 1 360 ? -2.605 -3.006 6.473 1 96.25 360 LEU B O 1
ATOM 7243 N N . LYS B 1 361 ? -1.946 -1.523 4.949 1 95.56 361 LYS B N 1
ATOM 7244 C CA . LYS B 1 361 ? -2 -2.463 3.834 1 95.56 361 LYS B CA 1
ATOM 7245 C C . LYS B 1 361 ? -1.037 -3.627 4.051 1 95.56 361 LYS B C 1
ATOM 7247 O O . LYS B 1 361 ? -1.36 -4.773 3.732 1 95.56 361 LYS B O 1
ATOM 7252 N N . TYR B 1 362 ? 0.126 -3.373 4.598 1 95 362 TYR B N 1
ATOM 7253 C CA . TYR B 1 362 ? 1.139 -4.398 4.824 1 95 362 TYR B CA 1
ATOM 7254 C C . TYR B 1 362 ? 0.687 -5.383 5.895 1 95 362 TYR B C 1
ATOM 7256 O O . TYR B 1 362 ? 0.693 -6.598 5.672 1 95 362 TYR B O 1
ATOM 7264 N N . ILE B 1 363 ? 0.281 -4.855 7.012 1 93.38 363 ILE B N 1
ATOM 7265 C CA . ILE B 1 363 ? -0.041 -5.723 8.141 1 93.38 363 ILE B CA 1
ATOM 7266 C C . ILE B 1 363 ? -1.28 -6.555 7.816 1 93.38 363 ILE B C 1
ATOM 7268 O O . ILE B 1 363 ? -1.37 -7.723 8.203 1 93.38 363 ILE B O 1
ATOM 7272 N N . VAL B 1 364 ? -2.248 -5.988 7.152 1 93.44 364 VAL B N 1
ATOM 7273 C CA . VAL B 1 364 ? -3.447 -6.727 6.766 1 93.44 364 VAL B CA 1
ATOM 7274 C C . VAL B 1 364 ? -3.092 -7.777 5.719 1 93.44 364 VAL B C 1
ATOM 7276 O O . VAL B 1 364 ? -3.613 -8.898 5.75 1 93.44 364 VAL B O 1
ATOM 7279 N N . SER B 1 365 ? -2.223 -7.406 4.723 1 92.94 365 SER B N 1
ATOM 7280 C CA . SER B 1 365 ? -1.769 -8.367 3.721 1 92.94 365 SER B CA 1
ATOM 7281 C C . SER B 1 365 ? -1.054 -9.547 4.371 1 92.94 365 SER B C 1
ATOM 7283 O O . SER B 1 365 ? -1.223 -10.688 3.947 1 92.94 365 SER B O 1
ATOM 7285 N N . GLN B 1 366 ? -0.245 -9.234 5.324 1 90.81 366 GLN B N 1
ATOM 7286 C CA . GLN B 1 366 ? 0.465 -10.281 6.051 1 90.81 366 GLN B CA 1
ATOM 7287 C C . GLN B 1 366 ? -0.512 -11.242 6.727 1 90.81 366 GLN B C 1
ATOM 7289 O O . GLN B 1 366 ? -0.341 -12.461 6.664 1 90.81 366 GLN B O 1
ATOM 7294 N N . GLN B 1 367 ? -1.47 -10.695 7.363 1 89.19 367 GLN B N 1
ATOM 7295 C CA . GLN B 1 367 ? -2.48 -11.516 8.023 1 89.19 367 GLN B CA 1
ATOM 7296 C C . GLN B 1 367 ? -3.248 -12.367 7.016 1 89.19 367 GLN B C 1
ATOM 7298 O O . GLN B 1 367 ? -3.479 -13.555 7.242 1 89.19 367 GLN B O 1
ATOM 7303 N N . LEU B 1 368 ? -3.641 -11.742 5.949 1 88.38 368 LEU B N 1
ATOM 7304 C CA . LEU B 1 368 ? -4.398 -12.438 4.918 1 88.38 368 LEU B CA 1
ATOM 7305 C C . LEU B 1 368 ? -3.564 -13.547 4.285 1 88.38 368 LEU B C 1
ATOM 7307 O O . LEU B 1 368 ? -4.09 -14.609 3.939 1 88.38 368 LEU B O 1
ATOM 7311 N N . PHE B 1 369 ? -2.299 -13.258 4.035 1 87.94 369 PHE B N 1
ATOM 7312 C CA . PHE B 1 369 ? -1.413 -14.266 3.465 1 87.94 369 PHE B CA 1
ATOM 7313 C C . PHE B 1 369 ? -1.324 -15.484 4.375 1 87.94 369 PHE B C 1
ATOM 7315 O O . PHE B 1 369 ? -1.339 -16.625 3.9 1 87.94 369 PHE B O 1
ATOM 7322 N N . LYS B 1 370 ? -1.246 -15.242 5.629 1 83.94 370 LYS B N 1
ATOM 7323 C CA . LYS B 1 370 ? -1.114 -16.312 6.613 1 83.94 370 LYS B CA 1
ATOM 7324 C C . LYS B 1 370 ? -2.404 -17.125 6.723 1 83.94 370 LYS B C 1
ATOM 7326 O O . LYS B 1 370 ? -2.365 -18.328 6.957 1 83.94 370 LYS B O 1
ATOM 7331 N N . THR B 1 371 ? -3.477 -16.5 6.539 1 82.62 371 THR B N 1
ATOM 7332 C CA . THR B 1 371 ? -4.758 -17.172 6.734 1 82.62 371 THR B CA 1
ATOM 7333 C C . THR B 1 371 ? -5.262 -17.766 5.422 1 82.62 371 THR B C 1
ATOM 7335 O O . THR B 1 371 ? -6.129 -18.641 5.422 1 82.62 371 THR B O 1
ATOM 7338 N N . ASN B 1 372 ? -4.715 -17.328 4.277 1 76.5 372 ASN B N 1
ATOM 7339 C CA . ASN B 1 372 ? -5.246 -17.75 2.988 1 76.5 372 ASN B CA 1
ATOM 7340 C C . ASN B 1 372 ? -4.168 -18.406 2.127 1 76.5 372 ASN B C 1
ATOM 7342 O O . ASN B 1 372 ? -4.234 -18.359 0.898 1 76.5 372 ASN B O 1
ATOM 7346 N N . GLN B 1 373 ? -3.232 -18.938 2.623 1 65.44 373 GLN B N 1
ATOM 7347 C CA . GLN B 1 373 ? -2.102 -19.453 1.865 1 65.44 373 GLN B CA 1
ATOM 7348 C C . GLN B 1 373 ? -2.557 -20.531 0.871 1 65.44 373 GLN B C 1
ATOM 7350 O O . GLN B 1 373 ? -1.965 -20.672 -0.2 1 65.44 373 GLN B O 1
ATOM 7355 N N . ASN B 1 374 ? -3.555 -21.188 1.22 1 60.22 374 ASN B N 1
ATOM 7356 C CA . ASN B 1 374 ? -3.975 -22.312 0.394 1 60.22 374 ASN B CA 1
ATOM 7357 C C . ASN B 1 374 ? -5.117 -21.922 -0.54 1 60.22 374 ASN B C 1
ATOM 7359 O O . ASN B 1 374 ? -5.652 -22.781 -1.257 1 60.22 374 ASN B O 1
ATOM 7363 N N . ASP B 1 375 ? -5.332 -20.656 -0.46 1 62.34 375 ASP B N 1
ATOM 7364 C CA . ASP B 1 375 ? -6.461 -20.234 -1.281 1 62.34 375 ASP B CA 1
ATOM 7365 C C . ASP B 1 375 ? -6.066 -20.141 -2.754 1 62.34 375 ASP B C 1
ATOM 7367 O O . ASP B 1 375 ? -4.984 -19.656 -3.082 1 62.34 375 ASP B O 1
ATOM 7371 N N . ARG B 1 376 ? -6.852 -20.797 -3.59 1 59.69 376 ARG B N 1
ATOM 7372 C CA . ARG B 1 376 ? -6.633 -20.812 -5.031 1 59.69 376 ARG B CA 1
ATOM 7373 C C . ARG B 1 376 ? -7.43 -19.703 -5.719 1 59.69 376 ARG B C 1
ATOM 7375 O O . ARG B 1 376 ? -7.207 -19.422 -6.895 1 59.69 376 ARG B O 1
ATOM 7382 N N . GLU B 1 377 ? -8.453 -19.188 -4.934 1 59.62 377 GLU B N 1
ATOM 7383 C CA . GLU B 1 377 ? -9.359 -18.25 -5.594 1 59.62 377 GLU B CA 1
ATOM 7384 C C . GLU B 1 377 ? -9.211 -16.844 -5.023 1 59.62 377 GLU B C 1
ATOM 7386 O O . GLU B 1 377 ? -8.945 -16.688 -3.83 1 59.62 377 GLU B O 1
ATOM 7391 N N . GLY B 1 378 ? -9.211 -15.945 -5.961 1 65.12 378 GLY B N 1
ATOM 7392 C CA . GLY B 1 378 ? -9.344 -14.531 -5.617 1 65.12 378 GLY B CA 1
ATOM 7393 C C . GLY B 1 378 ? -8.008 -13.867 -5.328 1 65.12 378 GLY B C 1
ATOM 7394 O O . GLY B 1 378 ? -7.047 -14.531 -4.938 1 65.12 378 GLY B O 1
ATOM 7395 N N . ALA B 1 379 ? -8.008 -12.656 -5.555 1 79.12 379 ALA B N 1
ATOM 7396 C CA . ALA B 1 379 ? -6.785 -11.883 -5.359 1 79.12 379 ALA B CA 1
ATOM 7397 C C . ALA B 1 379 ? -6.68 -11.375 -3.926 1 79.12 379 ALA B C 1
ATOM 7399 O O . ALA B 1 379 ? -7.68 -10.953 -3.336 1 79.12 379 ALA B O 1
ATOM 7400 N N . LEU B 1 380 ? -5.621 -11.734 -3.246 1 84.19 380 LEU B N 1
ATOM 7401 C CA . LEU B 1 380 ? -5.34 -11.203 -1.916 1 84.19 380 LEU B CA 1
ATOM 7402 C C . LEU B 1 380 ? -5.676 -9.719 -1.838 1 84.19 380 LEU B C 1
ATOM 7404 O O . LEU B 1 380 ? -6.133 -9.234 -0.799 1 84.19 380 LEU B O 1
ATOM 7408 N N . SER B 1 381 ? -5.555 -8.977 -2.895 1 87.5 381 SER B N 1
ATOM 7409 C CA . SER B 1 381 ? -5.84 -7.547 -2.967 1 87.5 381 SER B CA 1
ATOM 7410 C C . SER B 1 381 ? -7.32 -7.266 -2.742 1 87.5 381 SER B C 1
ATOM 7412 O O . SER B 1 381 ? -7.68 -6.281 -2.096 1 87.5 381 SER B O 1
ATOM 7414 N N . ASP B 1 382 ? -8.156 -8.125 -3.262 1 89.56 382 ASP B N 1
ATOM 7415 C CA . ASP B 1 382 ? -9.594 -7.969 -3.086 1 89.56 382 ASP B CA 1
ATOM 7416 C C . ASP B 1 382 ? -10 -8.219 -1.637 1 89.56 382 ASP B C 1
ATOM 7418 O O . ASP B 1 382 ? -10.828 -7.496 -1.084 1 89.56 382 ASP B O 1
ATOM 7422 N N . LYS B 1 383 ? -9.414 -9.219 -1.106 1 88.69 383 LYS B N 1
ATOM 7423 C CA . LYS B 1 383 ? -9.688 -9.523 0.296 1 88.69 383 LYS B CA 1
ATOM 7424 C C . LYS B 1 383 ? -9.227 -8.383 1.201 1 88.69 383 LYS B C 1
ATOM 7426 O O . LYS B 1 383 ? -9.906 -8.047 2.178 1 88.69 383 LYS B O 1
ATOM 7431 N N . ARG B 1 384 ? -8.117 -7.855 0.889 1 90.94 384 ARG B N 1
ATOM 7432 C CA . ARG B 1 384 ? -7.594 -6.715 1.631 1 90.94 384 ARG B CA 1
ATOM 7433 C C . ARG B 1 384 ? -8.539 -5.523 1.541 1 90.94 384 ARG B C 1
ATOM 7435 O O . ARG B 1 384 ? -8.797 -4.852 2.543 1 90.94 384 ARG B O 1
ATOM 7442 N N . LYS B 1 385 ? -9.031 -5.199 0.347 1 90.75 385 LYS B N 1
ATOM 7443 C CA . LYS B 1 385 ? -9.938 -4.078 0.116 1 90.75 385 LYS B CA 1
ATOM 7444 C C . LYS B 1 385 ? -11.211 -4.215 0.943 1 90.75 385 LYS B C 1
ATOM 7446 O O . LYS B 1 385 ? -11.758 -3.221 1.419 1 90.75 385 LYS B O 1
ATOM 7451 N N . ASN B 1 386 ? -11.617 -5.395 1.128 1 89.62 386 ASN B N 1
ATOM 7452 C CA . ASN B 1 386 ? -12.82 -5.656 1.91 1 89.62 386 ASN B CA 1
ATOM 7453 C C . ASN B 1 386 ? -12.609 -5.328 3.387 1 89.62 386 ASN B C 1
ATOM 7455 O O . ASN B 1 386 ? -13.57 -5.047 4.105 1 89.62 386 ASN B O 1
ATOM 7459 N N . ILE B 1 387 ? -11.383 -5.316 3.764 1 89.44 387 ILE B N 1
ATOM 7460 C CA . ILE B 1 387 ? -11.07 -5.145 5.18 1 89.44 387 ILE B CA 1
ATOM 7461 C C . ILE B 1 387 ? -10.688 -3.693 5.449 1 89.44 387 ILE B C 1
ATOM 7463 O O . ILE B 1 387 ? -10.969 -3.158 6.523 1 89.44 387 ILE B O 1
ATOM 7467 N N . ILE B 1 388 ? -10.023 -3.033 4.441 1 92.94 388 ILE B N 1
ATOM 7468 C CA . ILE B 1 388 ? -9.469 -1.727 4.781 1 92.94 388 ILE B CA 1
ATOM 7469 C C . ILE B 1 388 ? -9.758 -0.736 3.656 1 92.94 388 ILE B C 1
ATOM 7471 O O . ILE B 1 388 ? -8.93 0.124 3.348 1 92.94 388 ILE B O 1
ATOM 7475 N N . SER B 1 389 ? -10.836 -0.828 2.982 1 93.38 389 SER B N 1
ATOM 7476 C CA . SER B 1 389 ? -11.227 0.183 2.004 1 93.38 389 SER B CA 1
ATOM 7477 C C . SER B 1 389 ? -11.617 1.49 2.686 1 93.38 389 SER B C 1
ATOM 7479 O O . SER B 1 389 ? -11.875 1.516 3.889 1 93.38 389 SER B O 1
ATOM 7481 N N . ASN B 1 390 ? -11.633 2.566 1.915 1 92.25 390 ASN B N 1
ATOM 7482 C CA . ASN B 1 390 ? -12.023 3.861 2.461 1 92.25 390 ASN B CA 1
ATOM 7483 C C . ASN B 1 390 ? -13.414 3.807 3.096 1 92.25 390 ASN B C 1
ATOM 7485 O O . ASN B 1 390 ? -13.648 4.434 4.129 1 92.25 390 ASN B O 1
ATOM 7489 N N . ASP B 1 391 ? -14.25 3.088 2.469 1 93.25 391 ASP B N 1
ATOM 7490 C CA . ASP B 1 391 ? -15.602 2.949 2.992 1 93.25 391 ASP B CA 1
ATOM 7491 C C . ASP B 1 391 ? -15.602 2.271 4.359 1 93.25 391 ASP B C 1
ATOM 7493 O O . ASP B 1 391 ? -16.328 2.684 5.266 1 93.25 391 ASP B O 1
ATOM 7497 N N . VAL B 1 392 ? -14.797 1.238 4.484 1 93.5 392 VAL B N 1
ATOM 7498 C CA . VAL B 1 392 ? -14.711 0.488 5.734 1 93.5 392 VAL B CA 1
ATOM 7499 C C . VAL B 1 392 ? -14.055 1.347 6.809 1 93.5 392 VAL B C 1
ATOM 7501 O O . VAL B 1 392 ? -14.531 1.401 7.945 1 93.5 392 VAL B O 1
ATOM 7504 N N . LEU B 1 393 ? -13.008 2.039 6.473 1 95.38 393 LEU B N 1
ATOM 7505 C CA . LEU B 1 393 ? -12.312 2.904 7.422 1 95.38 393 LEU B CA 1
ATOM 7506 C C . LEU B 1 393 ? -13.219 4.039 7.887 1 95.38 393 LEU B C 1
ATOM 7508 O O . LEU B 1 393 ? -13.172 4.438 9.055 1 95.38 393 LEU B O 1
ATOM 7512 N N . PHE B 1 394 ? -14.031 4.562 6.957 1 94.56 394 PHE B N 1
ATOM 7513 C CA . PHE B 1 394 ? -15.023 5.578 7.285 1 94.56 394 PHE B CA 1
ATOM 7514 C C . PHE B 1 394 ? -16 5.066 8.336 1 94.56 394 PHE B C 1
ATOM 7516 O O . PHE B 1 394 ? -16.266 5.75 9.328 1 94.56 394 PHE B O 1
ATOM 7523 N N . LYS B 1 395 ? -16.469 3.861 8.141 1 93.06 395 LYS B N 1
ATOM 7524 C CA . LYS B 1 395 ? -17.422 3.271 9.078 1 93.06 395 LYS B CA 1
ATOM 7525 C C . LYS B 1 395 ? -16.812 3.113 10.461 1 93.06 395 LYS B C 1
ATOM 7527 O O . LYS B 1 395 ? -17.438 3.455 11.469 1 93.06 395 LYS B O 1
ATOM 7532 N N . TYR B 1 396 ? -15.57 2.68 10.508 1 92.81 396 TYR B N 1
ATOM 7533 C CA . TYR B 1 396 ? -14.883 2.504 11.781 1 92.81 396 TYR B CA 1
ATOM 7534 C C . TYR B 1 396 ? -14.609 3.85 12.445 1 92.81 396 TYR B C 1
ATOM 7536 O O . TYR B 1 396 ? -14.75 3.984 13.664 1 92.81 396 TYR B O 1
ATOM 7544 N N . GLY B 1 397 ? -14.203 4.859 11.633 1 92.5 397 GLY B N 1
ATOM 7545 C CA . GLY B 1 397 ? -13.984 6.195 12.164 1 92.5 397 GLY B CA 1
ATOM 7546 C C . GLY B 1 397 ? -15.227 6.801 12.781 1 92.5 397 GLY B C 1
ATOM 7547 O O . GLY B 1 397 ? -15.148 7.5 13.797 1 92.5 397 GLY B O 1
ATOM 7548 N N . CYS B 1 398 ? -16.359 6.461 12.234 1 91.81 398 CYS B N 1
ATOM 7549 C CA . CYS B 1 398 ? -17.625 7.035 12.672 1 91.81 398 CYS B CA 1
ATOM 7550 C C . CYS B 1 398 ? -18.156 6.297 13.898 1 91.81 398 CYS B C 1
ATOM 7552 O O . CYS B 1 398 ? -19.031 6.809 14.602 1 91.81 398 CYS B O 1
ATOM 7554 N N . THR B 1 399 ? -17.672 5.082 14.094 1 89.69 399 THR B N 1
ATOM 7555 C CA . THR B 1 399 ? -18.078 4.355 15.297 1 89.69 399 THR B CA 1
ATOM 7556 C C . THR B 1 399 ? -17.422 4.953 16.531 1 89.69 399 THR B C 1
ATOM 7558 O O . THR B 1 399 ? -17.859 4.711 17.656 1 89.69 399 THR B O 1
ATOM 7561 N N . ARG B 1 400 ? -16.391 5.727 16.375 1 88.25 400 ARG B N 1
ATOM 7562 C CA . ARG B 1 400 ? -15.695 6.48 17.406 1 88.25 400 ARG B CA 1
ATOM 7563 C C . ARG B 1 400 ? -15.898 7.984 17.219 1 88.25 400 ARG B C 1
ATOM 7565 O O . ARG B 1 400 ? -16.281 8.438 16.141 1 88.25 400 ARG B O 1
ATOM 7572 N N . PRO B 1 401 ? -15.773 8.727 18.219 1 90 401 PRO B N 1
ATOM 7573 C CA . PRO B 1 401 ? -16.016 10.164 18.094 1 90 401 PRO B CA 1
ATOM 7574 C C . PRO B 1 401 ? -14.883 10.883 17.359 1 90 401 PRO B C 1
ATOM 7576 O O . PRO B 1 401 ? -14.562 12.031 17.703 1 90 401 PRO B O 1
ATOM 7579 N N . LEU B 1 402 ? -14.266 10.289 16.391 1 92.75 402 LEU B N 1
ATOM 7580 C CA . LEU B 1 402 ? -13.086 10.812 15.703 1 92.75 402 LEU B CA 1
ATOM 7581 C C . LEU B 1 402 ? -13.453 12.008 14.836 1 92.75 402 LEU B C 1
ATOM 7583 O O . LEU B 1 402 ? -12.703 12.984 14.758 1 92.75 402 LEU B O 1
ATOM 7587 N N . PRO B 1 403 ? -14.648 12.031 14.172 1 94.62 403 PRO B N 1
ATOM 7588 C CA . PRO B 1 403 ? -14.969 13.141 13.273 1 94.62 403 PRO B CA 1
ATOM 7589 C C . PRO B 1 403 ? -15 14.492 13.992 1 94.62 403 PRO B C 1
ATOM 7591 O O . PRO B 1 403 ? -14.656 15.516 13.398 1 94.62 403 PRO B O 1
ATOM 7594 N N . GLY B 1 404 ? -15.352 14.477 15.266 1 94.5 404 GLY B N 1
ATOM 7595 C CA . GLY B 1 404 ? -15.445 15.711 16.016 1 94.5 404 GLY B CA 1
ATOM 7596 C C . GLY B 1 404 ? -14.109 16.391 16.234 1 94.5 404 GLY B C 1
ATOM 7597 O O . GLY B 1 404 ? -14.047 17.609 16.438 1 94.5 404 GLY B O 1
ATOM 7598 N N . PHE B 1 405 ? -13.031 15.641 16.109 1 96.38 405 PHE B N 1
ATOM 7599 C CA . PHE B 1 405 ? -11.688 16.156 16.375 1 96.38 405 PHE B CA 1
ATOM 7600 C C . PHE B 1 405 ? -11.047 16.672 15.102 1 96.38 405 PHE B C 1
ATOM 7602 O O . PHE B 1 405 ? -10.023 17.359 15.148 1 96.38 405 PHE B O 1
ATOM 7609 N N . ILE B 1 406 ? -11.625 16.453 13.914 1 97.19 406 ILE B N 1
ATOM 7610 C CA . ILE B 1 406 ? -11 16.703 12.625 1 97.19 406 ILE B CA 1
ATOM 7611 C C . ILE B 1 406 ? -11.039 18.203 12.305 1 97.19 406 ILE B C 1
ATOM 7613 O O . ILE B 1 406 ? -12.07 18.844 12.492 1 97.19 406 ILE B O 1
ATOM 7617 N N . ARG B 1 407 ? -9.906 18.703 11.969 1 96.38 407 ARG B N 1
ATOM 7618 C CA . ARG B 1 407 ? -9.812 20.062 11.422 1 96.38 407 ARG B CA 1
ATOM 7619 C C . ARG B 1 407 ? -9.867 20.047 9.898 1 96.38 407 ARG B C 1
ATOM 7621 O O . ARG B 1 407 ? -8.977 19.5 9.25 1 96.38 407 ARG B O 1
ATOM 7628 N N . LYS B 1 408 ? -10.867 20.578 9.312 1 94 408 LYS B N 1
ATOM 7629 C CA . LYS B 1 408 ? -11.031 20.391 7.871 1 94 408 LYS B CA 1
ATOM 7630 C C . LYS B 1 408 ? -11.047 21.734 7.148 1 94 408 LYS B C 1
ATOM 7632 O O . LYS B 1 408 ? -10.703 21.812 5.965 1 94 408 LYS B O 1
ATOM 7637 N N . ASP B 1 409 ? -11.32 22.875 7.867 1 92.75 409 ASP B N 1
ATOM 7638 C CA . ASP B 1 409 ? -11.539 24.156 7.18 1 92.75 409 ASP B CA 1
ATOM 7639 C C . ASP B 1 409 ? -10.336 25.078 7.336 1 92.75 409 ASP B C 1
ATOM 7641 O O . ASP B 1 409 ? -9.68 25.078 8.375 1 92.75 409 ASP B O 1
ATOM 7645 N N . LYS B 1 410 ? -10.18 25.828 6.285 1 94.81 410 LYS B N 1
ATOM 7646 C CA . LYS B 1 410 ? -9.172 26.891 6.332 1 94.81 410 LYS B CA 1
ATOM 7647 C C . LYS B 1 410 ? -9.547 27.953 7.348 1 94.81 410 LYS B C 1
ATOM 7649 O O . LYS B 1 410 ? -10.688 28.422 7.375 1 94.81 410 LYS B O 1
ATOM 7654 N N . PHE B 1 411 ? -8.594 28.328 8.18 1 95.44 411 PHE B N 1
ATOM 7655 C CA . PHE B 1 411 ? -8.836 29.359 9.18 1 95.44 411 PHE B CA 1
ATOM 7656 C C . PHE B 1 411 ? -9.055 30.703 8.523 1 95.44 411 PHE B C 1
ATOM 7658 O O . PHE B 1 411 ? -8.266 31.125 7.676 1 95.44 411 PHE B O 1
ATOM 7665 N N . ASP B 1 412 ? -10.133 31.344 8.844 1 94.12 412 ASP B N 1
ATOM 7666 C CA . ASP B 1 412 ? -10.422 32.719 8.43 1 94.12 412 ASP B CA 1
ATOM 7667 C C . ASP B 1 412 ? -10.453 33.656 9.633 1 94.12 412 ASP B C 1
ATOM 7669 O O . ASP B 1 412 ? -11.406 33.625 10.414 1 94.12 412 ASP B O 1
ATOM 7673 N N . PRO B 1 413 ? -9.438 34.5 9.719 1 92.75 413 PRO B N 1
ATOM 7674 C CA . PRO B 1 413 ? -9.391 35.406 10.867 1 92.75 413 PRO B CA 1
ATOM 7675 C C . PRO B 1 413 ? -10.648 36.25 11.008 1 92.75 413 PRO B C 1
ATOM 7677 O O . PRO B 1 413 ? -11.047 36.594 12.117 1 92.75 413 PRO B O 1
ATOM 7680 N N . LYS B 1 414 ? -11.328 36.562 9.953 1 88.06 414 LYS B N 1
ATOM 7681 C CA . LYS B 1 414 ? -12.523 37.406 9.992 1 88.06 414 LYS B CA 1
ATOM 7682 C C . LYS B 1 414 ? -13.672 36.656 10.695 1 88.06 414 LYS B C 1
ATOM 7684 O O . LYS B 1 414 ? -14.594 37.312 11.203 1 88.06 414 LYS B O 1
ATOM 7689 N N . GLN B 1 415 ? -13.523 35.406 10.719 1 88 415 GLN B N 1
ATOM 7690 C CA . GLN B 1 415 ? -14.586 34.594 11.32 1 88 415 GLN B CA 1
ATOM 7691 C C . GLN B 1 415 ? -14.172 34.062 12.688 1 88 415 GLN B C 1
ATOM 7693 O O . GLN B 1 415 ? -14.836 33.188 13.25 1 88 415 GLN B O 1
ATOM 7698 N N . TRP B 1 416 ? -13.086 34.594 13.164 1 91.25 416 TRP B N 1
ATOM 7699 C CA . TRP B 1 416 ? -12.594 34.125 14.461 1 91.25 416 TRP B CA 1
ATOM 7700 C C . TRP B 1 416 ? -13.555 34.531 15.578 1 91.25 416 TRP B C 1
ATOM 7702 O O . TRP B 1 416 ? -14.047 35.656 15.602 1 91.25 416 TRP B O 1
ATOM 7712 N N . ASP B 1 417 ? -13.867 33.594 16.438 1 86.56 417 ASP B N 1
ATOM 7713 C CA . ASP B 1 417 ? -14.734 33.875 17.578 1 86.56 417 ASP B CA 1
ATOM 7714 C C . ASP B 1 417 ? -13.992 34.625 18.672 1 86.56 417 ASP B C 1
ATOM 7716 O O . ASP B 1 417 ? -13.242 34.031 19.438 1 86.56 417 ASP B O 1
ATOM 7720 N N . VAL B 1 418 ? -14.273 35.906 18.781 1 88.12 418 VAL B N 1
ATOM 7721 C CA . VAL B 1 418 ? -13.648 36.719 19.812 1 88.12 418 VAL B CA 1
ATOM 7722 C C . VAL B 1 418 ? -14.281 36.406 21.172 1 88.12 418 VAL B C 1
ATOM 7724 O O . VAL B 1 418 ? -15.492 36.562 21.344 1 88.12 418 VAL B O 1
ATOM 7727 N N . PRO B 1 419 ? -13.453 35.969 22.078 1 88.38 419 PRO B N 1
ATOM 7728 C CA . PRO B 1 419 ? -14.031 35.688 23.391 1 88.38 419 PRO B CA 1
ATOM 7729 C C . PRO B 1 419 ? -14.688 36.906 24.031 1 88.38 419 PRO B C 1
ATOM 7731 O O . PRO B 1 419 ? -14.102 37.969 24.031 1 88.38 419 PRO B O 1
ATOM 7734 N N . GLY B 1 420 ? -15.875 36.781 24.469 1 79.81 420 GLY B N 1
ATOM 7735 C CA . GLY B 1 420 ? -16.578 37.844 25.141 1 79.81 420 GLY B CA 1
ATOM 7736 C C . GLY B 1 420 ? -17.5 38.625 24.219 1 79.81 420 GLY B C 1
ATOM 7737 O O . GLY B 1 420 ? -18.359 39.375 24.672 1 79.81 420 GLY B O 1
ATOM 7738 N N . ASP B 1 421 ? -17.25 38.406 22.938 1 79.44 421 ASP B N 1
ATOM 7739 C CA . ASP B 1 421 ? -18.109 39.094 21.984 1 79.44 421 ASP B CA 1
ATOM 7740 C C . ASP B 1 421 ? -19.469 38.406 21.859 1 79.44 421 ASP B C 1
ATOM 7742 O O . ASP B 1 421 ? -19.562 37.312 21.312 1 79.44 421 ASP B O 1
ATOM 7746 N N . LYS B 1 422 ? -20.469 38.969 22.281 1 73.81 422 LYS B N 1
ATOM 7747 C CA . LYS B 1 422 ? -21.797 38.375 22.328 1 73.81 422 LYS B CA 1
ATOM 7748 C C . LYS B 1 422 ? -22.531 38.562 21 1 73.81 422 LYS B C 1
ATOM 7750 O O . LYS B 1 422 ? -23.562 37.906 20.766 1 73.81 422 LYS B O 1
ATOM 7755 N N . SER B 1 423 ? -22.078 39.375 20.188 1 69.06 423 SER B N 1
ATOM 7756 C CA . SER B 1 423 ? -22.766 39.656 18.922 1 69.06 423 SER B CA 1
ATOM 7757 C C . SER B 1 423 ? -22.812 38.375 18.062 1 69.06 423 SER B C 1
ATOM 7759 O O . SER B 1 423 ? -23.766 38.188 17.297 1 69.06 423 SER B O 1
ATOM 7761 N N . ASN B 1 424 ? -21.906 37.562 18.25 1 64.62 424 ASN B N 1
ATOM 7762 C CA . ASN B 1 424 ? -21.828 36.312 17.453 1 64.62 424 ASN B CA 1
ATOM 7763 C C . ASN B 1 424 ? -21.688 35.094 18.344 1 64.62 424 ASN B C 1
ATOM 7765 O O . ASN B 1 424 ? -21.016 34.125 17.969 1 64.62 424 ASN B O 1
ATOM 7769 N N . SER B 1 425 ? -22.375 35.281 19.406 1 63.91 425 SER B N 1
ATOM 7770 C CA . SER B 1 425 ? -22.094 34.219 20.391 1 63.91 425 SER B CA 1
ATOM 7771 C C . SER B 1 425 ? -22.672 32.906 19.938 1 63.91 425 SER B C 1
ATOM 7773 O O . SER B 1 425 ? -23.797 32.812 19.453 1 63.91 425 SER B O 1
ATOM 7775 N N . ILE B 1 426 ? -21.766 31.891 19.859 1 66.31 426 ILE B N 1
ATOM 7776 C CA . ILE B 1 426 ? -22.156 30.531 19.531 1 66.31 426 ILE B CA 1
ATOM 7777 C C . ILE B 1 426 ? -22.344 29.719 20.828 1 66.31 426 ILE B C 1
ATOM 7779 O O . ILE B 1 426 ? -21.516 29.766 21.719 1 66.31 426 ILE B O 1
ATOM 7783 N N . LEU B 1 427 ? -23.531 29.234 20.953 1 68.81 427 LEU B N 1
ATOM 7784 C CA . LEU B 1 427 ? -23.828 28.359 22.078 1 68.81 427 LEU B CA 1
ATOM 7785 C C . LEU B 1 427 ? -23.172 26.984 21.891 1 68.81 427 LEU B C 1
ATOM 7787 O O . LEU B 1 427 ? -23.297 26.391 20.812 1 68.81 427 LEU B O 1
ATOM 7791 N N . LEU B 1 428 ? -22.391 26.719 22.922 1 78.69 428 LEU B N 1
ATOM 7792 C CA . LEU B 1 428 ? -21.703 25.438 22.875 1 78.69 428 LEU B CA 1
ATOM 7793 C C . LEU B 1 428 ? -22.516 24.359 23.609 1 78.69 428 LEU B C 1
ATOM 7795 O O . LEU B 1 428 ? -23.172 24.641 24.609 1 78.69 428 LEU B O 1
ATOM 7799 N N . LEU B 1 429 ? -22.578 23.141 23.031 1 78.94 429 LEU B N 1
ATOM 7800 C CA . LEU B 1 429 ? -23.219 22 23.672 1 78.94 429 LEU B CA 1
ATOM 7801 C C . LEU B 1 429 ? -22.188 21.047 24.25 1 78.94 429 LEU B C 1
ATOM 7803 O O . LEU B 1 429 ? -21.203 20.719 23.578 1 78.94 429 LEU B O 1
ATOM 7807 N N . LYS B 1 430 ? -22.453 20.766 25.453 1 75.31 430 LYS B N 1
ATOM 7808 C CA . LYS B 1 430 ? -21.531 19.844 26.125 1 75.31 430 LYS B CA 1
ATOM 7809 C C . LYS B 1 430 ? -21.703 18.422 25.594 1 75.31 430 LYS B C 1
ATOM 7811 O O . LYS B 1 430 ? -22.828 17.953 25.422 1 75.31 430 LYS B O 1
ATOM 7816 N N . GLN B 1 431 ? -20.625 17.844 25.234 1 77.25 431 GLN B N 1
ATOM 7817 C CA . GLN B 1 431 ? -20.609 16.438 24.828 1 77.25 431 GLN B CA 1
ATOM 7818 C C . GLN B 1 431 ? -19.578 15.648 25.609 1 77.25 431 GLN B C 1
ATOM 7820 O O . GLN B 1 431 ? -18.406 16.047 25.688 1 77.25 431 GLN B O 1
ATOM 7825 N N . LYS B 1 432 ? -20.016 14.609 26.344 1 72.25 432 LYS B N 1
ATOM 7826 C CA . LYS B 1 432 ? -19.125 13.719 27.078 1 72.25 432 LYS B CA 1
ATOM 7827 C C . LYS B 1 432 ? -18.578 12.625 26.156 1 72.25 432 LYS B C 1
ATOM 7829 O O . LYS B 1 432 ? -19.312 12.039 25.375 1 72.25 432 LYS B O 1
ATOM 7834 N N . LEU B 1 433 ? -17.297 12.594 26.203 1 73.19 433 LEU B N 1
ATOM 7835 C CA . LEU B 1 433 ? -16.672 11.516 25.438 1 73.19 433 LEU B CA 1
ATOM 7836 C C . LEU B 1 433 ? -16.391 10.312 26.344 1 73.19 433 LEU B C 1
ATOM 7838 O O . LEU B 1 433 ? -16.516 10.398 27.562 1 73.19 433 LEU B O 1
ATOM 7842 N N . ASP B 1 434 ? -16.266 9.078 25.797 1 61 434 ASP B N 1
ATOM 7843 C CA . ASP B 1 434 ? -16.109 7.812 26.516 1 61 434 ASP B CA 1
ATOM 7844 C C . ASP B 1 434 ? -14.922 7.852 27.469 1 61 434 ASP B C 1
ATOM 7846 O O . ASP B 1 434 ? -14.789 6.996 28.344 1 61 434 ASP B O 1
ATOM 7850 N N . SER B 1 435 ? -14.102 8.859 27.359 1 61.62 435 SER B N 1
ATOM 7851 C CA . SER B 1 435 ? -13.008 8.945 28.328 1 61.62 435 SER B CA 1
ATOM 7852 C C . SER B 1 435 ? -13.367 9.859 29.5 1 61.62 435 SER B C 1
ATOM 7854 O O . SER B 1 435 ? -14.062 10.859 29.312 1 61.62 435 SER B O 1
ATOM 7856 N N . SER B 1 436 ? -13.273 9.422 30.719 1 56.53 436 SER B N 1
ATOM 7857 C CA . SER B 1 436 ? -13.594 10.141 31.953 1 56.53 436 SER B CA 1
ATOM 7858 C C . SER B 1 436 ? -12.805 11.438 32.062 1 56.53 436 SER B C 1
ATOM 7860 O O . SER B 1 436 ? -13.219 12.367 32.75 1 56.53 436 SER B O 1
ATOM 7862 N N . ARG B 1 437 ? -11.859 11.461 31.297 1 62.59 437 ARG B N 1
ATOM 7863 C CA . ARG B 1 437 ? -10.938 12.562 31.578 1 62.59 437 ARG B CA 1
ATOM 7864 C C . ARG B 1 437 ? -11.047 13.648 30.516 1 62.59 437 ARG B C 1
ATOM 7866 O O . ARG B 1 437 ? -10.453 14.719 30.656 1 62.59 437 ARG B O 1
ATOM 7873 N N . THR B 1 438 ? -11.906 13.312 29.453 1 70.75 438 THR B N 1
ATOM 7874 C CA . THR B 1 438 ? -11.875 14.273 28.359 1 70.75 438 THR B CA 1
ATOM 7875 C C . THR B 1 438 ? -13.25 14.883 28.125 1 70.75 438 THR B C 1
ATOM 7877 O O . THR B 1 438 ? -14.227 14.156 27.922 1 70.75 438 THR B O 1
ATOM 7880 N N . ARG B 1 439 ? -13.352 16.125 28.391 1 79.81 439 ARG B N 1
ATOM 7881 C CA . ARG B 1 439 ? -14.578 16.859 28.125 1 79.81 439 ARG B CA 1
ATOM 7882 C C . ARG B 1 439 ? -14.406 17.797 26.938 1 79.81 439 ARG B C 1
ATOM 7884 O O . ARG B 1 439 ? -13.352 18.422 26.781 1 79.81 439 ARG B O 1
ATOM 7891 N N . VAL B 1 440 ? -15.352 17.641 25.969 1 86.25 440 VAL B N 1
ATOM 7892 C CA . VAL B 1 440 ? -15.336 18.531 24.812 1 86.25 440 VAL B CA 1
ATOM 7893 C C . VAL B 1 440 ? -16.703 19.188 24.641 1 86.25 440 VAL B C 1
ATOM 7895 O O . VAL B 1 440 ? -17.703 18.719 25.219 1 86.25 440 VAL B O 1
ATOM 7898 N N . TYR B 1 441 ? -16.672 20.297 24.062 1 89.81 441 TYR B N 1
ATOM 7899 C CA . TYR B 1 441 ? -17.906 20.969 23.703 1 89.81 441 TYR B CA 1
ATOM 7900 C C . TYR B 1 441 ? -18.094 20.984 22.188 1 89.81 441 TYR B C 1
ATOM 7902 O O . TYR B 1 441 ? -17.125 20.844 21.438 1 89.81 441 TYR B O 1
ATOM 7910 N N . VAL B 1 442 ? -19.344 21.062 21.766 1 90.19 442 VAL B N 1
ATOM 7911 C CA . VAL B 1 442 ? -19.656 21.078 20.344 1 90.19 442 VAL B CA 1
ATOM 7912 C C . VAL B 1 442 ? -20.016 22.5 19.891 1 90.19 442 VAL B C 1
ATOM 7914 O O . VAL B 1 442 ? -20.922 23.109 20.438 1 90.19 442 VAL B O 1
ATOM 7917 N N . ARG B 1 443 ? -19.25 23 18.969 1 87.19 443 ARG B N 1
ATOM 7918 C CA . ARG B 1 443 ? -19.484 24.328 18.406 1 87.19 443 ARG B CA 1
ATOM 7919 C C . ARG B 1 443 ? -20.609 24.297 17.375 1 87.19 443 ARG B C 1
ATOM 7921 O O . ARG B 1 443 ? -21.484 25.156 17.391 1 87.19 443 ARG B O 1
ATOM 7928 N N . LYS B 1 444 ? -20.562 23.375 16.5 1 86 444 LYS B N 1
ATOM 7929 C CA . LYS B 1 444 ? -21.516 23.203 15.414 1 86 444 LYS B CA 1
ATOM 7930 C C . LYS B 1 444 ? -21.391 21.812 14.797 1 86 444 LYS B C 1
ATOM 7932 O O . LYS B 1 444 ? -20.5 21.047 15.141 1 86 444 LYS B O 1
ATOM 7937 N N . THR B 1 445 ? -22.375 21.547 14.055 1 88.56 445 THR B N 1
ATOM 7938 C CA . THR B 1 445 ? -22.312 20.344 13.234 1 88.56 445 THR B CA 1
ATOM 7939 C C . THR B 1 445 ? -21.906 20.688 11.805 1 88.56 445 THR B C 1
ATOM 7941 O O . THR B 1 445 ? -22.203 21.781 11.312 1 88.56 445 THR B O 1
ATOM 7944 N N . ARG B 1 446 ? -21.219 19.828 11.242 1 90.56 446 ARG B N 1
ATOM 7945 C CA . ARG B 1 446 ? -20.766 20.078 9.883 1 90.56 446 ARG B CA 1
ATOM 7946 C C . ARG B 1 446 ? -20.688 18.781 9.078 1 90.56 446 ARG B C 1
ATOM 7948 O O . ARG B 1 446 ? -20.656 17.688 9.656 1 90.56 446 ARG B O 1
ATOM 7955 N N . GLU B 1 447 ? -20.641 19.047 7.785 1 92.06 447 GLU B N 1
ATOM 7956 C CA . GLU B 1 447 ? -20.469 17.922 6.875 1 92.06 447 GLU B CA 1
ATOM 7957 C C . GLU B 1 447 ? -18.984 17.625 6.648 1 92.06 447 GLU B C 1
ATOM 7959 O O . GLU B 1 447 ? -18.188 18.531 6.453 1 92.06 447 GLU B O 1
ATOM 7964 N N . ILE B 1 448 ? -18.656 16.359 6.793 1 92.69 448 ILE B N 1
ATOM 7965 C CA . ILE B 1 448 ? -17.297 15.93 6.504 1 92.69 448 ILE B CA 1
ATOM 7966 C C . ILE B 1 448 ? -17.312 14.82 5.453 1 92.69 448 ILE B C 1
ATOM 7968 O O . ILE B 1 448 ? -18.078 13.859 5.57 1 92.69 448 ILE B O 1
ATOM 7972 N N . ASP B 1 449 ? -16.469 14.961 4.414 1 91.56 449 ASP B N 1
ATOM 7973 C CA . ASP B 1 449 ? -16.344 13.945 3.369 1 91.56 449 ASP B CA 1
ATOM 7974 C C . ASP B 1 449 ? -15.859 12.617 3.943 1 91.56 449 ASP B C 1
ATOM 7976 O O . ASP B 1 449 ? -14.969 12.594 4.801 1 91.56 449 ASP B O 1
ATOM 7980 N N . LEU B 1 450 ? -16.453 11.594 3.412 1 91.12 450 LEU B N 1
ATOM 7981 C CA . LEU B 1 450 ? -16.094 10.242 3.832 1 91.12 450 LEU B CA 1
ATOM 7982 C C . LEU B 1 450 ? -14.594 10.008 3.711 1 91.12 450 LEU B C 1
ATOM 7984 O O . LEU B 1 450 ? -13.984 9.398 4.59 1 91.12 450 LEU B O 1
ATOM 7988 N N . GLY B 1 451 ? -13.984 10.508 2.672 1 94.19 451 GLY B N 1
ATOM 7989 C CA . GLY B 1 451 ? -12.562 10.32 2.422 1 94.19 451 GLY B CA 1
ATOM 7990 C C . GLY B 1 451 ? -11.688 10.953 3.482 1 94.19 451 GLY B C 1
ATOM 7991 O O . GLY B 1 451 ? -10.609 10.438 3.793 1 94.19 451 GLY B O 1
ATOM 7992 N N . ILE B 1 452 ? -12.156 12.008 4.039 1 96.06 452 ILE B N 1
ATOM 7993 C CA . ILE B 1 452 ? -11.359 12.727 5.031 1 96.06 452 ILE B CA 1
ATOM 7994 C C . ILE B 1 452 ? -11.297 11.922 6.328 1 96.06 452 ILE B C 1
ATOM 7996 O O . ILE B 1 452 ? -10.242 11.812 6.953 1 96.06 452 ILE B O 1
ATOM 8000 N N . ILE B 1 453 ? -12.398 11.367 6.727 1 96.44 453 ILE B N 1
ATOM 8001 C CA . ILE B 1 453 ? -12.445 10.586 7.961 1 96.44 453 ILE B CA 1
ATOM 8002 C C . ILE B 1 453 ? -11.547 9.352 7.824 1 96.44 453 ILE B C 1
ATOM 8004 O O . ILE B 1 453 ? -10.797 9.023 8.742 1 96.44 453 ILE B O 1
ATOM 8008 N N . ALA B 1 454 ? -11.656 8.688 6.695 1 97 454 ALA B N 1
ATOM 8009 C CA . ALA B 1 454 ? -10.797 7.535 6.43 1 97 454 ALA B CA 1
ATOM 8010 C C . ALA B 1 454 ? -9.32 7.938 6.457 1 97 454 ALA B C 1
ATOM 8012 O O . ALA B 1 454 ? -8.484 7.223 7.016 1 97 454 ALA B O 1
ATOM 8013 N N . ASP B 1 455 ? -9 9.07 5.871 1 96.94 455 ASP B N 1
ATOM 8014 C CA . ASP B 1 455 ? -7.633 9.586 5.84 1 96.94 455 ASP B CA 1
ATOM 8015 C C . ASP B 1 455 ? -7.105 9.844 7.25 1 96.94 455 ASP B C 1
ATOM 8017 O O . ASP B 1 455 ? -5.934 9.594 7.531 1 96.94 455 ASP B O 1
ATOM 8021 N N . VAL B 1 456 ? -7.949 10.352 8.086 1 97.62 456 VAL B N 1
ATOM 8022 C CA . VAL B 1 456 ? -7.539 10.656 9.453 1 97.62 456 VAL B CA 1
ATOM 8023 C C . VAL B 1 456 ? -7.23 9.367 10.203 1 97.62 456 VAL B C 1
ATOM 8025 O O . VAL B 1 456 ? -6.277 9.305 10.984 1 97.62 456 VAL B O 1
ATOM 8028 N N . VAL B 1 457 ? -8.055 8.32 9.969 1 97.12 457 VAL B N 1
ATOM 8029 C CA . VAL B 1 457 ? -7.77 7.027 10.578 1 97.12 457 VAL B CA 1
ATOM 8030 C C . VAL B 1 457 ? -6.383 6.551 10.156 1 97.12 457 VAL B C 1
ATOM 8032 O O . VAL B 1 457 ? -5.574 6.148 11 1 97.12 457 VAL B O 1
ATOM 8035 N N . GLU B 1 458 ? -6.141 6.598 8.875 1 97.56 458 GLU B N 1
ATOM 8036 C CA . GLU B 1 458 ? -4.84 6.199 8.352 1 97.56 458 GLU B CA 1
ATOM 8037 C C . GLU B 1 458 ? -3.723 7.066 8.914 1 97.56 458 GLU B C 1
ATOM 8039 O O . GLU B 1 458 ? -2.656 6.562 9.273 1 97.56 458 GLU B O 1
ATOM 8044 N N . ALA B 1 459 ? -3.975 8.344 9.008 1 96.56 459 ALA B N 1
ATOM 8045 C CA . ALA B 1 459 ? -2.975 9.289 9.5 1 96.56 459 ALA B CA 1
ATOM 8046 C C . ALA B 1 459 ? -2.643 9.023 10.961 1 96.56 459 ALA B C 1
ATOM 8048 O O . ALA B 1 459 ? -1.492 9.164 11.383 1 96.56 459 ALA B O 1
ATOM 8049 N N . LEU B 1 460 ? -3.635 8.719 11.742 1 96.06 460 LEU B N 1
ATOM 8050 C CA . LEU B 1 460 ? -3.391 8.398 13.148 1 96.06 460 LEU B CA 1
ATOM 8051 C C . LEU B 1 460 ? -2.539 7.137 13.273 1 96.06 460 LEU B C 1
ATOM 8053 O O . LEU B 1 460 ? -1.656 7.066 14.133 1 96.06 460 LEU B O 1
ATOM 8057 N N . ILE B 1 461 ? -2.811 6.145 12.422 1 95.81 461 ILE B N 1
ATOM 8058 C CA . ILE B 1 461 ? -1.936 4.977 12.375 1 95.81 461 ILE B CA 1
ATOM 8059 C C . ILE B 1 461 ? -0.508 5.414 12.055 1 95.81 461 ILE B C 1
ATOM 8061 O O . ILE B 1 461 ? 0.443 4.977 12.703 1 95.81 461 ILE B O 1
ATOM 8065 N N . GLY B 1 462 ? -0.394 6.281 11.031 1 95.31 462 GLY B N 1
ATOM 8066 C CA . GLY B 1 462 ? 0.904 6.816 10.648 1 95.31 462 GLY B CA 1
ATOM 8067 C C . GLY B 1 462 ? 1.606 7.539 11.781 1 95.31 462 GLY B C 1
ATOM 8068 O O . GLY B 1 462 ? 2.83 7.461 11.914 1 95.31 462 GLY B O 1
ATOM 8069 N N . ALA B 1 463 ? 0.853 8.273 12.594 1 93.88 463 ALA B N 1
ATOM 8070 C CA . ALA B 1 463 ? 1.417 8.992 13.734 1 93.88 463 ALA B CA 1
ATOM 8071 C C . ALA B 1 463 ? 2.062 8.023 14.727 1 93.88 463 ALA B C 1
ATOM 8073 O O . ALA B 1 463 ? 3.154 8.289 15.234 1 93.88 463 ALA B O 1
ATOM 8074 N N . PHE B 1 464 ? 1.451 6.902 14.992 1 92.62 464 PHE B N 1
ATOM 8075 C CA . PHE B 1 464 ? 2.01 5.898 15.891 1 92.62 464 PHE B CA 1
ATOM 8076 C C . PHE B 1 464 ? 3.256 5.262 15.281 1 92.62 464 PHE B C 1
ATOM 8078 O O . PHE B 1 464 ? 4.258 5.07 15.977 1 92.62 464 PHE B O 1
ATOM 8085 N N . ILE B 1 465 ? 3.168 4.957 14 1 92.19 465 ILE B N 1
ATOM 8086 C CA . ILE B 1 465 ? 4.273 4.301 13.305 1 92.19 465 ILE B CA 1
ATOM 8087 C C . ILE B 1 465 ? 5.473 5.242 13.242 1 92.19 465 ILE B C 1
ATOM 8089 O O . ILE B 1 465 ? 6.621 4.797 13.328 1 92.19 465 ILE B O 1
ATOM 8093 N N . SER B 1 466 ? 5.188 6.527 13.078 1 89.38 466 SER B N 1
ATOM 8094 C CA . SER B 1 466 ? 6.25 7.52 12.953 1 89.38 466 SER B CA 1
ATOM 8095 C C . SER B 1 466 ? 7.117 7.566 14.203 1 89.38 466 SER B C 1
ATOM 8097 O O . SER B 1 466 ? 8.273 7.992 14.156 1 89.38 466 SER B O 1
ATOM 8099 N N . THR B 1 467 ? 6.578 7.145 15.359 1 85.31 467 THR B N 1
ATOM 8100 C CA . THR B 1 467 ? 7.336 7.094 16.594 1 85.31 467 THR B CA 1
ATOM 8101 C C . THR B 1 467 ? 7.98 5.723 16.781 1 85.31 467 THR B C 1
ATOM 8103 O O . THR B 1 467 ? 8.469 5.402 17.875 1 85.31 467 THR B O 1
ATOM 8106 N N . GLU B 1 468 ? 7.922 4.863 15.766 1 80.12 468 GLU B N 1
ATOM 8107 C CA . GLU B 1 468 ? 8.492 3.521 15.742 1 80.12 468 GLU B CA 1
ATOM 8108 C C . GLU B 1 468 ? 7.852 2.627 16.797 1 80.12 468 GLU B C 1
ATOM 8110 O O . GLU B 1 468 ? 8.531 1.807 17.422 1 80.12 468 GLU B O 1
ATOM 8115 N N . ASP B 1 469 ? 6.684 2.891 17.031 1 82.38 469 ASP B N 1
ATOM 8116 C CA . ASP B 1 469 ? 5.914 2.076 17.969 1 82.38 469 ASP B CA 1
ATOM 8117 C C . ASP B 1 469 ? 4.863 1.245 17.234 1 82.38 469 ASP B C 1
ATOM 8119 O O . ASP B 1 469 ? 3.684 1.6 17.234 1 82.38 469 ASP B O 1
ATOM 8123 N N . GLU B 1 470 ? 5.273 0.11 16.797 1 86.31 470 GLU B N 1
ATOM 8124 C CA . GLU B 1 470 ? 4.379 -0.755 16.031 1 86.31 470 GLU B CA 1
ATOM 8125 C C . GLU B 1 470 ? 3.277 -1.332 16.922 1 86.31 470 GLU B C 1
ATOM 8127 O O . GLU B 1 470 ? 2.15 -1.537 16.469 1 86.31 470 GLU B O 1
ATOM 8132 N N . LYS B 1 471 ? 3.611 -1.581 18.125 1 87.31 471 LYS B N 1
ATOM 8133 C CA . LYS B 1 471 ? 2.629 -2.133 19.047 1 87.31 471 LYS B CA 1
ATOM 8134 C C . LYS B 1 471 ? 1.476 -1.158 19.266 1 87.31 471 LYS B C 1
ATOM 8136 O O . LYS B 1 471 ? 0.313 -1.565 19.328 1 87.31 471 LYS B O 1
ATOM 8141 N N . ALA B 1 472 ? 1.862 0.072 19.391 1 88.94 472 ALA B N 1
ATOM 8142 C CA . ALA B 1 472 ? 0.838 1.095 19.594 1 88.94 472 ALA B CA 1
ATOM 8143 C C . ALA B 1 472 ? -0.053 1.225 18.359 1 88.94 472 ALA B C 1
ATOM 8145 O O . ALA B 1 472 ? -1.264 1.426 18.484 1 88.94 472 ALA B O 1
ATOM 8146 N N . ALA B 1 473 ? 0.616 1.171 17.203 1 91.62 473 ALA B N 1
ATOM 8147 C CA . ALA B 1 473 ? -0.153 1.24 15.961 1 91.62 473 ALA B CA 1
ATOM 8148 C C . ALA B 1 473 ? -1.149 0.088 15.867 1 91.62 473 ALA B C 1
ATOM 8150 O O . ALA B 1 473 ? -2.309 0.289 15.5 1 91.62 473 ALA B O 1
ATOM 8151 N N . LEU B 1 474 ? -0.708 -1.107 16.297 1 91.38 474 LEU B N 1
ATOM 8152 C CA . LEU B 1 474 ? -1.569 -2.285 16.266 1 91.38 474 LEU B CA 1
ATOM 8153 C C . LEU B 1 474 ? -2.717 -2.15 17.266 1 91.38 474 LEU B C 1
ATOM 8155 O O . LEU B 1 474 ? -3.844 -2.561 16.969 1 91.38 474 LEU B O 1
ATOM 8159 N N . SER B 1 475 ? -2.398 -1.646 18.391 1 89.94 475 SER B N 1
ATOM 8160 C CA . SER B 1 475 ? -3.428 -1.42 19.406 1 89.94 475 SER B CA 1
ATOM 8161 C C . SER B 1 475 ? -4.496 -0.455 18.891 1 89.94 475 SER B C 1
ATOM 8163 O O . SER B 1 475 ? -5.688 -0.655 19.141 1 89.94 475 SER B O 1
ATOM 8165 N N . PHE B 1 476 ? -4.074 0.588 18.266 1 92.25 476 PHE B N 1
ATOM 8166 C CA . PHE B 1 476 ? -5.016 1.548 17.703 1 92.25 476 PHE B CA 1
ATOM 8167 C C . PHE B 1 476 ? -5.883 0.893 16.641 1 92.25 476 PHE B C 1
ATOM 8169 O O . PHE B 1 476 ? -7.098 1.113 16.594 1 92.25 476 PHE B O 1
ATOM 8176 N N . ILE B 1 477 ? -5.219 0.141 15.742 1 93.25 477 ILE B N 1
ATOM 8177 C CA . ILE B 1 477 ? -5.926 -0.545 14.664 1 93.25 477 ILE B CA 1
ATOM 8178 C C . ILE B 1 477 ? -6.996 -1.459 15.25 1 93.25 477 ILE B C 1
ATOM 8180 O O . ILE B 1 477 ? -8.133 -1.48 14.773 1 93.25 477 ILE B O 1
ATOM 8184 N N . ASN B 1 478 ? -6.695 -2.104 16.281 1 90 478 ASN B N 1
ATOM 8185 C CA . ASN B 1 478 ? -7.664 -2.967 16.953 1 90 478 ASN B CA 1
ATOM 8186 C C . ASN B 1 478 ? -8.766 -2.154 17.625 1 90 478 ASN B C 1
ATOM 8188 O O . ASN B 1 478 ? -9.938 -2.529 17.578 1 90 478 ASN B O 1
ATOM 8192 N N . TRP B 1 479 ? -8.359 -1.092 18.266 1 88.88 479 TRP B N 1
ATOM 8193 C CA . TRP B 1 479 ? -9.305 -0.232 18.969 1 88.88 479 TRP B CA 1
ATOM 8194 C C . TRP B 1 479 ? -10.336 0.357 18.016 1 88.88 479 TRP B C 1
ATOM 8196 O O . TRP B 1 479 ? -11.508 0.495 18.359 1 88.88 479 TRP B O 1
ATOM 8206 N N . ILE B 1 480 ? -9.859 0.763 16.844 1 90.75 480 ILE B N 1
ATOM 8207 C CA . ILE B 1 480 ? -10.75 1.409 15.883 1 90.75 480 ILE B CA 1
ATOM 8208 C C . ILE B 1 480 ? -11.719 0.381 15.305 1 90.75 480 ILE B C 1
ATOM 8210 O O . ILE B 1 480 ? -12.781 0.739 14.797 1 90.75 480 ILE B O 1
ATOM 8214 N N . GLY B 1 481 ? -11.328 -0.966 15.297 1 89 481 GLY B N 1
ATOM 8215 C CA . GLY B 1 481 ? -12.273 -1.995 14.898 1 89 481 GLY B CA 1
ATOM 8216 C C . GLY B 1 481 ? -11.703 -2.961 13.875 1 89 481 GLY B C 1
ATOM 8217 O O . GLY B 1 481 ? -12.375 -3.9 13.453 1 89 481 GLY B O 1
ATOM 8218 N N . ILE B 1 482 ? -10.492 -2.717 13.438 1 88.62 482 ILE B N 1
ATOM 8219 C CA . ILE B 1 482 ? -9.867 -3.611 12.469 1 88.62 482 ILE B CA 1
ATOM 8220 C C . ILE B 1 482 ? -9.133 -4.734 13.203 1 88.62 482 ILE B C 1
ATOM 8222 O O . ILE B 1 482 ? -8.164 -4.488 13.922 1 88.62 482 ILE B O 1
ATOM 8226 N N . ASN B 1 483 ? -9.57 -5.867 13.062 1 84.75 483 ASN B N 1
ATOM 8227 C CA . ASN B 1 483 ? -8.984 -7 13.773 1 84.75 483 ASN B CA 1
ATOM 8228 C C . ASN B 1 483 ? -7.785 -7.57 13.023 1 84.75 483 ASN B C 1
ATOM 8230 O O . ASN B 1 483 ? -7.941 -8.18 11.969 1 84.75 483 ASN B O 1
ATOM 8234 N N . VAL B 1 484 ? -6.641 -7.258 13.43 1 81.5 484 VAL B N 1
ATOM 8235 C CA . VAL B 1 484 ? -5.406 -7.793 12.859 1 81.5 484 VAL B CA 1
ATOM 8236 C C . VAL B 1 484 ? -4.695 -8.656 13.898 1 81.5 484 VAL B C 1
ATOM 8238 O O . VAL B 1 484 ? -4.48 -8.227 15.031 1 81.5 484 VAL B O 1
ATOM 8241 N N . ASP B 1 485 ? -4.676 -9.992 13.719 1 68.69 485 ASP B N 1
ATOM 8242 C CA . ASP B 1 485 ? -3.941 -10.914 14.578 1 68.69 485 ASP B CA 1
ATOM 8243 C C . ASP B 1 485 ? -2.525 -11.141 14.055 1 68.69 485 ASP B C 1
ATOM 8245 O O . ASP B 1 485 ? -2.34 -11.758 13 1 68.69 485 ASP B O 1
ATOM 8249 N N . THR B 1 486 ? -1.571 -10.477 14.594 1 61.5 486 THR B N 1
ATOM 8250 C CA . THR B 1 486 ? -0.204 -10.625 14.102 1 61.5 486 THR B CA 1
ATOM 8251 C C . THR B 1 486 ? 0.43 -11.898 14.656 1 61.5 486 THR B C 1
ATOM 8253 O O . THR B 1 486 ? 1.521 -12.289 14.234 1 61.5 486 THR B O 1
ATOM 8256 N N . ASN B 1 487 ? -0.153 -12.539 15.68 1 55.47 487 ASN B N 1
ATOM 8257 C CA . ASN B 1 487 ? 0.413 -13.742 16.281 1 55.47 487 ASN B CA 1
ATOM 8258 C C . ASN B 1 487 ? -0.054 -15 15.555 1 55.47 487 ASN B C 1
ATOM 8260 O O . ASN B 1 487 ? 0.085 -16.109 16.078 1 55.47 487 ASN B O 1
ATOM 8264 N N . ILE B 1 488 ? -0.736 -14.797 14.492 1 49.69 488 ILE B N 1
ATOM 8265 C CA . ILE B 1 488 ? -1.192 -16.016 13.836 1 49.69 488 ILE B CA 1
ATOM 8266 C C . ILE B 1 488 ? 0.01 -16.812 13.336 1 49.69 488 ILE B C 1
ATOM 8268 O O . ILE B 1 488 ? 0.888 -16.266 12.664 1 49.69 488 ILE B O 1
ATOM 8272 N N . MET B 1 489 ? 0.35 -17.844 14.047 1 45.75 489 MET B N 1
ATOM 8273 C CA . MET B 1 489 ? 1.404 -18.812 13.727 1 45.75 489 MET B CA 1
ATOM 8274 C C . MET B 1 489 ? 1.379 -19.172 12.242 1 45.75 489 MET B C 1
ATOM 8276 O O . MET B 1 489 ? 0.309 -19.375 11.672 1 45.75 489 MET B O 1
ATOM 8280 N N . PRO B 1 490 ? 2.412 -18.828 11.594 1 45.31 490 PRO B N 1
ATOM 8281 C CA . PRO B 1 490 ? 2.562 -19.219 10.188 1 45.31 490 PRO B CA 1
ATOM 8282 C C . PRO B 1 490 ? 1.99 -20.609 9.891 1 45.31 490 PRO B C 1
ATOM 8284 O O . PRO B 1 490 ? 1.958 -21.469 10.781 1 45.31 490 PRO B O 1
ATOM 8287 N N . TYR B 1 491 ? 1.19 -20.734 9.008 1 38.31 491 TYR B N 1
ATOM 8288 C CA . TYR B 1 491 ? 0.774 -22.062 8.547 1 38.31 491 TYR B CA 1
ATOM 8289 C C . TYR B 1 491 ? 1.938 -23.047 8.57 1 38.31 491 TYR B C 1
ATOM 8291 O O . TYR B 1 491 ? 3.029 -22.734 8.086 1 38.31 491 TYR B O 1
ATOM 8299 N N . GLU B 1 492 ? 2.137 -23.891 9.547 1 35.41 492 GLU B N 1
ATOM 8300 C CA . GLU B 1 492 ? 2.988 -25.078 9.477 1 35.41 492 GLU B CA 1
ATOM 8301 C C . GLU B 1 492 ? 3.1 -25.594 8.047 1 35.41 492 GLU B C 1
ATOM 8303 O O . GLU B 1 492 ? 2.146 -25.5 7.27 1 35.41 492 GLU B O 1
ATOM 8308 N N . ASN B 1 493 ? 4.25 -25.672 7.418 1 34.19 493 ASN B N 1
ATOM 8309 C CA . ASN B 1 493 ? 4.617 -26.516 6.281 1 34.19 493 ASN B CA 1
ATOM 8310 C C . ASN B 1 493 ? 3.652 -27.688 6.117 1 34.19 493 ASN B C 1
ATOM 8312 O O . ASN B 1 493 ? 3.398 -28.422 7.07 1 34.19 493 ASN B O 1
ATOM 8316 N N . GLU B 1 494 ? 2.771 -27.625 5.316 1 35.12 494 GLU B N 1
ATOM 8317 C CA . GLU B 1 494 ? 2.088 -28.828 4.871 1 35.12 494 GLU B CA 1
ATOM 8318 C C . GLU B 1 494 ? 3.035 -30.031 4.855 1 35.12 494 GLU B C 1
ATOM 8320 O O . GLU B 1 494 ? 2.715 -31.078 4.289 1 35.12 494 GLU B O 1
ATOM 8325 N N . ARG B 1 495 ? 4.277 -30.016 5.277 1 33.97 495 ARG B N 1
ATOM 8326 C CA . ARG B 1 495 ? 4.949 -31.312 5.367 1 33.97 495 ARG B CA 1
ATOM 8327 C C . ARG B 1 495 ? 4.059 -32.344 6.047 1 33.97 495 ARG B C 1
ATOM 8329 O O . ARG B 1 495 ? 4.023 -33.5 5.633 1 33.97 495 ARG B O 1
ATOM 8336 N N . HIS B 1 496 ? 3.707 -32.125 7.422 1 29.52 496 HIS B N 1
ATOM 8337 C CA . HIS B 1 496 ? 3.264 -33.312 8.148 1 29.52 496 HIS B CA 1
ATOM 8338 C C . HIS B 1 496 ? 1.814 -33.656 7.82 1 29.52 496 HIS B C 1
ATOM 8340 O O . HIS B 1 496 ? 0.895 -33.219 8.516 1 29.52 496 HIS B O 1
ATOM 8346 N N . ILE B 1 497 ? 1.275 -33.375 6.812 1 30.42 497 ILE B N 1
ATOM 8347 C CA . ILE B 1 497 ? 0.288 -34.438 6.621 1 30.42 497 ILE B CA 1
ATOM 8348 C C . ILE B 1 497 ? 0.894 -35.781 7.004 1 30.42 497 ILE B C 1
ATOM 8350 O O . ILE B 1 497 ? 1.753 -36.312 6.293 1 30.42 497 ILE B O 1
ATOM 8354 N N . SER B 1 498 ? 1.376 -35.938 8.188 1 29.89 498 SER B N 1
ATOM 8355 C CA . SER B 1 498 ? 1.521 -37.219 8.859 1 29.89 498 SER B CA 1
ATOM 8356 C C . SER B 1 498 ? 0.558 -38.25 8.289 1 29.89 498 SER B C 1
ATOM 8358 O O . SER B 1 498 ? -0.55 -37.906 7.867 1 29.89 498 SER B O 1
ATOM 8360 N N . ILE B 1 499 ? 1.077 -39.406 7.883 1 29.81 499 ILE B N 1
ATOM 8361 C CA . ILE B 1 499 ? 0.505 -40.75 7.855 1 29.81 499 ILE B CA 1
ATOM 8362 C C . ILE B 1 499 ? -0.526 -40.875 8.977 1 29.81 499 ILE B C 1
ATOM 8364 O O . ILE B 1 499 ? -0.179 -40.844 10.156 1 29.81 499 ILE B O 1
ATOM 8368 N N . ILE B 1 500 ? -1.604 -40.25 9.031 1 30.66 500 ILE B N 1
ATOM 8369 C CA . ILE B 1 500 ? -2.645 -40.875 9.852 1 30.66 500 ILE B CA 1
ATOM 8370 C C . ILE B 1 500 ? -2.457 -42.375 9.867 1 30.66 500 ILE B C 1
ATOM 8372 O O . ILE B 1 500 ? -2.541 -43.031 8.828 1 30.66 500 ILE B O 1
ATOM 8376 N N . ALA B 1 501 ? -1.728 -42.906 10.844 1 33.5 501 ALA B N 1
ATOM 8377 C CA . ALA B 1 501 ? -1.695 -44.344 11.141 1 33.5 501 ALA B CA 1
ATOM 8378 C C . ALA B 1 501 ? -3.08 -44.938 11 1 33.5 501 ALA B C 1
ATOM 8380 O O . ALA B 1 501 ? -4.09 -44.312 11.336 1 33.5 501 ALA B O 1
ATOM 8381 N N . PRO B 1 502 ? -3.248 -46 10.336 1 34.62 502 PRO B N 1
ATOM 8382 C CA . PRO B 1 502 ? -4.473 -46.812 10.25 1 34.62 502 PRO B CA 1
ATOM 8383 C C . PRO B 1 502 ? -5.277 -46.812 11.547 1 34.62 502 PRO B C 1
ATOM 8385 O O . PRO B 1 502 ? -6.512 -46.844 11.516 1 34.62 502 PRO B O 1
ATOM 8388 N N . GLU B 1 503 ? -4.492 -46.625 12.617 1 35.88 503 GLU B N 1
ATOM 8389 C CA . GLU B 1 503 ? -5.168 -46.812 13.898 1 35.88 503 GLU B CA 1
ATOM 8390 C C . GLU B 1 503 ? -6.051 -45.625 14.242 1 35.88 503 GLU B C 1
ATOM 8392 O O . GLU B 1 503 ? -7.098 -45.781 14.875 1 35.88 503 GLU B O 1
ATOM 8397 N N . GLU B 1 504 ? -5.535 -44.469 13.875 1 36.53 504 GLU B N 1
ATOM 8398 C CA . GLU B 1 504 ? -6.309 -43.312 14.328 1 36.53 504 GLU B CA 1
ATOM 8399 C C . GLU B 1 504 ? -7.5 -43.062 13.414 1 36.53 504 GLU B C 1
ATOM 8401 O O . GLU B 1 504 ? -8.5 -42.469 13.828 1 36.53 504 GLU B O 1
ATOM 8406 N N . LEU B 1 505 ? -7.512 -43.469 12.18 1 35.84 505 LEU B N 1
ATOM 8407 C CA . LEU B 1 505 ? -8.703 -43.625 11.352 1 35.84 505 LEU B CA 1
ATOM 8408 C C . LEU B 1 505 ? -9.703 -44.594 12.008 1 35.84 505 LEU B C 1
ATOM 8410 O O . LEU B 1 505 ? -10.914 -44.375 11.938 1 35.84 505 LEU B O 1
ATOM 8414 N N . VAL B 1 506 ? -9.141 -45.562 12.609 1 37.16 506 VAL B N 1
ATOM 8415 C CA . VAL B 1 506 ? -9.992 -46.469 13.367 1 37.16 506 VAL B CA 1
ATOM 8416 C C . VAL B 1 506 ? -10.656 -45.719 14.516 1 37.16 506 VAL B C 1
ATOM 8418 O O . VAL B 1 506 ? -11.844 -45.906 14.789 1 37.16 506 VAL B O 1
ATOM 8421 N N . LYS B 1 507 ? -9.844 -44.844 15.094 1 42.5 507 LYS B N 1
ATOM 8422 C CA . LYS B 1 507 ? -10.422 -44.125 16.234 1 42.5 507 LYS B CA 1
ATOM 8423 C C . LYS B 1 507 ? -11.469 -43.125 15.781 1 42.5 507 LYS B C 1
ATOM 8425 O O . LYS B 1 507 ? -12.477 -42.906 16.453 1 42.5 507 LYS B O 1
ATOM 8430 N N . ALA B 1 508 ? -11.266 -42.531 14.758 1 38.41 508 ALA B N 1
ATOM 8431 C CA . ALA B 1 508 ? -12.242 -41.625 14.203 1 38.41 508 ALA B CA 1
ATOM 8432 C C . ALA B 1 508 ? -13.477 -42.344 13.703 1 38.41 508 ALA B C 1
ATOM 8434 O O . ALA B 1 508 ? -14.602 -41.875 13.836 1 38.41 508 ALA B O 1
ATOM 8435 N N . LYS B 1 509 ? -13.281 -43.469 13.258 1 43.16 509 LYS B N 1
ATOM 8436 C CA . LYS B 1 509 ? -14.422 -44.312 12.938 1 43.16 509 LYS B CA 1
ATOM 8437 C C . LYS B 1 509 ? -15.188 -44.719 14.203 1 43.16 509 LYS B C 1
ATOM 8439 O O . LYS B 1 509 ? -16.422 -44.781 14.195 1 43.16 509 LYS B O 1
ATOM 8444 N N . LEU B 1 510 ? -14.344 -44.938 15.203 1 41.84 510 LEU B N 1
ATOM 8445 C CA . LEU B 1 510 ? -14.992 -45.281 16.453 1 41.84 510 LEU B CA 1
ATOM 8446 C C . LEU B 1 510 ? -15.734 -44.094 17.047 1 41.84 510 LEU B C 1
ATOM 8448 O O . LEU B 1 510 ? -16.828 -44.25 17.578 1 41.84 510 LEU B O 1
ATOM 8452 N N . LEU B 1 511 ? -15.125 -42.969 16.922 1 37.72 511 LEU B N 1
ATOM 8453 C CA . LEU B 1 511 ? -15.812 -41.781 17.438 1 37.72 511 LEU B CA 1
ATOM 8454 C C . LEU B 1 511 ? -17.016 -41.438 16.562 1 37.72 511 LEU B C 1
ATOM 8456 O O . LEU B 1 511 ? -18.047 -40.969 17.078 1 37.72 511 LEU B O 1
ATOM 8460 N N . LYS B 1 512 ? -16.984 -41.656 15.297 1 40.78 512 LYS B N 1
ATOM 8461 C CA . LYS B 1 512 ? -18.188 -41.562 14.461 1 40.78 512 LYS B CA 1
ATOM 8462 C C . LYS B 1 512 ? -19.328 -42.375 15.031 1 40.78 512 LYS B C 1
ATOM 8464 O O . LYS B 1 512 ? -20.484 -41.938 15 1 40.78 512 LYS B O 1
ATOM 8469 N N . SER B 1 513 ? -18.859 -43.531 15.344 1 42.88 513 SER B N 1
ATOM 8470 C CA . SER B 1 513 ? -19.953 -44.375 15.867 1 42.88 513 SER B CA 1
ATOM 8471 C C . SER B 1 513 ? -20.609 -43.688 17.062 1 42.88 513 SER B C 1
ATOM 8473 O O . SER B 1 513 ? -21.812 -43.844 17.266 1 42.88 513 SER B O 1
ATOM 8475 N N . ARG B 1 514 ? -19.766 -43.188 17.906 1 40.78 514 ARG B N 1
ATOM 8476 C CA . ARG B 1 514 ? -20.406 -42.625 19.109 1 40.78 514 ARG B CA 1
ATOM 8477 C C . ARG B 1 514 ? -21.062 -41.281 18.812 1 40.78 514 ARG B C 1
ATOM 8479 O O . ARG B 1 514 ? -22.016 -40.906 19.484 1 40.78 514 ARG B O 1
ATOM 8486 N N . LEU B 1 515 ? -20.266 -40.469 18.031 1 37.47 515 LEU B N 1
ATOM 8487 C CA . LEU B 1 515 ? -20.938 -39.188 17.797 1 37.47 515 LEU B CA 1
ATOM 8488 C C . LEU B 1 515 ? -21.812 -39.25 16.562 1 37.47 515 LEU B C 1
ATOM 8490 O O . LEU B 1 515 ? -21.453 -39.906 15.57 1 37.47 515 LEU B O 1
ATOM 8494 N N . ASN B 1 516 ? -23.062 -39.531 16.625 1 36.72 516 ASN B N 1
ATOM 8495 C CA . ASN B 1 516 ? -24.141 -39.656 15.641 1 36.72 516 ASN B CA 1
ATOM 8496 C C . ASN B 1 516 ? -23.969 -38.688 14.484 1 36.72 516 ASN B C 1
ATOM 8498 O O . ASN B 1 516 ? -24.953 -38.25 13.883 1 36.72 516 ASN B O 1
ATOM 8502 N N . TYR B 1 517 ? -22.891 -37.938 14.492 1 35.34 517 TYR B N 1
ATOM 8503 C CA . TYR B 1 517 ? -22.875 -36.906 13.445 1 35.34 517 TYR B CA 1
ATOM 8504 C C . TYR B 1 517 ? -22.094 -37.406 12.227 1 35.34 517 TYR B C 1
ATOM 8506 O O . TYR B 1 517 ? -21.078 -38.094 12.359 1 35.34 517 TYR B O 1
ATOM 8514 N N . SER B 1 518 ? -22.719 -37.719 11.117 1 37.25 518 SER B N 1
ATOM 8515 C CA . SER B 1 518 ? -22.266 -38.188 9.82 1 37.25 518 SER B CA 1
ATOM 8516 C C . SER B 1 518 ? -21.344 -37.188 9.148 1 37.25 518 SER B C 1
ATOM 8518 O O . SER B 1 518 ? -21.766 -36.062 8.875 1 37.25 518 SER B O 1
ATOM 8520 N N . PHE B 1 519 ? -20.172 -37.156 9.562 1 35.72 519 PHE B N 1
ATOM 8521 C CA . PHE B 1 519 ? -19.312 -36.188 8.891 1 35.72 519 PHE B CA 1
ATOM 8522 C C . PHE B 1 519 ? -19.031 -36.625 7.461 1 35.72 519 PHE B C 1
ATOM 8524 O O . PHE B 1 519 ? -18.75 -37.781 7.203 1 35.72 519 PHE B O 1
ATOM 8531 N N . LYS B 1 520 ? -19.484 -35.969 6.457 1 40.53 520 LYS B N 1
ATOM 8532 C CA . LYS B 1 520 ? -19.312 -36.375 5.066 1 40.53 520 LYS B CA 1
ATOM 8533 C C . LYS B 1 520 ? -17.859 -36.656 4.746 1 40.53 520 LYS B C 1
ATOM 8535 O O . LYS B 1 520 ? -17.531 -37.594 3.996 1 40.53 520 LYS B O 1
ATOM 8540 N N . ASP B 1 521 ? -16.984 -35.656 4.961 1 36.59 521 ASP B N 1
ATOM 8541 C CA . ASP B 1 521 ? -15.594 -35.906 4.613 1 36.59 521 ASP B CA 1
ATOM 8542 C C . ASP B 1 521 ? -14.758 -36.188 5.863 1 36.59 521 ASP B C 1
ATOM 8544 O O . ASP B 1 521 ? -14.609 -35.312 6.723 1 36.59 521 ASP B O 1
ATOM 8548 N N . PRO B 1 522 ? -14.539 -37.344 6.184 1 40.25 522 PRO B N 1
ATOM 8549 C CA . PRO B 1 522 ? -13.836 -37.812 7.387 1 40.25 522 PRO B CA 1
ATOM 8550 C C . PRO B 1 522 ? -12.484 -37.125 7.582 1 40.25 522 PRO B C 1
ATOM 8552 O O . PRO B 1 522 ? -12 -37.031 8.711 1 40.25 522 PRO B O 1
ATOM 8555 N N . TYR B 1 523 ? -11.867 -36.75 6.59 1 38.22 523 TYR B N 1
ATOM 8556 C CA . TYR B 1 523 ? -10.547 -36.156 6.723 1 38.22 523 TYR B CA 1
ATOM 8557 C C . TYR B 1 523 ? -10.625 -34.812 7.461 1 38.22 523 TYR B C 1
ATOM 8559 O O . TYR B 1 523 ? -9.703 -34.438 8.195 1 38.22 523 TYR B O 1
ATOM 8567 N N . LEU B 1 524 ? -11.672 -34.156 7.426 1 41.47 524 LEU B N 1
ATOM 8568 C CA . LEU B 1 524 ? -11.844 -32.906 8.172 1 41.47 524 LEU B CA 1
ATOM 8569 C C . LEU B 1 524 ? -11.891 -33.188 9.672 1 41.47 524 LEU B C 1
ATOM 8571 O O . LEU B 1 524 ? -11.438 -32.344 10.469 1 41.47 524 LEU B O 1
ATOM 8575 N N . LEU B 1 525 ? -12.344 -34.281 10 1 40.66 525 LEU B N 1
ATOM 8576 C CA . LEU B 1 525 ? -12.477 -34.625 11.414 1 40.66 525 LEU B CA 1
ATOM 8577 C C . LEU B 1 525 ? -11.102 -34.812 12.055 1 40.66 525 LEU B C 1
ATOM 8579 O O . LEU B 1 525 ? -10.859 -34.344 13.164 1 40.66 525 LEU B O 1
ATOM 8583 N N . VAL B 1 526 ? -10.258 -35.5 11.445 1 41.03 526 VAL B N 1
ATOM 8584 C CA . VAL B 1 526 ? -8.945 -35.75 12.016 1 41.03 526 VAL B CA 1
ATOM 8585 C C . VAL B 1 526 ? -8.219 -34.406 12.227 1 41.03 526 VAL B C 1
ATOM 8587 O O . VAL B 1 526 ? -7.562 -34.219 13.25 1 41.03 526 VAL B O 1
ATOM 8590 N N . GLU B 1 527 ? -8.352 -33.5 11.391 1 40.38 527 GLU B N 1
ATOM 8591 C CA . GLU B 1 527 ? -7.727 -32.188 11.547 1 40.38 527 GLU B CA 1
ATOM 8592 C C . GLU B 1 527 ? -8.289 -31.469 12.758 1 40.38 527 GLU B C 1
ATOM 8594 O O . GLU B 1 527 ? -7.535 -30.844 13.523 1 40.38 527 GLU B O 1
ATOM 8599 N N . ALA B 1 528 ? -9.508 -31.547 12.992 1 38.47 528 ALA B N 1
ATOM 8600 C CA . ALA B 1 528 ? -10.141 -30.891 14.133 1 38.47 528 ALA B CA 1
ATOM 8601 C C . ALA B 1 528 ? -9.672 -31.5 15.445 1 38.47 528 ALA B C 1
ATOM 8603 O O . ALA B 1 528 ? -9.508 -30.797 16.438 1 38.47 528 ALA B O 1
ATOM 8604 N N . LEU B 1 529 ? -9.539 -32.719 15.461 1 37.06 529 LEU B N 1
ATOM 8605 C CA . LEU B 1 529 ? -9.258 -33.438 16.703 1 37.06 529 LEU B CA 1
ATOM 8606 C C . LEU B 1 529 ? -7.797 -33.25 17.109 1 37.06 529 LEU B C 1
ATOM 8608 O O . LEU B 1 529 ? -7.473 -33.281 18.297 1 37.06 529 LEU B O 1
ATOM 8612 N N . THR B 1 530 ? -6.906 -33.156 16.156 1 35.12 530 THR B N 1
ATOM 8613 C CA . THR B 1 530 ? -5.496 -33.094 16.531 1 35.12 530 THR B CA 1
ATOM 8614 C C . THR B 1 530 ? -5.148 -31.688 17.062 1 35.12 530 THR B C 1
ATOM 8616 O O . THR B 1 530 ? -4.16 -31.531 17.781 1 35.12 530 THR B O 1
ATOM 8619 N N . HIS B 1 531 ? -5.824 -30.688 16.703 1 32.22 531 HIS B N 1
ATOM 8620 C CA . HIS B 1 531 ? -5.484 -29.391 17.266 1 32.22 531 HIS B CA 1
ATOM 8621 C C . HIS B 1 531 ? -5.844 -29.312 18.75 1 32.22 531 HIS B C 1
ATOM 8623 O O . HIS B 1 531 ? -5.465 -28.359 19.422 1 32.22 531 HIS B O 1
ATOM 8629 N N . SER B 1 532 ? -6.73 -30.125 19.188 1 29.86 532 SER B N 1
ATOM 8630 C CA . SER B 1 532 ? -7.203 -29.875 20.547 1 29.86 532 SER B CA 1
ATOM 8631 C C . SER B 1 532 ? -6.164 -30.297 21.578 1 29.86 532 SER B C 1
ATOM 8633 O O . SER B 1 532 ? -6.348 -30.078 22.781 1 29.86 532 SER B O 1
ATOM 8635 N N . SER B 1 533 ? -5.266 -31.109 21.203 1 31.2 533 SER B N 1
ATOM 8636 C CA . SER B 1 533 ? -4.66 -31.766 22.344 1 31.2 533 SER B CA 1
ATOM 8637 C C . SER B 1 533 ? -3.781 -30.812 23.141 1 31.2 533 SER B C 1
ATOM 8639 O O . SER B 1 533 ? -3.182 -31.188 24.141 1 31.2 533 SER B O 1
ATOM 8641 N N . GLY B 1 534 ? -3.271 -29.719 22.531 1 29.66 534 GLY B N 1
ATOM 8642 C CA . GLY B 1 534 ? -2.354 -29.203 23.531 1 29.66 534 GLY B CA 1
ATOM 8643 C C . GLY B 1 534 ? -3.051 -28.734 24.797 1 29.66 534 GLY B C 1
ATOM 8644 O O . GLY B 1 534 ? -2.482 -28.797 25.891 1 29.66 534 GLY B O 1
ATOM 8645 N N . LYS B 1 535 ? -3.848 -27.625 24.719 1 27.5 535 LYS B N 1
ATOM 8646 C CA . LYS B 1 535 ? -4.156 -27.078 26.047 1 27.5 535 LYS B CA 1
ATOM 8647 C C . LYS B 1 535 ? -5.266 -27.875 26.719 1 27.5 535 LYS B C 1
ATOM 8649 O O . LYS B 1 535 ? -6.367 -28 26.188 1 27.5 535 LYS B O 1
ATOM 8654 N N . ARG B 1 536 ? -4.926 -28.844 27.547 1 26.45 536 ARG B N 1
ATOM 8655 C CA . ARG B 1 536 ? -5.824 -29.391 28.547 1 26.45 536 ARG B CA 1
ATOM 8656 C C . ARG B 1 536 ? -6.594 -28.281 29.266 1 26.45 536 ARG B C 1
ATOM 8658 O O . ARG B 1 536 ? -5.992 -27.422 29.906 1 26.45 536 ARG B O 1
ATOM 8665 N N . PRO B 1 537 ? -7.688 -27.734 28.703 1 24.89 537 PRO B N 1
ATOM 8666 C CA . PRO B 1 537 ? -8.477 -26.969 29.656 1 24.89 537 PRO B CA 1
ATOM 8667 C C . PRO B 1 537 ? -8.812 -27.766 30.922 1 24.89 537 PRO B C 1
ATOM 8669 O O . PRO B 1 537 ? -9.094 -28.969 30.844 1 24.89 537 PRO B O 1
ATOM 8672 N N . GLU B 1 538 ? -8.078 -27.547 32.031 1 23.61 538 GLU B N 1
ATOM 8673 C CA . GLU B 1 538 ? -8.641 -27.953 33.344 1 23.61 538 GLU B CA 1
ATOM 8674 C C . GLU B 1 538 ? -10.141 -27.672 33.406 1 23.61 538 GLU B C 1
ATOM 8676 O O . GLU B 1 538 ? -10.57 -26.531 33.219 1 23.61 538 GLU B O 1
ATOM 8681 N N . ILE B 1 539 ? -10.984 -28.484 32.844 1 23.5 539 ILE B N 1
ATOM 8682 C CA . ILE B 1 539 ? -12.43 -28.531 33.031 1 23.5 539 ILE B CA 1
ATOM 8683 C C . ILE B 1 539 ? -12.758 -28.453 34.531 1 23.5 539 ILE B C 1
ATOM 8685 O O . ILE B 1 539 ? -12.422 -29.359 35.281 1 23.5 539 ILE B O 1
ATOM 8689 N N . ARG B 1 540 ? -12.742 -27.172 35.188 1 22.92 540 ARG B N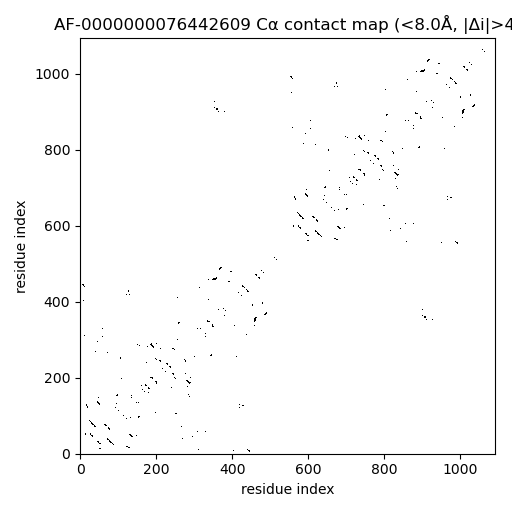 1
ATOM 8690 C CA . ARG B 1 540 ? -13.406 -26.984 36.469 1 22.92 540 ARG B CA 1
ATOM 8691 C C . ARG B 1 540 ? -14.844 -27.484 36.438 1 22.92 540 ARG B C 1
ATOM 8693 O O . ARG B 1 540 ? -15.617 -27.094 35.562 1 22.92 540 ARG B O 1
ATOM 8700 N N . THR B 1 541 ? -15.195 -28.703 36.844 1 21.47 541 THR B N 1
ATOM 8701 C CA . THR B 1 541 ? -16.406 -29.438 37.188 1 21.47 541 THR B CA 1
ATOM 8702 C C . THR B 1 541 ? -17.25 -28.625 38.188 1 21.47 541 THR B C 1
ATOM 8704 O O . THR B 1 541 ? -17.094 -28.797 39.406 1 21.47 541 THR B O 1
ATOM 8707 N N . CYS B 1 542 ? -17.438 -27.234 38.156 1 20.11 542 CYS B N 1
ATOM 8708 C CA . CYS B 1 542 ? -18.359 -26.672 39.125 1 20.11 542 CYS B CA 1
ATOM 8709 C C . CYS B 1 542 ? -19.75 -27.266 38.969 1 20.11 542 CYS B C 1
ATOM 8711 O O . CYS B 1 542 ? -20.516 -26.875 38.094 1 20.11 542 CYS B O 1
ATOM 8713 N N . TYR B 1 543 ? -20.031 -28.562 39.031 1 19.3 543 TYR B N 1
ATOM 8714 C CA . TYR B 1 543 ? -21.344 -29.156 39.25 1 19.3 543 TYR B CA 1
ATOM 8715 C C . TYR B 1 543 ? -21.922 -28.719 40.594 1 19.3 543 TYR B C 1
ATOM 8717 O O . TYR B 1 543 ? -21.672 -29.344 41.625 1 19.3 543 TYR B O 1
ATOM 8725 N N . GLU B 1 544 ? -21.656 -27.438 41.125 1 19.67 544 GLU B N 1
ATOM 8726 C CA . GLU B 1 544 ? -22.484 -27.203 42.312 1 19.67 544 GLU B CA 1
ATOM 8727 C C . GLU B 1 544 ? -23.953 -27.531 42.062 1 19.67 544 GLU B C 1
ATOM 8729 O O . GLU B 1 544 ? -24.453 -27.297 40.969 1 19.67 544 GLU B O 1
ATOM 8734 N N . VAL B 1 545 ? -24.562 -28.312 43 1 20.28 545 VAL B N 1
ATOM 8735 C CA . VAL B 1 545 ? -25.703 -29.062 43.5 1 20.28 545 VAL B CA 1
ATOM 8736 C C . VAL B 1 545 ? -26.922 -28.156 43.594 1 20.28 545 VAL B C 1
ATOM 8738 O O . VAL B 1 545 ? -26.828 -27.047 44.156 1 20.28 545 VAL B O 1
ATOM 8741 N N . LEU B 1 546 ? -27.922 -28.219 42.625 1 20.52 546 LEU B N 1
ATOM 8742 C CA . LEU B 1 546 ? -29.312 -27.781 42.656 1 20.52 546 LEU B CA 1
ATOM 8743 C C . LEU B 1 546 ? -29.922 -28.031 44.031 1 20.52 546 LEU B C 1
ATOM 8745 O O . LEU B 1 546 ? -31.094 -27.703 44.25 1 20.52 546 LEU B O 1
ATOM 8749 N N . SER B 1 547 ? -29.234 -27.781 45.25 1 18.48 547 SER B N 1
ATOM 8750 C CA . SER B 1 547 ? -30.219 -27.703 46.312 1 18.48 547 SER B CA 1
ATOM 8751 C C . SER B 1 547 ? -30.984 -26.391 46.281 1 18.48 547 SER B C 1
ATOM 8753 O O . SER B 1 547 ? -30.469 -25.375 45.844 1 18.48 547 SER B O 1
#

Organism: Glycine soja (NCBI:txid3848)

Nearest PDB structures (foldseek):
  7vg2-assembly1_A  TM=6.991E-01  e=1.653E-30  Arabidopsis thaliana
  7vg3-assembly1_A  TM=6.902E-01  e=3.012E-29  Arabidopsis thaliana
  7yym-assembly1_A  TM=7.027E-01  e=7.446E-22  Mus musculus
  7xw2-assembly1_A  TM=6.719E-01  e=5.327E-22  Homo sapiens
  3n3w-assembly1_B  TM=7.218E-01  e=2.264E-05  Campylobacter jejuni subsp. jejuni NCTC 11168 = ATCC 700819

Sequence (1094 aa):
MEGFGNAYPSYVPSELVSCSSKGRNVTYHCYLMELEQHYEYQVSVNDIVLAIRSELDSEIVDTLSGTSFDVKRGKLLVNLRHLEPIQLSPEKVQSCRRFQTTLFRILLNRDVTKLTSVSDDFSLGDNPEIDFLLLPATVKHQRPSNSIIDWKPVLSVPFSSESTCDCKDHACNVRIRNDSVCSCKLENCVVYTPHNGSIYIIYTTDGTKKLNGNSTLNQGLKGITTYKEHFKKRHGIELGFEHQSLLHGRNLFKVENYLLKTRQKTEKGKNMSSVDLPPEVCSVIMSPISIGTIYSFSFIPSIMHWLEGLLVAFNLKRMLLDHFTPNDIPISKVLQAITAKGCEEAYDYDYLETLGDSYLKYIVSQQLFKTNQNDREGALSDKRKNIISNDVLFKYGCTRPLPGFIRKDKFDPKQWDVPGDKSNSILLLKQKLDSSRTRVYVRKTREIDLGIIADVVEALIGAFISTEDEKAALSFINWIGINVDTNIMPYENERHISIIAPEELVKAKLLKSRLNYSFKDPYLLVEALTHSSGKRPEIRTCYEVLSMEGFGNAYPSYVPSELVSCSSKGRNVTYHCYLMELEQHYEYQVSVNDIVLAIRSELDSEIVDTLSGTSFDVKRGKLLVNLRHLEPIQLSPEKVQSCRRFQTTLFRILLNRDVTKLTSVSDDFSLGDNPEIDFLLLPATVKHQRPSNSIIDWKPVLSVPFSSESTCDCKDHACNVRIRNDSVCSCKLENCVVYTPHNGSIYIIYTTDGTKKLNGNSTLNQGLKGITTYKEHFKKRHGIELGFEHQSLLHGRNLFKVENYLLKTRQKTEKGKNMSSVDLPPEVCSVIMSPISIGTIYSFSFIPSIMHWLEGLLVAFNLKRMLLDHFTPNDIPISKVLQAITAKGCEEAYDYDYLETLGDSYLKYIVSQQLFKTNQNDREGALSDKRKNIISNDVLFKYGCTRPLPGFIRKDKFDPKQWDVPGDKSNSILLLKQKLDSSRTRVYVRKTREIDLGIIADVVEALIGAFISTEDEKAALSFINWIGINVDTNIMPYENERHISIIAPEELVKAKLLKSRLNYSFKDPYLLVEALTHSSGKRPEIRTCYEVLS

Foldseek 3Di:
DPPPDLKAFAWFACQQKDAFPPQDKAKWWKKKKDKDDPFFAPFAAFIKIKTTRDDDDPLLQVVLQQDWFQDQAGIMGIHIDTDDIDIDGPVLQQLQLLLLVQLLCCQQVVAPVPHDDPPDDLGGHRFMFGDMGMFTADDPVRPDPPDRGDCVQSNCPAPDQPDDDPDPPFDQPAAAQPGGHGPQQQAFFKKAFPLVSFIKTFHDDPPDDFAFQQDWDPPDPVGIDGNQVVCCVPRVDHDPCRVDTWTKTAGADHQDQRQAQDRNNRDDDHDGDMDTHRRHRIGTGTTHDHPNHSVNVSDVLNSVVVSRLLSLLVLVQVVLCVQPPFDRFRSVLSSQLQEDCQQNGNGHLVVLLVQLVVVLLVLQLVQLCQVCVPPPDDDSVVVSCVQQPLQNLLVLLSVASSNNSHHRHHDDSSPRDRRSDPVPTFGWAWDDHPDPVGTIIGRTMDGDDSNSSSSSLSSVLSSCVVVVTNVSSQSSCVVSPRDRDNPSPRDPPPPPPPDPDPVVVVVLVVVCVVPVDPDPDSVVVVVVVVVPPPPPPPPPPPPPDPD/DPPPDLKAFAWFACQQKDAFPPQDKAKWWKKKKDKDDPFFAPFAAFIKIKTTRDDDDPLLQVVLQQDWFQDQAGIMGIHIGTDDIDIDGPVLQQLQLLLLVQLLCCQQVVAPVPHDDPPDDLGGHRFMFGDMGMFTADDPVRPPPPDRGDCVQSNCPAPDQPDDDPDPPFDQPAAAQPGGHGPQQQAFFKKAFPLVSFIKTFHDDPPDDFAFQQDWDPPDPVGIDGNQVVCCVPRVDHDPCRVHTWTKTAGADHQDQRQAQDRNNRDDDHDGDMDTHRRHRIGTGTTHDHPNHSVNVSDVLNSVVVSRLLSLLVLVQVVLCVQPPFDDFRSVLSSQLQEDCQQNGNGHLVVLLVQLVVVLLVLQLVQLCQVCVPPPDDDSVVVSCVQQPLQNLLVLLSVASSNNSHHRHHDDSSPRDRRSDPVDIFGWAWDDHPDPVGTIIGRTMDGDDSNSSSSSLSSVLSSSVVVVTNVSSQSSCVVSPRDRDSPSPRDPPPPPPPPPDPVVVVVLVVVCVVPVDPDPDSVVVVVVVVVPPPDPPPPPPPPPDPD

Secondary structure (DSSP, 8-state):
-----SEEEEEEEGGGEE---TT--EEEEEEEEEEEEES--SSPP--EEEEESSPPPHHHHHHHTTEEEEETTEEEEEEEEE---EEE-HHHHHHHHHHHHHHHHHHHT--GGGPPPTT------SS-EE--EEEEBPPGGG--TT-SB-HHHHHTPSP-TTS----TT----EEETTEEE-GGGGSSEEEEETTTTEEEEE-PPTT----BTTSEEE-GGG-EEEHHHHHHHHH----S-TTSBPEEEEEPPPP--TTBSS-------SPPP-EEE-GGG-EEEE-S--HHHHHHHTTHHHHHHHHHHHHHHHHHHHHHHTTS-PSPPPHHHHHHHHB-GGG-BSS-SHHHHHHHHHHHHHHHHHHHHHH-TT--SS-HHHHHHHHH-HHHHHHHHHHTT-GGG-B-S---GGG---TT-GGGPPPPEEEE-SSTT-EEEEEEEEE--HHHHHHHHHHHHHHHHHTT-HHHHHHHHHHHT----TT------TT------HHHHHHHHHHHHHS----SSHHHHHHHHHGGGS-------------/-----SEEEEEEEGGGEE---TT--EEEEEEEEEEEEES--SSPP--EEEEESSPPPHHHHHHHTTEEEEETTEEEEEEEEE---EEE-HHHHHHHHHHHHHHHHHHHT--GGGPPPTT------SS-EE--EEEEBPPGGG--TT-SB-HHHHHTPSP-TTS----SS----EEETTEEE-GGGGSSEEEEETTTTEEEEE-PPTT----BTTSEEE-GGG-EEEHHHHHHHHH----S-TTSBPEEEEEPPPP--TTBSS-------SPPP-EEE-GGG-EEEE-S--HHHHHHHTTHHHHHHHHHHHHHHHHHHHHHHTTS--S---HHHHHHHHB-GGG-BSS-SHHHHHHHHHHHHHHHHHHHHHH-TT--SS-HHHHHHHHH-HHHHHHHHHHTT-GGG-B-S---GGG---TT-GGGPPPPEEEE-SSTT-EEEEEEEEE--HHHHHHHHHHHHHHHHHTT-HHHHHHHHHHHT----TT------TT------HHHHHHHHHHHHHS----SSHHHHHHHHHGGGS-------------